Protein 7XR8 (pdb70)

CATH classification: 3.40.50.200

Organism: NCBI:txid247480

B-factor: mean 28.86, std 7.19, range [13.81, 64.28]

Solvent-accessible surface area: 42350 Å² total; per-residue (Å²): 89,0,73,3,4,94,43,124,93,54,93,144,52,135,90,25,127,83,64,5,100,2,0,65,32,0,36,0,26,63,3,36,158,69,56,4,55,0,125,107,11,31,0,0,1,0,2,2,1,1,26,137,98,1,67,2,0,105,73,13,27,91,23,17,87,4,30,5,99,34,62,157,33,65,60,111,41,25,41,12,110,33,8,0,0,0,3,4,0,1,5,0,0,0,16,102,57,113,107,2,0,14,0,0,0,1,62,0,69,0,10,0,0,2,0,2,14,72,14,122,129,57,118,57,13,0,30,2,100,20,107,36,0,18,77,0,0,46,58,0,12,86,102,173,5,23,0,0,2,1,1,0,0,0,38,16,48,28,98,104,0,60,109,3,0,84,85,0,17,116,86,58,8,0,0,0,0,0,32,62,111,14,18,13,0,7,26,11,116,46,6,3,4,0,8,26,4,15,35,123,14,57,80,80,20,13,0,1,0,0,2,73,102,3,16,0,0,11,38,61,27,66,13,0,12,4,15,19,40,0,2,0,0,2,0,0,0,0,0,0,0,0,2,25,40,9,1,38,131,61,9,140,57,132,8,29,18,49,22,0,16,0,4,0,0,11,7,0,25,16,50,72,21,46,33,61,69,1,0,3,0,6,0,43,2,11,0,11,74,100,21,88,90,0,102,4,7,106,49,132,98,61,86,136,55,134,89,23,128,89,56,7,104,0,1,61,36,0,38,0,22,75,3,32,159,80,47,1,85,0,118,125,11,28,0,0,2,0,1,2,2,2,24,124,107,2,70,2,0,112,74,20,27,105,24,18,76,2,19,5,101,35,58,153,33,71,70,90,42,13,40,12,119,47,4,1,0,0,2,5,0,1,6,0,0,0,14,92,61,103,126,4,1,8,0,0,0,4,53,0,70,0,8,2,0,2,0,1,17,110,106,5,59,2,109,23,110,29,0,22,71,0,1,61,54,0,27,96,85,124,5,23,0,0,2,0,1,0,0,0,74,50,79,35,93,107,0,43,86,0,0,65,92,0,25,130,87,62,6,0,2,0,0,0,30,59,54,59,49,0,6,55,11,87,46,5,2,5,0,10,41,13,18,60,120,12,133,146,20,14,0,4,0,0,3,85,94,2,16,0,0,13,37,67,27,56,12,0,12,6,14,19,43,0,5,0,0,2,0,0,0,0,0,0,0,0,1,23,36,11,2,15,97,60,11,135,56,47,9,29,14,51,29,0,16,0,2,0,0,8,6,1,26,16,51,74,73,85,41,51,117,4,0,6,0,6,0,40,2,10,0,11,72,107,20,89,104,2,184,6,76,82,17,170,51,87,94,128,54,119,78,16,120,96,54,6,99,2,0,56,35,0,36,0,22,81,2,20,108,58,15,5,63,0,97,72,12,22,0,0,3,0,1,2,2,1,26,118,114,1,71,2,0,126,80,32,28,38,22,16,78,2,23,5,96,32,55,157,31,69,60,96,40,9,40,10,119,29,4,0,0,0,0,2,0,1,4,0,0,0,15,84,63,104,83,2,1,7,0,0,0,2,60,0,51,0,11,2,0,2,0,2,14,79,142,86,21,0,46,1,122,62,108,41,0,12,76,0,0,41,55,0,17,96,39,71,6,24,0,0,1,0,2,10,15,12,116,58,86,10,91,74,1,39,97,0,0,63,98,0,27,139,72,64,5,0,0,0,0,6,15,82,163,8,43,0,3,29,13,136,54,5,3,3,0,7,44,9,28,68,113,20,124,172,37,25,0,7,0,1,4,47,108,4,18,0,0,9,41,59,25,58,11,0,10,16,38,27,47,9,1,0,0,1,1,0,0,0,0,0,0,1,1,23,39,6,0,38,82,102,91,115,126,126,9,62,12,86,52,0,71,52,19,0,39,111,14,15,62,86,53,80,69,81,139,99,122,4,7,54,0,12,0,48,2,15,14,22,76,117,157,130,104,0,89,2,19,88,18,120,78,58,28,136,50,123,75,20,98,66,63,6,88,1,0,53,26,0,35,0,28,85,9,20,108,112,43,5,57,0,118,110,12,32,0,0,1,0,2,2,1,0,23,82,101,2,38,2,0,81,43,17,26,96,23,12,64,3,44,5,92,33,61,154,32,70,76,88,36,16,34,10,117,30,4,0,0,0,2,5,0,1,4,0,0,0,15,76,8,32,44,2,0,6,0,0,0,3,71,0,68,0,7,0,0,2,0,1,16,66,14,124,123,69,138,35,15,0,33,5,107,28,110,29,0,20,65,0,0,43,64,0,5,82,80,168,4,21,0,0,3,3,2,2,11,3,109,55,83,34,87,102,0,41,102,2,0,69,86,0,28,133,79,59,5,0,0,0,0,1,32,82,85,49,0,8,50,10,144,50,4,4,3,0,8,41,10,19,50,89,17,131,179,38,26,0,4,0,0,4,31,48,4,14,0,0,17,42,52,25,76,7,0,12,3,16,15,42,0,2,0,1,2,0,0,0,0,0,1,0,1,2,21,22,29,0,35,110,111,93,150,128,129,8,61,13,82,59,0,67,51,19,0,41,115,15,15,64,83,51,77,70,82,134,84,115,6,6,50,0,11,0,46,3,13,11,22,91,110,158,123

Secondary structure (DSSP, 8-state):
-EEEPP-EEEEEES--BS--HHHHHTTHHHHHTTT-S-TT-EEEEEES---TT-TTTTTTEEEEEE-SSHHHH-TT----SSSHHHHHHHHHH---SSSB---SSTT-EEEEEE--EE-TTSTT-EEE-HHHHHHHHHHHHHTT-SEEEE-EEBSS--HHHHHHHHHHHHTT-EEEEE-----BTTTSTTSEEEEEE-TTS----SEEEE-SSEEEEEGGGEEEEEESGGGHHHHHHHHHHHHHHHHHHHTTS---HHHHHHHHHHTEE--SS-HHHHTT-EE-TTHHHHH-/-EEEPPEEEEEEES--BS--HHHHHTTHHHHHTTT-S-TT-EEEEEES---TT-TTTTTTEEEEEE-SSGGGG-TT----SSSHHHHHHHHHH---SSSB---SSTT-EEEEEE--B---EE-HHHHHHHHHHHHHTT-SEEEE-EEBSS--HHHHHHHHHHHHTT-EEEEE----BTTTSTTSEEEEEE-TT----SEEEE-SSEEEEETTTEEEEEEEGGGTHHHHHHHHHHHHHHHHHHHTSPPPHHHHHHHHHHTEE--SS-HHHHTT-EE-TTHHHHH-/-EEPPP---SEEES--BS--HHHHHTTHHHHHTTT-S-TT-EEEEEES---TT-TTTTTTEEEEEE-SSGGGG-TT----SSSHHHHHHHHHH---SSSB---SSTT-EEEEEE--EE---EEE-HHHHHHHHHHHHHTT-SEEEE---BSS--HHHHHHHHHHHHTT-EEEEE----BTTTSTTSEEEEEE-TT----SEEEE-SSEEEEETTTEEEEE-SHHHHHHHHHHHHHHHHHHHHHHHTSPPPHHHHHHHHHHTEE--SS-HHHHTT-EE-TTHHHHH-/-EEEPP-EEEEEES--BS--HHHHHTTHHHHHTTT-S-TT-EEEEEES---TT-TTTTTTEEEEEE-SSGGGG-TT----SSSHHHHHHHHHH---SSSB---SSTT-EEEEEE--EE-TTSTT-EEE-HHHHHHHHHHHHHTT-SEEEE-EEBSS--HHHHHHHHHHHHTT-EEEEE---BTTTSTTSEEEEEE-TT----SEEEE-SSEEEEETTTEEEEEESGGGHHHHHHHHHHHHHHHHHHHTTS---HHHHHHHHHHTEE--SS-HHHHTT-EE-TTHHHHH-

Foldseek 3Di:
DKWFFDKDFDWWFFFDFDAWLLLVQLVLVVLVVVVFQLAPAEEEEEEQFEQCPAQQRVVAEPAEFELACPPNRHGRDRDRPQFPSHFLRFQQAGADDRTGYGHSRNNHHYYYYHAWDQDPVDGNITDHDPVSVLVSLVVCVVVVHAEYFERMFADDDDPSQLVSLVVQLVSQHAYEYEPHVGHPPLVPPRHQYEFEADSVFHGCHAAYGHFAQTWGDGPPNIITTMHGGSSGGSNVRSLLSRLQVVVCVVVVHHDHNVVSSVLQLLQADQRPDDCVMGPSHYNHNCNVVVVD/DKAFFDWDFDDWFAWDFEAWLQLVLLPLVVLVVVVFQLAPAEEEEEEAFEQCPQQQRVVAEPAEFELDCPPNRPGRDRDHPPFPSHFLRFQQAGADDRTGYGHSRPNHHYYYYHAWDDNTDHDPVSVLVSLVVCVVVVHQEYFENMADPDDDVSQLVSLVVCQVSQHAYEYECGNHPPLVRPSHQYEFEDDSVGHLHAAYGHAAQTWGDGPPNIITTMHGRSSGRSNLRSLLSSQQVVVCVVVVHHDGNVVSSVSQLQQADARPDPCVHGPSHHRHNCNVVVVD/DWKFDLFDFPDWFAWDFDEWLLLVQLPLVVLVVVVFQLAPAEEEQEEAFEACPQQQRVQAEPAEFELDCPPNRHGRDRDHPQFLSHFLRFQQAGADDRTAYGHSRPNHHYYYYHAWDVPVMTDGDPVSRLVSLVVCVVVVGQEYFELTFDDDDDVSQVVSLVVCQVSQHAYFYFVDVTPPLPPPSHAYEFEADSVGHCHAAYGHFAQTWGDGPPNIITTDGDSSNRRSNLRSLLSSQQVVCCVVVVHHDGNVVSSVLQLQQADQDPDPCVRGVSHHNHNCNVVVVD/DKKFLDWDFDDWFAWDFDAWLLLVVQPLVVLVVVVQQLAPAEEEEEEAFEQCPQPQAVVAEPAEFELACPPNRHGRDRDHPQFPSHFLRFQQAGADDRTGYGHSRPNHHYYYYHAWADDPVDHNMTDHDPVSSLVSLVVCVVVVHAEYFEEMDDDDDDVSQVVSLVSCQVSQHAYEYEDSDPPLPPPRHQYEFEADSVQHCHAAYGHAAQTWGDGHPNIITTMHGSSSGGSNLRNLLSSQQVVVCVVVVHHDHNVVSSVSQLLQADQDPDPCNHGPSHYRHNCNVVVVD

InterPro domains:
  IPR000209 Peptidase S8/S53 domain [PF00082] (41-290)
  IPR015500 Peptidase S8, subtilisin-related [PR00723] (41-60)
  IPR015500 Peptidase S8, subtilisin-related [PR00723] (83-96)
  IPR015500 Peptidase S8, subtilisin-related [PR00723] (248-264)
  IPR022398 Peptidase S8, subtilisin, His-active site [PS00137] (87-97)
  IPR023827 Peptidase S8, subtilisin, Asp-active site [PS00136] (46-57)
  IPR023828 Peptidase S8, subtilisin, Ser-active site [PS00138] (249-259)
  IPR034202 Subtilisin Carlsberg-like catalytic domain [cd07477] (43-287)
  IPR036852 Peptidase S8/S53 domain superfamily [G3DSA:3.40.50.200] (3-309)
  IPR036852 Peptidase S8/S53 domain superfamily [SSF52743] (23-295)
  IPR051048 Peptidase S8/S53 subtilisin kexin sedolisin [PTHR43399] (28-267)

Nearest PDB structures (foldseek):
  7xr8-assembly1_A  TM=1.003E+00  e=1.484E-68  Thermaerobacillus caldiproteolyticus
  7xr8-assembly1_B  TM=9.994E-01  e=3.560E-60  Thermaerobacillus caldiproteolyticus
  2wv7-assembly3_F  TM=9.764E-01  e=2.321E-41  Shouchella clausii
  2wv7-assembly2_C  TM=9.644E-01  e=1.246E-40  Shouchella clausii
  2wwt-assembly1_B  TM=9.621E-01  e=3.821E-40  Shouchella clausii

Radius of gyration: 32.2 Å; Cα contacts (8 Å, |Δi|>4): 3276; chains: 4; bounding box: 84×80×82 Å

Structure (mmCIF, N/CA/C/O backbone):
data_7XR8
#
_entry.id   7XR8
#
_cell.length_a   79.617
_cell.length_b   76.657
_cell.length_c   84.314
_cell.angle_alpha   90.000
_cell.angle_beta   96.820
_cell.angle_gamma   90.000
#
_symmetry.space_group_name_H-M   'P 1 21 1'
#
loop_
_entity.id
_entity.type
_entity.pdbx_description
1 polymer 'Major intracellular serine protease'
2 water water
#
loop_
_atom_site.group_PDB
_atom_site.id
_atom_site.type_symbol
_atom_site.label_atom_id
_atom_site.label_alt_id
_atom_site.label_comp_id
_atom_site.label_asym_id
_atom_site.label_entity_id
_atom_site.label_seq_id
_atom_site.pdbx_PDB_ins_code
_atom_site.Cartn_x
_atom_site.Cartn_y
_atom_site.Cartn_z
_atom_site.occupancy
_atom_site.B_iso_or_equiv
_atom_site.auth_seq_id
_atom_site.auth_comp_id
_atom_site.auth_asym_id
_atom_site.auth_atom_id
_atom_site.pdbx_PDB_model_num
ATOM 1 N N . THR A 1 4 ? -31.260 -0.221 6.990 1.00 40.39 4 THR A N 1
ATOM 2 C CA . THR A 1 4 ? -31.774 0.913 6.229 1.00 35.44 4 THR A CA 1
ATOM 3 C C . THR A 1 4 ? -31.220 2.258 6.770 1.00 30.70 4 THR A C 1
ATOM 4 O O . THR A 1 4 ? -30.845 2.363 7.941 1.00 31.93 4 THR A O 1
ATOM 8 N N . ILE A 1 5 ? -31.135 3.265 5.899 1.00 28.36 5 ILE A N 1
ATOM 9 C CA . ILE A 1 5 ? -30.616 4.584 6.245 1.00 27.77 5 ILE A CA 1
ATOM 10 C C . ILE A 1 5 ? -31.774 5.490 6.640 1.00 26.84 5 ILE A C 1
ATOM 11 O O . ILE A 1 5 ? -32.812 5.517 5.967 1.00 26.88 5 ILE A O 1
ATOM 16 N N . ARG A 1 6 ? -31.596 6.247 7.721 1.00 22.91 6 ARG A N 1
ATOM 17 C CA . ARG A 1 6 ? -32.634 7.131 8.230 1.00 27.98 6 ARG A CA 1
ATOM 18 C C . ARG A 1 6 ? -32.120 8.566 8.312 1.00 27.49 6 ARG A C 1
ATOM 19 O O . ARG A 1 6 ? -30.954 8.805 8.631 1.00 27.44 6 ARG A O 1
ATOM 27 N N . LEU A 1 7 ? -33.013 9.510 8.039 1.00 27.65 7 LEU A N 1
ATOM 28 C CA . LEU A 1 7 ? -32.768 10.920 8.316 1.00 26.03 7 LEU A CA 1
ATOM 29 C C . LEU A 1 7 ? -32.628 11.143 9.821 1.00 29.61 7 LEU A C 1
ATOM 30 O O . LEU A 1 7 ? -33.344 10.531 10.615 1.00 26.94 7 LEU A O 1
ATOM 35 N N . ILE A 1 8 ? -31.688 12.002 10.218 1.00 26.73 8 ILE A N 1
ATOM 36 C CA . ILE A 1 8 ? -31.519 12.328 11.646 1.00 30.68 8 ILE A CA 1
ATOM 37 C C . ILE A 1 8 ? -32.765 13.055 12.142 1.00 30.46 8 ILE A C 1
ATOM 38 O O . ILE A 1 8 ? -33.311 13.900 11.412 1.00 31.48 8 ILE A O 1
ATOM 43 N N . PRO A 1 9 ? -33.258 12.769 13.350 1.00 36.32 9 PRO A N 1
ATOM 44 C CA . PRO A 1 9 ? -34.499 13.411 13.813 1.00 32.28 9 PRO A CA 1
ATOM 45 C C . PRO A 1 9 ? -34.387 14.929 13.890 1.00 32.63 9 PRO A C 1
ATOM 46 O O . PRO A 1 9 ? -33.316 15.488 14.136 1.00 31.80 9 PRO A O 1
ATOM 50 N N . PHE A 1 10 ? -35.516 15.605 13.674 1.00 32.01 10 PHE A N 1
ATOM 51 C CA . PHE A 1 10 ? -35.563 17.057 13.823 1.00 30.20 10 PHE A CA 1
ATOM 52 C C . PHE A 1 10 ? -36.975 17.493 14.190 1.00 30.26 10 PHE A C 1
ATOM 53 O O . PHE A 1 10 ? -37.939 16.750 14.012 1.00 30.77 10 PHE A O 1
ATOM 61 N N . LYS A 1 11 ? -37.083 18.732 14.663 1.00 30.50 11 LYS A N 1
ATOM 62 C CA . LYS A 1 11 ? -38.329 19.302 15.164 1.00 34.28 11 LYS A CA 1
ATOM 63 C C . LYS A 1 11 ? -38.682 20.554 14.373 1.00 33.33 11 LYS A C 1
ATOM 64 O O . LYS A 1 11 ? -37.825 21.418 14.156 1.00 31.11 11 LYS A O 1
ATOM 70 N N . ILE A 1 12 ? -39.940 20.658 13.952 1.00 30.35 12 ILE A N 1
ATOM 71 C CA . ILE A 1 12 ? -40.436 21.854 13.276 1.00 32.80 12 ILE A CA 1
ATOM 72 C C . ILE A 1 12 ? -40.991 22.802 14.333 1.00 35.53 12 ILE A C 1
ATOM 73 O O . ILE A 1 12 ? -41.912 22.443 15.071 1.00 33.92 12 ILE A O 1
ATOM 78 N N . GLU A 1 13 ? -40.429 24.009 14.414 1.00 34.27 13 GLU A N 1
ATOM 79 C CA . GLU A 1 13 ? -40.832 24.949 15.461 1.00 37.17 13 GLU A CA 1
ATOM 80 C C . GLU A 1 13 ? -41.944 25.888 15.015 1.00 37.95 13 GLU A C 1
ATOM 81 O O . GLU A 1 13 ? -42.850 26.187 15.800 1.00 43.36 13 GLU A O 1
ATOM 87 N N . GLU A 1 14 ? -41.876 26.380 13.785 1.00 34.30 14 GLU A N 1
ATOM 88 C CA . GLU A 1 14 ? -42.878 27.295 13.259 1.00 38.68 14 GLU A CA 1
ATOM 89 C C . GLU A 1 14 ? -42.684 27.410 11.761 1.00 34.46 14 GLU A C 1
ATOM 90 O O . GLU A 1 14 ? -41.571 27.249 11.245 1.00 31.84 14 GLU A O 1
ATOM 96 N N . LYS A 1 15 ? -43.776 27.695 11.074 1.00 33.72 15 LYS A N 1
ATOM 97 C CA . LYS A 1 15 ? -43.764 27.949 9.645 1.00 35.88 15 LYS A CA 1
ATOM 98 C C . LYS A 1 15 ? -44.190 29.389 9.419 1.00 37.83 15 LYS A C 1
ATOM 99 O O . LYS A 1 15 ? -45.031 29.917 10.154 1.00 38.97 15 LYS A O 1
ATOM 105 N N . LEU A 1 16 ? -43.588 30.030 8.425 1.00 33.04 16 LEU A N 1
ATOM 106 C CA . LEU A 1 16 ? -43.799 31.444 8.165 1.00 35.28 16 LEU A CA 1
ATOM 107 C C . LEU A 1 16 ? -44.078 31.619 6.685 1.00 37.54 16 LEU A C 1
ATOM 108 O O . LEU A 1 16 ? -43.498 30.911 5.856 1.00 33.91 16 LEU A O 1
ATOM 113 N N . GLU A 1 17 ? -44.980 32.550 6.354 1.00 36.91 17 GLU A N 1
ATOM 114 C CA . GLU A 1 17 ? -45.322 32.778 4.952 1.00 37.96 17 GLU A CA 1
ATOM 115 C C . GLU A 1 17 ? -44.254 33.599 4.235 1.00 37.75 17 GLU A C 1
ATOM 116 O O . GLU A 1 17 ? -43.946 33.341 3.063 1.00 39.11 17 GLU A O 1
ATOM 122 N N . SER A 1 18 ? -43.680 34.589 4.912 1.00 34.47 18 SER A N 1
ATOM 123 C CA . SER A 1 18 ? -42.709 35.459 4.269 1.00 38.42 18 SER A CA 1
ATOM 124 C C . SER A 1 18 ? -41.722 35.958 5.305 1.00 35.69 18 SER A C 1
ATOM 125 O O . SER A 1 18 ? -42.026 36.051 6.498 1.00 37.75 18 SER A O 1
ATOM 128 N N . VAL A 1 19 ? -40.528 36.297 4.826 1.00 31.70 19 VAL A N 1
ATOM 129 C CA . VAL A 1 19 ? -39.479 36.806 5.695 1.00 28.54 19 VAL A CA 1
ATOM 130 C C . VAL A 1 19 ? -38.474 37.518 4.810 1.00 28.46 19 VAL A C 1
ATOM 131 O O . VAL A 1 19 ? -38.445 37.320 3.597 1.00 29.72 19 VAL A O 1
ATOM 135 N N . LYS A 1 20 ? -37.657 38.369 5.419 1.00 27.81 20 LYS A N 1
ATOM 136 C CA . LYS A 1 20 ? -36.525 38.999 4.739 1.00 33.00 20 LYS A CA 1
ATOM 137 C C . LYS A 1 20 ? -35.440 39.175 5.798 1.00 33.46 20 LYS A C 1
ATOM 138 O O . LYS A 1 20 ? -35.427 40.172 6.521 1.00 33.04 20 LYS A O 1
ATOM 144 N N . GLU A 1 21 ? -34.528 38.209 5.889 1.00 29.37 21 GLU A N 1
ATOM 145 C CA . GLU A 1 21 ? -33.446 38.352 6.854 1.00 30.42 21 GLU A CA 1
ATOM 146 C C . GLU A 1 21 ? -32.306 37.402 6.504 1.00 28.74 21 GLU A C 1
ATOM 147 O O . GLU A 1 21 ? -32.443 36.498 5.675 1.00 27.12 21 GLU A O 1
ATOM 153 N N . ILE A 1 22 ? -31.170 37.649 7.144 1.00 28.65 22 ILE A N 1
ATOM 154 C CA . ILE A 1 22 ? -30.071 36.682 7.197 1.00 25.67 22 ILE A CA 1
ATOM 155 C C . ILE A 1 22 ? -30.293 35.815 8.429 1.00 23.26 22 ILE A C 1
ATOM 156 O O . ILE A 1 22 ? -30.357 36.345 9.544 1.00 30.18 22 ILE A O 1
ATOM 161 N N . PRO A 1 23 ? -30.439 34.495 8.282 1.00 25.37 23 PRO A N 1
ATOM 162 C CA . PRO A 1 23 ? -30.676 33.658 9.461 1.00 27.18 23 PRO A CA 1
ATOM 163 C C . PRO A 1 23 ? -29.533 33.763 10.459 1.00 29.23 23 PRO A C 1
ATOM 164 O O . PRO A 1 23 ? -28.369 33.943 10.094 1.00 25.38 23 PRO A O 1
ATOM 168 N N . GLU A 1 24 ? -29.887 33.647 11.737 1.00 25.67 24 GLU A N 1
ATOM 169 C CA . GLU A 1 24 ? -28.902 33.866 12.787 1.00 27.55 24 GLU A CA 1
ATOM 170 C C . GLU A 1 24 ? -27.767 32.852 12.723 1.00 29.32 24 GLU A C 1
ATOM 171 O O . GLU A 1 24 ? -26.626 33.193 13.047 1.00 27.76 24 GLU A O 1
ATOM 177 N N . GLY A 1 25 ? -28.054 31.609 12.313 1.00 24.83 25 GLY A N 1
ATOM 178 C CA . GLY A 1 25 ? -26.988 30.620 12.203 1.00 25.47 25 GLY A CA 1
ATOM 179 C C . GLY A 1 25 ? -25.957 31.018 11.164 1.00 25.32 25 GLY A C 1
ATOM 180 O O . GLY A 1 25 ? -24.750 30.816 11.352 1.00 24.15 25 GLY A O 1
ATOM 181 N N . VAL A 1 26 ? -26.417 31.612 10.062 1.00 25.74 26 VAL A N 1
ATOM 182 C CA . VAL A 1 26 ? -25.503 32.086 9.028 1.00 23.36 26 VAL A CA 1
ATOM 183 C C . VAL A 1 26 ? -24.612 33.195 9.577 1.00 28.54 26 VAL A C 1
ATOM 184 O O . VAL A 1 26 ? -23.397 33.216 9.328 1.00 21.96 26 VAL A O 1
ATOM 188 N N . ASN A 1 27 ? -25.201 34.131 10.334 1.00 23.94 27 ASN A N 1
ATOM 189 C CA . ASN A 1 27 ? -24.416 35.163 11.006 1.00 28.57 27 ASN A CA 1
ATOM 190 C C . ASN A 1 27 ? -23.427 34.554 11.987 1.00 25.42 27 ASN A C 1
ATOM 191 O O . ASN A 1 27 ? -22.294 35.027 12.112 1.00 26.89 27 ASN A O 1
ATOM 196 N N . MET A 1 28 ? -23.856 33.537 12.724 1.00 23.26 28 MET A 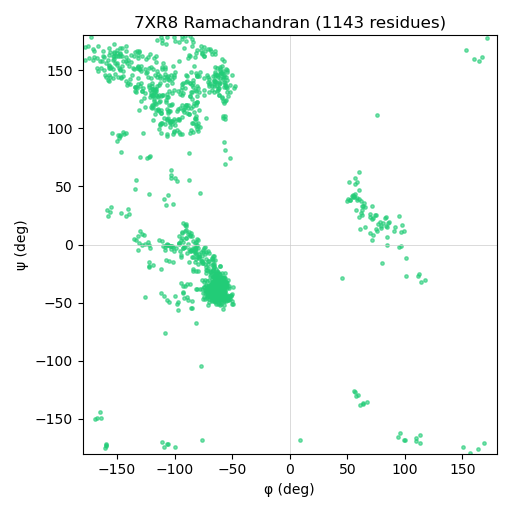N 1
ATOM 197 C CA . MET A 1 28 ? -23.048 33.048 13.830 1.00 25.24 28 MET A CA 1
ATOM 198 C C . MET A 1 28 ? -21.746 32.439 13.342 1.00 24.31 28 MET A C 1
ATOM 199 O O . MET A 1 28 ? -20.716 32.570 14.016 1.00 25.89 28 MET A O 1
ATOM 204 N N . VAL A 1 29 ? -21.766 31.752 12.194 1.00 21.20 29 VAL A N 1
ATOM 205 C CA . VAL A 1 29 ? -20.524 31.160 11.693 1.00 23.50 29 VAL A CA 1
ATOM 206 C C . VAL A 1 29 ? -19.659 32.185 10.973 1.00 21.84 29 VAL A C 1
ATOM 207 O O . VAL A 1 29 ? -18.613 31.822 10.420 1.00 20.30 29 VAL A O 1
ATOM 211 N N . GLN A 1 30 ? -20.073 33.456 10.972 1.00 19.10 30 GLN A N 1
ATOM 212 C CA . GLN A 1 30 ? -19.351 34.600 10.418 1.00 21.90 30 GLN A CA 1
ATOM 213 C C . GLN A 1 30 ? -19.329 34.600 8.893 1.00 22.89 30 GLN A C 1
ATOM 214 O O . GLN A 1 30 ? -18.458 35.232 8.292 1.00 22.51 30 GLN A O 1
ATOM 220 N N . ALA A 1 31 ? -20.280 33.911 8.251 1.00 20.89 31 ALA A N 1
ATOM 221 C CA . ALA A 1 31 ? -20.355 33.922 6.791 1.00 21.10 31 ALA A CA 1
ATOM 222 C C . ALA A 1 31 ? -20.392 35.326 6.195 1.00 21.64 31 ALA A C 1
ATOM 223 O O . ALA A 1 31 ? -19.647 35.578 5.234 1.00 23.56 31 ALA A O 1
ATOM 225 N N . PRO A 1 32 ? -21.188 36.278 6.698 1.00 23.90 32 PRO A N 1
ATOM 226 C CA . PRO A 1 32 ? -21.195 37.610 6.064 1.00 26.09 32 PRO A CA 1
ATOM 227 C C . PRO A 1 32 ? -19.845 38.313 6.108 1.00 26.49 32 PRO A C 1
ATOM 228 O O . PRO A 1 32 ? -19.563 39.158 5.248 1.00 27.57 32 PRO A O 1
ATOM 232 N N . GLU A 1 33 ? -18.990 37.979 7.076 1.00 27.61 33 GLU A N 1
ATOM 233 C CA . GLU A 1 33 ? -17.650 38.553 7.088 1.00 26.17 33 GLU A CA 1
ATOM 234 C C . GLU A 1 33 ? -16.783 37.980 5.975 1.00 26.03 33 GLU A C 1
ATOM 235 O O . GLU A 1 33 ? -15.901 38.681 5.467 1.00 26.37 33 GLU A O 1
ATOM 241 N N . ILE A 1 34 ? -16.999 36.715 5.589 1.00 22.91 34 ILE A N 1
ATOM 242 C CA . ILE A 1 34 ? -16.253 36.169 4.458 1.00 21.70 34 ILE A CA 1
ATOM 243 C C . ILE A 1 34 ? -16.790 36.744 3.153 1.00 23.98 34 ILE A C 1
ATOM 244 O O . ILE A 1 34 ? -16.024 37.024 2.227 1.00 22.89 34 ILE A O 1
ATOM 249 N N . TRP A 1 35 ? -18.112 36.950 3.057 1.00 23.56 35 TRP A N 1
ATOM 250 C CA . TRP A 1 35 ? -18.644 37.655 1.894 1.00 23.72 35 TRP A CA 1
ATOM 251 C C . TRP A 1 35 ? -17.920 38.982 1.691 1.00 25.42 35 TRP A C 1
ATOM 252 O O . TRP A 1 35 ? -17.643 39.372 0.555 1.00 23.89 35 TRP A O 1
ATOM 263 N N . LYS A 1 36 ? -17.549 39.654 2.789 1.00 23.11 36 LYS A N 1
ATOM 264 C CA . LYS A 1 36 ? -16.814 40.916 2.698 1.00 26.38 36 LYS A CA 1
ATOM 265 C C . LYS A 1 36 ? -15.452 40.768 2.019 1.00 28.81 36 LYS A C 1
ATOM 266 O O . LYS A 1 36 ? -14.920 41.757 1.497 1.00 27.77 36 LYS A O 1
ATOM 272 N N . GLU A 1 37 ? -14.864 39.570 2.020 1.00 23.12 37 GLU A N 1
ATOM 273 C CA . GLU A 1 37 ? -13.617 39.333 1.299 1.00 24.44 37 GLU A CA 1
ATOM 274 C C . GLU A 1 37 ? -13.858 39.007 -0.162 1.00 22.73 37 GLU A C 1
ATOM 275 O O . GLU A 1 37 ? -12.909 38.677 -0.877 1.00 23.46 37 GLU A O 1
ATOM 281 N N . GLY A 1 38 ? -15.102 39.130 -0.627 1.00 21.44 38 GLY A N 1
ATOM 282 C CA . GLY A 1 38 ? -15.451 38.785 -1.991 1.00 24.51 38 GLY A CA 1
ATOM 283 C C . GLY A 1 38 ? -15.736 37.318 -2.218 1.00 25.72 38 GLY A C 1
ATOM 284 O O . GLY A 1 38 ? -15.748 36.872 -3.370 1.00 26.93 38 GLY A O 1
ATOM 285 N N . ILE A 1 39 ? -15.966 36.551 -1.159 1.00 23.81 39 ILE A N 1
ATOM 286 C CA . ILE A 1 39 ? -15.997 35.094 -1.224 1.00 23.96 39 ILE A CA 1
ATOM 287 C C . ILE A 1 39 ? -17.398 34.637 -0.853 1.00 22.21 39 ILE A C 1
ATOM 288 O O . ILE A 1 39 ? -17.824 34.788 0.297 1.00 21.12 39 ILE A O 1
ATOM 293 N N . ARG A 1 40 ? -18.125 34.084 -1.828 1.00 21.57 40 ARG A N 1
ATOM 294 C CA . ARG A 1 40 ? -19.517 33.698 -1.621 1.00 24.23 40 ARG A CA 1
ATOM 295 C C . ARG A 1 40 ? -19.831 32.285 -2.103 1.00 22.46 40 ARG A C 1
ATOM 296 O O . ARG A 1 40 ? -21.002 31.893 -2.116 1.00 22.67 40 ARG A O 1
ATOM 304 N N . GLY A 1 41 ? -18.834 31.512 -2.510 1.00 24.18 41 GLY A N 1
ATOM 305 C CA . GLY A 1 41 ? -19.072 30.180 -3.026 1.00 24.25 41 GLY A CA 1
ATOM 306 C C . GLY A 1 41 ? -19.128 30.085 -4.535 1.00 25.53 41 GLY A C 1
ATOM 307 O O . GLY A 1 41 ? -19.623 29.074 -5.057 1.00 22.86 41 GLY A O 1
ATOM 308 N N . LYS A 1 42 ? -18.631 31.085 -5.230 1.00 25.85 42 LYS A N 1
ATOM 309 C CA . LYS A 1 42 ? -18.657 31.087 -6.676 1.00 26.43 42 LYS A CA 1
ATOM 310 C C . LYS A 1 42 ? -18.046 29.828 -7.290 1.00 24.91 42 LYS A C 1
ATOM 311 O O . LYS A 1 42 ? -16.996 29.455 -6.974 1.00 25.25 42 LYS A O 1
ATOM 317 N N . ASP A 1 43 ? -18.779 29.192 -8.169 1.00 28.71 43 ASP A N 1
ATOM 318 C CA . ASP A 1 43 ? -18.339 28.014 -8.911 1.00 25.99 43 ASP A CA 1
ATOM 319 C C . ASP A 1 43 ? -18.092 26.800 -8.021 1.00 27.98 43 ASP A C 1
ATOM 320 O O . ASP A 1 43 ? -17.442 25.845 -8.450 1.00 30.32 43 ASP A O 1
ATOM 325 N N . ILE A 1 44 ? -18.570 26.811 -6.796 1.00 22.43 44 ILE A N 1
ATOM 326 C CA . ILE A 1 44 ? -18.508 25.631 -5.942 1.00 23.61 44 ILE A CA 1
ATOM 327 C C . ILE A 1 44 ? -19.807 24.871 -6.138 1.00 23.39 44 ILE A C 1
ATOM 328 O O . ILE A 1 44 ? -20.871 25.489 -6.244 1.00 21.64 44 ILE A O 1
ATOM 333 N N . VAL A 1 45 ? -19.728 23.539 -6.219 1.00 24.40 45 VAL A N 1
ATOM 334 C CA . VAL A 1 45 ? -20.899 22.680 -6.366 1.00 22.07 45 VAL A CA 1
ATOM 335 C C . VAL A 1 45 ? -20.962 21.738 -5.168 1.00 27.56 45 VAL A C 1
ATOM 336 O O . VAL A 1 45 ? -19.975 21.060 -4.841 1.00 22.87 45 VAL A O 1
ATOM 340 N N . ILE A 1 46 ? -22.125 21.699 -4.523 1.00 21.11 46 ILE A N 1
ATOM 341 C CA . ILE A 1 46 ? -22.373 20.856 -3.363 1.00 20.66 46 ILE A CA 1
ATOM 342 C C . ILE A 1 46 ? -23.479 19.876 -3.724 1.00 21.69 46 ILE A C 1
ATOM 343 O O . ILE A 1 46 ? -24.563 20.294 -4.151 1.00 22.18 46 ILE A O 1
ATOM 348 N N . ALA A 1 47 ? -23.211 18.581 -3.562 1.00 23.33 47 ALA A N 1
ATOM 349 C CA . ALA A 1 47 ? -24.255 17.564 -3.680 1.00 20.90 47 ALA A CA 1
ATOM 350 C C . ALA A 1 47 ? -24.969 17.427 -2.344 1.00 20.05 47 ALA A C 1
ATOM 351 O O . ALA A 1 47 ? -24.327 17.164 -1.322 1.00 21.76 47 ALA A O 1
ATOM 353 N N . VAL A 1 48 ? -26.290 17.577 -2.360 1.00 21.40 48 VAL A N 1
ATOM 354 C CA . VAL A 1 48 ? -27.124 17.502 -1.162 1.00 21.58 48 VAL A CA 1
ATOM 355 C C . VAL A 1 48 ? -27.865 16.181 -1.232 1.00 21.10 48 VAL A C 1
ATOM 356 O O . VAL A 1 48 ? -28.772 16.007 -2.059 1.00 21.96 48 VAL A O 1
ATOM 360 N N . ILE A 1 49 ? -27.451 15.240 -0.396 1.00 18.15 49 ILE A N 1
ATOM 361 C CA . ILE A 1 49 ? -27.972 13.881 -0.398 1.00 18.93 49 ILE A CA 1
ATOM 362 C C . ILE A 1 49 ? -28.992 13.826 0.739 1.00 24.03 49 ILE A C 1
ATOM 363 O O . ILE A 1 49 ? -28.623 13.780 1.922 1.00 21.27 49 ILE A O 1
ATOM 368 N N . ASP A 1 50 ? -30.278 13.877 0.384 1.00 22.55 50 ASP A N 1
ATOM 369 C CA . ASP A 1 50 ? -31.319 14.174 1.372 1.00 20.82 50 ASP A CA 1
ATOM 370 C C . ASP A 1 50 ? -32.686 13.785 0.798 1.00 21.53 50 ASP A C 1
ATOM 371 O O . ASP A 1 50 ? -32.782 12.844 0.001 1.00 22.57 50 ASP A O 1
ATOM 376 N N . THR A 1 51 ? -33.738 14.501 1.210 1.00 25.32 51 THR A N 1
ATOM 377 C CA . THR A 1 51 ? -35.107 14.200 0.781 1.00 26.15 51 THR A CA 1
ATOM 378 C C . THR A 1 51 ? -35.487 14.855 -0.548 1.00 23.72 51 THR A C 1
ATOM 379 O O . THR A 1 51 ? -36.658 14.807 -0.927 1.00 25.68 51 THR A O 1
ATOM 383 N N . GLY A 1 52 ? -34.539 15.443 -1.269 1.00 27.78 52 GLY A N 1
ATOM 384 C CA . GLY A 1 52 ? -34.849 16.211 -2.454 1.00 24.13 52 GLY A CA 1
ATOM 385 C C . GLY A 1 52 ? -34.962 17.692 -2.147 1.00 23.19 52 GLY A C 1
ATOM 386 O O . GLY A 1 52 ? -34.516 18.185 -1.111 1.00 25.34 52 GLY A O 1
ATOM 387 N N . CYS A 1 53 ? -35.601 18.411 -3.065 1.00 24.78 53 CYS A N 1
ATOM 388 C CA . CYS A 1 53 ? -35.659 19.862 -2.954 1.00 26.27 53 CYS A CA 1
ATOM 389 C C . CYS A 1 53 ? -36.799 20.401 -3.805 1.00 28.97 53 CYS A C 1
ATOM 390 O O . CYS A 1 53 ? -37.083 19.881 -4.887 1.00 28.44 53 CYS A O 1
ATOM 393 N N . ASP A 1 54 ? -37.428 21.470 -3.319 1.00 26.98 54 ASP A N 1
ATOM 394 C CA . ASP A 1 54 ? -38.344 22.240 -4.161 1.00 31.72 54 ASP A CA 1
ATOM 395 C C . ASP A 1 54 ? -37.513 23.159 -5.050 1.00 29.44 54 ASP A C 1
ATOM 396 O O . ASP A 1 54 ? -37.115 24.250 -4.636 1.00 29.01 54 ASP A O 1
ATOM 401 N N . ARG A 1 55 ? -37.268 22.726 -6.288 1.00 26.57 55 ARG A N 1
ATOM 402 C CA . ARG A 1 55 ? -36.478 23.500 -7.244 1.00 31.11 55 ARG A CA 1
ATOM 403 C C . ARG A 1 55 ? -37.142 24.811 -7.653 1.00 35.33 55 ARG A C 1
ATOM 404 O O . ARG A 1 55 ? -36.500 25.630 -8.324 1.00 35.64 55 ARG A O 1
ATOM 412 N N . ASP A 1 56 ? -38.400 25.027 -7.283 1.00 35.48 56 ASP A N 1
ATOM 413 C CA . ASP A 1 56 ? -39.113 26.237 -7.655 1.00 34.61 56 ASP A CA 1
ATOM 414 C C . ASP A 1 56 ? -39.085 27.293 -6.569 1.00 34.66 56 ASP A C 1
ATOM 415 O O . ASP A 1 56 ? -39.674 28.365 -6.756 1.00 31.13 56 ASP A O 1
ATOM 420 N N . HIS A 1 57 ? -38.414 27.036 -5.449 1.00 30.47 57 HIS A N 1
ATOM 421 C CA . HIS A 1 57 ? -38.387 28.040 -4.392 1.00 30.43 57 HIS A CA 1
ATOM 422 C C . HIS A 1 57 ? -37.623 29.261 -4.891 1.00 31.21 57 HIS A C 1
ATOM 423 O O . HIS A 1 57 ? -36.524 29.110 -5.448 1.00 30.84 57 HIS A O 1
ATOM 430 N N . PRO A 1 58 ? -38.172 30.473 -4.737 1.00 30.25 58 PRO A N 1
ATOM 431 C CA . PRO A 1 58 ? -37.471 31.672 -5.235 1.00 31.75 58 PRO A CA 1
ATOM 432 C C . PRO A 1 58 ? -36.068 31.855 -4.678 1.00 30.87 58 PRO A C 1
ATOM 433 O O . PRO A 1 58 ? -35.208 32.427 -5.365 1.00 28.77 58 PRO A O 1
ATOM 437 N N . ASP A 1 59 ? -35.794 31.380 -3.466 1.00 25.28 59 ASP A N 1
ATOM 438 C CA . ASP A 1 59 ? -34.435 31.481 -2.942 1.00 27.64 59 ASP A CA 1
ATOM 439 C C . ASP A 1 59 ? -33.498 30.420 -3.505 1.00 28.69 59 ASP A C 1
ATOM 440 O O . ASP A 1 59 ? -32.282 30.511 -3.290 1.00 23.04 59 ASP A O 1
ATOM 445 N N . LEU A 1 60 ? -34.025 29.422 -4.214 1.00 23.25 60 LEU A N 1
ATOM 446 C CA . LEU A 1 60 ? -33.226 28.281 -4.631 1.00 25.10 60 LEU A CA 1
ATOM 447 C C . LEU A 1 60 ? -33.176 28.044 -6.132 1.00 30.45 60 LEU A C 1
ATOM 448 O O . LEU A 1 60 ? -32.285 27.318 -6.588 1.00 24.71 60 LEU A O 1
ATOM 453 N N . LYS A 1 61 ? -34.100 28.592 -6.883 1.00 27.17 61 LYS A N 1
ATOM 454 C CA . LYS A 1 61 ? -34.177 28.341 -8.308 1.00 28.46 61 LYS A CA 1
ATOM 455 C C . LYS A 1 61 ? -32.931 28.680 -9.101 1.00 29.39 61 LYS A C 1
ATOM 456 O O . LYS A 1 61 ? -32.612 28.063 -10.056 1.00 31.29 61 LYS A O 1
ATOM 462 N N . ASP A 1 62 ? -32.217 29.665 -8.673 1.00 28.06 62 ASP A N 1
ATOM 463 C CA . ASP A 1 62 ? -31.015 30.099 -9.367 1.00 31.97 62 ASP A CA 1
ATOM 464 C C . ASP A 1 62 ? -29.763 29.361 -8.900 1.00 30.46 62 ASP A C 1
ATOM 465 O O . ASP A 1 62 ? -28.669 29.614 -9.424 1.00 28.62 62 ASP A O 1
ATOM 470 N N . ARG A 1 63 ? -29.902 28.436 -7.955 1.00 28.01 63 ARG A N 1
ATOM 471 C CA . ARG A 1 63 ? -28.760 27.750 -7.374 1.00 27.10 63 ARG A CA 1
ATOM 472 C C . ARG A 1 63 ? -28.694 26.278 -7.727 1.00 29.57 63 ARG A C 1
ATOM 473 O O . ARG A 1 63 ? -27.616 25.682 -7.633 1.00 27.52 63 ARG A O 1
ATOM 481 N N . ILE A 1 64 ? -29.803 25.676 -8.115 1.00 26.57 64 ILE A N 1
ATOM 482 C CA . ILE A 1 64 ? -29.828 24.252 -8.405 1.00 26.74 64 ILE A CA 1
ATOM 483 C C . ILE A 1 64 ? -29.415 24.050 -9.850 1.00 30.39 64 ILE A C 1
ATOM 484 O O . ILE A 1 64 ? -29.971 24.677 -10.758 1.00 30.62 64 ILE A O 1
ATOM 489 N N . ILE A 1 65 ? -28.427 23.182 -10.064 1.00 30.07 65 ILE A N 1
ATOM 490 C CA . ILE A 1 65 ? -27.939 22.908 -11.404 1.00 31.80 65 ILE A CA 1
ATOM 491 C C . ILE A 1 65 ? -28.401 21.567 -11.919 1.00 31.27 65 ILE A C 1
ATOM 492 O O . ILE A 1 65 ? -28.059 21.193 -13.049 1.00 32.49 65 ILE A O 1
ATOM 497 N N . GLY A 1 66 ? -29.155 20.826 -11.126 1.00 29.65 66 GLY A N 1
ATOM 498 C CA . GLY A 1 66 ? -29.624 19.523 -11.538 1.00 28.65 66 GLY A CA 1
ATOM 499 C C . GLY A 1 66 ? -29.931 18.682 -10.322 1.00 29.56 66 GLY A C 1
ATOM 500 O O . GLY A 1 66 ? -29.784 19.115 -9.179 1.00 27.06 66 GLY A O 1
ATOM 501 N N . GLY A 1 67 ? -30.361 17.460 -10.600 1.00 28.72 67 GLY A N 1
ATOM 502 C CA . GLY A 1 67 ? -30.758 16.568 -9.530 1.00 30.50 67 GLY A CA 1
ATOM 503 C C . GLY A 1 67 ? -31.104 15.207 -10.077 1.00 29.26 67 GLY A C 1
ATOM 504 O O . GLY A 1 67 ? -31.205 14.998 -11.291 1.00 26.03 67 GLY A O 1
ATOM 505 N N . ARG A 1 68 ? -31.295 14.279 -9.151 1.00 26.97 68 ARG A N 1
ATOM 506 C CA . ARG A 1 68 ? -31.572 12.900 -9.511 1.00 24.53 68 ARG A CA 1
ATOM 507 C C . ARG A 1 68 ? -32.278 12.230 -8.343 1.00 28.73 68 ARG A C 1
ATOM 508 O O . ARG A 1 68 ? -31.944 12.478 -7.178 1.00 25.06 68 ARG A O 1
ATOM 516 N N . ASN A 1 69 ? -33.263 11.397 -8.670 1.00 26.72 69 ASN A N 1
ATOM 517 C CA . ASN A 1 69 ? -34.037 10.653 -7.687 1.00 27.13 69 ASN A CA 1
ATOM 518 C C . ASN A 1 69 ? -33.529 9.221 -7.679 1.00 26.42 69 ASN A C 1
ATOM 519 O O . ASN A 1 69 ? -33.549 8.548 -8.715 1.00 27.57 69 ASN A O 1
ATOM 524 N N . PHE A 1 70 ? -33.052 8.771 -6.524 1.00 21.64 70 PHE A N 1
ATOM 525 C CA . PHE A 1 70 ? -32.589 7.404 -6.341 1.00 24.47 70 PHE A CA 1
ATOM 526 C C . PHE A 1 70 ? -33.604 6.527 -5.632 1.00 26.87 70 PHE A C 1
ATOM 527 O O . PHE A 1 70 ? -33.347 5.333 -5.455 1.00 25.44 70 PHE A O 1
ATOM 535 N N . THR A 1 71 ? -34.740 7.086 -5.224 1.00 26.81 71 THR A N 1
ATOM 536 C CA . THR A 1 71 ? -35.721 6.339 -4.454 1.00 28.11 71 THR A CA 1
ATOM 537 C C . THR A 1 71 ? -36.726 5.664 -5.380 1.00 33.35 71 THR A C 1
ATOM 538 O O . THR A 1 71 ? -36.735 5.865 -6.600 1.00 28.50 71 THR A O 1
ATOM 542 N N . THR A 1 72 ? -37.612 4.872 -4.780 1.00 34.66 72 THR A N 1
ATOM 543 C CA . THR A 1 72 ? -38.728 4.311 -5.523 1.00 35.58 72 THR A CA 1
ATOM 544 C C . THR A 1 72 ? -39.886 5.289 -5.658 1.00 38.02 72 THR A C 1
ATOM 545 O O . THR A 1 72 ? -40.859 4.967 -6.349 1.00 39.70 72 THR A O 1
ATOM 549 N N . ASP A 1 73 ? -39.804 6.464 -5.030 1.00 33.47 73 ASP A N 1
ATOM 550 C CA . ASP A 1 73 ? -40.855 7.466 -5.165 1.00 35.78 73 ASP A CA 1
ATOM 551 C C . ASP A 1 73 ? -41.108 7.780 -6.636 1.00 40.62 73 ASP A C 1
ATOM 552 O O . ASP A 1 73 ? -40.207 7.702 -7.478 1.00 36.96 73 ASP A O 1
ATOM 557 N N . ASP A 1 74 ? -42.355 8.149 -6.935 1.00 40.99 74 ASP A N 1
ATOM 558 C CA . ASP A 1 74 ? -42.772 8.493 -8.293 1.00 39.69 74 ASP A CA 1
ATOM 559 C C . ASP A 1 74 ? -42.384 7.385 -9.270 1.00 42.04 74 ASP A C 1
ATOM 560 O O . ASP A 1 74 ? -41.946 7.635 -10.397 1.00 44.46 74 ASP A O 1
ATOM 565 N N . ASN A 1 75 ? -42.513 6.158 -8.838 1.00 39.50 75 ASN A N 1
ATOM 566 C CA . ASN A 1 75 ? -42.201 5.039 -9.672 1.00 42.97 75 ASN A CA 1
ATOM 567 C C . ASN A 1 75 ? -40.766 4.953 -10.103 1.00 46.71 75 ASN A C 1
ATOM 568 O O . ASN A 1 75 ? -40.455 4.376 -11.118 1.00 43.40 75 ASN A O 1
ATOM 573 N N . GLY A 1 76 ? -39.881 5.530 -9.325 1.00 40.02 76 GLY A N 1
ATOM 574 C CA . GLY A 1 76 ? -38.481 5.511 -9.694 1.00 38.22 76 GLY A CA 1
ATOM 575 C C . GLY A 1 76 ? -38.085 6.478 -10.782 1.00 36.28 76 GLY A C 1
ATOM 576 O O . GLY A 1 76 ? -37.026 6.298 -11.386 1.00 37.55 76 GLY A O 1
ATOM 577 N N . ASP A 1 77 ? -38.909 7.489 -11.060 1.00 32.71 77 ASP A N 1
ATOM 578 C CA . ASP A 1 77 ? -38.583 8.546 -12.012 1.00 37.63 77 ASP A CA 1
ATOM 579 C C . ASP A 1 77 ? -37.300 9.257 -11.597 1.00 33.53 77 ASP A C 1
ATOM 580 O O . ASP A 1 77 ? -37.295 9.987 -10.601 1.00 32.85 77 ASP A O 1
ATOM 585 N N . VAL A 1 78 ? -36.218 9.076 -12.363 1.00 32.23 78 VAL A N 1
ATOM 586 C CA . VAL A 1 78 ? -34.938 9.656 -11.973 1.00 33.14 78 VAL A CA 1
ATOM 587 C C . VAL A 1 78 ? -34.962 11.172 -12.026 1.00 30.60 78 VAL A C 1
ATOM 588 O O . VAL A 1 78 ? -34.158 11.823 -11.352 1.00 32.63 78 VAL A O 1
ATOM 592 N N . ASP A 1 79 ? -35.863 11.761 -12.801 1.00 28.04 79 ASP A N 1
ATOM 593 C CA . ASP A 1 79 ? -35.906 13.206 -12.939 1.00 32.61 79 ASP A CA 1
ATOM 594 C C . ASP A 1 79 ? -36.707 13.910 -11.847 1.00 30.95 79 ASP A C 1
ATOM 595 O O . ASP A 1 79 ? -36.664 15.141 -11.768 1.00 31.25 79 ASP A O 1
ATOM 600 N N . ASN A 1 80 ? -37.447 13.186 -11.019 1.00 33.37 80 ASN A N 1
ATOM 601 C CA . ASN A 1 80 ? -38.311 13.819 -10.027 1.00 33.04 80 ASN A CA 1
ATOM 602 C C . ASN A 1 80 ? -37.605 13.770 -8.676 1.00 28.08 80 ASN A C 1
ATOM 603 O O . ASN A 1 80 ? -37.675 12.769 -7.962 1.00 27.59 80 ASN A O 1
ATOM 608 N N . TYR A 1 81 ? -36.941 14.864 -8.315 1.00 30.05 81 TYR A N 1
ATOM 609 C CA . TYR A 1 81 ? -36.307 14.994 -7.009 1.00 29.14 81 TYR A CA 1
ATOM 610 C C . TYR A 1 81 ? -37.070 15.995 -6.145 1.00 30.49 81 TYR A C 1
ATOM 611 O O . TYR A 1 81 ? -36.491 16.787 -5.396 1.00 32.01 81 TYR A O 1
ATOM 620 N N . SER A 1 82 ? -38.394 15.946 -6.246 1.00 28.65 82 SER A N 1
ATOM 621 C CA . SER A 1 82 ? -39.270 16.741 -5.396 1.00 31.31 82 SER A CA 1
ATOM 622 C C . SER A 1 82 ? -39.057 16.386 -3.927 1.00 27.89 82 SER A C 1
ATOM 623 O O . SER A 1 82 ? -38.709 15.256 -3.578 1.00 28.33 82 SER A O 1
ATOM 626 N N . ASP A 1 83 ? -39.299 17.357 -3.062 1.00 26.18 83 ASP A N 1
ATOM 627 C CA . ASP A 1 83 ? -39.146 17.180 -1.621 1.00 28.94 83 ASP A CA 1
ATOM 628 C C . ASP A 1 83 ? -40.534 17.036 -0.997 1.00 27.55 83 ASP A C 1
ATOM 629 O O . ASP A 1 83 ? -41.261 18.019 -0.851 1.00 28.22 83 ASP A O 1
ATOM 634 N N . TYR A 1 84 ? -40.899 15.813 -0.628 1.00 26.62 84 TYR A N 1
ATOM 635 C CA . TYR A 1 84 ? -42.181 15.549 0.025 1.00 27.57 84 TYR A CA 1
ATOM 636 C C . TYR A 1 84 ? -42.079 15.576 1.543 1.00 30.86 84 TYR A C 1
ATOM 637 O O . TYR A 1 84 ? -43.078 15.334 2.231 1.00 27.90 84 TYR A O 1
ATOM 646 N N . ASN A 1 85 ? -40.902 15.876 2.076 1.00 26.49 85 ASN A N 1
ATOM 647 C CA . ASN A 1 85 ? -40.667 15.918 3.511 1.00 30.93 85 ASN A CA 1
ATOM 648 C C . ASN A 1 85 ? -40.529 17.334 4.048 1.00 26.18 85 ASN A C 1
ATOM 649 O O . ASN A 1 85 ? -41.149 17.676 5.062 1.00 27.10 85 ASN A O 1
ATOM 654 N N . GLY A 1 86 ? -39.718 18.170 3.388 1.00 28.01 86 GLY A N 1
ATOM 655 C CA . GLY A 1 86 ? -39.391 19.509 3.839 1.00 24.19 86 GLY A CA 1
ATOM 656 C C . GLY A 1 86 ? -37.943 19.663 4.270 1.00 28.02 86 GLY A C 1
ATOM 657 O O . GLY A 1 86 ? -37.392 20.769 4.188 1.00 24.03 86 GLY A O 1
ATOM 658 N N . HIS A 1 87 ? -37.313 18.576 4.719 1.00 24.88 87 HIS A N 1
ATOM 659 C CA . HIS A 1 87 ? -35.976 18.695 5.291 1.00 27.46 87 HIS A CA 1
ATOM 660 C C . HIS A 1 87 ? -34.947 19.076 4.231 1.00 25.32 87 HIS A C 1
ATOM 661 O O . HIS A 1 87 ? -34.109 19.962 4.454 1.00 24.02 87 HIS A O 1
ATOM 668 N N . GLY A 1 88 ? -34.982 18.406 3.075 1.00 24.91 88 GLY A N 1
ATOM 669 C CA . GLY A 1 88 ? -33.999 18.682 2.034 1.00 23.43 88 GLY A CA 1
ATOM 670 C C . GLY A 1 88 ? -34.043 20.114 1.526 1.00 26.33 88 GLY A C 1
ATOM 671 O O . GLY A 1 88 ? -33.007 20.707 1.216 1.00 23.42 88 GLY A O 1
ATOM 672 N N . THR A 1 89 ? -35.246 20.684 1.415 1.00 25.93 89 THR A N 1
ATOM 673 C CA . THR A 1 89 ? -35.350 22.073 0.983 1.00 23.79 89 THR A CA 1
ATOM 674 C C . THR A 1 89 ? -34.803 23.009 2.050 1.00 22.20 89 THR A C 1
ATOM 675 O O . THR A 1 89 ? -34.208 24.046 1.729 1.00 23.82 89 THR A O 1
ATOM 679 N N . HIS A 1 90 ? -35.005 22.660 3.321 1.00 23.18 90 HIS A N 1
ATOM 680 C CA . HIS A 1 90 ? -34.505 23.475 4.424 1.00 23.23 90 HIS A CA 1
ATOM 681 C C . HIS A 1 90 ? -32.980 23.479 4.449 1.00 24.93 90 HIS A C 1
ATOM 682 O O . HIS A 1 90 ? -32.346 24.536 4.546 1.00 26.04 90 HIS A O 1
ATOM 689 N N . VAL A 1 91 ? -32.382 22.292 4.338 1.00 24.37 91 VAL A N 1
ATOM 690 C CA . VAL A 1 91 ? -30.929 22.152 4.265 1.00 24.80 91 VAL A CA 1
ATOM 691 C C . VAL A 1 91 ? -30.374 22.953 3.094 1.00 22.29 91 VAL A C 1
ATOM 692 O O . VAL A 1 91 ? -29.419 23.724 3.245 1.00 21.23 91 VAL A O 1
ATOM 696 N N . ALA A 1 92 ? -30.982 22.798 1.914 1.00 19.95 92 ALA A N 1
ATOM 697 C CA . ALA A 1 92 ? -30.512 23.518 0.735 1.00 21.21 92 ALA A CA 1
ATOM 698 C C . ALA A 1 92 ? -30.516 25.022 0.966 1.00 23.78 92 ALA A C 1
ATOM 699 O O . ALA A 1 92 ? -29.583 25.721 0.554 1.00 22.73 92 ALA A O 1
ATOM 701 N N . GLY A 1 93 ? -31.545 25.546 1.644 1.00 20.44 93 GLY A N 1
ATOM 702 C CA . GLY A 1 93 ? -31.595 26.981 1.864 1.00 21.35 93 GLY A CA 1
ATOM 703 C C . GLY A 1 93 ? -30.477 27.479 2.765 1.00 22.60 93 GLY A C 1
ATOM 704 O O . GLY A 1 93 ? -29.927 28.562 2.551 1.00 22.51 93 GLY A O 1
ATOM 705 N N . THR A 1 94 ? -30.123 26.694 3.785 1.00 22.85 94 THR A N 1
ATOM 706 C CA . THR A 1 94 ? -29.047 27.099 4.684 1.00 21.40 94 THR A CA 1
ATOM 707 C C . THR A 1 94 ? -27.696 27.090 3.980 1.00 24.14 94 THR A C 1
ATOM 708 O O . THR A 1 94 ? -26.840 27.943 4.260 1.00 22.55 94 THR A O 1
ATOM 712 N N . ILE A 1 95 ? -27.491 26.145 3.062 1.00 20.54 95 ILE A N 1
ATOM 713 C CA . ILE A 1 95 ? -26.236 26.081 2.320 1.00 22.13 95 ILE A CA 1
ATOM 714 C C . ILE A 1 95 ? -26.086 27.298 1.421 1.00 23.53 95 ILE A C 1
ATOM 715 O O . ILE A 1 95 ? -25.013 27.909 1.346 1.00 21.88 95 ILE A O 1
ATOM 720 N N . ALA A 1 96 ? -27.154 27.652 0.699 1.00 21.81 96 ALA A N 1
ATOM 721 C CA . ALA A 1 96 ? -26.967 28.512 -0.460 1.00 18.97 96 ALA A CA 1
ATOM 722 C C . ALA A 1 96 ? -28.197 29.284 -0.928 1.00 22.00 96 ALA A C 1
ATOM 723 O O . ALA A 1 96 ? -28.307 29.560 -2.124 1.00 24.16 96 ALA A O 1
ATOM 725 N N . ALA A 1 97 ? -29.125 29.646 -0.043 1.00 22.37 97 ALA A N 1
ATOM 726 C CA . ALA A 1 97 ? -30.201 30.536 -0.473 1.00 22.35 97 ALA A CA 1
ATOM 727 C C . ALA A 1 97 ? -29.623 31.818 -1.067 1.00 26.15 97 ALA A C 1
ATOM 728 O O . ALA A 1 97 ? -28.681 32.404 -0.530 1.00 24.70 97 ALA A O 1
ATOM 730 N N . THR A 1 98 ? -30.211 32.241 -2.183 1.00 26.54 98 THR A N 1
ATOM 731 C CA . THR A 1 98 ? -29.722 33.366 -2.965 1.00 26.01 98 THR A CA 1
ATOM 732 C C . THR A 1 98 ? -29.837 34.696 -2.216 1.00 26.83 98 THR A C 1
ATOM 733 O O . THR A 1 98 ? -30.809 34.951 -1.499 1.00 26.35 98 THR A O 1
ATOM 737 N N . GLU A 1 99 ? -28.822 35.544 -2.382 1.00 28.83 99 GLU A N 1
ATOM 738 C CA . GLU A 1 99 ? -28.892 36.944 -1.950 1.00 30.47 99 GLU A CA 1
ATOM 739 C C . GLU A 1 99 ? -29.670 37.703 -3.016 1.00 31.48 99 GLU A C 1
ATOM 740 O O . GLU A 1 99 ? -29.148 37.982 -4.094 1.00 29.04 99 GLU A O 1
ATOM 746 N N . ASN A 1 100 ? -30.939 38.036 -2.724 1.00 28.31 100 ASN A N 1
ATOM 747 C CA . ASN A 1 100 ? -31.775 38.702 -3.719 1.00 32.32 100 ASN A CA 1
ATOM 748 C C . ASN A 1 100 ? -32.761 39.675 -3.084 1.00 36.08 100 ASN A C 1
ATOM 749 O O . ASN A 1 100 ? -33.840 39.911 -3.641 1.00 34.52 100 ASN A O 1
ATOM 754 N N . ASP A 1 101 ? -32.420 40.222 -1.915 1.00 31.03 101 ASP A N 1
ATOM 755 C CA . ASP A 1 101 ? -33.255 41.194 -1.212 1.00 36.05 101 ASP A CA 1
ATOM 756 C C . ASP A 1 101 ? -34.618 40.611 -0.829 1.00 39.19 101 ASP A C 1
ATOM 757 O O . ASP A 1 101 ? -35.601 41.346 -0.685 1.00 41.02 101 ASP A O 1
ATOM 762 N N . GLN A 1 102 ? -34.687 39.293 -0.639 1.00 35.61 102 GLN A N 1
ATOM 763 C CA . GLN A 1 102 ? -35.935 38.618 -0.317 1.00 33.30 102 GLN A CA 1
ATOM 764 C C . GLN A 1 102 ? -35.638 37.301 0.395 1.00 33.89 102 GLN A C 1
ATOM 765 O O . GLN A 1 102 ? -34.591 36.689 0.172 1.00 32.37 102 GLN A O 1
ATOM 771 N N . GLY A 1 103 ? -36.575 36.865 1.248 1.00 30.38 103 GLY A N 1
ATOM 772 C CA . GLY A 1 103 ? -36.457 35.549 1.864 1.00 28.86 103 GLY A CA 1
ATOM 773 C C . GLY A 1 103 ? -35.230 35.440 2.754 1.00 26.45 103 GLY A C 1
ATOM 774 O O . GLY A 1 103 ? -34.918 36.340 3.536 1.00 27.45 103 GLY A O 1
ATOM 775 N N . VAL A 1 104 ? -34.525 34.315 2.645 1.00 30.87 104 VAL A N 1
ATOM 776 C CA . VAL A 1 104 ? -33.318 34.098 3.437 1.00 26.55 104 VAL A CA 1
ATOM 777 C C . VAL A 1 104 ? -32.101 34.123 2.522 1.00 26.22 104 VAL A C 1
ATOM 778 O O . VAL A 1 104 ? -32.225 34.229 1.298 1.00 24.22 104 VAL A O 1
ATOM 782 N N . VAL A 1 105 ? -30.914 34.026 3.120 1.00 22.88 105 VAL A N 1
ATOM 783 C CA . VAL A 1 105 ? -29.652 33.930 2.400 1.00 23.76 105 VAL A CA 1
ATOM 784 C C . VAL A 1 105 ? -28.847 32.815 3.054 1.00 23.97 105 VAL A C 1
ATOM 785 O O . VAL A 1 105 ? -28.779 32.736 4.285 1.00 23.52 105 VAL A O 1
ATOM 789 N N . GLY A 1 106 ? -28.233 31.950 2.229 1.00 24.53 106 GLY A N 1
ATOM 790 C CA . GLY A 1 106 ? -27.453 30.852 2.760 1.00 21.98 106 GLY A CA 1
ATOM 791 C C . GLY A 1 106 ? -26.023 31.243 3.083 1.00 23.51 106 GLY A C 1
ATOM 792 O O . GLY A 1 106 ? -25.590 32.373 2.836 1.00 22.29 106 GLY A O 1
ATOM 793 N N . VAL A 1 107 ? -25.280 30.276 3.643 1.00 20.79 107 VAL A N 1
ATOM 794 C CA . VAL A 1 107 ? -23.873 30.521 3.980 1.00 20.36 107 VAL A CA 1
ATOM 795 C C . VAL A 1 107 ? -23.066 30.859 2.729 1.00 20.66 107 VAL A C 1
ATOM 796 O O . VAL A 1 107 ? -22.179 31.727 2.752 1.00 18.41 107 VAL A O 1
ATOM 800 N N . ALA A 1 108 ? -23.327 30.158 1.631 1.00 18.70 108 ALA A N 1
ATOM 801 C CA . ALA A 1 108 ? -22.540 30.295 0.406 1.00 22.74 108 ALA A CA 1
ATOM 802 C C . ALA A 1 108 ? -23.496 30.644 -0.730 1.00 22.43 108 ALA A C 1
ATOM 803 O O . ALA A 1 108 ? -23.803 29.796 -1.576 1.00 21.86 108 ALA A O 1
ATOM 805 N N . PRO A 1 109 ? -23.978 31.892 -0.778 1.00 21.99 109 PRO A N 1
ATOM 806 C CA . PRO A 1 109 ? -25.153 32.193 -1.615 1.00 23.99 109 PRO A CA 1
ATOM 807 C C . PRO A 1 109 ? -24.859 32.247 -3.108 1.00 26.20 109 PRO A C 1
ATOM 808 O O . PRO A 1 109 ? -25.807 32.366 -3.895 1.00 26.07 109 PRO A O 1
ATOM 812 N N . GLU A 1 110 ? -23.592 32.159 -3.527 1.00 23.09 110 GLU A N 1
ATOM 813 C CA . GLU A 1 110 ? -23.268 31.994 -4.938 1.00 22.93 110 GLU A CA 1
ATOM 814 C C . GLU A 1 110 ? -23.070 30.533 -5.343 1.00 27.36 110 GLU A C 1
ATOM 815 O O . GLU A 1 110 ? -23.004 30.241 -6.545 1.00 28.36 110 GLU A O 1
ATOM 821 N N . ALA A 1 111 ? -22.981 29.612 -4.384 1.00 22.71 111 ALA A N 1
ATOM 822 C CA . ALA A 1 111 ? -22.689 28.220 -4.703 1.00 20.84 111 ALA A CA 1
ATOM 823 C C . ALA A 1 111 ? -23.849 27.575 -5.457 1.00 21.22 111 ALA A C 1
ATOM 824 O O . ALA A 1 111 ? -24.957 28.111 -5.532 1.00 25.69 111 ALA A O 1
ATOM 826 N N . LYS A 1 112 ? -23.576 26.413 -6.040 1.00 23.79 112 LYS A N 1
ATOM 827 C CA . LYS A 1 112 ? -24.572 25.681 -6.808 1.00 26.79 112 LYS A CA 1
ATOM 828 C C . LYS A 1 112 ? -24.814 24.329 -6.160 1.00 23.92 112 LYS A C 1
ATOM 829 O O . LYS A 1 112 ? -23.924 23.758 -5.526 1.00 22.71 112 LYS A O 1
ATOM 835 N N . LEU A 1 113 ? -26.030 23.820 -6.324 1.00 25.46 113 LEU A N 1
ATOM 836 C CA . LEU A 1 113 ? -26.484 22.631 -5.623 1.00 21.97 113 LEU A CA 1
ATOM 837 C C . LEU A 1 113 ? -26.841 21.534 -6.615 1.00 26.33 113 LEU A C 1
ATOM 838 O O . LEU A 1 113 ? -27.549 21.782 -7.598 1.00 29.46 113 LEU A O 1
ATOM 843 N N . LEU A 1 114 ? -26.368 20.323 -6.339 1.00 27.20 114 LEU A N 1
ATOM 844 C CA . LEU A 1 114 ? -26.803 19.112 -7.024 1.00 21.76 114 LEU A CA 1
ATOM 845 C C . LEU A 1 114 ? -27.684 18.315 -6.065 1.00 23.02 114 LEU A C 1
ATOM 846 O O . LEU A 1 114 ? -27.218 17.878 -5.006 1.00 23.36 114 LEU A O 1
ATOM 851 N N . ILE A 1 115 ? -28.956 18.141 -6.418 1.00 23.69 115 ILE A N 1
ATOM 852 C CA . ILE A 1 115 ? -29.956 17.625 -5.483 1.00 22.68 115 ILE A CA 1
ATOM 853 C C . ILE A 1 115 ? -30.121 16.126 -5.704 1.00 24.33 115 ILE A C 1
ATOM 854 O O . ILE A 1 115 ? -30.700 15.687 -6.702 1.00 24.04 115 ILE A O 1
ATOM 859 N N . LEU A 1 116 ? -29.633 15.327 -4.764 1.00 22.16 116 LEU A N 1
ATOM 860 C CA . LEU A 1 116 ? -29.656 13.881 -4.890 1.00 21.75 116 LEU A CA 1
ATOM 861 C C . LEU A 1 116 ? -30.633 13.347 -3.852 1.00 23.97 116 LEU A C 1
ATOM 862 O O . LEU A 1 116 ? -30.319 13.318 -2.658 1.00 21.39 116 LEU A O 1
ATOM 867 N N . LYS A 1 117 ? -31.820 12.933 -4.309 1.00 23.70 117 LYS A N 1
ATOM 868 C CA . LYS A 1 117 ? -32.873 12.450 -3.420 1.00 24.76 117 LYS A CA 1
ATOM 869 C C . LYS A 1 117 ? -32.707 10.953 -3.177 1.00 22.72 117 LYS A C 1
ATOM 870 O O . LYS A 1 117 ? -32.898 10.141 -4.087 1.00 23.66 117 LYS A O 1
ATOM 876 N N . VAL A 1 118 ? -32.373 10.587 -1.942 1.00 22.52 118 VAL A N 1
ATOM 877 C CA . VAL A 1 118 ? -32.217 9.196 -1.543 1.00 24.10 118 VAL A CA 1
ATOM 878 C C . VAL A 1 118 ? -33.121 8.818 -0.379 1.00 22.77 118 VAL A C 1
ATOM 879 O O . VAL A 1 118 ? -33.051 7.679 0.092 1.00 24.34 118 VAL A O 1
ATOM 883 N N . LEU A 1 119 ? -33.952 9.737 0.111 1.00 21.55 119 LEU A N 1
ATOM 884 C CA . LEU A 1 119 ? -34.761 9.512 1.308 1.00 25.72 119 LEU A CA 1
ATOM 885 C C . LEU A 1 119 ? -36.227 9.775 0.994 1.00 23.68 119 LEU A C 1
ATOM 886 O O . LEU A 1 119 ? -36.607 10.902 0.653 1.00 23.99 119 LEU A O 1
ATOM 891 N N . ALA A 1 120 ? -37.043 8.742 1.135 1.00 26.80 120 ALA A N 1
ATOM 892 C CA . ALA A 1 120 ? -38.483 8.841 0.975 1.00 26.59 120 ALA A CA 1
ATOM 893 C C . ALA A 1 120 ? -39.140 8.887 2.351 1.00 24.49 120 ALA A C 1
ATOM 894 O O . ALA A 1 120 ? -38.586 8.383 3.328 1.00 24.15 120 ALA A O 1
ATOM 896 N N . ASN A 1 121 ? -40.322 9.507 2.427 1.00 24.94 121 ASN A N 1
ATOM 897 C CA . ASN A 1 121 ? -40.991 9.648 3.716 1.00 28.57 121 ASN A CA 1
ATOM 898 C C . ASN A 1 121 ? -41.161 8.289 4.382 1.00 27.87 121 ASN A C 1
ATOM 899 O O . ASN A 1 121 ? -41.381 7.278 3.712 1.00 30.32 121 ASN A O 1
ATOM 904 N N . ASP A 1 122 ? -40.993 8.255 5.707 1.00 28.86 122 ASP A N 1
ATOM 905 C CA . ASP A 1 122 ? -40.913 6.982 6.410 1.00 30.48 122 ASP A CA 1
ATOM 906 C C . ASP A 1 122 ? -42.235 6.696 7.095 1.00 31.06 122 ASP A C 1
ATOM 907 O O . ASP A 1 122 ? -42.528 7.317 8.127 1.00 27.75 122 ASP A O 1
ATOM 912 N N . PRO A 1 123 ? -43.042 5.756 6.590 1.00 29.92 123 PRO A N 1
ATOM 913 C CA . PRO A 1 123 ? -44.322 5.458 7.249 1.00 34.79 123 PRO A CA 1
ATOM 914 C C . PRO A 1 123 ? -44.161 4.961 8.668 1.00 33.06 123 PRO A C 1
ATOM 915 O O . PRO A 1 123 ? -45.036 5.232 9.498 1.00 34.86 123 PRO A O 1
ATOM 919 N N . ASN A 1 124 ? -43.061 4.262 8.982 1.00 33.22 124 ASN A N 1
ATOM 920 C CA . ASN A 1 124 ? -42.828 3.798 10.347 1.00 31.96 124 ASN A CA 1
ATOM 921 C C . ASN A 1 124 ? -42.483 4.935 11.306 1.00 36.67 124 ASN A C 1
ATOM 922 O O . ASN A 1 124 ? -42.514 4.735 12.525 1.00 33.43 124 ASN A O 1
ATOM 927 N N . ASN A 1 125 ? -42.146 6.115 10.799 1.00 32.37 125 ASN A N 1
ATOM 928 C CA . ASN A 1 125 ? -41.794 7.252 11.650 1.00 33.58 125 ASN A CA 1
ATOM 929 C C . ASN A 1 125 ? -42.261 8.523 10.966 1.00 31.56 125 ASN A C 1
ATOM 930 O O . ASN A 1 125 ? -41.469 9.238 10.336 1.00 31.10 125 ASN A O 1
ATOM 935 N N . PRO A 1 126 ? -43.558 8.837 11.062 1.00 30.78 126 PRO A N 1
ATOM 936 C CA . PRO A 1 126 ? -44.104 9.997 10.348 1.00 28.32 126 PRO A CA 1
ATOM 937 C C . PRO A 1 126 ? -43.357 11.277 10.675 1.00 31.09 126 PRO A C 1
ATOM 938 O O . PRO A 1 126 ? -43.051 11.570 11.835 1.00 28.62 126 PRO A O 1
ATOM 942 N N . GLY A 1 127 ? -43.047 12.039 9.633 1.00 27.06 127 GLY A N 1
ATOM 943 C CA . GLY A 1 127 ? -42.206 13.205 9.753 1.00 30.39 127 GLY A CA 1
ATOM 944 C C . GLY A 1 127 ? -40.772 12.972 9.318 1.00 28.48 127 GLY A C 1
ATOM 945 O O . GLY A 1 127 ? -40.110 13.919 8.878 1.00 29.49 127 GLY A O 1
ATOM 946 N N . SER A 1 128 ? -40.287 11.735 9.414 1.00 29.13 128 SER A N 1
ATOM 947 C CA . SER A 1 128 ? -38.920 11.393 9.050 1.00 32.39 128 SER A CA 1
ATOM 948 C C . SER A 1 128 ? -38.895 10.766 7.651 1.00 31.11 128 SER A C 1
ATOM 949 O O . SER A 1 128 ? -39.905 10.731 6.937 1.00 27.20 128 SER A O 1
ATOM 952 N N . ALA A 1 129 ? -37.714 10.290 7.241 1.00 28.65 129 ALA A N 1
ATOM 953 C CA . ALA A 1 129 ? -37.505 9.761 5.896 1.00 24.43 129 ALA A CA 1
ATOM 954 C C . ALA A 1 129 ? -36.472 8.642 5.940 1.00 26.24 129 ALA A C 1
ATOM 955 O O . ALA A 1 129 ? -35.683 8.526 6.880 1.00 27.16 129 ALA A O 1
ATOM 957 N N . THR A 1 130 ? -36.448 7.834 4.887 1.00 24.64 130 THR A N 1
ATOM 958 C CA . THR A 1 130 ? -35.719 6.581 4.953 1.00 26.41 130 THR A CA 1
ATOM 959 C C . THR A 1 130 ? -35.276 6.164 3.557 1.00 23.36 130 THR A C 1
ATOM 960 O O . THR A 1 130 ? -35.933 6.481 2.564 1.00 25.37 130 THR A O 1
ATOM 964 N N . GLY A 1 131 ? -34.159 5.444 3.493 1.00 27.45 131 GLY A N 1
ATOM 965 C CA . GLY A 1 131 ? -33.673 4.980 2.204 1.00 27.91 131 GLY A CA 1
ATOM 966 C C . GLY A 1 131 ? -32.789 3.766 2.362 1.00 27.57 131 GLY A C 1
ATOM 967 O O . GLY A 1 131 ? -32.340 3.431 3.459 1.00 24.54 131 GLY A O 1
ATOM 968 N N . LYS A 1 132 ? -32.536 3.104 1.241 1.00 25.13 132 LYS A N 1
ATOM 969 C CA . LYS A 1 132 ? -31.665 1.940 1.255 1.00 28.44 132 LYS A CA 1
ATOM 970 C C . LYS A 1 132 ? -30.205 2.361 1.114 1.00 28.64 132 LYS A C 1
ATOM 971 O O . LYS A 1 132 ? -29.888 3.365 0.469 1.00 25.36 132 LYS A O 1
ATOM 977 N N . TYR A 1 133 ? -29.322 1.577 1.742 1.00 28.06 133 TYR A N 1
ATOM 978 C CA . TYR A 1 133 ? -27.883 1.802 1.613 1.00 31.75 133 TYR A CA 1
ATOM 979 C C . TYR A 1 133 ? -27.463 1.939 0.154 1.00 27.39 133 TYR A C 1
ATOM 980 O O . TYR A 1 133 ? -26.655 2.812 -0.190 1.00 29.12 133 TYR A O 1
ATOM 989 N N . GLU A 1 134 ? -27.997 1.083 -0.717 1.00 28.42 134 GLU A N 1
ATOM 990 C CA . GLU A 1 134 ? -27.643 1.147 -2.133 1.00 31.28 134 GLU A CA 1
ATOM 991 C C . GLU A 1 134 ? -27.930 2.524 -2.726 1.00 28.04 134 GLU A C 1
ATOM 992 O O . GLU A 1 134 ? -27.168 3.024 -3.565 1.00 26.01 134 GLU A O 1
ATOM 998 N N . TRP A 1 135 ? -29.031 3.152 -2.308 1.00 24.38 135 TRP A N 1
ATOM 999 C CA . TRP A 1 135 ? -29.393 4.445 -2.875 1.00 25.82 135 TRP A CA 1
ATOM 1000 C C . TRP A 1 135 ? -28.389 5.514 -2.481 1.00 25.36 135 TRP A C 1
ATOM 1001 O O . TRP A 1 135 ? -28.009 6.349 -3.311 1.00 25.57 135 TRP A O 1
ATOM 1012 N N . ILE A 1 136 ? -27.955 5.510 -1.217 1.00 24.19 136 ILE A N 1
ATOM 1013 C CA . ILE A 1 136 ? -26.933 6.468 -0.789 1.00 22.88 136 ILE A CA 1
ATOM 1014 C C . ILE A 1 136 ? -25.613 6.193 -1.495 1.00 23.29 136 ILE A C 1
ATOM 1015 O O . ILE A 1 136 ? -24.923 7.124 -1.943 1.00 23.14 136 ILE A O 1
ATOM 1020 N N . VAL A 1 137 ? -25.230 4.917 -1.593 1.00 23.91 137 VAL A N 1
ATOM 1021 C CA . VAL A 1 137 ? -24.018 4.560 -2.328 1.00 25.98 137 VAL A CA 1
ATOM 1022 C C . VAL A 1 137 ? -24.098 5.063 -3.762 1.00 25.19 137 VAL A C 1
ATOM 1023 O O . VAL A 1 137 ? -23.145 5.652 -4.283 1.00 23.49 137 VAL A O 1
ATOM 1027 N N . ASN A 1 138 ? -25.236 4.829 -4.430 1.00 23.75 138 ASN A N 1
ATOM 1028 C CA . ASN A 1 138 ? -25.387 5.310 -5.803 1.00 24.12 138 ASN A CA 1
ATOM 1029 C C . ASN A 1 138 ? -25.283 6.831 -5.875 1.00 23.95 138 ASN A C 1
ATOM 1030 O O . ASN A 1 138 ? -24.710 7.379 -6.827 1.00 23.28 138 ASN A O 1
ATOM 1035 N N . ALA A 1 139 ? -25.842 7.530 -4.888 1.00 22.90 139 ALA A N 1
ATOM 1036 C CA . ALA A 1 139 ? -25.825 8.988 -4.926 1.00 19.09 139 ALA A CA 1
ATOM 1037 C C . ALA A 1 139 ? -24.418 9.534 -4.724 1.00 21.52 139 ALA A C 1
ATOM 1038 O O . ALA A 1 139 ? -24.020 10.510 -5.375 1.00 19.86 139 ALA A O 1
ATOM 1040 N N . ILE A 1 140 ? -23.646 8.922 -3.824 1.00 20.04 140 ILE A N 1
ATOM 1041 C CA . ILE A 1 140 ? -22.280 9.383 -3.617 1.00 21.25 140 ILE A CA 1
ATOM 1042 C C . ILE A 1 140 ? -21.454 9.178 -4.881 1.00 23.14 140 ILE A C 1
ATOM 1043 O O . ILE A 1 140 ? -20.710 10.070 -5.297 1.00 22.39 140 ILE A O 1
ATOM 1048 N N . ASN A 1 141 ? -21.583 8.008 -5.522 1.00 21.90 141 ASN A N 1
ATOM 1049 C CA . ASN A 1 141 ? -20.841 7.763 -6.762 1.00 23.31 141 ASN A CA 1
ATOM 1050 C C . ASN A 1 141 ? -21.278 8.715 -7.869 1.00 19.63 141 ASN A C 1
ATOM 1051 O O . ASN A 1 141 ? -20.450 9.185 -8.661 1.00 24.19 141 ASN A O 1
ATOM 1056 N N . TYR A 1 142 ? -22.574 9.017 -7.931 1.00 21.15 142 TYR A N 1
ATOM 1057 C CA . TYR A 1 142 ? -23.081 10.002 -8.880 1.00 22.31 142 TYR A CA 1
ATOM 1058 C C . TYR A 1 142 ? -22.465 11.371 -8.630 1.00 22.57 142 TYR A C 1
ATOM 1059 O O . TYR A 1 142 ? -22.052 12.062 -9.569 1.00 19.15 142 TYR A O 1
ATOM 1068 N N . ALA A 1 143 ? -22.408 11.782 -7.362 1.00 20.81 143 ALA A N 1
ATOM 1069 C CA . ALA A 1 143 ? -21.799 13.062 -7.004 1.00 24.23 143 ALA A CA 1
ATOM 1070 C C . ALA A 1 143 ? -20.349 13.139 -7.480 1.00 21.30 143 ALA A C 1
ATOM 1071 O O . ALA A 1 143 ? -19.897 14.179 -7.978 1.00 23.90 143 ALA A O 1
ATOM 1073 N N . ILE A 1 144 ? -19.609 12.043 -7.327 1.00 20.34 144 ILE A N 1
ATOM 1074 C CA . ILE A 1 144 ? -18.207 12.001 -7.729 1.00 23.38 144 ILE A CA 1
ATOM 1075 C C . ILE A 1 144 ? -18.088 12.102 -9.244 1.00 20.71 144 ILE A C 1
ATOM 1076 O O . ILE A 1 144 ? -17.286 12.879 -9.775 1.00 19.59 144 ILE A O 1
ATOM 1081 N N . ASP A 1 145 ? -18.885 11.306 -9.954 1.00 21.08 145 ASP A N 1
ATOM 1082 C CA . ASP A 1 145 ? -18.932 11.371 -11.410 1.00 23.05 145 ASP A CA 1
ATOM 1083 C C . ASP A 1 145 ? -19.294 12.765 -11.899 1.00 24.14 145 ASP A C 1
ATOM 1084 O O . ASP A 1 145 ? -18.825 13.195 -12.958 1.00 23.84 145 ASP A O 1
ATOM 1089 N N . GLN A 1 146 ? -20.110 13.496 -11.150 1.00 18.66 146 GLN A N 1
ATOM 1090 C CA . GLN A 1 146 ? -20.433 14.866 -11.534 1.00 22.49 146 GLN A CA 1
ATOM 1091 C C . GLN A 1 146 ? -19.422 15.888 -11.016 1.00 20.06 146 GLN A C 1
ATOM 1092 O O . GLN A 1 146 ? -19.655 17.093 -11.153 1.00 25.05 146 GLN A O 1
ATOM 1098 N N . LYS A 1 147 ? -18.318 15.431 -10.422 1.00 20.85 147 LYS A N 1
ATOM 1099 C CA . LYS A 1 147 ? -17.191 16.286 -10.023 1.00 25.24 147 LYS A CA 1
ATOM 1100 C C . LYS A 1 147 ? -17.618 17.436 -9.110 1.00 24.47 147 LYS A C 1
ATOM 1101 O O . LYS A 1 147 ? -17.144 18.564 -9.239 1.00 23.97 147 LYS A O 1
ATOM 1107 N N . VAL A 1 148 ? -18.509 17.156 -8.166 1.00 20.07 148 VAL A N 1
ATOM 1108 C CA . VAL A 1 148 ? -18.849 18.167 -7.173 1.00 23.91 148 VAL A CA 1
ATOM 1109 C C . VAL A 1 148 ? -17.657 18.386 -6.248 1.00 24.81 148 VAL A C 1
ATOM 1110 O O . VAL A 1 148 ? -16.690 17.607 -6.247 1.00 18.73 148 VAL A O 1
ATOM 1114 N N . ASP A 1 149 ? -17.731 19.450 -5.445 1.00 23.01 149 ASP A N 1
ATOM 1115 C CA . ASP A 1 149 ? -16.673 19.796 -4.505 1.00 21.53 149 ASP A CA 1
ATOM 1116 C C . ASP A 1 149 ? -16.928 19.245 -3.120 1.00 22.84 149 ASP A C 1
ATOM 1117 O O . ASP A 1 149 ? -15.975 18.921 -2.397 1.00 19.24 149 ASP A O 1
ATOM 1122 N N . ILE A 1 150 ? -18.197 19.158 -2.735 1.00 20.52 150 ILE A N 1
ATOM 1123 C CA . ILE A 1 150 ? -18.606 18.853 -1.367 1.00 18.11 150 ILE A CA 1
ATOM 1124 C C . ILE A 1 150 ? -19.828 17.952 -1.451 1.00 22.17 150 ILE A C 1
ATOM 1125 O O . ILE A 1 150 ? -20.701 18.152 -2.302 1.00 19.53 150 ILE A O 1
ATOM 1130 N N . ILE A 1 151 ? -19.887 16.965 -0.569 1.00 18.23 151 ILE A N 1
ATOM 1131 C CA . ILE A 1 151 ? -21.049 16.094 -0.428 1.00 19.48 151 ILE A CA 1
ATOM 1132 C C . ILE A 1 151 ? -21.601 16.284 0.975 1.00 19.54 151 ILE A C 1
ATOM 1133 O O . ILE A 1 151 ? -20.841 16.235 1.953 1.00 22.25 151 ILE A O 1
ATOM 1138 N N . SER A 1 152 ? -22.915 16.489 1.082 1.00 22.34 152 SER A N 1
ATOM 1139 C CA . SER A 1 152 ? -23.529 16.875 2.351 1.00 22.77 152 SER A CA 1
ATOM 1140 C C . SER A 1 152 ? -24.706 15.963 2.669 1.00 24.90 152 SER A C 1
ATOM 1141 O O . SER A 1 152 ? -25.650 15.858 1.875 1.00 23.28 152 SER A O 1
ATOM 1144 N N . MET A 1 153 ? -24.657 15.325 3.842 1.00 22.96 153 MET A N 1
ATOM 1145 C CA . MET A 1 153 ? -25.649 14.342 4.262 1.00 25.71 153 MET A CA 1
ATOM 1146 C C . MET A 1 153 ? -26.046 14.596 5.710 1.00 24.28 153 MET A C 1
ATOM 1147 O O . MET A 1 153 ? -25.244 15.079 6.519 1.00 22.69 153 MET A O 1
ATOM 1152 N N . SER A 1 154 ? -27.279 14.229 6.032 1.00 21.26 154 SER A N 1
ATOM 1153 C CA . SER A 1 154 ? -27.854 14.401 7.363 1.00 25.81 154 SER A CA 1
ATOM 1154 C C . SER A 1 154 ? -28.574 13.127 7.786 1.00 27.01 154 SER A C 1
ATOM 1155 O O . SER A 1 154 ? -29.710 13.150 8.270 1.00 26.42 154 SER A O 1
ATOM 1158 N N . LEU A 1 155 ? -27.901 11.988 7.608 1.00 24.09 155 LEU A N 1
ATOM 1159 C CA . LEU A 1 155 ? -28.534 10.681 7.683 1.00 24.87 155 LEU A CA 1
ATOM 1160 C C . LEU A 1 155 ? -27.555 9.682 8.283 1.00 26.53 155 LEU A C 1
ATOM 1161 O O . LEU A 1 155 ? -26.352 9.955 8.437 1.00 23.42 155 LEU A O 1
ATOM 1166 N N . GLY A 1 156 ? -28.080 8.506 8.607 1.00 24.14 156 GLY A N 1
ATOM 1167 C CA . GLY A 1 156 ? -27.277 7.507 9.278 1.00 27.90 156 GLY A CA 1
ATOM 1168 C C . GLY A 1 156 ? -27.932 6.149 9.271 1.00 28.57 156 GLY A C 1
ATOM 1169 O O . GLY A 1 156 ? -29.162 6.025 9.260 1.00 25.66 156 GLY A O 1
ATOM 1170 N N . GLY A 1 157 ? -27.088 5.121 9.267 1.00 29.61 157 GLY A N 1
ATOM 1171 C CA . GLY A 1 157 ? -27.499 3.754 9.441 1.00 30.29 157 GLY A CA 1
ATOM 1172 C C . GLY A 1 157 ? -26.631 3.071 10.483 1.00 30.28 157 GLY A C 1
ATOM 1173 O O . GLY A 1 157 ? -25.572 3.574 10.884 1.00 28.62 157 GLY A O 1
ATOM 1174 N N . PRO A 1 158 ? -27.074 1.903 10.954 1.00 31.83 158 PRO A N 1
ATOM 1175 C CA . PRO A 1 158 ? -26.336 1.200 12.005 1.00 31.52 158 PRO A CA 1
ATOM 1176 C C . PRO A 1 158 ? -25.244 0.284 11.491 1.00 30.08 158 PRO A C 1
ATOM 1177 O O . PRO A 1 158 ? -24.373 -0.104 12.279 1.00 30.86 158 PRO A O 1
ATOM 1181 N N . SER A 1 159 ? -25.245 -0.041 10.204 1.00 30.34 159 SER A N 1
ATOM 1182 C CA . SER A 1 159 ? -24.330 -1.012 9.632 1.00 30.37 159 SER A CA 1
ATOM 1183 C C . SER A 1 159 ? -23.158 -0.343 8.923 1.00 30.00 159 SER A C 1
ATOM 1184 O O . SER A 1 159 ? -23.291 0.722 8.309 1.00 28.94 159 SER A O 1
ATOM 1187 N N . ASP A 1 160 ? -22.004 -1.001 9.008 1.00 28.46 160 ASP A N 1
ATOM 1188 C CA . ASP A 1 160 ? -20.813 -0.625 8.261 1.00 31.70 160 ASP A CA 1
ATOM 1189 C C . ASP A 1 160 ? -20.837 -1.443 6.980 1.00 33.74 160 ASP A C 1
ATOM 1190 O O . ASP A 1 160 ? -20.398 -2.595 6.946 1.00 29.81 160 ASP A O 1
ATOM 1195 N N . VAL A 1 161 ? -21.371 -0.845 5.922 1.00 30.29 161 VAL A N 1
ATOM 1196 C CA . VAL A 1 161 ? -21.494 -1.502 4.624 1.00 31.96 161 VAL A CA 1
ATOM 1197 C C . VAL A 1 161 ? -20.263 -1.145 3.796 1.00 29.98 161 VAL A C 1
ATOM 1198 O O . VAL A 1 161 ? -20.020 0.057 3.562 1.00 30.88 161 VAL A O 1
ATOM 1202 N N . PRO A 1 162 ? -19.467 -2.123 3.358 1.00 31.41 162 PRO A N 1
ATOM 1203 C CA . PRO A 1 162 ? -18.209 -1.798 2.661 1.00 29.29 162 PRO A CA 1
ATOM 1204 C C . PRO A 1 162 ? -18.385 -0.920 1.433 1.00 30.97 162 PRO A C 1
ATOM 1205 O O . PRO A 1 162 ? -17.591 0.014 1.236 1.00 28.40 162 PRO A O 1
ATOM 1209 N N . GLU A 1 163 ? -19.395 -1.193 0.593 1.00 28.35 163 GLU A N 1
ATOM 1210 C CA . GLU A 1 163 ? -19.619 -0.356 -0.584 1.00 29.29 163 GLU A CA 1
ATOM 1211 C C . GLU A 1 163 ? -19.863 1.104 -0.205 1.00 29.21 163 GLU A C 1
ATOM 1212 O O . GLU A 1 163 ? -19.554 2.011 -0.991 1.00 25.54 163 GLU A O 1
ATOM 1218 N N . LEU A 1 164 ? -20.395 1.352 0.996 1.00 25.20 164 LEU A N 1
ATOM 1219 C CA . LEU A 1 164 ? -20.594 2.725 1.456 1.00 24.42 164 LEU A CA 1
ATOM 1220 C C . LEU A 1 164 ? -19.274 3.363 1.873 1.00 25.35 164 LEU A C 1
ATOM 1221 O O . LEU A 1 164 ? -18.992 4.510 1.512 1.00 23.47 164 LEU A O 1
ATOM 1226 N N . HIS A 1 165 ? -18.464 2.646 2.656 1.00 24.42 165 HIS A N 1
ATOM 1227 C CA . HIS A 1 165 ? -17.140 3.159 3.008 1.00 25.97 165 HIS A CA 1
ATOM 1228 C C . HIS A 1 165 ? -16.303 3.390 1.763 1.00 24.93 165 HIS A C 1
ATOM 1229 O O . HIS A 1 165 ? -15.589 4.395 1.658 1.00 25.39 165 HIS A O 1
ATOM 1236 N N . GLN A 1 166 ? -16.389 2.458 0.810 1.00 30.13 166 GLN A N 1
ATOM 1237 C CA . GLN A 1 166 ? -15.653 2.566 -0.442 1.00 25.85 166 GLN A CA 1
ATOM 1238 C C . GLN A 1 166 ? -16.016 3.839 -1.197 1.00 25.80 166 GLN A C 1
ATOM 1239 O O . GLN A 1 166 ? -15.137 4.519 -1.736 1.00 25.02 166 GLN A O 1
ATOM 1245 N N . ALA A 1 167 ? -17.305 4.175 -1.259 1.00 26.30 167 ALA A N 1
ATOM 1246 C CA . ALA A 1 167 ? -17.699 5.379 -1.975 1.00 22.96 167 ALA A CA 1
ATOM 1247 C C . ALA A 1 167 ? -17.219 6.630 -1.250 1.00 22.50 167 ALA A C 1
ATOM 1248 O O . ALA A 1 167 ? -16.790 7.594 -1.889 1.00 20.69 167 ALA A O 1
ATOM 1250 N N . VAL A 1 168 ? -17.271 6.628 0.084 1.00 22.29 168 VAL A N 1
ATOM 1251 C CA . VAL A 1 168 ? -16.731 7.755 0.841 1.00 22.80 168 VAL A CA 1
ATOM 1252 C C . VAL A 1 168 ? -15.223 7.880 0.622 1.00 22.69 168 VAL A C 1
ATOM 1253 O O . VAL A 1 168 ? -14.697 8.987 0.469 1.00 22.38 168 VAL A O 1
ATOM 1257 N N . LYS A 1 169 ? -14.508 6.749 0.616 1.00 22.42 169 LYS A N 1
ATOM 1258 C CA . LYS A 1 169 ? -13.071 6.771 0.343 1.00 23.84 169 LYS A CA 1
ATOM 1259 C C . LYS A 1 169 ? -12.792 7.235 -1.079 1.00 24.08 169 LYS A C 1
ATOM 1260 O O . LYS A 1 169 ? -11.890 8.044 -1.311 1.00 20.92 169 LYS A O 1
ATOM 1266 N N . ARG A 1 170 ? -13.565 6.729 -2.042 1.00 22.91 170 ARG A N 1
ATOM 1267 C CA . ARG A 1 170 ? -13.455 7.212 -3.414 1.00 23.55 170 ARG A CA 1
ATOM 1268 C C . ARG A 1 170 ? -13.618 8.725 -3.480 1.00 25.53 170 ARG A C 1
ATOM 1269 O O . ARG A 1 170 ? -12.853 9.410 -4.168 1.00 23.20 170 ARG A O 1
ATOM 1277 N N . ALA A 1 171 ? -14.608 9.270 -2.760 1.00 23.42 171 ALA A N 1
ATOM 1278 C CA . ALA A 1 171 ? -14.813 10.717 -2.772 1.00 24.27 171 ALA A CA 1
ATOM 1279 C C . ALA A 1 171 ? -13.562 11.466 -2.309 1.00 23.04 171 ALA A C 1
ATOM 1280 O O . ALA A 1 171 ? -13.021 12.310 -3.037 1.00 22.99 171 ALA A O 1
ATOM 1282 N N . VAL A 1 172 ? -13.054 11.147 -1.118 1.00 23.13 172 VAL A N 1
ATOM 1283 C CA . VAL A 1 172 ? -11.934 11.932 -0.606 1.00 23.06 172 VAL A CA 1
ATOM 1284 C C . VAL A 1 172 ? -10.655 11.680 -1.421 1.00 24.28 172 VAL A C 1
ATOM 1285 O O . VAL A 1 172 ? -9.794 12.578 -1.542 1.00 22.00 172 VAL A O 1
ATOM 1289 N N . GLU A 1 173 ? -10.521 10.484 -2.046 1.00 22.94 173 GLU A N 1
ATOM 1290 C CA . GLU A 1 173 ? -9.373 10.259 -2.922 1.00 24.58 173 GLU A CA 1
ATOM 1291 C C . GLU A 1 173 ? -9.440 11.156 -4.134 1.00 25.73 173 GLU A C 1
ATOM 1292 O O . GLU A 1 173 ? -8.401 11.519 -4.680 1.00 24.03 173 GLU A O 1
ATOM 1298 N N . ASN A 1 174 ? -10.649 11.545 -4.557 1.00 22.64 174 ASN A N 1
ATOM 1299 C CA . ASN A 1 174 ? -10.813 12.530 -5.617 1.00 23.90 174 ASN A CA 1
ATOM 1300 C C . ASN A 1 174 ? -10.880 13.959 -5.081 1.00 24.24 174 ASN A C 1
ATOM 1301 O O . ASN A 1 174 ? -11.308 14.872 -5.798 1.00 23.54 174 ASN A O 1
ATOM 1306 N N . ASN A 1 175 ? -10.469 14.154 -3.825 1.00 21.67 175 ASN A N 1
ATOM 1307 C CA . ASN A 1 175 ? -10.384 15.462 -3.174 1.00 24.22 175 ASN A CA 1
ATOM 1308 C C . ASN A 1 175 ? -11.750 16.123 -2.994 1.00 22.49 175 ASN A C 1
ATOM 1309 O O . ASN A 1 175 ? -11.866 17.348 -2.990 1.00 24.02 175 ASN A O 1
ATOM 1314 N N . ILE A 1 176 ? -12.776 15.317 -2.791 1.00 19.32 176 ILE A N 1
ATOM 1315 C CA . ILE A 1 176 ? -14.121 15.796 -2.505 1.00 20.15 176 ILE A CA 1
ATOM 1316 C C . ILE A 1 176 ? -14.349 15.685 -1.007 1.00 20.93 176 ILE A C 1
ATOM 1317 O O . ILE A 1 176 ? -14.040 14.654 -0.403 1.00 21.43 176 ILE A O 1
ATOM 1322 N N . LEU A 1 177 ? -14.872 16.751 -0.411 1.00 17.71 177 LEU A N 1
ATOM 1323 C CA . LEU A 1 177 ? -15.201 16.764 1.006 1.00 20.47 177 LEU A CA 1
ATOM 1324 C C . LEU A 1 177 ? -16.541 16.080 1.238 1.00 20.67 177 LEU A C 1
ATOM 1325 O O . LEU A 1 177 ? -17.499 16.290 0.491 1.00 22.13 177 LEU A O 1
ATOM 1330 N N . VAL A 1 178 ? -16.599 15.253 2.273 1.00 19.74 178 VAL A N 1
ATOM 1331 C CA . VAL A 1 178 ? -17.801 14.517 2.632 1.00 19.33 178 VAL A CA 1
ATOM 1332 C C . VAL A 1 178 ? -18.175 14.924 4.053 1.00 21.69 178 VAL A C 1
ATOM 1333 O O . VAL A 1 178 ? -17.401 14.705 4.992 1.00 20.02 178 VAL A O 1
ATOM 1337 N N . VAL A 1 179 ? -19.356 15.511 4.207 1.00 20.79 179 VAL A N 1
ATOM 1338 C CA . VAL A 1 179 ? -19.833 16.047 5.477 1.00 20.34 179 VAL A CA 1
ATOM 1339 C C . VAL A 1 179 ? -21.074 15.272 5.882 1.00 21.39 179 VAL A C 1
ATOM 1340 O O . VAL A 1 179 ? -21.978 15.078 5.061 1.00 23.61 179 VAL A O 1
ATOM 1344 N N . CYS A 1 180 ? -21.146 14.861 7.148 1.00 19.74 180 CYS A N 1
ATOM 1345 C CA . CYS A 1 180 ? -22.345 14.177 7.594 1.00 19.46 180 CYS A CA 1
ATOM 1346 C C . CYS A 1 180 ? -22.626 14.520 9.051 1.00 23.19 180 CYS A C 1
ATOM 1347 O O . CYS A 1 180 ? -21.708 14.709 9.860 1.00 21.16 180 CYS A O 1
ATOM 1350 N N . ALA A 1 181 ? -23.906 14.630 9.367 1.00 21.52 181 ALA A N 1
ATOM 1351 C CA . ALA A 1 181 ? -24.324 14.862 10.742 1.00 25.09 181 ALA A CA 1
ATOM 1352 C C . ALA A 1 181 ? -24.091 13.615 11.563 1.00 24.84 181 ALA A C 1
ATOM 1353 O O . ALA A 1 181 ? -24.311 12.498 11.088 1.00 25.20 181 ALA A O 1
ATOM 1355 N N . ALA A 1 182 ? -23.706 13.818 12.822 1.00 25.08 182 ALA A N 1
ATOM 1356 C CA . ALA A 1 182 ? -23.506 12.729 13.768 1.00 26.01 182 ALA A CA 1
ATOM 1357 C C . ALA A 1 182 ? -24.738 12.645 14.658 1.00 30.69 182 ALA A C 1
ATOM 1358 O O . ALA A 1 182 ? -24.854 13.376 15.641 1.00 30.84 182 ALA A O 1
ATOM 1360 N N . GLY A 1 183 ? -25.648 11.743 14.326 1.00 36.98 183 GLY A N 1
ATOM 1361 C CA . GLY A 1 183 ? -26.833 11.547 15.136 1.00 39.04 183 GLY A CA 1
ATOM 1362 C C . GLY A 1 183 ? -26.810 10.248 15.916 1.00 38.79 183 GLY A C 1
ATOM 1363 O O . GLY A 1 183 ? -27.867 9.738 16.298 1.00 48.93 183 GLY A O 1
ATOM 1364 N N . GLU A 1 194 ? -27.353 3.998 16.473 1.00 49.94 194 GLU A N 1
ATOM 1365 C CA . GLU A 1 194 ? -28.371 3.490 15.573 1.00 42.19 194 GLU A CA 1
ATOM 1366 C C . GLU A 1 194 ? -28.163 4.135 14.214 1.00 38.68 194 GLU A C 1
ATOM 1367 O O . GLU A 1 194 ? -28.495 3.549 13.175 1.00 43.34 194 GLU A O 1
ATOM 1373 N N . LEU A 1 195 ? -27.613 5.348 14.214 1.00 39.12 195 LEU A N 1
ATOM 1374 C CA . LEU A 1 195 ? -27.445 6.137 12.998 1.00 35.52 195 LEU A CA 1
ATOM 1375 C C . LEU A 1 195 ? -25.978 6.505 12.780 1.00 31.07 195 LEU A C 1
ATOM 1376 O O . LEU A 1 195 ? -25.653 7.640 12.431 1.00 31.78 195 LEU A O 1
ATOM 1381 N N . SER A 1 196 ? -25.068 5.551 12.984 1.00 29.72 196 SER A N 1
ATOM 1382 C CA . SER A 1 196 ? -23.655 5.900 13.131 1.00 29.78 196 SER A CA 1
ATOM 1383 C C . SER A 1 196 ? -22.951 6.150 11.796 1.00 28.45 196 SER A C 1
ATOM 1384 O O . SER A 1 196 ? -22.096 7.037 11.712 1.00 27.44 196 SER A O 1
ATOM 1387 N N . TYR A 1 197 ? -23.269 5.375 10.754 1.00 27.00 197 TYR A N 1
ATOM 1388 C CA . TYR A 1 197 ? -22.606 5.472 9.462 1.00 23.55 197 TYR A CA 1
ATOM 1389 C C . TYR A 1 197 ? -23.456 6.252 8.471 1.00 25.23 197 TYR A C 1
ATOM 1390 O O . TYR A 1 197 ? -24.679 6.102 8.450 1.00 27.41 197 TYR A O 1
ATOM 1399 N N . PRO A 1 198 ? -22.848 7.052 7.582 1.00 25.24 198 PRO A N 1
ATOM 1400 C CA . PRO A 1 198 ? -21.402 7.149 7.328 1.00 24.65 198 PRO A CA 1
ATOM 1401 C C . PRO A 1 198 ? -20.601 8.111 8.225 1.00 24.49 198 PRO A C 1
ATOM 1402 O O . PRO A 1 198 ? -19.377 8.145 8.101 1.00 24.30 198 PRO A O 1
ATOM 1406 N N . ALA A 1 199 ? -21.257 8.868 9.110 1.00 26.62 199 ALA A N 1
ATOM 1407 C CA . ALA A 1 199 ? -20.534 9.886 9.875 1.00 25.64 199 ALA A CA 1
ATOM 1408 C C . ALA A 1 199 ? -19.378 9.302 10.691 1.00 24.09 199 ALA A C 1
ATOM 1409 O O . ALA A 1 199 ? -18.392 10.002 10.946 1.00 26.50 199 ALA A O 1
ATOM 1411 N N . ALA A 1 200 ? -19.471 8.039 11.110 1.00 25.91 200 ALA A N 1
ATOM 1412 C CA . ALA A 1 200 ? -18.419 7.452 11.938 1.00 25.70 200 ALA A CA 1
ATOM 1413 C C . ALA A 1 200 ? -17.159 7.092 11.156 1.00 27.57 200 ALA A C 1
ATOM 1414 O O . ALA A 1 200 ? -16.113 6.867 11.781 1.00 25.55 200 ALA A O 1
ATOM 1416 N N . TYR A 1 201 ? -17.223 7.031 9.825 1.00 26.03 201 TYR A N 1
ATOM 1417 C CA . TYR A 1 201 ? -16.023 6.750 9.045 1.00 26.83 201 TYR A CA 1
ATOM 1418 C C . TYR A 1 201 ? -14.992 7.859 9.246 1.00 27.23 201 TYR A C 1
ATOM 1419 O O . TYR A 1 201 ? -15.322 9.049 9.255 1.00 25.74 201 TYR A O 1
ATOM 1428 N N . ASN A 1 202 ? -13.731 7.461 9.424 1.00 23.08 202 ASN A N 1
ATOM 1429 C CA . ASN A 1 202 ? -12.683 8.452 9.668 1.00 26.89 202 ASN A CA 1
ATOM 1430 C C . ASN A 1 202 ? -12.602 9.482 8.554 1.00 24.78 202 ASN A C 1
ATOM 1431 O O . ASN A 1 202 ? -12.179 10.617 8.791 1.00 27.90 202 ASN A O 1
ATOM 1436 N N . GLU A 1 203 ? -12.968 9.099 7.332 1.00 25.40 203 GLU A N 1
ATOM 1437 C CA . GLU A 1 203 ? -12.862 10.014 6.202 1.00 26.79 203 GLU A CA 1
ATOM 1438 C C . GLU A 1 203 ? -13.913 11.116 6.246 1.00 25.85 203 GLU A C 1
ATOM 1439 O O . GLU A 1 203 ? -13.713 12.170 5.635 1.00 24.94 203 GLU A O 1
ATOM 1445 N N . VAL A 1 204 ? -15.006 10.905 6.943 1.00 22.68 204 VAL A N 1
ATOM 1446 C CA . VAL A 1 204 ? -16.130 11.834 6.919 1.00 21.99 204 VAL A CA 1
ATOM 1447 C C . VAL A 1 204 ? -15.926 12.924 7.962 1.00 21.91 204 VAL A C 1
ATOM 1448 O O . VAL A 1 204 ? -15.448 12.670 9.075 1.00 24.78 204 VAL A O 1
ATOM 1452 N N . ILE A 1 205 ? -16.262 14.153 7.586 1.00 22.79 205 ILE A N 1
ATOM 1453 C CA . ILE A 1 205 ? -16.273 15.282 8.510 1.00 25.21 205 ILE A CA 1
ATOM 1454 C C . ILE A 1 205 ? -17.594 15.223 9.275 1.00 20.51 205 ILE A C 1
ATOM 1455 O O . ILE A 1 205 ? -18.666 15.429 8.698 1.00 19.57 205 ILE A O 1
ATOM 1460 N N . SER A 1 206 ? -17.519 14.909 10.570 1.00 20.09 206 SER A N 1
ATOM 1461 C CA . SER A 1 206 ? -18.683 14.640 11.406 1.00 22.09 206 SER A CA 1
ATOM 1462 C C . SER A 1 206 ? -19.085 15.889 12.198 1.00 24.94 206 SER A C 1
ATOM 1463 O O . SER A 1 206 ? -18.241 16.536 12.832 1.00 21.86 206 SER A O 1
ATOM 1466 N N . VAL A 1 207 ? -20.376 16.215 12.180 1.00 20.31 207 VAL A N 1
ATOM 1467 C CA . VAL A 1 207 ? -20.877 17.514 12.624 1.00 19.22 207 VAL A CA 1
ATOM 1468 C C . VAL A 1 207 ? -21.873 17.344 13.772 1.00 25.19 207 VAL A C 1
ATOM 1469 O O . VAL A 1 207 ? -22.843 16.584 13.655 1.00 20.96 207 VAL A O 1
ATOM 1473 N N . GLY A 1 208 ? -21.650 18.081 14.869 1.00 22.78 208 GLY A N 1
ATOM 1474 C CA . GLY A 1 208 ? -22.603 18.195 15.954 1.00 23.62 208 GLY A CA 1
ATOM 1475 C C . GLY A 1 208 ? -23.263 19.571 15.957 1.00 23.46 208 GLY A C 1
ATOM 1476 O O . GLY A 1 208 ? -22.891 20.455 15.202 1.00 19.42 208 GLY A O 1
ATOM 1477 N N . ALA A 1 209 ? -24.276 19.731 16.820 1.00 28.50 209 ALA A N 1
ATOM 1478 C CA . ALA A 1 209 ? -25.073 20.956 16.872 1.00 25.27 209 ALA A CA 1
ATOM 1479 C C . ALA A 1 209 ? -24.897 21.687 18.199 1.00 24.55 209 ALA A C 1
ATOM 1480 O O . ALA A 1 209 ? -24.650 21.063 19.237 1.00 27.48 209 ALA A O 1
ATOM 1482 N N . ILE A 1 210 ? -25.022 23.022 18.154 1.00 26.74 210 ILE A N 1
ATOM 1483 C CA . ILE A 1 210 ? -25.088 23.876 19.339 1.00 29.23 210 ILE A CA 1
ATOM 1484 C C . ILE A 1 210 ? -26.279 24.818 19.197 1.00 30.40 210 ILE A C 1
ATOM 1485 O O . ILE A 1 210 ? -26.851 24.981 18.116 1.00 27.61 210 ILE A O 1
ATOM 1490 N N . SER A 1 211 ? -26.639 25.452 20.312 1.00 28.17 211 SER A N 1
ATOM 1491 C CA . SER A 1 211 ? -27.715 26.429 20.305 1.00 31.82 211 SER A CA 1
ATOM 1492 C C . SER A 1 211 ? -27.193 27.771 19.812 1.00 32.95 211 SER A C 1
ATOM 1493 O O . SER A 1 211 ? -25.983 28.014 19.758 1.00 31.54 211 SER A O 1
ATOM 1496 N N . LEU A 1 212 ? -28.124 28.661 19.453 1.00 32.64 212 LEU A N 1
ATOM 1497 C CA . LEU A 1 212 ? -27.742 29.978 18.956 1.00 32.18 212 LEU A CA 1
ATOM 1498 C C . LEU A 1 212 ? -27.034 30.823 20.011 1.00 35.27 212 LEU A C 1
ATOM 1499 O O . LEU A 1 212 ? -26.409 31.829 19.659 1.00 34.45 212 LEU A O 1
ATOM 1504 N N . ASP A 1 213 ? -27.077 30.424 21.275 1.00 37.33 213 ASP A N 1
ATOM 1505 C CA . ASP A 1 213 ? -26.334 31.091 22.334 1.00 41.82 213 ASP A CA 1
ATOM 1506 C C . ASP A 1 213 ? -25.000 30.410 22.634 1.00 41.63 213 ASP A C 1
ATOM 1507 O O . ASP A 1 213 ? -24.334 30.773 23.611 1.00 41.09 213 ASP A O 1
ATOM 1512 N N . GLY A 1 214 ? -24.603 29.426 21.829 1.00 38.69 214 GLY A N 1
ATOM 1513 C CA . GLY A 1 214 ? -23.339 28.756 22.037 1.00 36.58 214 GLY A CA 1
ATOM 1514 C C . GLY A 1 214 ? -23.342 27.642 23.058 1.00 35.98 214 GLY A C 1
ATOM 1515 O O . GLY A 1 214 ? -22.282 27.326 23.604 1.00 38.40 214 GLY A O 1
ATOM 1516 N N . GLN A 1 215 ? -24.488 27.029 23.334 1.00 33.69 215 GLN A N 1
ATOM 1517 C CA . GLN A 1 215 ? -24.565 25.931 24.286 1.00 38.62 215 GLN A CA 1
ATOM 1518 C C . GLN A 1 215 ? -24.864 24.630 23.556 1.00 38.64 215 GLN A C 1
ATOM 1519 O O . GLN A 1 215 ? -25.479 24.634 22.491 1.00 35.60 215 GLN A O 1
ATOM 1525 N N . ILE A 1 216 ? -24.434 23.508 24.133 1.00 38.57 216 ILE A N 1
ATOM 1526 C CA . ILE A 1 216 ? -24.726 22.221 23.497 1.00 43.10 216 ILE A CA 1
ATOM 1527 C C . ILE A 1 216 ? -26.188 21.847 23.749 1.00 44.16 216 ILE A C 1
ATOM 1528 O O . ILE A 1 216 ? -26.914 22.573 24.432 1.00 44.41 216 ILE A O 1
ATOM 1533 N N . GLU A 1 225 ? -17.735 11.322 18.280 1.00 35.17 225 GLU A N 1
ATOM 1534 C CA . GLU A 1 225 ? -16.467 11.648 17.631 1.00 35.59 225 GLU A CA 1
ATOM 1535 C C . GLU A 1 225 ? -16.685 12.644 16.487 1.00 35.28 225 GLU A C 1
ATOM 1536 O O . GLU A 1 225 ? -16.531 12.298 15.315 1.00 38.00 225 GLU A O 1
ATOM 1542 N N . ILE A 1 226 ? -17.031 13.879 16.828 1.00 28.48 226 ILE A N 1
ATOM 1543 C CA . ILE A 1 226 ? -17.363 14.885 15.838 1.00 22.23 226 ILE A CA 1
ATOM 1544 C C . ILE A 1 226 ? -16.131 15.728 15.556 1.00 23.34 226 ILE A C 1
ATOM 1545 O O . ILE A 1 226 ? -15.201 15.841 16.369 1.00 25.10 226 ILE A O 1
ATOM 1550 N N . ASP A 1 227 ? -16.134 16.362 14.394 1.00 19.87 227 ASP A N 1
ATOM 1551 C CA . ASP A 1 227 ? -15.022 17.240 14.061 1.00 22.58 227 ASP A CA 1
ATOM 1552 C C . ASP A 1 227 ? -15.293 18.681 14.471 1.00 19.38 227 ASP A C 1
ATOM 1553 O O . ASP A 1 227 ? -14.397 19.354 14.990 1.00 20.58 227 ASP A O 1
ATOM 1558 N N . VAL A 1 228 ? -16.518 19.171 14.253 1.00 20.75 228 VAL A N 1
ATOM 1559 C CA . VAL A 1 228 ? -16.883 20.567 14.490 1.00 17.56 228 VAL A CA 1
ATOM 1560 C C . VAL A 1 228 ? -18.339 20.583 14.930 1.00 19.42 228 VAL A C 1
ATOM 1561 O O . VAL A 1 228 ? -19.064 19.603 14.757 1.00 20.24 228 VAL A O 1
ATOM 1565 N N . VAL A 1 229 ? -18.764 21.703 15.514 1.00 20.77 229 VAL A N 1
ATOM 1566 C CA . VAL A 1 229 ? -20.174 21.971 15.756 1.00 20.48 229 VAL A CA 1
ATOM 1567 C C . VAL A 1 229 ? -20.585 23.222 14.985 1.00 20.04 229 VAL A C 1
ATOM 1568 O O . VAL A 1 229 ? -19.761 24.049 14.590 1.00 20.13 229 VAL A O 1
ATOM 1572 N N . ALA A 1 230 ? -21.893 23.352 14.777 1.00 20.72 230 ALA A N 1
ATOM 1573 C CA . ALA A 1 230 ? -22.457 24.516 14.109 1.00 21.52 230 ALA A CA 1
ATOM 1574 C C . ALA A 1 230 ? -23.879 24.701 14.625 1.00 21.39 230 ALA A C 1
ATOM 1575 O O . ALA A 1 230 ? -24.430 23.810 15.279 1.00 21.76 230 ALA A O 1
ATOM 1577 N N . PRO A 1 231 ? -24.493 25.855 14.382 1.00 27.07 231 PRO A N 1
ATOM 1578 C CA . PRO A 1 231 ? -25.835 26.070 14.942 1.00 27.04 231 PRO A CA 1
ATOM 1579 C C . PRO A 1 231 ? -26.831 25.060 14.391 1.00 24.24 231 PRO A C 1
ATOM 1580 O O . PRO A 1 231 ? -26.846 24.759 13.193 1.00 22.12 231 PRO A O 1
ATOM 1584 N N . GLY A 1 232 ? -27.638 24.507 15.295 1.00 24.72 232 GLY A N 1
ATOM 1585 C CA . GLY A 1 232 ? -28.680 23.572 14.927 1.00 23.51 232 GLY A CA 1
ATOM 1586 C C . GLY A 1 232 ? -30.014 23.817 15.609 1.00 28.68 232 GLY A C 1
ATOM 1587 O O . GLY A 1 232 ? -30.946 23.029 15.435 1.00 29.34 232 GLY A O 1
ATOM 1588 N N . GLU A 1 233 ? -30.133 24.893 16.384 1.00 29.06 233 GLU A N 1
ATOM 1589 C CA . GLU A 1 233 ? -31.362 25.193 17.111 1.00 29.92 233 GLU A CA 1
ATOM 1590 C C . GLU A 1 233 ? -32.041 26.412 16.511 1.00 24.89 233 GLU A C 1
ATOM 1591 O O . GLU A 1 233 ? -31.402 27.453 16.325 1.00 29.29 233 GLU A O 1
ATOM 1597 N N . LYS A 1 234 ? -33.333 26.274 16.208 1.00 25.70 234 LYS A N 1
ATOM 1598 C CA . LYS A 1 234 ? -34.176 27.367 15.720 1.00 29.36 234 LYS A CA 1
ATOM 1599 C C . LYS A 1 234 ? -33.590 28.002 14.454 1.00 27.17 234 LYS A C 1
ATOM 1600 O O . LYS A 1 234 ? -33.344 29.209 14.374 1.00 27.75 234 LYS A O 1
ATOM 1606 N N . ILE A 1 235 ? -33.396 27.152 13.451 1.00 26.95 235 ILE A N 1
ATOM 1607 C CA . ILE A 1 235 ? -32.754 27.520 12.192 1.00 25.00 235 ILE A CA 1
ATOM 1608 C C . ILE A 1 235 ? -33.844 27.870 11.192 1.00 23.69 235 ILE A C 1
ATOM 1609 O O . ILE A 1 235 ? -34.658 27.009 10.826 1.00 24.57 235 ILE A O 1
ATOM 1614 N N . LEU A 1 236 ? -33.843 29.121 10.738 1.00 25.83 236 LEU A N 1
ATOM 1615 C CA . LEU A 1 236 ? -34.790 29.614 9.745 1.00 25.60 236 LEU A CA 1
ATOM 1616 C C . LEU A 1 236 ? -34.268 29.331 8.338 1.00 24.58 236 LEU A C 1
ATOM 1617 O O . LEU A 1 236 ? -33.131 29.695 8.013 1.00 23.48 236 LEU A O 1
ATOM 1622 N N . SER A 1 237 ? -35.091 28.691 7.504 1.00 22.37 237 SER A N 1
ATOM 1623 C CA . SER A 1 237 ? -34.690 28.430 6.126 1.00 25.62 237 SER A CA 1
ATOM 1624 C C . SER A 1 237 ? -35.938 28.179 5.273 1.00 27.64 237 SER A C 1
ATOM 1625 O O . SER A 1 237 ? -37.075 28.329 5.735 1.00 26.49 237 SER A O 1
ATOM 1628 N N . THR A 1 238 ? -35.708 27.781 4.024 1.00 24.17 238 THR A N 1
ATOM 1629 C CA . THR A 1 238 ? -36.722 27.565 2.996 1.00 23.55 238 THR A CA 1
ATOM 1630 C C . THR A 1 238 ? -37.421 26.212 3.138 1.00 27.34 238 THR A C 1
ATOM 1631 O O . THR A 1 238 ? -36.800 25.208 3.492 1.00 24.59 238 THR A O 1
ATOM 1635 N N . ILE A 1 239 ? -38.719 26.179 2.821 1.00 23.31 239 ILE A N 1
ATOM 1636 C CA . ILE A 1 239 ? -39.448 24.910 2.729 1.00 24.82 239 ILE A CA 1
ATOM 1637 C C . ILE A 1 239 ? -40.263 24.901 1.438 1.00 29.14 239 ILE A C 1
ATOM 1638 O O . ILE A 1 239 ? -40.413 25.961 0.810 1.00 28.32 239 ILE A O 1
ATOM 1643 N N . PRO A 1 240 ? -40.800 23.756 0.995 1.00 27.49 240 PRO A N 1
ATOM 1644 C CA . PRO A 1 240 ? -41.538 23.738 -0.272 1.00 29.95 240 PRO A CA 1
ATOM 1645 C C . PRO A 1 240 ? -42.717 24.697 -0.263 1.00 27.45 240 PRO A C 1
ATOM 1646 O O . PRO A 1 240 ? -43.195 25.138 0.785 1.00 29.37 240 PRO A O 1
ATOM 1650 N N . GLY A 1 241 ? -43.165 25.044 -1.463 1.00 31.58 241 GLY A N 1
ATOM 1651 C CA . GLY A 1 241 ? -44.249 25.998 -1.598 1.00 31.53 241 GLY A CA 1
ATOM 1652 C C . GLY A 1 241 ? -43.834 27.452 -1.569 1.00 34.02 241 GLY A C 1
ATOM 1653 O O . GLY A 1 241 ? -44.708 28.327 -1.543 1.00 35.82 241 GLY A O 1
ATOM 1654 N N . GLY A 1 242 ? -42.533 27.745 -1.562 1.00 33.56 242 GLY A N 1
ATOM 1655 C CA . GLY A 1 242 ? -42.084 29.124 -1.494 1.00 30.44 242 GLY A CA 1
ATOM 1656 C C . GLY A 1 242 ? -42.135 29.742 -0.118 1.00 29.63 242 GLY A C 1
ATOM 1657 O O . GLY A 1 242 ? -42.109 30.972 0.005 1.00 32.02 242 GLY A O 1
ATOM 1658 N N . LYS A 1 243 ? -42.194 28.930 0.924 1.00 28.91 243 LYS A N 1
ATOM 1659 C CA . LYS A 1 243 ? -42.381 29.401 2.282 1.00 32.91 243 LYS A CA 1
ATOM 1660 C C . LYS A 1 243 ? -41.098 29.181 3.090 1.00 28.67 243 LYS A C 1
ATOM 1661 O O . LYS A 1 243 ? -40.048 28.834 2.550 1.00 28.12 243 LYS A O 1
ATOM 1667 N N . PHE A 1 244 ? -41.197 29.376 4.399 1.00 30.36 244 PHE A N 1
ATOM 1668 C CA . PHE A 1 244 ? -40.054 29.281 5.293 1.00 29.64 244 PHE A CA 1
ATOM 1669 C C . PHE A 1 244 ? -40.507 28.594 6.568 1.00 31.66 244 PHE A C 1
ATOM 1670 O O . PHE A 1 244 ? -41.700 28.549 6.874 1.00 29.03 244 PHE A O 1
ATOM 1678 N N . ALA A 1 245 ? -39.545 28.042 7.302 1.00 29.65 245 ALA A N 1
ATOM 1679 C CA . ALA A 1 245 ? -39.852 27.364 8.548 1.00 26.93 245 ALA A CA 1
ATOM 1680 C C . ALA A 1 245 ? -38.619 27.343 9.440 1.00 29.93 245 ALA A C 1
ATOM 1681 O O . ALA A 1 245 ? -37.478 27.402 8.964 1.00 26.99 245 ALA A O 1
ATOM 1683 N N . VAL A 1 246 ? -38.870 27.247 10.742 1.00 27.97 246 VAL A N 1
ATOM 1684 C CA . VAL A 1 246 ? -37.832 27.210 11.764 1.00 29.87 246 VAL A CA 1
ATOM 1685 C C . VAL A 1 246 ? -37.712 25.770 12.241 1.00 31.34 246 VAL A C 1
ATOM 1686 O O . VAL A 1 246 ? -38.654 25.228 12.834 1.00 30.55 246 VAL A O 1
ATOM 1690 N N . PHE A 1 247 ? -36.558 25.143 11.979 1.00 26.57 247 PHE A N 1
ATOM 1691 C CA . PHE A 1 247 ? -36.285 23.778 12.412 1.00 24.03 247 PHE A CA 1
ATOM 1692 C C . PHE A 1 247 ? -35.221 23.768 13.503 1.00 28.68 247 PHE A C 1
ATOM 1693 O O . PHE A 1 247 ? -34.386 24.677 13.602 1.00 26.25 247 PHE A O 1
ATOM 1701 N N . SER A 1 248 ? -35.247 22.700 14.304 1.00 23.46 248 SER A N 1
ATOM 1702 C CA . SER A 1 248 ? -34.222 22.419 15.301 1.00 28.58 248 SER A CA 1
ATOM 1703 C C . SER A 1 248 ? -33.838 20.946 15.220 1.00 30.63 248 SER A C 1
ATOM 1704 O O . SER A 1 248 ? -34.706 20.073 15.120 1.00 27.91 248 SER A O 1
ATOM 1707 N N . GLY A 1 249 ? -32.546 20.672 15.267 1.00 31.58 249 GLY A N 1
ATOM 1708 C CA . GLY A 1 249 ? -32.069 19.304 15.264 1.00 29.50 249 GLY A CA 1
ATOM 1709 C C . GLY A 1 249 ? -30.624 19.242 14.840 1.00 30.98 249 GLY A C 1
ATOM 1710 O O . GLY A 1 249 ? -30.092 20.156 14.210 1.00 28.63 249 GLY A O 1
ATOM 1711 N N . THR A 1 250 ? -29.979 18.124 15.196 1.00 30.96 250 THR A N 1
ATOM 1712 C CA . THR A 1 250 ? -28.563 17.952 14.869 1.00 29.61 250 THR A CA 1
ATOM 1713 C C . THR A 1 250 ? -28.301 18.133 13.379 1.00 29.72 250 THR A C 1
ATOM 1714 O O . THR A 1 250 ? -27.249 18.649 12.983 1.00 32.47 250 THR A O 1
ATOM 1718 N N . SER A 1 251 ? -29.239 17.716 12.533 1.00 28.90 251 SER A N 1
ATOM 1719 C CA . SER A 1 251 ? -28.990 17.811 11.105 1.00 29.60 251 SER A CA 1
ATOM 1720 C C . SER A 1 251 ? -28.996 19.249 10.614 1.00 32.43 251 SER A C 1
ATOM 1721 O O . SER A 1 251 ? -28.469 19.506 9.529 1.00 33.41 251 SER A O 1
ATOM 1724 N N . MET A 1 252 ? -29.494 20.182 11.402 1.00 24.74 252 MET A N 1
ATOM 1725 C CA . MET A 1 252 ? -29.468 21.548 10.977 1.00 27.00 252 MET A CA 1
ATOM 1726 C C . MET A 1 252 ? -28.055 22.101 10.955 1.00 22.05 252 MET A C 1
ATOM 1727 O O . MET A 1 252 ? -27.787 23.038 10.294 1.00 23.84 252 MET A O 1
ATOM 1732 N N . ALA A 1 253 ? -27.173 21.479 11.720 1.00 24.45 253 ALA A N 1
ATOM 1733 C CA . ALA A 1 253 ? -25.795 21.947 11.791 1.00 24.79 253 ALA A CA 1
ATOM 1734 C C . ALA A 1 253 ? -25.024 21.668 10.498 1.00 24.99 253 ALA A C 1
ATOM 1735 O O . ALA A 1 253 ? -24.188 22.483 10.092 1.00 23.62 253 ALA A O 1
ATOM 1737 N N . THR A 1 254 ? -25.286 20.538 9.823 1.00 22.30 254 THR A N 1
ATOM 1738 C CA . THR A 1 254 ? -24.393 20.210 8.705 1.00 22.81 254 THR A CA 1
ATOM 1739 C C . THR A 1 254 ? -24.474 21.144 7.499 1.00 23.33 254 THR A C 1
ATOM 1740 O O . THR A 1 254 ? -23.423 21.420 6.910 1.00 22.11 254 THR A O 1
ATOM 1744 N N . PRO A 1 255 ? -25.653 21.639 7.079 1.00 23.40 255 PRO A N 1
ATOM 1745 C CA . PRO A 1 255 ? -25.651 22.607 5.963 1.00 22.78 255 PRO A CA 1
ATOM 1746 C C . PRO A 1 255 ? -24.812 23.843 6.247 1.00 19.23 255 PRO A C 1
ATOM 1747 O O . PRO A 1 255 ? -24.249 24.429 5.313 1.00 19.62 255 PRO A O 1
ATOM 1751 N N . HIS A 1 256 ? -24.763 24.296 7.509 1.00 19.02 256 HIS A N 1
ATOM 1752 C CA . HIS A 1 256 ? -23.855 25.392 7.845 1.00 18.09 256 HIS A CA 1
ATOM 1753 C C . HIS A 1 256 ? -22.418 24.996 7.535 1.00 18.72 256 HIS A C 1
ATOM 1754 O O . HIS A 1 256 ? -21.639 25.807 7.016 1.00 17.70 256 HIS A O 1
ATOM 1761 N N . VAL A 1 257 ? -22.051 23.750 7.847 1.00 17.52 257 VAL A N 1
ATOM 1762 C CA . VAL A 1 257 ? -20.671 23.304 7.655 1.00 18.16 257 VAL A CA 1
ATOM 1763 C C . VAL A 1 257 ? -20.370 23.133 6.169 1.00 20.40 257 VAL A C 1
ATOM 1764 O O . VAL A 1 257 ? -19.322 23.562 5.680 1.00 19.23 257 VAL A O 1
ATOM 1768 N N . SER A 1 258 ? -21.274 22.491 5.429 1.00 20.73 258 SER A N 1
ATOM 1769 C CA . SER A 1 258 ? -21.030 22.324 3.997 1.00 20.68 258 SER A CA 1
ATOM 1770 C C . SER A 1 258 ? -20.970 23.668 3.289 1.00 19.15 258 SER A C 1
ATOM 1771 O O . SER A 1 258 ? -20.120 23.877 2.413 1.00 20.18 258 SER A O 1
ATOM 1774 N N . GLY A 1 259 ? -21.865 24.598 3.643 1.00 18.50 259 GLY A N 1
ATOM 1775 C CA . GLY A 1 259 ? -21.764 25.938 3.077 1.00 19.53 259 GLY A CA 1
ATOM 1776 C C . GLY A 1 259 ? -20.469 26.637 3.449 1.00 21.75 259 GLY A C 1
ATOM 1777 O O . GLY A 1 259 ? -19.846 27.316 2.615 1.00 18.28 259 GLY A O 1
ATOM 1778 N N . ALA A 1 260 ? -20.041 26.487 4.712 1.00 16.97 260 ALA A N 1
ATOM 1779 C CA . ALA A 1 260 ? -18.762 27.056 5.124 1.00 19.96 260 ALA A CA 1
ATOM 1780 C C . ALA A 1 260 ? -17.611 26.495 4.286 1.00 19.65 260 ALA A C 1
ATOM 1781 O O . ALA A 1 260 ? -16.722 27.240 3.847 1.00 19.82 260 ALA A O 1
ATOM 1783 N N . LEU A 1 261 ? -17.609 25.176 4.061 1.00 20.84 261 LEU A N 1
ATOM 1784 C CA . LEU A 1 261 ? -16.565 24.555 3.251 1.00 19.54 261 LEU A CA 1
ATOM 1785 C C . LEU A 1 261 ? -16.532 25.116 1.830 1.00 18.87 261 LEU A C 1
ATOM 1786 O O . LEU A 1 261 ? -15.457 25.207 1.221 1.00 21.17 261 LEU A O 1
ATOM 1791 N N . ALA A 1 262 ? -17.686 25.495 1.286 1.00 15.63 262 ALA A N 1
ATOM 1792 C CA . ALA A 1 262 ? -17.707 26.104 -0.041 1.00 18.86 262 ALA A CA 1
ATOM 1793 C C . ALA A 1 262 ? -16.966 27.436 -0.034 1.00 22.07 262 ALA A C 1
ATOM 1794 O O . ALA A 1 262 ? -16.126 27.697 -0.910 1.00 22.12 262 ALA A O 1
ATOM 1796 N N . LEU A 1 263 ? -17.222 28.266 0.986 1.00 20.06 263 LEU A N 1
ATOM 1797 C CA . LEU A 1 263 ? -16.488 29.519 1.142 1.00 18.85 263 LEU A CA 1
ATOM 1798 C C . LEU A 1 263 ? -14.999 29.250 1.334 1.00 21.47 263 LEU A C 1
ATOM 1799 O O . LEU A 1 263 ? -14.149 29.897 0.704 1.00 21.08 263 LEU A O 1
ATOM 1804 N N . ILE A 1 264 ? -14.669 28.286 2.201 1.00 18.71 264 ILE A N 1
ATOM 1805 C CA . ILE A 1 264 ? -13.276 27.993 2.528 1.00 16.88 264 ILE A CA 1
ATOM 1806 C C . ILE A 1 264 ? -12.521 27.512 1.300 1.00 20.65 264 ILE A C 1
ATOM 1807 O O . ILE A 1 264 ? -11.370 27.910 1.071 1.00 23.49 264 ILE A O 1
ATOM 1812 N N . LYS A 1 265 ? -13.146 26.652 0.486 1.00 21.66 265 LYS A N 1
ATOM 1813 C CA . LYS A 1 265 ? -12.441 26.151 -0.687 1.00 23.56 265 LYS A CA 1
ATOM 1814 C C . LYS A 1 265 ? -12.172 27.276 -1.673 1.00 22.84 265 LYS A C 1
ATOM 1815 O O . LYS A 1 265 ? -11.060 27.385 -2.204 1.00 23.29 265 LYS A O 1
ATOM 1821 N N . GLN A 1 266 ? -13.156 28.152 -1.905 1.00 22.56 266 GLN A N 1
ATOM 1822 C CA . GLN A 1 266 ? -12.910 29.271 -2.812 1.00 23.50 266 GLN A CA 1
ATOM 1823 C C . GLN A 1 266 ? -11.814 30.175 -2.266 1.00 24.28 266 GLN A C 1
ATOM 1824 O O . GLN A 1 266 ? -10.881 30.553 -2.987 1.00 22.50 266 GLN A O 1
ATOM 1830 N N . LEU A 1 267 ? -11.918 30.532 -0.986 1.00 20.89 267 LEU A N 1
ATOM 1831 C CA . LEU A 1 267 ? -10.951 31.427 -0.359 1.00 22.50 267 LEU A CA 1
ATOM 1832 C C . LEU A 1 267 ? -9.552 30.823 -0.353 1.00 25.54 267 LEU A C 1
ATOM 1833 O O . LEU A 1 267 ? -8.570 31.476 -0.750 1.00 25.76 267 LEU A O 1
ATOM 1838 N N . SER A 1 268 ? -9.428 29.584 0.125 1.00 21.29 268 SER A N 1
ATOM 1839 C CA . SER A 1 268 ? -8.091 29.055 0.354 1.00 22.76 268 SER A CA 1
ATOM 1840 C C . SER A 1 268 ? -7.390 28.734 -0.963 1.00 27.75 268 SER A C 1
ATOM 1841 O O . SER A 1 268 ? -6.197 29.020 -1.119 1.00 28.84 268 SER A O 1
ATOM 1844 N N . GLU A 1 269 ? -8.117 28.186 -1.939 1.00 28.46 269 GLU A N 1
ATOM 1845 C CA . GLU A 1 269 ? -7.481 27.891 -3.221 1.00 29.15 269 GLU A CA 1
ATOM 1846 C C . GLU A 1 269 ? -7.014 29.172 -3.900 1.00 29.98 269 GLU A C 1
ATOM 1847 O O . GLU A 1 269 ? -5.988 29.175 -4.589 1.00 30.21 269 GLU A O 1
ATOM 1853 N N . LYS A 1 270 ? -7.722 30.278 -3.670 1.00 26.20 270 LYS A N 1
ATOM 1854 C CA . LYS A 1 270 ? -7.266 31.568 -4.170 1.00 30.86 270 LYS A CA 1
ATOM 1855 C C . LYS A 1 270 ? -6.023 32.050 -3.422 1.00 30.47 270 LYS A C 1
ATOM 1856 O O . LYS A 1 270 ? -5.030 32.446 -4.040 1.00 27.25 270 LYS A O 1
ATOM 1862 N N . GLU A 1 271 ? -6.058 32.020 -2.089 1.00 25.35 271 GLU A N 1
ATOM 1863 C CA . GLU A 1 271 ? -4.946 32.557 -1.313 1.00 26.18 271 GLU A CA 1
ATOM 1864 C C . GLU A 1 271 ? -3.695 31.702 -1.466 1.00 27.06 271 GLU A C 1
ATOM 1865 O O . GLU A 1 271 ? -2.585 32.238 -1.554 1.00 25.78 271 GLU A O 1
ATOM 1871 N N . PHE A 1 272 ? -3.848 30.380 -1.537 1.00 26.99 272 PHE A N 1
ATOM 1872 C CA . PHE A 1 272 ? -2.686 29.523 -1.746 1.00 29.09 272 PHE A CA 1
ATOM 1873 C C . PHE A 1 272 ? -2.280 29.423 -3.208 1.00 29.96 272 PHE A C 1
ATOM 1874 O O . PHE A 1 272 ? -1.243 28.816 -3.498 1.00 29.35 272 PHE A O 1
ATOM 1882 N N . GLU A 1 273 ? -3.079 29.981 -4.123 1.00 31.26 273 GLU A N 1
ATOM 1883 C CA . GLU A 1 273 ? -2.748 30.027 -5.549 1.00 34.07 273 GLU A CA 1
ATOM 1884 C C . GLU A 1 273 ? -2.542 28.632 -6.138 1.00 35.31 273 GLU A C 1
ATOM 1885 O O . GLU A 1 273 ? -1.666 28.415 -6.980 1.00 31.09 273 GLU A O 1
ATOM 1891 N N . ARG A 1 274 ? -3.353 27.675 -5.698 1.00 29.43 274 ARG A N 1
ATOM 1892 C CA . ARG A 1 274 ? -3.278 26.313 -6.216 1.00 32.90 274 ARG A CA 1
ATOM 1893 C C . ARG A 1 274 ? -4.477 25.520 -5.717 1.00 35.56 274 ARG A C 1
ATOM 1894 O O . ARG A 1 274 ? -5.135 25.908 -4.746 1.00 32.78 274 ARG A O 1
ATOM 1902 N N . ASN A 1 275 ? -4.751 24.402 -6.392 1.00 31.78 275 ASN A N 1
ATOM 1903 C CA . ASN A 1 275 ? -5.776 23.489 -5.906 1.00 36.62 275 ASN A CA 1
ATOM 1904 C C . ASN A 1 275 ? -5.270 22.818 -4.642 1.00 33.68 275 ASN A C 1
ATOM 1905 O O . ASN A 1 275 ? -4.114 22.395 -4.569 1.00 32.57 275 ASN A O 1
ATOM 1910 N N . LEU A 1 276 ? -6.133 22.715 -3.640 1.00 31.19 276 LEU A N 1
ATOM 1911 C CA . LEU A 1 276 ? -5.755 22.111 -2.372 1.00 27.73 276 LEU A CA 1
ATOM 1912 C C . LEU A 1 276 ? -6.367 20.721 -2.255 1.00 30.33 276 LEU A C 1
ATOM 1913 O O . LEU A 1 276 ? -7.476 20.476 -2.745 1.00 31.59 276 LEU A O 1
ATOM 1918 N N . THR A 1 277 ? -5.636 19.810 -1.619 1.00 25.25 277 THR A N 1
ATOM 1919 C CA . THR A 1 277 ? -6.137 18.460 -1.426 1.00 23.06 277 THR A CA 1
ATOM 1920 C C . THR A 1 277 ? -7.214 18.443 -0.336 1.00 24.04 277 THR A C 1
ATOM 1921 O O . THR A 1 277 ? -7.346 19.379 0.451 1.00 23.07 277 THR A O 1
ATOM 1925 N N . GLU A 1 278 ? -8.008 17.372 -0.312 1.00 23.20 278 GLU A N 1
ATOM 1926 C CA . GLU A 1 278 ? -9.028 17.266 0.732 1.00 22.03 278 GLU A CA 1
ATOM 1927 C C . GLU A 1 278 ? -8.431 17.332 2.135 1.00 20.39 278 GLU A C 1
ATOM 1928 O O . GLU A 1 278 ? -9.008 18.037 2.983 1.00 20.74 278 GLU A O 1
ATOM 1934 N N . PRO A 1 279 ? -7.309 16.661 2.453 1.00 22.90 279 PRO A N 1
ATOM 1935 C CA . PRO A 1 279 ? -6.728 16.847 3.799 1.00 20.91 279 PRO A CA 1
ATOM 1936 C C . PRO A 1 279 ? -6.374 18.294 4.098 1.00 20.83 279 PRO A C 1
ATOM 1937 O O . PRO A 1 279 ? -6.548 18.746 5.235 1.00 19.41 279 PRO A O 1
ATOM 1941 N N . GLU A 1 280 ? -5.885 19.046 3.105 1.00 19.71 280 GLU A N 1
ATOM 1942 C CA . GLU A 1 280 ? -5.562 20.451 3.345 1.00 18.57 280 GLU A CA 1
ATOM 1943 C C . GLU A 1 280 ? -6.822 21.291 3.528 1.00 20.63 280 GLU A C 1
ATOM 1944 O O . GLU A 1 280 ? -6.849 22.217 4.352 1.00 20.47 280 GLU A O 1
ATOM 1950 N N . LEU A 1 281 ? -7.855 21.019 2.731 1.00 18.22 281 LEU A N 1
ATOM 1951 C CA . LEU A 1 281 ? -9.115 21.735 2.897 1.00 21.48 281 LEU A CA 1
ATOM 1952 C C . LEU A 1 281 ? -9.756 21.431 4.249 1.00 18.90 281 LEU A C 1
ATOM 1953 O O . LEU A 1 281 ? -10.337 22.323 4.881 1.00 18.45 281 LEU A O 1
ATOM 1958 N N . TYR A 1 282 ? -9.678 20.176 4.695 1.00 21.18 282 TYR A N 1
ATOM 1959 C CA . TYR A 1 282 ? -10.107 19.832 6.049 1.00 19.42 282 TYR A CA 1
ATOM 1960 C C . TYR A 1 282 ? -9.359 20.663 7.088 1.00 20.64 282 TYR A C 1
ATOM 1961 O O . TYR A 1 282 ? -9.964 21.193 8.026 1.00 20.59 282 TYR A O 1
ATOM 1970 N N . ALA A 1 283 ? -8.031 20.785 6.938 1.00 18.48 283 ALA A N 1
ATOM 1971 C CA . ALA A 1 283 ? -7.269 21.586 7.897 1.00 18.58 283 ALA A CA 1
ATOM 1972 C C . ALA A 1 283 ? -7.697 23.049 7.861 1.00 18.28 283 ALA A C 1
ATOM 1973 O O . ALA A 1 283 ? -7.716 23.706 8.906 1.00 17.69 283 ALA A O 1
ATOM 1975 N N . GLN A 1 284 ? -8.077 23.567 6.679 1.00 18.56 284 GLN A N 1
ATOM 1976 C CA . GLN A 1 284 ? -8.580 24.939 6.599 1.00 18.24 284 GLN A CA 1
ATOM 1977 C C . GLN A 1 284 ? -9.904 25.106 7.349 1.00 17.63 284 GLN A C 1
ATOM 1978 O O . GLN A 1 284 ? -10.176 26.179 7.895 1.00 20.95 284 GLN A O 1
ATOM 1984 N N . LEU A 1 285 ? -10.738 24.073 7.394 1.00 18.31 285 LEU A N 1
ATOM 1985 C CA . LEU A 1 285 ? -11.941 24.159 8.222 1.00 19.14 285 LEU A CA 1
ATOM 1986 C C . LEU A 1 285 ? -11.576 24.162 9.699 1.00 17.16 285 LEU A C 1
ATOM 1987 O O . LEU A 1 285 ? -12.124 24.949 10.486 1.00 17.87 285 LEU A O 1
ATOM 1992 N N . ILE A 1 286 ? -10.636 23.303 10.089 1.00 17.31 286 ILE A N 1
ATOM 1993 C CA . ILE A 1 286 ? -10.288 23.206 11.505 1.00 16.30 286 ILE A CA 1
ATOM 1994 C C . ILE A 1 286 ? -9.587 24.478 11.973 1.00 17.74 286 ILE A C 1
ATOM 1995 O O . ILE A 1 286 ? -9.740 24.893 13.131 1.00 20.36 286 ILE A O 1
ATOM 2000 N N . LYS A 1 287 ? -8.814 25.117 11.091 1.00 17.30 287 LYS A N 1
ATOM 2001 C CA . LYS A 1 287 ? -8.277 26.447 11.392 1.00 17.05 287 LYS A CA 1
ATOM 2002 C C . LYS A 1 287 ? -9.400 27.416 11.726 1.00 18.27 287 LYS A C 1
ATOM 2003 O O . LYS A 1 287 ? -9.248 28.294 12.582 1.00 19.54 287 LYS A O 1
ATOM 2009 N N . ARG A 1 288 ? -10.542 27.254 11.074 1.00 18.10 288 ARG A N 1
ATOM 2010 C CA . ARG A 1 288 ? -11.655 28.196 11.205 1.00 17.34 288 ARG A CA 1
ATOM 2011 C C . ARG A 1 288 ? -12.703 27.653 12.177 1.00 15.93 288 ARG A C 1
ATOM 2012 O O . ARG A 1 288 ? -13.874 27.483 11.846 1.00 19.29 288 ARG A O 1
ATOM 2020 N N . THR A 1 289 ? -12.248 27.381 13.407 1.00 19.16 289 THR A N 1
ATOM 2021 C CA . THR A 1 289 ? -13.122 26.992 14.507 1.00 20.04 289 THR A CA 1
ATOM 2022 C C . THR A 1 289 ? -12.850 27.830 15.754 1.00 23.05 289 THR A C 1
ATOM 2023 O O . THR A 1 289 ? -11.730 28.307 15.984 1.00 20.58 289 THR A O 1
ATOM 2027 N N . MET A 1 290 ? -13.910 28.005 16.553 1.00 22.16 290 MET A N 1
ATOM 2028 C CA . MET A 1 290 ? -13.864 28.709 17.829 1.00 19.68 290 MET A CA 1
ATOM 2029 C C . MET A 1 290 ? -14.083 27.707 18.954 1.00 20.56 290 MET A C 1
ATOM 2030 O O . MET A 1 290 ? -15.184 27.142 19.052 1.00 24.19 290 MET A O 1
ATOM 2035 N N . PRO A 1 291 ? -13.089 27.422 19.812 1.00 19.31 291 PRO A N 1
ATOM 2036 C CA . PRO A 1 291 ? -13.366 26.579 20.984 1.00 24.47 291 PRO A CA 1
ATOM 2037 C C . PRO A 1 291 ? -14.412 27.248 21.857 1.00 24.00 291 PRO A C 1
ATOM 2038 O O . PRO A 1 291 ? -14.426 28.471 21.999 1.00 21.67 291 PRO A O 1
ATOM 2042 N N . LEU A 1 292 ? -15.288 26.434 22.444 1.00 23.42 292 LEU A N 1
ATOM 2043 C CA . LEU A 1 292 ? -16.368 26.953 23.267 1.00 26.90 292 LEU A CA 1
ATOM 2044 C C . LEU A 1 292 ? -16.178 26.687 24.753 1.00 32.30 292 LEU A C 1
ATOM 2045 O O . LEU A 1 292 ? -16.978 27.178 25.556 1.00 33.93 292 LEU A O 1
ATOM 2050 N N . GLY A 1 293 ? -15.137 25.955 25.144 1.00 28.41 293 GLY A N 1
ATOM 2051 C CA . GLY A 1 293 ? -14.936 25.613 26.541 1.00 31.61 293 GLY A CA 1
ATOM 2052 C C . GLY A 1 293 ? -15.489 24.266 26.958 1.00 32.17 293 GLY A C 1
ATOM 2053 O O . GLY A 1 293 ? -15.319 23.876 28.119 1.00 31.28 293 GLY A O 1
ATOM 2054 N N . PHE A 1 294 ? -16.133 23.543 26.060 1.00 28.41 294 PHE A N 1
ATOM 2055 C CA . PHE A 1 294 ? -16.624 22.210 26.351 1.00 28.91 294 PHE A CA 1
ATOM 2056 C C . PHE A 1 294 ? -15.538 21.183 26.075 1.00 33.69 294 PHE A C 1
ATOM 2057 O O . PHE A 1 294 ? -14.549 21.484 25.396 1.00 31.26 294 PHE A O 1
ATOM 2065 N N . PRO A 1 295 ? -15.672 19.961 26.599 1.00 32.52 295 PRO A N 1
ATOM 2066 C CA . PRO A 1 295 ? -14.705 18.914 26.250 1.00 33.80 295 PRO A CA 1
ATOM 2067 C C . PRO A 1 295 ? -14.787 18.578 24.768 1.00 30.48 295 PRO A C 1
ATOM 2068 O O . PRO A 1 295 ? -15.824 18.756 24.128 1.00 27.85 295 PRO A O 1
ATOM 2072 N N . LYS A 1 296 ? -13.662 18.106 24.219 1.00 33.47 296 LYS A N 1
ATOM 2073 C CA . LYS A 1 296 ? -13.605 17.816 22.786 1.00 31.88 296 LYS A CA 1
ATOM 2074 C C . LYS A 1 296 ? -14.566 16.706 22.395 1.00 34.21 296 LYS A C 1
ATOM 2075 O O . LYS A 1 296 ? -15.036 16.665 21.252 1.00 32.81 296 LYS A O 1
ATOM 2081 N N . ALA A 1 297 ? -14.891 15.809 23.328 1.00 39.82 297 ALA A N 1
ATOM 2082 C CA . ALA A 1 297 ? -15.890 14.787 23.048 1.00 32.77 297 ALA A CA 1
ATOM 2083 C C . ALA A 1 297 ? -17.281 15.372 22.861 1.00 43.04 297 ALA A C 1
ATOM 2084 O O . ALA A 1 297 ? -18.190 14.649 22.437 1.00 46.79 297 ALA A O 1
ATOM 2086 N N . LEU A 1 298 ? -17.468 16.653 23.161 1.00 39.46 298 LEU A N 1
ATOM 2087 C CA . LEU A 1 298 ? -18.742 17.335 22.988 1.00 40.83 298 LEU A CA 1
ATOM 2088 C C . LEU A 1 298 ? -18.727 18.386 21.890 1.00 37.56 298 LEU A C 1
ATOM 2089 O O . LEU A 1 298 ? -19.697 18.496 21.142 1.00 38.70 298 LEU A O 1
ATOM 2094 N N . GLU A 1 299 ? -17.674 19.193 21.780 1.00 27.31 299 GLU A N 1
ATOM 2095 C CA . GLU A 1 299 ? -17.641 20.225 20.750 1.00 28.26 299 GLU A CA 1
ATOM 2096 C C . GLU A 1 299 ? -16.668 19.911 19.627 1.00 22.82 299 GLU A C 1
ATOM 2097 O O . GLU A 1 299 ? -16.591 20.682 18.669 1.00 25.88 299 GLU A O 1
ATOM 2103 N N . GLY A 1 300 ? -15.954 18.803 19.707 1.00 24.28 300 GLY A N 1
ATOM 2104 C CA . GLY A 1 300 ? -14.884 18.553 18.756 1.00 26.15 300 GLY A CA 1
ATOM 2105 C C . GLY A 1 300 ? -13.914 19.714 18.790 1.00 21.43 300 GLY A C 1
ATOM 2106 O O . GLY A 1 300 ? -13.435 20.114 19.858 1.00 21.98 300 GLY A O 1
ATOM 2107 N N . ASN A 1 301 ? -13.664 20.288 17.618 1.00 19.17 301 ASN A N 1
ATOM 2108 C CA . ASN A 1 301 ? -12.750 21.405 17.459 1.00 23.24 301 ASN A CA 1
ATOM 2109 C C . ASN A 1 301 ? -13.403 22.741 17.738 1.00 20.94 301 ASN A C 1
ATOM 2110 O O . ASN A 1 301 ? -12.721 23.774 17.697 1.00 23.84 301 ASN A O 1
ATOM 2115 N N . GLY A 1 302 ? -14.690 22.749 18.028 1.00 19.58 302 GLY A N 1
ATOM 2116 C CA . GLY A 1 302 ? -15.389 23.975 18.332 1.00 21.11 302 GLY A CA 1
ATOM 2117 C C . GLY A 1 302 ? -16.355 24.372 17.230 1.00 20.20 302 GLY A C 1
ATOM 2118 O O . GLY A 1 302 ? -16.642 23.619 16.290 1.00 19.85 302 GLY A O 1
ATOM 2119 N N . LEU A 1 303 ? -16.848 25.596 17.361 1.00 18.98 303 LEU A N 1
ATOM 2120 C CA . LEU A 1 303 ? -17.850 26.135 16.453 1.00 17.86 303 LEU A CA 1
ATOM 2121 C C . LEU A 1 303 ? -17.190 26.589 15.158 1.00 19.13 303 LEU A C 1
ATOM 2122 O O . LEU A 1 303 ? -16.174 27.291 15.191 1.00 20.57 303 LEU A O 1
ATOM 2127 N N . VAL A 1 304 ? -17.748 26.184 14.011 1.00 21.16 304 VAL A N 1
ATOM 2128 C CA . VAL A 1 304 ? -17.253 26.739 12.752 1.00 17.34 304 VAL A CA 1
ATOM 2129 C C . VAL A 1 304 ? -17.349 28.257 12.830 1.00 20.67 304 VAL A C 1
ATOM 2130 O O . VAL A 1 304 ? -18.413 28.822 13.129 1.00 20.57 304 VAL A O 1
ATOM 2134 N N . TYR A 1 305 ? -16.217 28.929 12.607 1.00 17.15 305 TYR A N 1
ATOM 2135 C CA . TYR A 1 305 ? -16.087 30.354 12.914 1.00 19.40 305 TYR A CA 1
ATOM 2136 C C . TYR A 1 305 ? -15.102 30.922 11.889 1.00 20.33 305 TYR A C 1
ATOM 2137 O O . TYR A 1 305 ? -13.881 30.844 12.060 1.00 19.38 305 TYR A O 1
ATOM 2146 N N . LEU A 1 306 ? -15.657 31.453 10.799 1.00 20.98 306 LEU A N 1
ATOM 2147 C CA . LEU A 1 306 ? -14.901 31.578 9.554 1.00 22.40 306 LEU A CA 1
ATOM 2148 C C . LEU A 1 306 ? -13.831 32.658 9.612 1.00 20.75 306 LEU A C 1
ATOM 2149 O O . LEU A 1 306 ? -12.865 32.602 8.844 1.00 22.88 306 LEU A O 1
ATOM 2154 N N . THR A 1 307 ? -13.957 33.623 10.507 1.00 22.52 307 THR A N 1
ATOM 2155 C CA . THR A 1 307 ? -12.955 34.670 10.641 1.00 22.68 307 THR A CA 1
ATOM 2156 C C . THR A 1 307 ? -11.852 34.339 11.642 1.00 22.09 307 THR A C 1
ATOM 2157 O O . THR A 1 307 ? -11.031 35.213 11.923 1.00 24.42 307 THR A O 1
ATOM 2161 N N . ALA A 1 308 ? -11.819 33.125 12.201 1.00 23.59 308 ALA A N 1
ATOM 2162 C CA . ALA A 1 308 ? -10.880 32.846 13.293 1.00 24.06 308 ALA A CA 1
ATOM 2163 C C . ALA A 1 308 ? -9.433 33.227 12.984 1.00 22.97 308 ALA A C 1
ATOM 2164 O O . ALA A 1 308 ? -8.812 33.892 13.829 1.00 21.60 308 ALA A O 1
ATOM 2166 N N . PRO A 1 309 ? -8.843 32.891 11.824 1.00 22.45 309 PRO A N 1
ATOM 2167 C CA . PRO A 1 309 ? -7.446 33.320 11.602 1.00 24.54 309 PRO A CA 1
ATOM 2168 C C . PRO A 1 309 ? -7.293 34.831 11.482 1.00 26.37 309 PRO A C 1
ATOM 2169 O O . PRO A 1 309 ? -6.243 35.359 11.868 1.00 26.06 309 PRO A O 1
ATOM 2173 N N . ASN A 1 310 ? -8.296 35.541 10.951 1.00 24.79 310 ASN A N 1
ATOM 2174 C CA . ASN A 1 310 ? -8.239 37.005 10.928 1.00 29.09 310 ASN A CA 1
ATOM 2175 C C . ASN A 1 310 ? -8.156 37.567 12.341 1.00 27.57 310 ASN A C 1
ATOM 2176 O O . ASN A 1 310 ? -7.419 38.528 12.593 1.00 30.05 310 ASN A O 1
ATOM 2181 N N . LEU A 1 311 ? -8.941 37.003 13.263 1.00 25.74 311 LEU A N 1
ATOM 2182 C CA . LEU A 1 311 ? -8.914 37.447 14.654 1.00 26.58 311 LEU A CA 1
ATOM 2183 C C . LEU A 1 311 ? -7.531 37.261 15.266 1.00 32.80 311 LEU A C 1
ATOM 2184 O O . LEU A 1 311 ? -7.043 38.134 15.995 1.00 30.29 311 LEU A O 1
ATOM 2189 N N . LEU A 1 312 ? -6.891 36.120 14.991 1.00 29.44 312 LEU A N 1
ATOM 2190 C CA . LEU A 1 312 ? -5.568 35.850 15.544 1.00 30.33 312 LEU A CA 1
ATOM 2191 C C . LEU A 1 312 ? -4.550 36.846 15.021 1.00 34.23 312 LEU A C 1
ATOM 2192 O O . LEU A 1 312 ? -3.758 37.402 15.787 1.00 35.32 312 LEU A O 1
ATOM 2197 N N . SER A 1 313 ? -4.561 37.091 13.719 1.00 33.17 313 SER A N 1
ATOM 2198 C CA . SER A 1 313 ? -3.642 38.052 13.138 1.00 34.05 313 SER A CA 1
ATOM 2199 C C . SER A 1 313 ? -4.021 39.463 13.559 1.00 40.52 313 SER A C 1
ATOM 2200 O O . SER A 1 313 ? -3.163 40.230 13.994 1.00 51.57 313 SER A O 1
ATOM 2203 N N . THR B 1 4 ? 21.863 11.932 -4.228 1.00 37.04 4 THR B N 1
ATOM 2204 C CA . THR B 1 4 ? 22.457 12.482 -3.000 1.00 39.35 4 THR B CA 1
ATOM 2205 C C . THR B 1 4 ? 21.577 13.488 -2.249 1.00 34.50 4 THR B C 1
ATOM 2206 O O . THR B 1 4 ? 21.094 14.462 -2.827 1.00 30.65 4 THR B O 1
ATOM 2210 N N . ILE B 1 5 ? 21.415 13.267 -0.944 1.00 28.54 5 ILE B N 1
ATOM 2211 C CA . ILE B 1 5 ? 20.663 14.153 -0.065 1.00 29.82 5 ILE B CA 1
ATOM 2212 C C . ILE B 1 5 ? 21.655 14.989 0.727 1.00 27.79 5 ILE B C 1
ATOM 2213 O O . ILE B 1 5 ? 22.725 14.497 1.104 1.00 30.06 5 ILE B O 1
ATOM 2218 N N . ARG B 1 6 ? 21.318 16.261 0.950 1.00 23.11 6 ARG B N 1
ATOM 2219 C CA . ARG B 1 6 ? 22.212 17.202 1.605 1.00 29.63 6 ARG B CA 1
ATOM 2220 C C . ARG B 1 6 ? 21.498 17.944 2.727 1.00 30.90 6 ARG B C 1
ATOM 2221 O O . ARG B 1 6 ? 20.286 18.170 2.680 1.00 26.50 6 ARG B O 1
ATOM 2229 N N . LEU B 1 7 ? 22.277 18.341 3.732 1.00 28.19 7 LEU B N 1
ATOM 2230 C CA . LEU B 1 7 ? 21.818 19.340 4.686 1.00 31.58 7 LEU B CA 1
ATOM 2231 C C . LEU B 1 7 ? 21.502 20.648 3.969 1.00 29.28 7 LEU B C 1
ATOM 2232 O O . LEU B 1 7 ? 22.230 21.069 3.064 1.00 30.46 7 LEU B O 1
ATOM 2237 N N . ILE B 1 8 ? 20.413 21.293 4.376 1.00 28.88 8 ILE B N 1
ATOM 2238 C CA . ILE B 1 8 ? 20.171 22.681 3.965 1.00 32.02 8 ILE B CA 1
ATOM 2239 C C . ILE B 1 8 ? 21.307 23.548 4.495 1.00 30.36 8 ILE B C 1
ATOM 2240 O O . ILE B 1 8 ? 21.696 23.396 5.665 1.00 34.84 8 ILE B O 1
ATOM 2245 N N . PRO B 1 9 ? 21.888 24.446 3.700 1.00 36.29 9 PRO B N 1
ATOM 2246 C CA . PRO B 1 9 ? 22.969 25.294 4.222 1.00 36.30 9 PRO B CA 1
ATOM 2247 C C . PRO B 1 9 ? 22.502 26.166 5.382 1.00 35.74 9 PRO B C 1
ATOM 2248 O O . PRO B 1 9 ? 21.396 26.712 5.368 1.00 30.72 9 PRO B O 1
ATOM 2252 N N . PHE B 1 10 ? 23.367 26.296 6.390 1.00 33.81 10 PHE B N 1
ATOM 2253 C CA . PHE B 1 10 ? 23.079 27.090 7.579 1.00 32.02 10 PHE B CA 1
ATOM 2254 C C . PHE B 1 10 ? 24.347 27.811 8.017 1.00 34.14 10 PHE B C 1
ATOM 2255 O O . PHE B 1 10 ? 25.452 27.509 7.555 1.00 31.88 10 PHE B O 1
ATOM 2263 N N . LYS B 1 11 ? 24.175 28.773 8.915 1.00 27.30 11 LYS B N 1
ATOM 2264 C CA . LYS B 1 11 ? 25.268 29.612 9.386 1.00 30.70 11 LYS B CA 1
ATOM 2265 C C . LYS B 1 11 ? 25.473 29.376 10.874 1.00 27.89 11 LYS B C 1
ATOM 2266 O O . LYS B 1 11 ? 24.511 29.441 11.645 1.00 25.05 11 LYS B O 1
ATOM 2272 N N . ILE B 1 12 ? 26.716 29.102 11.267 1.00 26.04 12 ILE B N 1
ATOM 2273 C CA . ILE B 1 12 ? 27.096 29.011 12.678 1.00 28.04 12 ILE B CA 1
ATOM 2274 C C . ILE B 1 12 ? 27.323 30.436 13.165 1.00 29.72 12 ILE B C 1
ATOM 2275 O O . ILE B 1 12 ? 28.317 31.064 12.796 1.00 26.59 12 ILE B O 1
ATOM 2280 N N . GLU B 1 13 ? 26.402 30.950 13.986 1.00 25.49 13 GLU B N 1
ATOM 2281 C CA . GLU B 1 13 ? 26.482 32.347 14.402 1.00 27.26 13 GLU B CA 1
ATOM 2282 C C . GLU B 1 13 ? 27.397 32.524 15.607 1.00 29.23 13 GLU B C 1
ATOM 2283 O O . GLU B 1 13 ? 28.221 33.445 15.635 1.00 25.80 13 GLU B O 1
ATOM 2289 N N . GLU B 1 14 ? 27.210 31.696 16.632 1.00 26.69 14 GLU B N 1
ATOM 2290 C CA . GLU B 1 14 ? 27.993 31.755 17.855 1.00 27.31 14 GLU B CA 1
ATOM 2291 C C . GLU B 1 14 ? 28.189 30.348 18.381 1.00 25.88 14 GLU B C 1
ATOM 2292 O O . GLU B 1 14 ? 27.329 29.475 18.202 1.00 25.89 14 GLU B O 1
ATOM 2298 N N . LYS B 1 15 ? 29.324 30.141 19.046 1.00 23.55 15 LYS B N 1
ATOM 2299 C CA . LYS B 1 15 ? 29.602 28.914 19.779 1.00 28.64 15 LYS B CA 1
ATOM 2300 C C . LYS B 1 15 ? 29.773 29.268 21.248 1.00 32.49 15 LYS B C 1
ATOM 2301 O O . LYS B 1 15 ? 30.482 30.227 21.584 1.00 27.63 15 LYS B O 1
ATOM 2307 N N . LEU B 1 16 ? 29.120 28.499 22.118 1.00 27.06 16 LEU B N 1
ATOM 2308 C CA . LEU B 1 16 ? 29.010 28.829 23.530 1.00 28.74 16 LEU B CA 1
ATOM 2309 C C . LEU B 1 16 ? 29.424 27.646 24.391 1.00 30.64 16 LEU B C 1
ATOM 2310 O O . LEU B 1 16 ? 29.071 26.500 24.098 1.00 28.04 16 LEU B O 1
ATOM 2315 N N . GLU B 1 17 ? 30.163 27.937 25.469 1.00 29.22 17 GLU B N 1
ATOM 2316 C CA . GLU B 1 17 ? 30.552 26.890 26.411 1.00 34.98 17 GLU B CA 1
ATOM 2317 C C . GLU B 1 17 ? 29.394 26.468 27.312 1.00 29.83 17 GLU B C 1
ATOM 2318 O O . GLU B 1 17 ? 29.220 25.275 27.593 1.00 29.76 17 GLU B O 1
ATOM 2324 N N . SER B 1 18 ? 28.610 27.431 27.785 1.00 31.67 18 SER B N 1
ATOM 2325 C CA . SER B 1 18 ? 27.574 27.172 28.768 1.00 30.89 18 SER B CA 1
ATOM 2326 C C . SER B 1 18 ? 26.497 28.228 28.610 1.00 30.92 18 SER B C 1
ATOM 2327 O O . SER B 1 18 ? 26.787 29.387 28.295 1.00 34.40 18 SER B O 1
ATOM 2330 N N . VAL B 1 19 ? 25.245 27.807 28.796 1.00 27.23 19 VAL B N 1
ATOM 2331 C CA . VAL B 1 19 ? 24.100 28.708 28.775 1.00 25.38 19 VAL B CA 1
ATOM 2332 C C . VAL B 1 19 ? 23.098 28.172 29.779 1.00 25.89 19 VAL B C 1
ATOM 2333 O O . VAL B 1 19 ? 23.141 27.004 30.163 1.00 26.02 19 VAL B O 1
ATOM 2337 N N . LYS B 1 20 ? 22.165 29.023 30.181 1.00 25.08 20 LYS B N 1
ATOM 2338 C CA . LYS B 1 20 ? 21.069 28.550 31.029 1.00 27.07 20 LYS B CA 1
ATOM 2339 C C . LYS B 1 20 ? 19.837 29.376 30.673 1.00 26.97 20 LYS B C 1
ATOM 2340 O O . LYS B 1 20 ? 19.629 30.443 31.240 1.00 25.96 20 LYS B O 1
ATOM 2346 N N . GLU B 1 21 ? 19.016 28.863 29.757 1.00 25.81 21 GLU B N 1
ATOM 2347 C CA . GLU B 1 21 ? 17.864 29.644 29.329 1.00 24.56 21 GLU B CA 1
ATOM 2348 C C . GLU B 1 21 ? 16.991 28.822 28.393 1.00 24.49 21 GLU B C 1
ATOM 2349 O O . GLU B 1 21 ? 17.431 27.823 27.814 1.00 27.44 21 GLU B O 1
ATOM 2355 N N . ILE B 1 22 ? 15.742 29.254 28.272 1.00 23.81 22 ILE B N 1
ATOM 2356 C CA . ILE B 1 22 ? 14.853 28.778 27.224 1.00 25.50 22 ILE B CA 1
ATOM 2357 C C . ILE B 1 22 ? 15.205 29.538 25.951 1.00 24.48 22 ILE B C 1
ATOM 2358 O O . ILE B 1 22 ? 15.180 30.776 25.949 1.00 23.79 22 ILE B O 1
ATOM 2363 N N . PRO B 1 23 ? 15.551 28.853 24.862 1.00 22.55 23 PRO B N 1
ATOM 2364 C CA . PRO B 1 23 ? 15.875 29.566 23.623 1.00 25.13 23 PRO B CA 1
ATOM 2365 C C . PRO B 1 23 ? 14.679 30.338 23.092 1.00 26.07 23 PRO B C 1
ATOM 2366 O O . PRO B 1 23 ? 13.520 29.962 23.299 1.00 22.55 23 PRO B O 1
ATOM 2370 N N . GLU B 1 24 ? 14.984 31.422 22.373 1.00 23.90 24 GLU B N 1
ATOM 2371 C CA . GLU B 1 24 ? 13.934 32.329 21.907 1.00 26.64 24 GLU B CA 1
ATOM 2372 C C . GLU B 1 24 ? 12.958 31.652 20.947 1.00 23.49 24 GLU B C 1
ATOM 2373 O O . GLU B 1 24 ? 11.775 32.006 20.917 1.00 25.55 24 GLU B O 1
ATOM 2379 N N . GLY B 1 25 ? 13.414 30.684 20.155 1.00 19.59 25 GLY B N 1
ATOM 2380 C CA . GLY B 1 25 ? 12.490 30.023 19.237 1.00 22.75 25 GLY B CA 1
ATOM 2381 C C . GLY B 1 25 ? 11.456 29.183 19.965 1.00 20.56 25 GLY B C 1
ATOM 2382 O O . GLY B 1 25 ? 10.279 29.166 19.592 1.00 20.71 25 GLY B O 1
ATOM 2383 N N . VAL B 1 26 ? 11.876 28.490 21.026 1.00 19.31 26 VAL B N 1
ATOM 2384 C CA . VAL B 1 26 ? 10.934 27.732 21.844 1.00 19.98 26 VAL B CA 1
ATOM 2385 C C . VAL B 1 26 ? 9.899 28.674 22.457 1.00 25.91 26 VAL B C 1
ATOM 2386 O O . VAL B 1 26 ? 8.704 28.358 22.522 1.00 22.70 26 VAL B O 1
ATOM 2390 N N . ASN B 1 27 ? 10.329 29.865 22.872 1.00 25.76 27 ASN B N 1
ATOM 2391 C CA . ASN B 1 27 ? 9.378 30.827 23.427 1.00 26.77 27 ASN B CA 1
ATOM 2392 C C . ASN B 1 27 ? 8.450 31.389 22.351 1.00 20.90 27 ASN B C 1
ATOM 2393 O O . ASN B 1 27 ? 7.259 31.612 22.596 1.00 23.98 27 ASN B O 1
ATOM 2398 N N . MET B 1 28 ? 8.974 31.620 21.157 1.00 22.95 28 MET B N 1
ATOM 2399 C CA . MET B 1 28 ? 8.162 32.210 20.098 1.00 24.16 28 MET B CA 1
ATOM 2400 C C . MET B 1 28 ? 6.960 31.340 19.746 1.00 23.41 28 MET B C 1
ATOM 2401 O O . MET B 1 28 ? 5.856 31.860 19.534 1.00 24.08 28 MET B O 1
ATOM 2406 N N . VAL B 1 29 ? 7.147 30.016 19.661 1.00 20.41 29 VAL B N 1
ATOM 2407 C CA . VAL B 1 29 ? 6.024 29.139 19.315 1.00 20.98 29 VAL B CA 1
ATOM 2408 C C . VAL B 1 29 ? 5.116 28.860 20.501 1.00 22.85 29 VAL B C 1
ATOM 2409 O O . VAL B 1 29 ? 4.154 28.088 20.370 1.00 20.16 29 VAL B O 1
ATOM 2413 N N . GLN B 1 30 ? 5.385 29.483 21.647 1.00 21.43 30 GLN B N 1
ATOM 2414 C CA . GLN B 1 30 ? 4.544 29.456 22.845 1.00 22.03 30 GLN B CA 1
ATOM 2415 C C . GLN B 1 30 ? 4.580 28.119 23.572 1.00 25.50 30 GLN B C 1
ATOM 2416 O O . GLN B 1 30 ? 3.651 27.803 24.329 1.00 24.70 30 GLN B O 1
ATOM 2422 N N . ALA B 1 31 ? 5.638 27.331 23.382 1.00 22.18 31 ALA B N 1
ATOM 2423 C CA . ALA B 1 31 ? 5.751 26.050 24.081 1.00 24.65 31 ALA B CA 1
ATOM 2424 C C . ALA B 1 31 ? 5.629 26.147 25.606 1.00 22.92 31 ALA B C 1
ATOM 2425 O O . ALA B 1 31 ? 4.934 25.295 26.192 1.00 23.57 31 ALA B O 1
ATOM 2427 N N . PRO B 1 32 ? 6.274 27.093 26.305 1.00 23.81 32 PRO B N 1
ATOM 2428 C CA . PRO B 1 32 ? 6.131 27.116 27.776 1.00 23.72 32 PRO B CA 1
ATOM 2429 C C . PRO B 1 32 ? 4.699 27.280 28.242 1.00 24.72 32 PRO B C 1
ATOM 2430 O O . PRO B 1 32 ? 4.340 26.763 29.305 1.00 25.22 32 PRO B O 1
ATOM 2434 N N . GLU B 1 33 ? 3.859 27.961 27.467 1.00 26.10 33 GLU B N 1
ATOM 2435 C CA . GLU B 1 33 ? 2.453 28.081 27.837 1.00 25.74 33 GLU B CA 1
ATOM 2436 C C . GLU B 1 33 ? 1.754 26.731 27.790 1.00 26.76 33 GLU B C 1
ATOM 2437 O O . GLU B 1 33 ? 0.865 26.457 28.607 1.00 26.49 33 GLU B O 1
ATOM 2443 N N . ILE B 1 34 ? 2.141 25.876 26.838 1.00 22.39 34 ILE B N 1
ATOM 2444 C CA . ILE B 1 34 ? 1.583 24.528 26.766 1.00 21.01 34 ILE B CA 1
ATOM 2445 C C . ILE B 1 34 ? 2.090 23.667 27.913 1.00 24.48 34 ILE B C 1
ATOM 2446 O O . ILE B 1 34 ? 1.350 22.820 28.442 1.00 23.73 34 ILE B O 1
ATOM 2451 N N . TRP B 1 35 ? 3.362 23.832 28.301 1.00 22.90 35 TRP B N 1
ATOM 2452 C CA . TRP B 1 35 ? 3.860 23.071 29.446 1.00 22.46 35 TRP B CA 1
ATOM 2453 C C . TRP B 1 35 ? 2.988 23.310 30.676 1.00 24.38 35 TRP B C 1
ATOM 2454 O O . TRP B 1 35 ? 2.756 22.394 31.473 1.00 30.58 35 TRP B O 1
ATOM 2465 N N . LYS B 1 36 ? 2.467 24.525 30.826 1.00 26.79 36 LYS B N 1
ATOM 2466 C CA . LYS B 1 36 ? 1.620 24.830 31.970 1.00 27.95 36 LYS B CA 1
ATOM 2467 C C . LYS B 1 36 ? 0.236 24.202 31.870 1.00 29.93 36 LYS B C 1
ATOM 2468 O O . LYS B 1 36 ? -0.523 24.279 32.842 1.00 30.37 36 LYS B O 1
ATOM 2474 N N . GLU B 1 37 ? -0.122 23.606 30.729 1.00 28.54 37 GLU B N 1
ATOM 2475 C CA . GLU B 1 37 ? -1.308 22.766 30.652 1.00 27.08 37 GLU B CA 1
ATOM 2476 C C . GLU B 1 37 ? -1.003 21.312 31.013 1.00 25.97 37 GLU B C 1
ATOM 2477 O O . GLU B 1 37 ? -1.871 20.449 30.853 1.00 27.95 37 GLU B O 1
ATOM 2483 N N . GLY B 1 38 ? 0.201 21.030 31.513 1.00 28.97 38 GLY B N 1
ATOM 2484 C CA . GLY B 1 38 ? 0.621 19.670 31.797 1.00 31.24 38 GLY B CA 1
ATOM 2485 C C . GLY B 1 38 ? 1.105 18.882 30.598 1.00 30.00 38 GLY B C 1
ATOM 2486 O O . GLY B 1 38 ? 1.156 17.653 30.658 1.00 28.27 38 GLY B O 1
ATOM 2487 N N . ILE B 1 39 ? 1.471 19.549 29.509 1.00 28.21 39 ILE B N 1
ATOM 2488 C CA . ILE B 1 39 ? 1.776 18.888 28.242 1.00 26.69 39 ILE B CA 1
ATOM 2489 C C . ILE B 1 39 ? 3.225 19.194 27.878 1.00 20.91 39 ILE B C 1
ATOM 2490 O O . ILE B 1 39 ? 3.545 20.317 27.474 1.00 21.58 39 ILE B O 1
ATOM 2495 N N . ARG B 1 40 ? 4.104 18.196 28.006 1.00 22.39 40 ARG B N 1
ATOM 2496 C CA . ARG B 1 40 ? 5.518 18.381 27.691 1.00 23.22 40 ARG B CA 1
ATOM 2497 C C . ARG B 1 40 ? 6.049 17.346 26.698 1.00 24.41 40 ARG B C 1
ATOM 2498 O O . ARG B 1 40 ? 7.258 17.308 26.444 1.00 24.21 40 ARG B O 1
ATOM 2506 N N . GLY B 1 41 ? 5.183 16.523 26.121 1.00 26.34 41 GLY B N 1
ATOM 2507 C CA . GLY B 1 41 ? 5.576 15.556 25.118 1.00 23.02 41 GLY B CA 1
ATOM 2508 C C . GLY B 1 41 ? 5.772 14.138 25.604 1.00 27.16 41 GLY B C 1
ATOM 2509 O O . GLY B 1 41 ? 6.306 13.316 24.848 1.00 22.73 41 GLY B O 1
ATOM 2510 N N . LYS B 1 42 ? 5.351 13.820 26.824 1.00 23.40 42 LYS B N 1
ATOM 2511 C CA . LYS B 1 42 ? 5.626 12.501 27.380 1.00 27.13 42 LYS B CA 1
ATOM 2512 C C . LYS B 1 42 ? 4.979 11.407 26.537 1.00 27.31 42 LYS B C 1
ATOM 2513 O O . LYS B 1 42 ? 3.838 11.542 26.078 1.00 26.75 42 LYS B O 1
ATOM 2519 N N . ASP B 1 43 ? 5.728 10.321 26.338 1.00 28.95 43 ASP B N 1
ATOM 2520 C CA . ASP B 1 43 ? 5.374 9.128 25.567 1.00 32.96 43 ASP B CA 1
ATOM 2521 C C . ASP B 1 43 ? 5.344 9.357 24.052 1.00 27.81 43 ASP B C 1
ATOM 2522 O O . ASP B 1 43 ? 4.987 8.435 23.323 1.00 26.25 43 ASP B O 1
ATOM 2527 N N . ILE B 1 44 ? 5.700 10.552 23.553 1.00 24.11 44 ILE B N 1
ATOM 2528 C CA . ILE B 1 44 ? 5.842 10.785 22.118 1.00 22.83 44 ILE B CA 1
ATOM 2529 C C . ILE B 1 44 ? 7.273 10.469 21.705 1.00 22.92 44 ILE B C 1
ATOM 2530 O O . ILE B 1 44 ? 8.224 10.804 22.420 1.00 23.01 44 ILE B O 1
ATOM 2535 N N . VAL B 1 45 ? 7.443 9.844 20.542 1.00 22.97 45 VAL B N 1
ATOM 2536 C CA . VAL B 1 45 ? 8.768 9.482 20.039 1.00 23.65 45 VAL B CA 1
ATOM 2537 C C . VAL B 1 45 ? 8.956 10.157 18.688 1.00 22.63 45 VAL B C 1
ATOM 2538 O O . VAL B 1 45 ? 8.104 10.023 17.798 1.00 20.64 45 VAL B O 1
ATOM 2542 N N . ILE B 1 46 ? 10.054 10.892 18.539 1.00 19.29 46 ILE B N 1
ATOM 2543 C CA . ILE B 1 46 ? 10.370 11.587 17.293 1.00 21.22 46 ILE B CA 1
ATOM 2544 C C . ILE B 1 46 ? 11.605 10.937 16.687 1.00 18.15 46 ILE B C 1
ATOM 2545 O O . ILE B 1 46 ? 12.656 10.885 17.333 1.00 22.80 46 ILE B O 1
ATOM 2550 N N . ALA B 1 47 ? 11.495 10.466 15.441 1.00 22.27 47 ALA B N 1
ATOM 2551 C CA . ALA B 1 47 ? 12.676 10.020 14.703 1.00 17.44 47 ALA B CA 1
ATOM 2552 C C . ALA B 1 47 ? 13.383 11.231 14.104 1.00 19.73 47 ALA B C 1
ATOM 2553 O O . ALA B 1 47 ? 12.796 11.989 13.322 1.00 20.98 47 ALA B O 1
ATOM 2555 N N . VAL B 1 48 ? 14.642 11.417 14.462 1.00 19.40 48 VAL B N 1
ATOM 2556 C CA . VAL B 1 48 ? 15.414 12.549 13.977 1.00 20.99 48 VAL B CA 1
ATOM 2557 C C . VAL B 1 48 ? 16.357 12.014 12.904 1.00 19.78 48 VAL B C 1
ATOM 2558 O O . VAL B 1 48 ? 17.330 11.313 13.207 1.00 20.48 48 VAL B O 1
ATOM 2562 N N . ILE B 1 49 ? 16.045 12.312 11.650 1.00 21.49 49 ILE B N 1
ATOM 2563 C CA . ILE B 1 49 ? 16.794 11.824 10.495 1.00 20.15 49 ILE B CA 1
ATOM 2564 C C . ILE B 1 49 ? 17.775 12.922 10.103 1.00 23.77 49 ILE B C 1
ATOM 2565 O O . ILE B 1 49 ? 17.366 13.951 9.555 1.00 23.98 49 ILE B O 1
ATOM 2570 N N . ASP B 1 50 ? 19.073 12.705 10.377 1.00 20.89 50 ASP B N 1
ATOM 2571 C CA . ASP B 1 50 ? 20.056 13.792 10.333 1.00 21.82 50 ASP B CA 1
ATOM 2572 C C . ASP B 1 50 ? 21.491 13.265 10.419 1.00 24.20 50 ASP B C 1
ATOM 2573 O O . ASP B 1 50 ? 21.765 12.136 9.998 1.00 23.42 50 ASP B O 1
ATOM 2578 N N . THR B 1 51 ? 22.413 14.059 10.985 1.00 23.52 51 THR B N 1
ATOM 2579 C CA . THR B 1 51 ? 23.828 13.677 11.051 1.00 21.33 51 THR B CA 1
ATOM 2580 C C . THR B 1 51 ? 24.177 12.848 12.280 1.00 23.08 51 THR B C 1
ATOM 2581 O O . THR B 1 51 ? 25.365 12.649 12.554 1.00 25.18 51 THR B O 1
ATOM 2585 N N . GLY B 1 52 ? 23.192 12.372 13.028 1.00 21.09 52 GLY B N 1
ATOM 2586 C CA . GLY B 1 52 ? 23.458 11.686 14.277 1.00 20.69 52 GLY B CA 1
ATOM 2587 C C . GLY B 1 52 ? 23.244 12.619 15.449 1.00 21.54 52 GLY B C 1
ATOM 2588 O O . GLY B 1 52 ? 22.702 13.716 15.312 1.00 21.85 52 GLY B O 1
ATOM 2589 N N . CYS B 1 53 ? 23.687 12.175 16.624 1.00 23.78 53 CYS B N 1
ATOM 2590 C CA . CYS B 1 53 ? 23.477 12.964 17.834 1.00 24.24 53 CYS B CA 1
ATOM 2591 C C . CYS B 1 53 ? 24.512 12.574 18.882 1.00 27.21 53 CYS B C 1
ATOM 2592 O O . CYS B 1 53 ? 24.915 11.411 18.973 1.00 29.39 53 CYS B O 1
ATOM 2595 N N . ASP B 1 54 ? 24.928 13.556 19.677 1.00 25.78 54 ASP B N 1
ATOM 2596 C CA . ASP B 1 54 ? 25.821 13.291 20.806 1.00 29.06 54 ASP B CA 1
ATOM 2597 C C . ASP B 1 54 ? 24.982 12.770 21.966 1.00 28.36 54 ASP B C 1
ATOM 2598 O O . ASP B 1 54 ? 24.384 13.549 22.714 1.00 23.91 54 ASP B O 1
ATOM 2603 N N . ARG B 1 55 ? 24.966 11.445 22.146 1.00 27.81 55 ARG B N 1
ATOM 2604 C CA . ARG B 1 55 ? 24.116 10.837 23.167 1.00 30.39 55 ARG B CA 1
ATOM 2605 C C . ARG B 1 55 ? 24.554 11.188 24.583 1.00 29.84 55 ARG B C 1
ATOM 2606 O O . ARG B 1 55 ? 23.799 10.939 25.525 1.00 27.30 55 ARG B O 1
ATOM 2614 N N . ASP B 1 56 ? 25.733 11.776 24.758 1.00 26.21 56 ASP B N 1
ATOM 2615 C CA . ASP B 1 56 ? 26.215 12.086 26.095 1.00 27.89 56 ASP B CA 1
ATOM 2616 C C . ASP B 1 56 ? 25.916 13.516 26.527 1.00 30.17 56 ASP B C 1
ATOM 2617 O O . ASP B 1 56 ? 26.186 13.866 27.678 1.00 31.61 56 ASP B O 1
ATOM 2622 N N . HIS B 1 57 ? 25.371 14.349 25.647 1.00 30.33 57 HIS B N 1
ATOM 2623 C CA . HIS B 1 57 ? 25.069 15.719 26.036 1.00 27.06 57 HIS B CA 1
ATOM 2624 C C . HIS B 1 57 ? 24.110 15.727 27.222 1.00 26.86 57 HIS B C 1
ATOM 2625 O O . HIS B 1 57 ? 23.063 15.069 27.168 1.00 29.97 57 HIS B O 1
ATOM 2632 N N . PRO B 1 58 ? 24.433 16.432 28.310 1.00 27.77 58 PRO B N 1
ATOM 2633 C CA . PRO B 1 58 ? 23.553 16.405 29.491 1.00 29.28 58 PRO B CA 1
ATOM 2634 C C . PRO B 1 58 ? 22.118 16.817 29.205 1.00 25.89 58 PRO B C 1
ATOM 2635 O O . PRO B 1 58 ? 21.219 16.411 29.950 1.00 25.30 58 PRO B O 1
ATOM 2639 N N . ASP B 1 59 ? 21.870 17.608 28.158 1.00 24.87 59 ASP B N 1
ATOM 2640 C CA . ASP B 1 59 ? 20.506 18.005 27.827 1.00 26.06 59 ASP B CA 1
ATOM 2641 C C . ASP B 1 59 ? 19.771 16.966 26.991 1.00 29.54 59 ASP B C 1
ATOM 2642 O O . ASP B 1 59 ? 18.548 17.086 26.812 1.00 23.90 59 ASP B O 1
ATOM 2647 N N . LEU B 1 60 ? 20.479 15.955 26.477 1.00 29.23 60 LEU B N 1
ATOM 2648 C CA . LEU B 1 60 ? 19.869 14.955 25.611 1.00 28.10 60 LEU B CA 1
ATOM 2649 C C . LEU B 1 60 ? 20.004 13.523 26.097 1.00 27.97 60 LEU B C 1
ATOM 2650 O O . LEU B 1 60 ? 19.298 12.646 25.579 1.00 24.75 60 LEU B O 1
ATOM 2655 N N . LYS B 1 61 ? 20.890 13.249 27.055 1.00 25.17 61 LYS B N 1
ATOM 2656 C CA . LYS B 1 61 ? 21.146 11.861 27.425 1.00 27.06 61 LYS B CA 1
ATOM 2657 C C . LYS B 1 61 ? 19.886 11.161 27.927 1.00 27.41 61 LYS B C 1
ATOM 2658 O O . LYS B 1 61 ? 19.716 9.959 27.692 1.00 29.25 61 LYS B O 1
ATOM 2664 N N . ASP B 1 62 ? 18.992 11.885 28.595 1.00 30.71 62 ASP B N 1
ATOM 2665 C CA . ASP B 1 62 ? 17.761 11.315 29.132 1.00 30.95 62 ASP B CA 1
ATOM 2666 C C . ASP B 1 62 ? 16.625 11.256 28.107 1.00 27.53 62 ASP B C 1
ATOM 2667 O O . ASP B 1 62 ? 15.565 10.698 28.412 1.00 24.52 62 ASP B O 1
ATOM 2672 N N . ARG B 1 63 ? 16.824 11.799 26.904 1.00 22.23 63 ARG B N 1
ATOM 2673 C CA . ARG B 1 63 ? 15.764 11.882 25.902 1.00 24.57 63 ARG B CA 1
ATOM 2674 C C . ARG B 1 63 ? 15.904 10.867 24.778 1.00 27.71 63 ARG B C 1
ATOM 2675 O O . ARG B 1 63 ? 14.951 10.662 24.022 1.00 28.50 63 ARG B O 1
ATOM 2683 N N . ILE B 1 64 ? 17.055 10.232 24.648 1.00 24.20 64 ILE B N 1
ATOM 2684 C CA . ILE B 1 64 ? 17.335 9.363 23.514 1.00 27.93 64 ILE B CA 1
ATOM 2685 C C . ILE B 1 64 ? 16.880 7.951 23.860 1.00 25.58 64 ILE B C 1
ATOM 2686 O O . ILE B 1 64 ? 17.447 7.298 24.738 1.00 26.61 64 ILE B O 1
ATOM 2691 N N . ILE B 1 65 ? 15.848 7.473 23.166 1.00 22.77 65 ILE B N 1
ATOM 2692 C CA . ILE B 1 65 ? 15.394 6.104 23.400 1.00 26.92 65 ILE B CA 1
ATOM 2693 C C . ILE B 1 65 ? 16.267 5.076 22.685 1.00 28.80 65 ILE B C 1
ATOM 2694 O O . ILE B 1 65 ? 16.337 3.920 23.114 1.00 32.50 65 ILE B O 1
ATOM 2699 N N . GLY B 1 66 ? 16.967 5.479 21.634 1.00 29.31 66 GLY B N 1
ATOM 2700 C CA . GLY B 1 66 ? 17.797 4.574 20.866 1.00 28.87 66 GLY B CA 1
ATOM 2701 C C . GLY B 1 66 ? 18.215 5.278 19.593 1.00 28.20 66 GLY B C 1
ATOM 2702 O O . GLY B 1 66 ? 17.964 6.470 19.418 1.00 26.98 66 GLY B O 1
ATOM 2703 N N . GLY B 1 67 ? 18.826 4.525 18.699 1.00 27.30 67 GLY B N 1
ATOM 2704 C CA . GLY B 1 67 ? 19.321 5.152 17.489 1.00 27.46 67 GLY B CA 1
ATOM 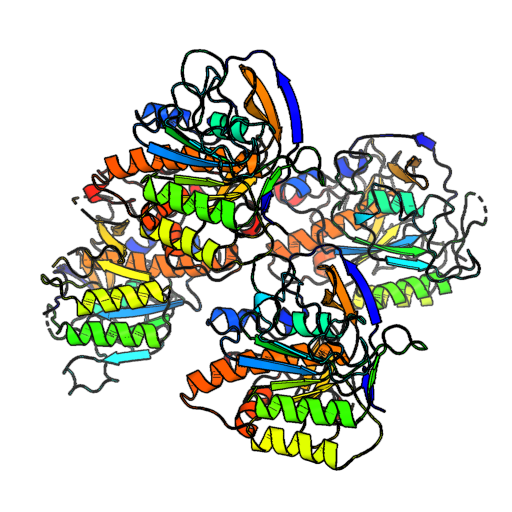2705 C C . GLY B 1 67 ? 19.948 4.134 16.569 1.00 25.09 67 GLY B C 1
ATOM 2706 O O . GLY B 1 67 ? 20.169 2.976 16.937 1.00 26.87 67 GLY B O 1
ATOM 2707 N N . ARG B 1 68 ? 20.236 4.588 15.355 1.00 26.39 68 ARG B N 1
ATOM 2708 C CA . ARG B 1 68 ? 20.783 3.696 14.346 1.00 27.81 68 ARG B CA 1
ATOM 2709 C C . ARG B 1 68 ? 21.544 4.513 13.314 1.00 27.03 68 ARG B C 1
ATOM 2710 O O . ARG B 1 68 ? 21.149 5.633 12.970 1.00 23.21 68 ARG B O 1
ATOM 2718 N N . ASN B 1 69 ? 22.632 3.936 12.829 1.00 23.12 69 ASN B N 1
ATOM 2719 C CA . ASN B 1 69 ? 23.510 4.550 11.842 1.00 25.77 69 ASN B CA 1
ATOM 2720 C C . ASN B 1 69 ? 23.294 3.838 10.513 1.00 26.08 69 ASN B C 1
ATOM 2721 O O . ASN B 1 69 ? 23.425 2.609 10.430 1.00 27.36 69 ASN B O 1
ATOM 2726 N N . PHE B 1 70 ? 22.931 4.595 9.483 1.00 24.21 70 PHE B N 1
ATOM 2727 C CA . PHE B 1 70 ? 22.757 4.050 8.146 1.00 25.67 70 PHE B CA 1
ATOM 2728 C C . PHE B 1 70 ? 23.896 4.429 7.209 1.00 27.60 70 PHE B C 1
ATOM 2729 O O . PHE B 1 70 ? 23.876 4.033 6.039 1.00 27.25 70 PHE B O 1
ATOM 2737 N N . THR B 1 71 ? 24.878 5.193 7.688 1.00 25.03 71 THR B N 1
ATOM 2738 C CA . THR B 1 71 ? 25.981 5.649 6.861 1.00 25.23 71 THR B CA 1
ATOM 2739 C C . THR B 1 71 ? 27.133 4.648 6.931 1.00 22.88 71 THR B C 1
ATOM 2740 O O . THR B 1 71 ? 27.087 3.650 7.649 1.00 26.29 71 THR B O 1
ATOM 2744 N N . THR B 1 72 ? 28.202 4.945 6.205 1.00 25.88 72 THR B N 1
ATOM 2745 C CA . THR B 1 72 ? 29.430 4.174 6.304 1.00 28.16 72 THR B CA 1
ATOM 2746 C C . THR B 1 72 ? 30.358 4.671 7.402 1.00 31.54 72 THR B C 1
ATOM 2747 O O . THR B 1 72 ? 31.397 4.045 7.638 1.00 30.22 72 THR B O 1
ATOM 2751 N N . ASP B 1 73 ? 30.017 5.769 8.081 1.00 28.85 73 ASP B N 1
ATOM 2752 C CA . ASP B 1 73 ? 30.820 6.218 9.217 1.00 27.24 73 ASP B CA 1
ATOM 2753 C C . ASP B 1 73 ? 30.982 5.102 10.237 1.00 28.44 73 ASP B C 1
ATOM 2754 O O . ASP B 1 73 ? 30.102 4.252 10.412 1.00 26.67 73 ASP B O 1
ATOM 2759 N N . ASP B 1 74 ? 32.127 5.123 10.916 1.00 28.90 74 ASP B N 1
ATOM 2760 C CA . ASP B 1 74 ? 32.437 4.179 11.985 1.00 29.97 74 ASP B CA 1
ATOM 2761 C C . ASP B 1 74 ? 32.240 2.743 11.508 1.00 35.41 74 ASP B C 1
ATOM 2762 O O . ASP B 1 74 ? 31.741 1.876 12.232 1.00 32.85 74 ASP B O 1
ATOM 2767 N N . ASN B 1 75 ? 32.629 2.516 10.253 1.00 31.68 75 ASN B N 1
ATOM 2768 C CA . ASN B 1 75 ? 32.576 1.221 9.580 1.00 38.78 75 ASN B CA 1
ATOM 2769 C C . ASN B 1 75 ? 31.163 0.649 9.537 1.00 40.96 75 ASN B C 1
ATOM 2770 O O . ASN B 1 75 ? 30.970 -0.561 9.700 1.00 41.32 75 ASN B O 1
ATOM 2775 N N . GLY B 1 76 ? 30.171 1.501 9.295 1.00 35.15 76 GLY B N 1
ATOM 2776 C CA . GLY B 1 76 ? 28.804 1.015 9.208 1.00 32.01 76 GLY B CA 1
ATOM 2777 C C . GLY B 1 76 ? 28.264 0.348 10.457 1.00 31.95 76 GLY B C 1
ATOM 2778 O O . GLY B 1 76 ? 27.236 -0.333 10.381 1.00 37.95 76 GLY B O 1
ATOM 2779 N N . ASP B 1 77 ? 28.942 0.497 11.604 1.00 31.80 77 ASP B N 1
ATOM 2780 C CA . ASP B 1 77 ? 28.427 0.014 12.882 1.00 35.34 77 ASP B CA 1
ATOM 2781 C C . ASP B 1 77 ? 27.077 0.676 13.133 1.00 37.83 77 ASP B C 1
ATOM 2782 O O . ASP B 1 77 ? 27.011 1.882 13.408 1.00 32.46 77 ASP B O 1
ATOM 2787 N N . VAL B 1 78 ? 26.000 -0.110 13.030 1.00 35.20 78 VAL B N 1
ATOM 2788 C CA . VAL B 1 78 ? 24.655 0.453 13.066 1.00 35.15 78 VAL B CA 1
ATOM 2789 C C . VAL B 1 78 ? 24.306 1.054 14.416 1.00 32.79 78 VAL B C 1
ATOM 2790 O O . VAL B 1 78 ? 23.333 1.805 14.507 1.00 32.31 78 VAL B O 1
ATOM 2794 N N . ASP B 1 79 ? 25.081 0.774 15.427 1.00 30.95 79 ASP B N 1
ATOM 2795 C CA . ASP B 1 79 ? 24.836 1.320 16.719 1.00 32.43 79 ASP B CA 1
ATOM 2796 C C . ASP B 1 79 ? 25.581 2.588 17.046 1.00 34.24 79 ASP B C 1
ATOM 2797 O O . ASP B 1 79 ? 25.322 3.191 18.030 1.00 34.34 79 ASP B O 1
ATOM 2802 N N . ASN B 1 80 ? 26.513 2.982 16.206 1.00 34.15 80 ASN B N 1
ATOM 2803 C CA . ASN B 1 80 ? 27.286 4.205 16.405 1.00 32.69 80 ASN B CA 1
ATOM 2804 C C . ASN B 1 80 ? 26.629 5.315 15.594 1.00 25.61 80 ASN B C 1
ATOM 2805 O O . ASN B 1 80 ? 26.893 5.456 14.401 1.00 24.88 80 ASN B O 1
ATOM 2810 N N . TYR B 1 81 ? 25.789 6.122 16.243 1.00 29.68 81 TYR B N 1
ATOM 2811 C CA . TYR B 1 81 ? 25.180 7.281 15.598 1.00 26.80 81 TYR B CA 1
ATOM 2812 C C . TYR B 1 81 ? 25.822 8.579 16.077 1.00 28.79 81 TYR B C 1
ATOM 2813 O O . TYR B 1 81 ? 25.137 9.574 16.321 1.00 24.95 81 TYR B O 1
ATOM 2822 N N . SER B 1 82 ? 27.152 8.580 16.198 1.00 23.15 82 SER B N 1
ATOM 2823 C CA . SER B 1 82 ? 27.870 9.768 16.651 1.00 26.15 82 SER B CA 1
ATOM 2824 C C . SER B 1 82 ? 27.692 10.923 15.669 1.00 25.10 82 SER B C 1
ATOM 2825 O O . SER B 1 82 ? 27.628 10.724 14.452 1.00 21.65 82 SER B O 1
ATOM 2828 N N . ASP B 1 83 ? 27.643 12.147 16.207 1.00 24.75 83 ASP B N 1
ATOM 2829 C CA . ASP B 1 83 ? 27.498 13.368 15.413 1.00 24.75 83 ASP B CA 1
ATOM 2830 C C . ASP B 1 83 ? 28.862 14.049 15.296 1.00 26.34 83 ASP B C 1
ATOM 2831 O O . ASP B 1 83 ? 29.321 14.711 16.230 1.00 24.81 83 ASP B O 1
ATOM 2836 N N . TYR B 1 84 ? 29.487 13.906 14.133 1.00 24.55 84 TYR B N 1
ATOM 2837 C CA . TYR B 1 84 ? 30.731 14.588 13.807 1.00 28.41 84 TYR B CA 1
ATOM 2838 C C . TYR B 1 84 ? 30.507 15.952 13.167 1.00 29.51 84 TYR B C 1
ATOM 2839 O O . TYR B 1 84 ? 31.470 16.694 12.966 1.00 30.32 84 TYR B O 1
ATOM 2848 N N . ASN B 1 85 ? 29.267 16.296 12.839 1.00 26.52 85 ASN B N 1
ATOM 2849 C CA . ASN B 1 85 ? 28.950 17.567 12.203 1.00 24.92 85 ASN B CA 1
ATOM 2850 C C . ASN B 1 85 ? 28.465 18.602 13.208 1.00 28.29 85 ASN B C 1
ATOM 2851 O O . ASN B 1 85 ? 28.975 19.729 13.233 1.00 25.21 85 ASN B O 1
ATOM 2856 N N . GLY B 1 86 ? 27.479 18.231 14.033 1.00 22.85 86 GLY B N 1
ATOM 2857 C CA . GLY B 1 86 ? 26.876 19.095 15.030 1.00 23.54 86 GLY B CA 1
ATOM 2858 C C . GLY B 1 86 ? 25.434 19.446 14.724 1.00 24.63 86 GLY B C 1
ATOM 2859 O O . GLY B 1 86 ? 24.662 19.740 15.646 1.00 22.99 86 GLY B O 1
ATOM 2860 N N . HIS B 1 87 ? 25.058 19.410 13.450 1.00 21.36 87 HIS B N 1
ATOM 2861 C CA . HIS B 1 87 ? 23.711 19.798 13.072 1.00 25.12 87 HIS B CA 1
ATOM 2862 C C . HIS B 1 87 ? 22.672 18.874 13.701 1.00 24.85 87 HIS B C 1
ATOM 2863 O O . HIS B 1 87 ? 21.671 19.343 14.251 1.00 21.66 87 HIS B O 1
ATOM 2870 N N . GLY B 1 88 ? 22.899 17.553 13.642 1.00 22.25 88 GLY B N 1
ATOM 2871 C CA . GLY B 1 88 ? 21.934 16.623 14.224 1.00 23.05 88 GLY B CA 1
ATOM 2872 C C . GLY B 1 88 ? 21.708 16.847 15.713 1.00 23.92 88 GLY B C 1
ATOM 2873 O O . GLY B 1 88 ? 20.579 16.737 16.205 1.00 22.12 88 GLY B O 1
ATOM 2874 N N . THR B 1 89 ? 22.779 17.154 16.452 1.00 22.37 89 THR B N 1
ATOM 2875 C CA . THR B 1 89 ? 22.651 17.414 17.881 1.00 22.98 89 THR B CA 1
ATOM 2876 C C . THR B 1 89 ? 21.880 18.703 18.142 1.00 23.45 89 THR B C 1
ATOM 2877 O O . THR B 1 89 ? 21.150 18.807 19.135 1.00 22.21 89 THR B O 1
ATOM 2881 N N . HIS B 1 90 ? 22.047 19.688 17.262 1.00 21.88 90 HIS B N 1
ATOM 2882 C CA . HIS B 1 90 ? 21.372 20.972 17.398 1.00 22.79 90 HIS B CA 1
ATOM 2883 C C . HIS B 1 90 ? 19.877 20.823 17.152 1.00 22.20 90 HIS B C 1
ATOM 2884 O O . HIS B 1 90 ? 19.051 21.355 17.909 1.00 22.88 90 HIS B O 1
ATOM 2891 N N . VAL B 1 91 ? 19.525 20.070 16.111 1.00 23.31 91 VAL B N 1
ATOM 2892 C CA . VAL B 1 91 ? 18.131 19.741 15.825 1.00 22.91 91 VAL B CA 1
ATOM 2893 C C . VAL B 1 91 ? 17.501 19.046 17.023 1.00 22.39 91 VAL B C 1
ATOM 2894 O O . VAL B 1 91 ? 16.428 19.442 17.502 1.00 22.36 91 VAL B O 1
ATOM 2898 N N . ALA B 1 92 ? 18.200 18.039 17.563 1.00 23.35 92 ALA B N 1
ATOM 2899 C CA . ALA B 1 92 ? 17.687 17.266 18.689 1.00 25.04 92 ALA B CA 1
ATOM 2900 C C . ALA B 1 92 ? 17.393 18.151 19.895 1.00 23.31 92 ALA B C 1
ATOM 2901 O O . ALA B 1 92 ? 16.378 17.971 20.567 1.00 19.93 92 ALA B O 1
ATOM 2903 N N . GLY B 1 93 ? 18.273 19.109 20.196 1.00 24.65 93 GLY B N 1
ATOM 2904 C CA . GLY B 1 93 ? 18.027 19.985 21.329 1.00 18.21 93 GLY B CA 1
ATOM 2905 C C . GLY B 1 93 ? 16.827 20.894 21.146 1.00 19.78 93 GLY B C 1
ATOM 2906 O O . GLY B 1 93 ? 16.128 21.206 22.113 1.00 18.99 93 GLY B O 1
ATOM 2907 N N . THR B 1 94 ? 16.567 21.340 19.914 1.00 21.42 94 THR B N 1
ATOM 2908 C CA . THR B 1 94 ? 15.393 22.179 19.713 1.00 19.41 94 THR B CA 1
ATOM 2909 C C . THR B 1 94 ? 14.115 21.375 19.917 1.00 23.02 94 THR B C 1
ATOM 2910 O O . THR B 1 94 ? 13.119 21.899 20.437 1.00 19.97 94 THR B O 1
ATOM 2914 N N . ILE B 1 95 ? 14.130 20.100 19.536 1.00 20.86 95 ILE B N 1
ATOM 2915 C CA . ILE B 1 95 ? 12.927 19.284 19.666 1.00 19.81 95 ILE B CA 1
ATOM 2916 C C . ILE B 1 95 ? 12.637 18.993 21.129 1.00 20.11 95 ILE B C 1
ATOM 2917 O O . ILE B 1 95 ? 11.512 19.184 21.602 1.00 21.39 95 ILE B O 1
ATOM 2922 N N . ALA B 1 96 ? 13.661 18.583 21.890 1.00 19.99 96 ALA B N 1
ATOM 2923 C CA . ALA B 1 96 ? 13.354 17.967 23.172 1.00 19.96 96 ALA B CA 1
ATOM 2924 C C . ALA B 1 96 ? 14.472 18.070 24.206 1.00 21.39 96 ALA B C 1
ATOM 2925 O O . ALA B 1 96 ? 14.609 17.166 25.030 1.00 22.54 96 ALA B O 1
ATOM 2927 N N . ALA B 1 97 ? 15.278 19.136 24.206 1.00 20.46 97 ALA B N 1
ATOM 2928 C CA . ALA B 1 97 ? 16.288 19.243 25.266 1.00 20.42 97 ALA B CA 1
ATOM 2929 C C . ALA B 1 97 ? 15.637 19.200 26.652 1.00 24.00 97 ALA B C 1
ATOM 2930 O O . ALA B 1 97 ? 14.633 19.866 26.906 1.00 22.34 97 ALA B O 1
ATOM 2932 N N . THR B 1 98 ? 16.238 18.421 27.552 1.00 24.27 98 THR B N 1
ATOM 2933 C CA . THR B 1 98 ? 15.656 18.143 28.864 1.00 27.73 98 THR B CA 1
ATOM 2934 C C . THR B 1 98 ? 15.550 19.400 29.721 1.00 30.06 98 THR B C 1
ATOM 2935 O O . THR B 1 98 ? 16.437 20.256 29.709 1.00 26.73 98 THR B O 1
ATOM 2939 N N . GLU B 1 99 ? 14.446 19.521 30.459 1.00 22.93 99 GLU B N 1
ATOM 2940 C CA . GLU B 1 99 ? 14.309 20.582 31.456 1.00 30.75 99 GLU B CA 1
ATOM 2941 C C . GLU B 1 99 ? 14.951 20.087 32.748 1.00 32.97 99 GLU B C 1
ATOM 2942 O O . GLU B 1 99 ? 14.380 19.259 33.457 1.00 33.76 99 GLU B O 1
ATOM 2948 N N . ASN B 1 100 ? 16.152 20.589 33.055 1.00 31.77 100 ASN B N 1
ATOM 2949 C CA . ASN B 1 100 ? 16.924 20.104 34.196 1.00 33.64 100 ASN B CA 1
ATOM 2950 C C . ASN B 1 100 ? 17.665 21.236 34.899 1.00 35.74 100 ASN B C 1
ATOM 2951 O O . ASN B 1 100 ? 18.706 21.000 35.525 1.00 35.64 100 ASN B O 1
ATOM 2956 N N . ASP B 1 101 ? 17.170 22.467 34.776 1.00 33.96 101 ASP B N 1
ATOM 2957 C CA . ASP B 1 101 ? 17.766 23.631 35.434 1.00 39.47 101 ASP B CA 1
ATOM 2958 C C . ASP B 1 101 ? 19.191 23.907 34.945 1.00 39.20 101 ASP B C 1
ATOM 2959 O O . ASP B 1 101 ? 20.021 24.433 35.694 1.00 38.50 101 ASP B O 1
ATOM 2964 N N . GLN B 1 102 ? 19.491 23.551 33.695 1.00 30.97 102 GLN B N 1
ATOM 2965 C CA . GLN B 1 102 ? 20.801 23.813 33.103 1.00 31.26 102 GLN B CA 1
ATOM 2966 C C . GLN B 1 102 ? 20.678 23.771 31.585 1.00 29.09 102 GLN B C 1
ATOM 2967 O O . GLN B 1 102 ? 19.773 23.135 31.037 1.00 26.96 102 GLN B O 1
ATOM 2973 N N . GLY B 1 103 ? 21.603 24.455 30.909 1.00 27.03 103 GLY B N 1
ATOM 2974 C CA . GLY B 1 103 ? 21.615 24.391 29.454 1.00 29.37 103 GLY B CA 1
ATOM 2975 C C . GLY B 1 103 ? 20.350 24.978 28.851 1.00 26.44 103 GLY B C 1
ATOM 2976 O O . GLY B 1 103 ? 19.858 26.019 29.282 1.00 26.65 103 GLY B O 1
ATOM 2977 N N . VAL B 1 104 ? 19.805 24.293 27.846 1.00 24.75 104 VAL B N 1
ATOM 2978 C CA . VAL B 1 104 ? 18.624 24.754 27.129 1.00 25.16 104 VAL B CA 1
ATOM 2979 C C . VAL B 1 104 ? 17.481 23.779 27.376 1.00 24.25 104 VAL B C 1
ATOM 2980 O O . VAL B 1 104 ? 17.654 22.729 27.996 1.00 24.36 104 VAL B O 1
ATOM 2984 N N . VAL B 1 105 ? 16.305 24.134 26.845 1.00 22.22 105 VAL B N 1
ATOM 2985 C CA . VAL B 1 105 ? 15.097 23.316 26.925 1.00 21.85 105 VAL B CA 1
ATOM 2986 C C . VAL B 1 105 ? 14.468 23.258 25.539 1.00 21.08 105 VAL B C 1
ATOM 2987 O O . VAL B 1 105 ? 14.359 24.285 24.857 1.00 23.30 105 VAL B O 1
ATOM 2991 N N . GLY B 1 106 ? 14.048 22.061 25.125 1.00 19.08 106 GLY B N 1
ATOM 2992 C CA . GLY B 1 106 ? 13.391 21.908 23.843 1.00 20.48 106 GLY B CA 1
ATOM 2993 C C . GLY B 1 106 ? 11.904 22.221 23.906 1.00 21.45 106 GLY B C 1
ATOM 2994 O O . GLY B 1 106 ? 11.345 22.472 24.968 1.00 22.70 106 GLY B O 1
ATOM 2995 N N . VAL B 1 107 ? 11.272 22.212 22.726 1.00 18.51 107 VAL B N 1
ATOM 2996 C CA . VAL B 1 107 ? 9.834 22.437 22.636 1.00 19.36 107 VAL B CA 1
ATOM 2997 C C . VAL B 1 107 ? 9.080 21.390 23.439 1.00 19.92 107 VAL B C 1
ATOM 2998 O O . VAL B 1 107 ? 8.119 21.700 24.157 1.00 20.17 107 VAL B O 1
ATOM 3002 N N . ALA B 1 108 ? 9.490 20.134 23.324 1.00 20.63 108 ALA B N 1
ATOM 3003 C CA . ALA B 1 108 ? 8.810 19.016 23.966 1.00 19.66 108 ALA B CA 1
ATOM 3004 C C . ALA B 1 108 ? 9.830 18.331 24.862 1.00 22.70 108 ALA B C 1
ATOM 3005 O O . ALA B 1 108 ? 10.331 17.250 24.530 1.00 21.89 108 ALA B O 1
ATOM 3007 N N . PRO B 1 109 ? 10.146 18.934 26.018 1.00 22.18 109 PRO B N 1
ATOM 3008 C CA . PRO B 1 109 ? 11.278 18.461 26.841 1.00 23.96 109 PRO B CA 1
ATOM 3009 C C . PRO B 1 109 ? 11.055 17.113 27.535 1.00 27.07 109 PRO B C 1
ATOM 3010 O O . PRO B 1 109 ? 11.996 16.604 28.169 1.00 26.09 109 PRO B O 1
ATOM 3014 N N . GLU B 1 110 ? 9.867 16.521 27.454 1.00 22.37 110 GLU B N 1
ATOM 3015 C CA . GLU B 1 110 ? 9.683 15.160 27.934 1.00 27.70 110 GLU B CA 1
ATOM 3016 C C . GLU B 1 110 ? 9.540 14.143 26.810 1.00 26.72 110 GLU B C 1
ATOM 3017 O O . GLU B 1 110 ? 9.398 12.947 27.093 1.00 27.41 110 GLU B O 1
ATOM 3023 N N . ALA B 1 111 ? 9.602 14.573 25.550 1.00 23.34 111 ALA B N 1
ATOM 3024 C CA . ALA B 1 111 ? 9.486 13.622 24.460 1.00 23.07 111 ALA B CA 1
ATOM 3025 C C . ALA B 1 111 ? 10.746 12.754 24.391 1.00 24.58 111 ALA B C 1
ATOM 3026 O O . ALA B 1 111 ? 11.755 13.015 25.052 1.00 25.12 111 ALA B O 1
ATOM 3028 N N . LYS B 1 112 ? 10.670 11.693 23.598 1.00 21.25 112 LYS B N 1
ATOM 3029 C CA . LYS B 1 112 ? 11.785 10.781 23.391 1.00 24.24 112 LYS B CA 1
ATOM 3030 C C . LYS B 1 112 ? 12.249 10.854 21.941 1.00 24.67 112 LYS B C 1
ATOM 3031 O O . LYS B 1 112 ? 11.441 11.053 21.027 1.00 21.98 112 LYS B O 1
ATOM 3037 N N . LEU B 1 113 ? 13.553 10.672 21.727 1.00 20.64 113 LEU B N 1
ATOM 3038 C CA . LEU B 1 113 ? 14.143 10.813 20.400 1.00 20.48 113 LEU B CA 1
ATOM 3039 C C . LEU B 1 113 ? 14.710 9.492 19.900 1.00 21.71 113 LEU B C 1
ATOM 3040 O O . LEU B 1 113 ? 15.401 8.781 20.639 1.00 24.28 113 LEU B O 1
ATOM 3045 N N . LEU B 1 114 ? 14.449 9.185 18.629 1.00 19.48 114 LEU B N 1
ATOM 3046 C CA . LEU B 1 114 ? 15.085 8.061 17.942 1.00 22.55 114 LEU B CA 1
ATOM 3047 C C . LEU B 1 114 ? 16.057 8.630 16.911 1.00 21.90 114 LEU B C 1
ATOM 3048 O O . LEU B 1 114 ? 15.636 9.187 15.891 1.00 21.35 114 LEU B O 1
ATOM 3053 N N . ILE B 1 115 ? 17.351 8.489 17.170 1.00 25.47 115 ILE B N 1
ATOM 3054 C CA . ILE B 1 115 ? 18.372 9.177 16.388 1.00 23.98 115 ILE B CA 1
ATOM 3055 C C . ILE B 1 115 ? 18.729 8.303 15.189 1.00 20.35 115 ILE B C 1
ATOM 3056 O O . ILE B 1 115 ? 19.293 7.223 15.348 1.00 23.20 115 ILE B O 1
ATOM 3061 N N . LEU B 1 116 ? 18.389 8.756 13.982 1.00 22.04 116 LEU B N 1
ATOM 3062 C CA . LEU B 1 116 ? 18.665 7.989 12.763 1.00 22.57 116 LEU B CA 1
ATOM 3063 C C . LEU B 1 116 ? 19.701 8.746 11.942 1.00 22.05 116 LEU B C 1
ATOM 3064 O O . LEU B 1 116 ? 19.388 9.739 11.277 1.00 21.26 116 LEU B O 1
ATOM 3069 N N . LYS B 1 117 ? 20.936 8.262 11.973 1.00 20.43 117 LYS B N 1
ATOM 3070 C CA . LYS B 1 117 ? 22.019 8.952 11.288 1.00 22.93 117 LYS B CA 1
ATOM 3071 C C . LYS B 1 117 ? 22.065 8.524 9.824 1.00 23.17 117 LYS B C 1
ATOM 3072 O O . LYS B 1 117 ? 22.278 7.344 9.521 1.00 26.78 117 LYS B O 1
ATOM 3078 N N . VAL B 1 118 ? 21.857 9.486 8.921 1.00 21.77 118 VAL B N 1
ATOM 3079 C CA . VAL B 1 118 ? 21.830 9.235 7.486 1.00 21.76 118 VAL B CA 1
ATOM 3080 C C . VAL B 1 118 ? 22.750 10.160 6.702 1.00 23.86 118 VAL B C 1
ATOM 3081 O O . VAL B 1 118 ? 22.824 10.041 5.479 1.00 24.44 118 VAL B O 1
ATOM 3085 N N . LEU B 1 119 ? 23.460 11.076 7.358 1.00 23.35 119 LEU B N 1
ATOM 3086 C CA . LEU B 1 119 ? 24.333 12.020 6.672 1.00 22.80 119 LEU B CA 1
ATOM 3087 C C . LEU B 1 119 ? 25.714 11.966 7.302 1.00 26.21 119 LEU B C 1
ATOM 3088 O O . LEU B 1 119 ? 25.836 11.956 8.533 1.00 25.95 119 LEU B O 1
ATOM 3093 N N . ALA B 1 120 ? 26.749 11.928 6.460 1.00 27.59 120 ALA B N 1
ATOM 3094 C CA . ALA B 1 120 ? 28.132 11.997 6.907 1.00 28.53 120 ALA B CA 1
ATOM 3095 C C . ALA B 1 120 ? 28.772 13.272 6.366 1.00 30.03 120 ALA B C 1
ATOM 3096 O O . ALA B 1 120 ? 28.267 13.896 5.428 1.00 30.11 120 ALA B O 1
ATOM 3098 N N . ASN B 1 121 ? 29.888 13.662 6.979 1.00 34.26 121 ASN B N 1
ATOM 3099 C CA . ASN B 1 121 ? 30.548 14.931 6.673 1.00 34.25 121 ASN B CA 1
ATOM 3100 C C . ASN B 1 121 ? 31.090 15.011 5.242 1.00 34.28 121 ASN B C 1
ATOM 3101 O O . ASN B 1 121 ? 31.098 14.027 4.498 1.00 33.78 121 ASN B O 1
ATOM 3106 N N . SER B 1 128 ? 29.478 20.857 5.734 1.00 35.41 128 SER B N 1
ATOM 3107 C CA . SER B 1 128 ? 28.132 20.367 5.505 1.00 33.25 128 SER B CA 1
ATOM 3108 C C . SER B 1 128 ? 28.129 18.848 5.547 1.00 31.04 128 SER B C 1
ATOM 3109 O O . SER B 1 128 ? 29.118 18.230 5.958 1.00 30.39 128 SER B O 1
ATOM 3112 N N . ALA B 1 129 ? 27.026 18.238 5.122 1.00 30.03 129 ALA B N 1
ATOM 3113 C CA . ALA B 1 129 ? 26.896 16.794 5.256 1.00 28.20 129 ALA B CA 1
ATOM 3114 C C . ALA B 1 129 ? 25.985 16.253 4.165 1.00 30.65 129 ALA B C 1
ATOM 3115 O O . ALA B 1 129 ? 25.121 16.955 3.627 1.00 29.85 129 ALA B O 1
ATOM 3117 N N . THR B 1 130 ? 26.177 14.971 3.870 1.00 26.57 130 THR B N 1
ATOM 3118 C CA . THR B 1 130 ? 25.649 14.363 2.668 1.00 26.98 130 THR B CA 1
ATOM 3119 C C . THR B 1 130 ? 25.300 12.908 2.950 1.00 26.27 130 THR B C 1
ATOM 3120 O O . THR B 1 130 ? 25.900 12.261 3.816 1.00 23.76 130 THR B O 1
ATOM 3124 N N . GLY B 1 131 ? 24.310 12.401 2.221 1.00 23.57 131 GLY B N 1
ATOM 3125 C CA . GLY B 1 131 ? 23.908 11.017 2.382 1.00 26.47 131 GLY B CA 1
ATOM 3126 C C . GLY B 1 131 ? 23.309 10.482 1.100 1.00 26.38 131 GLY B C 1
ATOM 3127 O O . GLY B 1 131 ? 22.873 11.235 0.227 1.00 27.80 131 GLY B O 1
ATOM 3128 N N . LYS B 1 132 ? 23.294 9.160 0.995 1.00 28.17 132 LYS B N 1
ATOM 3129 C CA . LYS B 1 132 ? 22.648 8.510 -0.134 1.00 28.55 132 LYS B CA 1
ATOM 3130 C C . LYS B 1 132 ? 21.139 8.438 0.089 1.00 27.01 132 LYS B C 1
ATOM 3131 O O . LYS B 1 132 ? 20.682 8.259 1.218 1.00 22.96 132 LYS B O 1
ATOM 3137 N N . TYR B 1 133 ? 20.360 8.564 -0.998 1.00 28.08 133 TYR B N 1
ATOM 3138 C CA . TYR B 1 133 ? 18.906 8.433 -0.866 1.00 33.21 133 TYR B CA 1
ATOM 3139 C C . TYR B 1 133 ? 18.541 7.096 -0.238 1.00 29.98 133 TYR B C 1
ATOM 3140 O O . TYR B 1 133 ? 17.583 7.001 0.542 1.00 30.23 133 TYR B O 1
ATOM 3149 N N . GLU B 1 134 ? 19.324 6.058 -0.542 1.00 30.83 134 GLU B N 1
ATOM 3150 C CA . GLU B 1 134 ? 19.092 4.733 0.022 1.00 30.53 134 GLU B CA 1
ATOM 3151 C C . GLU B 1 134 ? 19.159 4.747 1.550 1.00 31.29 134 GLU B C 1
ATOM 3152 O O . GLU B 1 134 ? 18.413 4.023 2.220 1.00 26.43 134 GLU B O 1
ATOM 3158 N N . TRP B 1 135 ? 20.045 5.566 2.119 1.00 28.49 135 TRP B N 1
ATOM 3159 C CA . TRP B 1 135 ? 20.161 5.624 3.577 1.00 27.42 135 TRP B CA 1
ATOM 3160 C C . TRP B 1 135 ? 18.936 6.270 4.215 1.00 26.17 135 TRP B C 1
ATOM 3161 O O . TRP B 1 135 ? 18.478 5.839 5.285 1.00 21.03 135 TRP B O 1
ATOM 3172 N N . ILE B 1 136 ? 18.444 7.348 3.603 1.00 22.43 136 ILE B N 1
ATOM 3173 C CA . ILE B 1 136 ? 17.266 8.032 4.132 1.00 24.51 136 ILE B CA 1
ATOM 3174 C C . ILE B 1 136 ? 16.047 7.118 4.063 1.00 25.84 136 ILE B C 1
ATOM 3175 O O . ILE B 1 136 ? 15.251 7.061 5.009 1.00 24.74 136 ILE B O 1
ATOM 3180 N N . VAL B 1 137 ? 15.877 6.382 2.954 1.00 22.47 137 VAL B N 1
ATOM 3181 C CA . VAL B 1 137 ? 14.711 5.497 2.852 1.00 25.94 137 VAL B CA 1
ATOM 3182 C C . VAL B 1 137 ? 14.809 4.378 3.882 1.00 24.39 137 VAL B C 1
ATOM 3183 O O . VAL B 1 137 ? 13.827 4.033 4.550 1.00 24.04 137 VAL B O 1
ATOM 3187 N N . ASN B 1 138 ? 15.998 3.783 4.016 1.00 28.78 138 ASN B N 1
ATOM 3188 C CA . ASN B 1 138 ? 16.221 2.797 5.070 1.00 26.91 138 ASN B CA 1
ATOM 3189 C C . ASN B 1 138 ? 15.817 3.350 6.432 1.00 24.84 138 ASN B C 1
ATOM 3190 O O . ASN B 1 138 ? 15.155 2.671 7.234 1.00 26.14 138 ASN B O 1
ATOM 3195 N N . ALA B 1 139 ? 16.208 4.593 6.717 1.00 23.66 139 ALA B N 1
ATOM 3196 C CA . ALA B 1 139 ? 15.863 5.161 8.013 1.00 21.20 139 ALA B CA 1
ATOM 3197 C C . ALA B 1 139 ? 14.366 5.393 8.130 1.00 23.53 139 ALA B C 1
ATOM 3198 O O . ALA B 1 139 ? 13.791 5.187 9.203 1.00 22.16 139 ALA B O 1
ATOM 3200 N N . ILE B 1 140 ? 13.714 5.829 7.049 1.00 22.33 140 ILE B N 1
ATOM 3201 C CA . ILE B 1 140 ? 12.274 6.054 7.140 1.00 26.34 140 ILE B CA 1
ATOM 3202 C C . ILE B 1 140 ? 11.556 4.742 7.429 1.00 27.57 140 ILE B C 1
ATOM 3203 O O . ILE B 1 140 ? 10.644 4.685 8.266 1.00 23.07 140 ILE B O 1
ATOM 3208 N N . ASN B 1 141 ? 11.979 3.662 6.757 1.00 23.58 141 ASN B N 1
ATOM 3209 C CA . ASN B 1 141 ? 11.403 2.342 6.996 1.00 25.99 141 ASN B CA 1
ATOM 3210 C C . ASN B 1 141 ? 11.591 1.909 8.439 1.00 22.80 141 ASN B C 1
ATOM 3211 O O . ASN B 1 141 ? 10.675 1.348 9.053 1.00 23.45 141 ASN B O 1
ATOM 3216 N N . TYR B 1 142 ? 12.786 2.143 8.990 1.00 21.44 142 TYR B N 1
ATOM 3217 C CA . TYR B 1 142 ? 13.050 1.797 10.382 1.00 23.00 142 TYR B CA 1
ATOM 3218 C C . TYR B 1 142 ? 12.172 2.605 11.332 1.00 24.77 142 TYR B C 1
ATOM 3219 O O . TYR B 1 142 ? 11.601 2.054 12.286 1.00 25.14 142 TYR B O 1
ATOM 3228 N N . ALA B 1 143 ? 12.065 3.917 11.099 1.00 22.47 143 ALA B N 1
ATOM 3229 C CA . ALA B 1 143 ? 11.174 4.736 11.919 1.00 22.60 143 ALA B CA 1
ATOM 3230 C C . ALA B 1 143 ? 9.756 4.171 11.929 1.00 20.30 143 ALA B C 1
ATOM 3231 O O . ALA B 1 143 ? 9.096 4.146 12.973 1.00 22.68 143 ALA B O 1
ATOM 3233 N N . ILE B 1 144 ? 9.259 3.751 10.765 1.00 22.32 144 ILE B N 1
ATOM 3234 C CA . ILE B 1 144 ? 7.914 3.176 10.689 1.00 25.44 144 ILE B CA 1
ATOM 3235 C C . ILE B 1 144 ? 7.850 1.881 11.488 1.00 24.98 144 ILE B C 1
ATOM 3236 O O . ILE B 1 144 ? 6.900 1.638 12.249 1.00 22.78 144 ILE B O 1
ATOM 3241 N N . ASP B 1 145 ? 8.853 1.015 11.304 1.00 26.15 145 ASP B N 1
ATOM 3242 C CA . ASP B 1 145 ? 8.875 -0.242 12.044 1.00 25.86 145 ASP B CA 1
ATOM 3243 C C . ASP B 1 145 ? 8.937 0.005 13.543 1.00 28.61 145 ASP B C 1
ATOM 3244 O O . ASP B 1 145 ? 8.332 -0.740 14.325 1.00 26.53 145 ASP B O 1
ATOM 3249 N N . GLN B 1 146 ? 9.614 1.075 13.958 1.00 25.31 146 GLN B N 1
ATOM 3250 C CA . GLN B 1 146 ? 9.758 1.402 15.366 1.00 24.87 146 GLN B CA 1
ATOM 3251 C C . GLN B 1 146 ? 8.561 2.171 15.915 1.00 21.65 146 GLN B C 1
ATOM 3252 O O . GLN B 1 146 ? 8.582 2.567 17.085 1.00 25.70 146 GLN B O 1
ATOM 3258 N N . LYS B 1 147 ? 7.543 2.391 15.085 1.00 21.82 147 LYS B N 1
ATOM 3259 C CA . LYS B 1 147 ? 6.260 2.972 15.487 1.00 23.89 147 LYS B CA 1
ATOM 3260 C C . LYS B 1 147 ? 6.431 4.342 16.141 1.00 21.97 147 LYS B C 1
ATOM 3261 O O . LYS B 1 147 ? 5.789 4.661 17.143 1.00 21.79 147 LYS B O 1
ATOM 3267 N N . VAL B 1 148 ? 7.293 5.171 15.555 1.00 20.95 148 VAL B N 1
ATOM 3268 C CA . VAL B 1 148 ? 7.456 6.549 16.005 1.00 19.50 148 VAL B CA 1
ATOM 3269 C C . VAL B 1 148 ? 6.180 7.327 15.712 1.00 18.22 148 VAL B C 1
ATOM 3270 O O . VAL B 1 148 ? 5.331 6.891 14.924 1.00 18.60 148 VAL B O 1
ATOM 3274 N N . ASP B 1 149 ? 6.038 8.491 16.341 1.00 19.87 149 ASP B N 1
ATOM 3275 C CA . ASP B 1 149 ? 4.884 9.352 16.102 1.00 22.07 149 ASP B CA 1
ATOM 3276 C C . ASP B 1 149 ? 5.158 10.376 15.010 1.00 19.54 149 ASP B C 1
ATOM 3277 O O . ASP B 1 149 ? 4.254 10.717 14.235 1.00 20.33 149 ASP B O 1
ATOM 3282 N N . ILE B 1 150 ? 6.394 10.872 14.953 1.00 19.25 150 ILE B N 1
ATOM 3283 C CA . ILE B 1 150 ? 6.792 11.990 14.101 1.00 20.88 150 ILE B CA 1
ATOM 3284 C C . ILE B 1 150 ? 8.158 11.670 13.506 1.00 21.32 150 ILE B C 1
ATOM 3285 O O . ILE B 1 150 ? 9.006 11.080 14.179 1.00 19.37 150 ILE B O 1
ATOM 3290 N N . ILE B 1 151 ? 8.367 12.044 12.245 1.00 18.69 151 ILE B N 1
ATOM 3291 C CA . ILE B 1 151 ? 9.661 11.915 11.580 1.00 22.55 151 ILE B CA 1
ATOM 3292 C C . ILE B 1 151 ? 10.106 13.318 11.193 1.00 19.81 151 ILE B C 1
ATOM 3293 O O . ILE B 1 151 ? 9.354 14.041 10.531 1.00 18.63 151 ILE B O 1
ATOM 3298 N N . SER B 1 152 ? 11.322 13.698 11.582 1.00 17.35 152 SER B N 1
ATOM 3299 C CA . SER B 1 152 ? 11.797 15.068 11.413 1.00 16.58 152 SER B CA 1
ATOM 3300 C C . SER B 1 152 ? 13.012 15.042 10.491 1.00 20.92 152 SER B C 1
ATOM 3301 O O . SER B 1 152 ? 14.006 14.353 10.772 1.00 19.24 152 SER B O 1
ATOM 3304 N N . MET B 1 153 ? 12.945 15.801 9.398 1.00 19.04 153 MET B N 1
ATOM 3305 C CA . MET B 1 153 ? 14.045 15.851 8.433 1.00 21.55 153 MET B CA 1
ATOM 3306 C C . MET B 1 153 ? 14.387 17.303 8.125 1.00 23.35 153 MET B C 1
ATOM 3307 O O . MET B 1 153 ? 13.571 18.030 7.548 1.00 27.06 153 MET B O 1
ATOM 3312 N N . SER B 1 154 ? 15.598 17.721 8.482 1.00 25.92 154 SER B N 1
ATOM 3313 C CA . SER B 1 154 ? 16.083 19.026 8.045 1.00 25.50 154 SER B CA 1
ATOM 3314 C C . SER B 1 154 ? 17.074 18.846 6.906 1.00 32.42 154 SER B C 1
ATOM 3315 O O . SER B 1 154 ? 18.258 19.160 7.055 1.00 29.74 154 SER B O 1
ATOM 3318 N N . LEU B 1 155 ? 16.610 18.317 5.775 1.00 25.71 155 LEU B N 1
ATOM 3319 C CA . LEU B 1 155 ? 17.512 17.962 4.687 1.00 29.97 155 LEU B CA 1
ATOM 3320 C C . LEU B 1 155 ? 16.747 18.052 3.372 1.00 28.10 155 LEU B C 1
ATOM 3321 O O . LEU B 1 155 ? 15.529 18.247 3.349 1.00 27.66 155 LEU B O 1
ATOM 3326 N N . GLY B 1 156 ? 17.462 17.901 2.268 1.00 27.13 156 GLY B N 1
ATOM 3327 C CA . GLY B 1 156 ? 16.798 17.958 0.987 1.00 27.02 156 GLY B CA 1
ATOM 3328 C C . GLY B 1 156 ? 17.682 17.466 -0.130 1.00 33.14 156 GLY B C 1
ATOM 3329 O O . GLY B 1 156 ? 18.914 17.413 -0.011 1.00 30.39 156 GLY B O 1
ATOM 3330 N N . GLY B 1 157 ? 17.026 17.113 -1.227 1.00 33.12 157 GLY B N 1
ATOM 3331 C CA . GLY B 1 157 ? 17.707 16.711 -2.430 1.00 34.51 157 GLY B CA 1
ATOM 3332 C C . GLY B 1 157 ? 17.035 17.332 -3.632 1.00 34.88 157 GLY B C 1
ATOM 3333 O O . GLY B 1 157 ? 15.860 17.708 -3.591 1.00 29.72 157 GLY B O 1
ATOM 3334 N N . PRO B 1 158 ? 17.771 17.458 -4.738 1.00 34.65 158 PRO B N 1
ATOM 3335 C CA . PRO B 1 158 ? 17.181 18.055 -5.943 1.00 31.44 158 PRO B CA 1
ATOM 3336 C C . PRO B 1 158 ? 16.320 17.093 -6.748 1.00 30.46 158 PRO B C 1
ATOM 3337 O O . PRO B 1 158 ? 15.600 17.539 -7.652 1.00 31.63 158 PRO B O 1
ATOM 3341 N N . SER B 1 159 ? 16.354 15.802 -6.445 1.00 28.25 159 SER B N 1
ATOM 3342 C CA . SER B 1 159 ? 15.753 14.785 -7.293 1.00 29.94 159 SER B CA 1
ATOM 3343 C C . SER B 1 159 ? 14.463 14.239 -6.688 1.00 31.49 159 SER B C 1
ATOM 3344 O O . SER B 1 159 ? 14.391 13.983 -5.481 1.00 30.02 159 SER B O 1
ATOM 3347 N N . ASP B 1 160 ? 13.445 14.065 -7.535 1.00 27.47 160 ASP B N 1
ATOM 3348 C CA . ASP B 1 160 ? 12.214 13.361 -7.163 1.00 27.51 160 ASP B CA 1
ATOM 3349 C C . ASP B 1 160 ? 12.487 11.880 -7.366 1.00 31.28 160 ASP B C 1
ATOM 3350 O O . ASP B 1 160 ? 12.392 11.373 -8.482 1.00 31.16 160 ASP B O 1
ATOM 3355 N N . VAL B 1 161 ? 12.846 11.179 -6.300 1.00 26.28 161 VAL B N 1
ATOM 3356 C CA . VAL B 1 161 ? 13.137 9.749 -6.367 1.00 28.43 161 VAL B CA 1
ATOM 3357 C C . VAL B 1 161 ? 11.879 9.002 -5.938 1.00 27.10 161 VAL B C 1
ATOM 3358 O O . VAL B 1 161 ? 11.435 9.171 -4.792 1.00 29.38 161 VAL B O 1
ATOM 3362 N N . PRO B 1 162 ? 11.260 8.215 -6.818 1.00 28.99 162 PRO B N 1
ATOM 3363 C CA . PRO B 1 162 ? 9.983 7.573 -6.465 1.00 28.87 162 PRO B CA 1
ATOM 3364 C C . PRO B 1 162 ? 10.060 6.720 -5.213 1.00 29.37 162 PRO B C 1
ATOM 3365 O O . PRO B 1 162 ? 9.069 6.623 -4.473 1.00 26.80 162 PRO B O 1
ATOM 3369 N N . GLU B 1 163 ? 11.216 6.104 -4.945 1.00 25.80 163 GLU B N 1
ATOM 3370 C CA . GLU B 1 163 ? 11.354 5.289 -3.742 1.00 24.71 163 GLU B CA 1
ATOM 3371 C C . GLU B 1 163 ? 11.278 6.139 -2.486 1.00 25.69 163 GLU B C 1
ATOM 3372 O O . GLU B 1 163 ? 10.728 5.695 -1.473 1.00 21.40 163 GLU B O 1
ATOM 3378 N N . LEU B 1 164 ? 11.823 7.355 -2.526 1.00 24.24 164 LEU B N 1
ATOM 3379 C CA . LEU B 1 164 ? 11.657 8.265 -1.398 1.00 23.02 164 LEU B CA 1
ATOM 3380 C C . LEU B 1 164 ? 10.193 8.668 -1.227 1.00 24.08 164 LEU B C 1
ATOM 3381 O O . LEU B 1 164 ? 9.662 8.644 -0.111 1.00 26.85 164 LEU B O 1
ATOM 3386 N N . HIS B 1 165 ? 9.518 9.040 -2.322 1.00 22.52 165 HIS B N 1
ATOM 3387 C CA . HIS B 1 165 ? 8.102 9.401 -2.217 1.00 24.89 165 HIS B CA 1
ATOM 3388 C C . HIS B 1 165 ? 7.282 8.263 -1.611 1.00 25.23 165 HIS B C 1
ATOM 3389 O O . HIS B 1 165 ? 6.420 8.492 -0.750 1.00 23.54 165 HIS B O 1
ATOM 3396 N N . GLN B 1 166 ? 7.548 7.023 -2.040 1.00 23.15 166 GLN B N 1
ATOM 3397 C CA . GLN B 1 166 ? 6.786 5.882 -1.536 1.00 25.32 166 GLN B CA 1
ATOM 3398 C C . GLN B 1 166 ? 7.000 5.677 -0.040 1.00 24.23 166 GLN B C 1
ATOM 3399 O O . GLN B 1 166 ? 6.065 5.299 0.680 1.00 23.93 166 GLN B O 1
ATOM 3405 N N . ALA B 1 167 ? 8.221 5.911 0.450 1.00 21.72 167 ALA B N 1
ATOM 3406 C CA . ALA B 1 167 ? 8.482 5.712 1.876 1.00 23.12 167 ALA B CA 1
ATOM 3407 C C . ALA B 1 167 ? 7.766 6.761 2.717 1.00 24.79 167 ALA B C 1
ATOM 3408 O O . ALA B 1 167 ? 7.295 6.468 3.824 1.00 21.87 167 ALA B O 1
ATOM 3410 N N . VAL B 1 168 ? 7.690 7.991 2.202 1.00 22.74 168 VAL B N 1
ATOM 3411 C CA . VAL B 1 168 ? 6.921 9.054 2.841 1.00 24.69 168 VAL B CA 1
ATOM 3412 C C . VAL B 1 168 ? 5.442 8.689 2.900 1.00 23.74 168 VAL B C 1
ATOM 3413 O O . VAL B 1 168 ? 4.769 8.914 3.918 1.00 21.96 168 VAL B O 1
ATOM 3417 N N . LYS B 1 169 ? 4.913 8.134 1.804 1.00 25.84 169 LYS B N 1
ATOM 3418 C CA . LYS B 1 169 ? 3.516 7.703 1.766 1.00 27.45 169 LYS B CA 1
ATOM 3419 C C . LYS B 1 169 ? 3.241 6.604 2.781 1.00 26.86 169 LYS B C 1
ATOM 3420 O O . LYS B 1 169 ? 2.207 6.627 3.458 1.00 25.11 169 LYS B O 1
ATOM 3426 N N . ARG B 1 170 ? 4.148 5.623 2.889 1.00 26.65 170 ARG B N 1
ATOM 3427 C CA . ARG B 1 170 ? 3.985 4.564 3.880 1.00 24.86 170 ARG B CA 1
ATOM 3428 C C . ARG B 1 170 ? 3.937 5.129 5.295 1.00 24.98 170 ARG B C 1
ATOM 3429 O O . ARG B 1 170 ? 3.202 4.621 6.147 1.00 22.71 170 ARG B O 1
ATOM 3437 N N . ALA B 1 171 ? 4.763 6.137 5.589 1.00 24.89 171 ALA B N 1
ATOM 3438 C CA . ALA B 1 171 ? 4.760 6.708 6.933 1.00 22.54 171 ALA B CA 1
ATOM 3439 C C . ALA B 1 171 ? 3.410 7.347 7.231 1.00 22.34 171 ALA B C 1
ATOM 3440 O O . ALA B 1 171 ? 2.775 7.065 8.259 1.00 20.82 171 ALA B O 1
ATOM 3442 N N . VAL B 1 172 ? 2.954 8.200 6.317 1.00 21.87 172 VAL B N 1
ATOM 3443 C CA . VAL B 1 172 ? 1.680 8.890 6.477 1.00 24.81 172 VAL B CA 1
ATOM 3444 C C . VAL B 1 172 ? 0.528 7.891 6.497 1.00 22.69 172 VAL B C 1
ATOM 3445 O O . VAL B 1 172 ? -0.403 8.014 7.303 1.00 24.65 172 VAL B O 1
ATOM 3449 N N . GLU B 1 173 ? 0.604 6.851 5.655 1.00 23.63 173 GLU B N 1
ATOM 3450 C CA . GLU B 1 173 ? -0.416 5.808 5.674 1.00 27.61 173 GLU B CA 1
ATOM 3451 C C . GLU B 1 173 ? -0.431 5.059 6.995 1.00 27.13 173 GLU B C 1
ATOM 3452 O O . GLU B 1 173 ? -1.468 4.512 7.380 1.00 31.40 173 GLU B O 1
ATOM 3458 N N . ASN B 1 174 ? 0.697 5.022 7.706 1.00 21.94 174 ASN B N 1
ATOM 3459 C CA . ASN B 1 174 ? 0.752 4.460 9.045 1.00 25.02 174 ASN B CA 1
ATOM 3460 C C . ASN B 1 174 ? 0.496 5.508 10.126 1.00 25.43 174 ASN B C 1
ATOM 3461 O O . ASN B 1 174 ? 0.817 5.276 11.298 1.00 22.92 174 ASN B O 1
ATOM 3466 N N . ASN B 1 175 ? -0.063 6.656 9.742 1.00 23.46 175 ASN B N 1
ATOM 3467 C CA . ASN B 1 175 ? -0.444 7.735 10.657 1.00 22.55 175 ASN B CA 1
ATOM 3468 C C . ASN B 1 175 ? 0.757 8.340 11.372 1.00 23.88 175 ASN B C 1
ATOM 3469 O O . ASN B 1 175 ? 0.650 8.813 12.504 1.00 21.52 175 ASN B O 1
ATOM 3474 N N . ILE B 1 176 ? 1.899 8.377 10.693 1.00 21.14 176 ILE B N 1
ATOM 3475 C CA . ILE B 1 176 ? 3.089 9.045 11.203 1.00 19.86 176 ILE B CA 1
ATOM 3476 C C . ILE B 1 176 ? 3.229 10.390 10.499 1.00 21.50 176 ILE B C 1
ATOM 3477 O O . ILE B 1 176 ? 3.137 10.472 9.263 1.00 19.23 176 ILE B O 1
ATOM 3482 N N . LEU B 1 177 ? 3.428 11.445 11.294 1.00 19.41 177 LEU B N 1
ATOM 3483 C CA . LEU B 1 177 ? 3.646 12.785 10.771 1.00 20.20 177 LEU B CA 1
ATOM 3484 C C . LEU B 1 177 ? 5.051 12.890 10.199 1.00 21.87 177 LEU B C 1
ATOM 3485 O O . LEU B 1 177 ? 6.017 12.451 10.830 1.00 22.04 177 LEU B O 1
ATOM 3490 N N . VAL B 1 178 ? 5.172 13.453 8.999 1.00 19.60 178 VAL B N 1
ATOM 3491 C CA . VAL B 1 178 ? 6.464 13.592 8.330 1.00 18.81 178 VAL B CA 1
ATOM 3492 C C . VAL B 1 178 ? 6.712 15.075 8.105 1.00 21.19 178 VAL B C 1
ATOM 3493 O O . VAL B 1 178 ? 5.937 15.735 7.403 1.00 19.41 178 VAL B O 1
ATOM 3497 N N . VAL B 1 179 ? 7.775 15.600 8.715 1.00 20.14 179 VAL B N 1
ATOM 3498 C CA . VAL B 1 179 ? 8.067 17.030 8.725 1.00 20.00 179 VAL B CA 1
ATOM 3499 C C . VAL B 1 179 ? 9.386 17.250 7.991 1.00 21.03 179 VAL B C 1
ATOM 3500 O O . VAL B 1 179 ? 10.357 16.519 8.227 1.00 21.24 179 VAL B O 1
ATOM 3504 N N . CYS B 1 180 ? 9.426 18.235 7.092 1.00 17.09 180 CYS B N 1
ATOM 3505 C CA . CYS B 1 180 ? 10.676 18.458 6.372 1.00 21.82 180 CYS B CA 1
ATOM 3506 C C . CYS B 1 180 ? 10.865 19.935 6.061 1.00 22.08 180 CYS B C 1
ATOM 3507 O O . CYS B 1 180 ? 9.904 20.642 5.748 1.00 20.80 180 CYS B O 1
ATOM 3510 N N . ALA B 1 181 ? 12.123 20.381 6.133 1.00 21.11 181 ALA B N 1
ATOM 3511 C CA . ALA B 1 181 ? 12.464 21.752 5.789 1.00 23.10 181 ALA B CA 1
ATOM 3512 C C . ALA B 1 181 ? 12.308 21.963 4.292 1.00 23.64 181 ALA B C 1
ATOM 3513 O O . ALA B 1 181 ? 12.678 21.108 3.491 1.00 24.34 181 ALA B O 1
ATOM 3515 N N . ALA B 1 182 ? 11.764 23.112 3.914 1.00 21.67 182 ALA B N 1
ATOM 3516 C CA . ALA B 1 182 ? 11.659 23.483 2.506 1.00 28.90 182 ALA B CA 1
ATOM 3517 C C . ALA B 1 182 ? 12.956 24.176 2.093 1.00 29.71 182 ALA B C 1
ATOM 3518 O O . ALA B 1 182 ? 13.128 25.379 2.302 1.00 38.00 182 ALA B O 1
ATOM 3520 N N . GLY B 1 183 ? 13.874 23.424 1.503 1.00 34.10 183 GLY B N 1
ATOM 3521 C CA . GLY B 1 183 ? 15.163 23.979 1.116 1.00 34.09 183 GLY B CA 1
ATOM 3522 C C . GLY B 1 183 ? 15.112 24.823 -0.144 1.00 42.93 183 GLY B C 1
ATOM 3523 O O . GLY B 1 183 ? 15.841 25.812 -0.276 1.00 49.28 183 GLY B O 1
ATOM 3524 N N . LEU B 1 195 ? 17.011 22.063 -3.530 1.00 30.24 195 LEU B N 1
ATOM 3525 C CA . LEU B 1 195 ? 16.865 20.958 -2.573 1.00 32.58 195 LEU B CA 1
ATOM 3526 C C . LEU B 1 195 ? 15.402 20.766 -2.190 1.00 32.66 195 LEU B C 1
ATOM 3527 O O . LEU B 1 195 ? 15.037 20.889 -1.019 1.00 33.25 195 LEU B O 1
ATOM 3532 N N . SER B 1 196 ? 14.573 20.422 -3.176 1.00 32.22 196 SER B N 1
ATOM 3533 C CA . SER B 1 196 ? 13.123 20.496 -3.014 1.00 30.58 196 SER B CA 1
ATOM 3534 C C . SER B 1 196 ? 12.506 19.271 -2.349 1.00 26.80 196 SER B C 1
ATOM 3535 O O . SER B 1 196 ? 11.390 19.371 -1.826 1.00 27.75 196 SER B O 1
ATOM 3538 N N . TYR B 1 197 ? 13.180 18.133 -2.364 1.00 26.09 197 TYR B N 1
ATOM 3539 C CA . TYR B 1 197 ? 12.575 16.892 -1.904 1.00 26.83 197 TYR B CA 1
ATOM 3540 C C . TYR B 1 197 ? 13.252 16.402 -0.638 1.00 29.34 197 TYR B C 1
ATOM 3541 O O . TYR B 1 197 ? 14.474 16.524 -0.516 1.00 30.40 197 TYR B O 1
ATOM 3550 N N . PRO B 1 198 ? 12.503 15.782 0.293 1.00 23.03 198 PRO B N 1
ATOM 3551 C CA . PRO B 1 198 ? 11.098 15.370 0.131 1.00 26.24 198 PRO B CA 1
ATOM 3552 C C . PRO B 1 198 ? 10.037 16.408 0.535 1.00 23.36 198 PRO B C 1
ATOM 3553 O O . PRO B 1 198 ? 8.851 16.083 0.464 1.00 21.21 198 PRO B O 1
ATOM 3557 N N . ALA B 1 199 ? 10.447 17.635 0.884 1.00 22.86 199 ALA B N 1
ATOM 3558 C CA . ALA B 1 199 ? 9.481 18.626 1.365 1.00 24.31 199 ALA B CA 1
ATOM 3559 C C . ALA B 1 199 ? 8.404 18.945 0.325 1.00 25.60 199 ALA B C 1
ATOM 3560 O O . ALA B 1 199 ? 7.272 19.296 0.691 1.00 21.25 199 ALA B O 1
ATOM 3562 N N . ALA B 1 200 ? 8.716 18.813 -0.968 1.00 24.56 200 ALA B N 1
ATOM 3563 C CA . ALA B 1 200 ? 7.745 19.167 -1.997 1.00 23.73 200 ALA B CA 1
ATOM 3564 C C . ALA B 1 200 ? 6.650 18.123 -2.182 1.00 22.21 200 ALA B C 1
ATOM 3565 O O . ALA B 1 200 ? 5.656 18.417 -2.856 1.00 26.89 200 ALA B O 1
ATOM 3567 N N . TYR B 1 201 ? 6.808 16.919 -1.643 1.00 21.56 201 TYR B N 1
ATOM 3568 C CA . TYR B 1 201 ? 5.733 15.939 -1.730 1.00 22.16 201 TYR B CA 1
ATOM 3569 C C . TYR B 1 201 ? 4.522 16.417 -0.938 1.00 28.58 201 TYR B C 1
ATOM 3570 O O . TYR B 1 201 ? 4.648 16.924 0.184 1.00 23.95 201 TYR B O 1
ATOM 3579 N N . ASN B 1 202 ? 3.342 16.226 -1.525 1.00 26.04 202 ASN B N 1
ATOM 3580 C CA . ASN B 1 202 ? 2.115 16.697 -0.899 1.00 31.52 202 ASN B CA 1
ATOM 3581 C C . ASN B 1 202 ? 1.927 16.134 0.503 1.00 29.77 202 ASN B C 1
ATOM 3582 O O . ASN B 1 202 ? 1.368 16.811 1.375 1.00 24.10 202 ASN B O 1
ATOM 3587 N N . GLU B 1 203 ? 2.389 14.906 0.736 1.00 25.75 203 GLU B N 1
ATOM 3588 C CA . GLU B 1 203 ? 2.150 14.232 2.002 1.00 27.11 203 GLU B CA 1
ATOM 3589 C C . GLU B 1 203 ? 2.971 14.814 3.144 1.00 22.06 203 GLU B C 1
ATOM 3590 O O . GLU B 1 203 ? 2.617 14.606 4.305 1.00 23.75 203 GLU B O 1
ATOM 3596 N N . VAL B 1 204 ? 4.048 15.533 2.848 1.00 20.85 204 VAL B N 1
ATOM 3597 C CA . VAL B 1 204 ? 4.983 15.997 3.870 1.00 23.54 204 VAL B CA 1
ATOM 3598 C C . VAL B 1 204 ? 4.538 17.359 4.381 1.00 20.93 204 VAL B C 1
ATOM 3599 O O . VAL B 1 204 ? 4.008 18.178 3.627 1.00 23.42 204 VAL B O 1
ATOM 3603 N N . ILE B 1 205 ? 4.747 17.600 5.671 1.00 18.53 205 ILE B N 1
ATOM 3604 C CA . ILE B 1 205 ? 4.500 18.919 6.250 1.00 19.17 205 ILE B CA 1
ATOM 3605 C C . ILE B 1 205 ? 5.724 19.782 5.960 1.00 19.43 205 ILE B C 1
ATOM 3606 O O . ILE B 1 205 ? 6.789 19.588 6.551 1.00 21.36 205 ILE B O 1
ATOM 3611 N N . SER B 1 206 ? 5.582 20.735 5.046 1.00 20.55 206 SER B N 1
ATOM 3612 C CA . SER B 1 206 ? 6.716 21.532 4.593 1.00 19.98 206 SER B CA 1
ATOM 3613 C C . SER B 1 206 ? 6.849 22.823 5.391 1.00 23.00 206 SER B C 1
ATOM 3614 O O . SER B 1 206 ? 5.895 23.615 5.467 1.00 20.46 206 SER B O 1
ATOM 3617 N N . VAL B 1 207 ? 8.057 23.075 5.906 1.00 19.85 207 VAL B N 1
ATOM 3618 C CA . VAL B 1 207 ? 8.276 24.088 6.931 1.00 19.86 207 VAL B CA 1
ATOM 3619 C C . VAL B 1 207 ? 9.222 25.152 6.394 1.00 21.01 207 VAL B C 1
ATOM 3620 O O . VAL B 1 207 ? 10.367 24.846 6.045 1.00 23.73 207 VAL B O 1
ATOM 3624 N N . GLY B 1 208 ? 8.749 26.404 6.347 1.00 22.18 208 GLY B N 1
ATOM 3625 C CA . GLY B 1 208 ? 9.599 27.536 6.048 1.00 23.08 208 GLY B CA 1
ATOM 3626 C C . GLY B 1 208 ? 10.066 28.208 7.342 1.00 22.32 208 GLY B C 1
ATOM 3627 O O . GLY B 1 208 ? 9.632 27.876 8.437 1.00 19.37 208 GLY B O 1
ATOM 3628 N N . ALA B 1 209 ? 10.946 29.197 7.197 1.00 26.18 209 ALA B N 1
ATOM 3629 C CA . ALA B 1 209 ? 11.538 29.840 8.366 1.00 23.71 209 ALA B CA 1
ATOM 3630 C C . ALA B 1 209 ? 11.238 31.331 8.384 1.00 22.81 209 ALA B C 1
ATOM 3631 O O . ALA B 1 209 ? 11.033 31.952 7.336 1.00 25.91 209 ALA B O 1
ATOM 3633 N N . ILE B 1 210 ? 11.211 31.901 9.597 1.00 23.42 210 ILE B N 1
ATOM 3634 C CA . ILE B 1 210 ? 11.122 33.340 9.810 1.00 23.91 210 ILE B CA 1
ATOM 3635 C C . ILE B 1 210 ? 12.182 33.758 10.823 1.00 22.18 210 ILE B C 1
ATOM 3636 O O . ILE B 1 210 ? 12.728 32.944 11.566 1.00 23.53 210 ILE B O 1
ATOM 3641 N N . SER B 1 211 ? 12.459 35.054 10.852 1.00 22.70 211 SER B N 1
ATOM 3642 C CA . SER B 1 211 ? 13.266 35.615 11.929 1.00 25.11 211 SER B CA 1
ATOM 3643 C C . SER B 1 211 ? 12.450 35.667 13.220 1.00 25.88 211 SER B C 1
ATOM 3644 O O . SER B 1 211 ? 11.227 35.521 13.217 1.00 25.21 211 SER B O 1
ATOM 3647 N N . LEU B 1 212 ? 13.147 35.898 14.337 1.00 25.27 212 LEU B N 1
ATOM 3648 C CA . LEU B 1 212 ? 12.476 36.052 15.619 1.00 25.25 212 LEU B CA 1
ATOM 3649 C C . LEU B 1 212 ? 11.639 37.318 15.652 1.00 30.31 212 LEU B C 1
ATOM 3650 O O . LEU B 1 212 ? 10.769 37.459 16.520 1.00 32.68 212 LEU B O 1
ATOM 3655 N N . ASP B 1 213 ? 11.893 38.231 14.718 1.00 28.38 213 ASP B N 1
ATOM 3656 C CA . ASP B 1 213 ? 11.112 39.438 14.498 1.00 33.01 213 ASP B CA 1
ATOM 3657 C C . ASP B 1 213 ? 9.880 39.212 13.641 1.00 32.28 213 ASP B C 1
ATOM 3658 O O . ASP B 1 213 ? 9.105 40.157 13.456 1.00 32.87 213 ASP B O 1
ATOM 3663 N N . GLY B 1 214 ? 9.692 38.012 13.089 1.00 30.76 214 GLY B N 1
ATOM 3664 C CA . GLY B 1 214 ? 8.571 37.759 12.197 1.00 30.67 214 GLY B CA 1
ATOM 3665 C C . GLY B 1 214 ? 8.772 38.172 10.753 1.00 34.17 214 GLY B C 1
ATOM 3666 O O . GLY B 1 214 ? 7.784 38.395 10.042 1.00 35.76 214 GLY B O 1
ATOM 3667 N N . GLN B 1 215 ? 10.011 38.284 10.284 1.00 30.80 215 GLN B N 1
ATOM 3668 C CA . GLN B 1 215 ? 10.232 38.629 8.883 1.00 33.51 215 GLN B CA 1
ATOM 3669 C C . GLN B 1 215 ? 10.496 37.364 8.073 1.00 36.20 215 GLN B C 1
ATOM 3670 O O . GLN B 1 215 ? 10.930 36.350 8.632 1.00 28.70 215 GLN B O 1
ATOM 3676 N N . GLU B 1 225 ? 5.648 25.667 -1.709 1.00 38.07 225 GLU B N 1
ATOM 3677 C CA . GLU B 1 225 ? 4.360 25.189 -1.200 1.00 34.57 225 GLU B CA 1
ATOM 3678 C C . GLU B 1 225 ? 4.460 24.846 0.284 1.00 30.81 225 GLU B C 1
ATOM 3679 O O . GLU B 1 225 ? 4.476 23.683 0.664 1.00 29.11 225 GLU B O 1
ATOM 3685 N N . ILE B 1 226 ? 4.514 25.884 1.094 1.00 30.11 226 ILE B N 1
ATOM 3686 C CA . ILE B 1 226 ? 4.805 25.823 2.523 1.00 29.85 226 ILE B CA 1
ATOM 3687 C C . ILE B 1 226 ? 3.543 25.501 3.304 1.00 23.64 226 ILE B C 1
ATOM 3688 O O . ILE B 1 226 ? 2.477 26.057 3.029 1.00 23.60 226 ILE B O 1
ATOM 3693 N N . ASP B 1 227 ? 3.663 24.642 4.319 1.00 22.51 227 ASP B N 1
ATOM 3694 C CA . ASP B 1 227 ? 2.524 24.432 5.210 1.00 22.36 227 ASP B CA 1
ATOM 3695 C C . ASP B 1 227 ? 2.511 25.427 6.364 1.00 22.20 227 ASP B C 1
ATOM 3696 O O . ASP B 1 227 ? 1.464 25.990 6.680 1.00 21.43 227 ASP B O 1
ATOM 3701 N N . VAL B 1 228 ? 3.652 25.608 7.032 1.00 19.65 228 VAL B N 1
ATOM 3702 C CA . VAL B 1 228 ? 3.783 26.455 8.219 1.00 22.06 228 VAL B CA 1
ATOM 3703 C C . VAL B 1 228 ? 5.183 27.056 8.197 1.00 19.94 228 VAL B C 1
ATOM 3704 O O . VAL B 1 228 ? 6.066 26.581 7.486 1.00 21.90 228 VAL B O 1
ATOM 3708 N N . VAL B 1 229 ? 5.394 28.096 9.004 1.00 18.61 229 VAL B N 1
ATOM 3709 C CA . VAL B 1 229 ? 6.731 28.609 9.255 1.00 20.38 229 VAL B CA 1
ATOM 3710 C C . VAL B 1 229 ? 7.015 28.552 10.753 1.00 22.11 229 VAL B C 1
ATOM 3711 O O . VAL B 1 229 ? 6.113 28.388 11.585 1.00 22.04 229 VAL B O 1
ATOM 3715 N N . ALA B 1 230 ? 8.296 28.673 11.085 1.00 18.52 230 ALA B N 1
ATOM 3716 C CA . ALA B 1 230 ? 8.761 28.674 12.463 1.00 19.24 230 ALA B CA 1
ATOM 3717 C C . ALA B 1 230 ? 10.109 29.384 12.509 1.00 23.63 230 ALA B C 1
ATOM 3718 O O . ALA B 1 230 ? 10.758 29.561 11.470 1.00 20.76 230 ALA B O 1
ATOM 3720 N N . PRO B 1 231 ? 10.558 29.813 13.687 1.00 25.83 231 PRO B N 1
ATOM 3721 C CA . PRO B 1 231 ? 11.815 30.576 13.738 1.00 21.98 231 PRO B CA 1
ATOM 3722 C C . PRO B 1 231 ? 13.003 29.750 13.261 1.00 21.67 231 PRO B C 1
ATOM 3723 O O . PRO B 1 231 ? 13.186 28.600 13.669 1.00 22.26 231 PRO B O 1
ATOM 3727 N N . GLY B 1 232 ? 13.805 30.350 12.377 1.00 22.29 232 GLY B N 1
ATOM 3728 C CA . GLY B 1 232 ? 15.002 29.696 11.879 1.00 21.95 232 GLY B CA 1
ATOM 3729 C C . GLY B 1 232 ? 16.272 30.512 12.050 1.00 26.70 232 GLY B C 1
ATOM 3730 O O . GLY B 1 232 ? 17.355 30.057 11.668 1.00 27.99 232 GLY B O 1
ATOM 3731 N N . GLU B 1 233 ? 16.175 31.704 12.634 1.00 22.24 233 GLU B N 1
ATOM 3732 C CA . GLU B 1 233 ? 17.306 32.630 12.692 1.00 25.49 233 GLU B CA 1
ATOM 3733 C C . GLU B 1 233 ? 17.722 32.873 14.138 1.00 22.71 233 GLU B C 1
ATOM 3734 O O . GLU B 1 233 ? 16.870 33.126 15.000 1.00 21.89 233 GLU B O 1
ATOM 3740 N N . LYS B 1 234 ? 19.030 32.782 14.398 1.00 26.19 234 LYS B N 1
ATOM 3741 C CA . LYS B 1 234 ? 19.582 32.952 15.744 1.00 24.86 234 LYS B CA 1
ATOM 3742 C C . LYS B 1 234 ? 18.973 31.942 16.720 1.00 23.89 234 LYS B C 1
ATOM 3743 O O . LYS B 1 234 ? 18.466 32.297 17.783 1.00 26.40 234 LYS B O 1
ATOM 3749 N N . ILE B 1 235 ? 19.049 30.664 16.359 1.00 22.92 235 ILE B N 1
ATOM 3750 C CA . ILE B 1 235 ? 18.465 29.580 17.144 1.00 23.76 235 ILE B CA 1
ATOM 3751 C C . ILE B 1 235 ? 19.567 28.950 18.001 1.00 21.28 235 ILE B C 1
ATOM 3752 O O . ILE B 1 235 ? 20.505 28.329 17.483 1.00 23.16 235 ILE B O 1
ATOM 3757 N N . LEU B 1 236 ? 19.432 29.084 19.315 1.00 24.38 236 LEU B N 1
ATOM 3758 C CA . LEU B 1 236 ? 20.352 28.489 20.281 1.00 23.46 236 LEU B CA 1
ATOM 3759 C C . LEU B 1 236 ? 19.939 27.055 20.600 1.00 23.59 236 LEU B C 1
ATOM 3760 O O . LEU B 1 236 ? 18.767 26.801 20.902 1.00 23.32 236 LEU B O 1
ATOM 3765 N N . SER B 1 237 ? 20.896 26.124 20.550 1.00 22.04 237 SER B N 1
ATOM 3766 C CA . SER B 1 237 ? 20.622 24.725 20.881 1.00 21.25 237 SER B CA 1
ATOM 3767 C C . SER B 1 237 ? 21.935 24.014 21.237 1.00 22.64 237 SER B C 1
ATOM 3768 O O . SER B 1 237 ? 22.996 24.637 21.356 1.00 23.45 237 SER B O 1
ATOM 3771 N N . THR B 1 238 ? 21.843 22.697 21.422 1.00 23.13 238 THR B N 1
ATOM 3772 C CA . THR B 1 238 ? 22.937 21.851 21.887 1.00 23.51 238 THR B CA 1
ATOM 3773 C C . THR B 1 238 ? 23.848 21.418 20.739 1.00 22.79 238 THR B C 1
ATOM 3774 O O . THR B 1 238 ? 23.377 21.106 19.642 1.00 23.80 238 THR B O 1
ATOM 3778 N N . ILE B 1 239 ? 25.156 21.375 20.996 1.00 21.11 239 ILE B N 1
ATOM 3779 C CA . ILE B 1 239 ? 26.108 20.794 20.044 1.00 24.02 239 ILE B CA 1
ATOM 3780 C C . ILE B 1 239 ? 26.966 19.772 20.785 1.00 24.83 239 ILE B C 1
ATOM 3781 O O . ILE B 1 239 ? 27.013 19.772 22.026 1.00 22.39 239 ILE B O 1
ATOM 3786 N N . PRO B 1 240 ? 27.637 18.868 20.054 1.00 22.41 240 PRO B N 1
ATOM 3787 C CA . PRO B 1 240 ? 28.415 17.805 20.710 1.00 26.21 240 PRO B CA 1
ATOM 3788 C C . PRO B 1 240 ? 29.487 18.328 21.662 1.00 29.70 240 PRO B C 1
ATOM 3789 O O . PRO B 1 240 ? 29.963 19.462 21.561 1.00 24.25 240 PRO B O 1
ATOM 3793 N N . GLY B 1 241 ? 29.876 17.461 22.597 1.00 28.96 241 GLY B N 1
ATOM 3794 C CA . GLY B 1 241 ? 30.818 17.832 23.631 1.00 30.26 241 GLY B CA 1
ATOM 3795 C C . GLY B 1 241 ? 30.224 18.618 24.780 1.00 34.33 241 GLY B C 1
ATOM 3796 O O . GLY B 1 241 ? 30.979 19.233 25.542 1.00 34.69 241 GLY B O 1
ATOM 3797 N N . GLY B 1 242 ? 28.898 18.633 24.929 1.00 29.21 242 GLY B N 1
ATOM 3798 C CA . GLY B 1 242 ? 28.283 19.342 26.037 1.00 30.45 242 GLY B CA 1
ATOM 3799 C C . GLY B 1 242 ? 28.177 20.839 25.862 1.00 27.69 242 GLY B C 1
ATOM 3800 O O . GLY B 1 242 ? 27.922 21.550 26.840 1.00 30.30 242 GLY B O 1
ATOM 3801 N N . LYS B 1 243 ? 28.364 21.340 24.653 1.00 25.38 243 LYS B N 1
ATOM 3802 C CA . LYS B 1 243 ? 28.402 22.763 24.394 1.00 25.75 243 LYS B CA 1
ATOM 3803 C C . LYS B 1 243 ? 27.112 23.199 23.704 1.00 27.23 243 LYS B C 1
ATOM 3804 O O . LYS B 1 243 ? 26.147 22.434 23.593 1.00 27.44 243 LYS B O 1
ATOM 3810 N N . PHE B 1 244 ? 27.089 24.449 23.250 1.00 24.51 244 PHE B N 1
ATOM 3811 C CA . PHE B 1 244 ? 25.904 25.046 22.662 1.00 25.02 244 PHE B CA 1
ATOM 3812 C C . PHE B 1 244 ? 26.324 25.925 21.499 1.00 27.14 244 PHE B C 1
ATOM 3813 O O . PHE B 1 244 ? 27.489 26.323 21.378 1.00 27.56 244 PHE B O 1
ATOM 3821 N N . ALA B 1 245 ? 25.363 26.219 20.631 1.00 23.49 245 ALA B N 1
ATOM 3822 C CA . ALA B 1 245 ? 25.656 27.069 19.493 1.00 23.90 245 ALA B CA 1
ATOM 3823 C C . ALA B 1 245 ? 24.378 27.721 18.999 1.00 24.53 245 ALA B C 1
ATOM 3824 O O . ALA B 1 245 ? 23.280 27.176 19.159 1.00 24.20 245 ALA B O 1
ATOM 3826 N N . VAL B 1 246 ? 24.548 28.878 18.368 1.00 21.63 246 VAL B N 1
ATOM 3827 C CA . VAL B 1 246 ? 23.472 29.615 17.720 1.00 23.55 246 VAL B CA 1
ATOM 3828 C C . VAL B 1 246 ? 23.625 29.435 16.216 1.00 24.07 246 VAL B C 1
ATOM 3829 O O . VAL B 1 246 ? 24.635 29.855 15.634 1.00 26.85 246 VAL B O 1
ATOM 3833 N N . PHE B 1 247 ? 22.645 28.774 15.592 1.00 23.35 247 PHE B N 1
ATOM 3834 C CA . PHE B 1 247 ? 22.593 28.566 14.149 1.00 23.40 247 PHE B CA 1
ATOM 3835 C C . PHE B 1 247 ? 21.500 29.435 13.531 1.00 24.49 247 PHE B C 1
ATOM 3836 O O . PHE B 1 247 ? 20.473 29.707 14.162 1.00 22.36 247 PHE B O 1
ATOM 3844 N N . SER B 1 248 ? 21.702 29.823 12.271 1.00 23.01 248 SER B N 1
ATOM 3845 C CA . SER B 1 248 ? 20.664 30.438 11.451 1.00 25.63 248 SER B CA 1
ATOM 3846 C C . SER B 1 248 ? 20.552 29.697 10.129 1.00 28.01 248 SER B C 1
ATOM 3847 O O . SER B 1 248 ? 21.563 29.415 9.468 1.00 27.01 248 SER B O 1
ATOM 3850 N N . GLY B 1 249 ? 19.332 29.379 9.752 1.00 20.53 249 GLY B N 1
ATOM 3851 C CA . GLY B 1 249 ? 19.101 28.671 8.512 1.00 20.99 249 GLY B CA 1
ATOM 3852 C C . GLY B 1 249 ? 17.689 28.142 8.446 1.00 26.30 249 GLY B C 1
ATOM 3853 O O . GLY B 1 249 ? 16.986 28.018 9.457 1.00 26.69 249 GLY B O 1
ATOM 3854 N N . THR B 1 250 ? 17.273 27.825 7.219 1.00 26.47 250 THR B N 1
ATOM 3855 C CA . THR B 1 250 ? 15.930 27.300 6.985 1.00 28.07 250 THR B CA 1
ATOM 3856 C C . THR B 1 250 ? 15.674 26.044 7.801 1.00 28.98 250 THR B C 1
ATOM 3857 O O . THR B 1 250 ? 14.599 25.885 8.390 1.00 34.20 250 THR B O 1
ATOM 3861 N N . SER B 1 251 ? 16.649 25.138 7.848 1.00 28.08 251 SER B N 1
ATOM 3862 C CA . SER B 1 251 ? 16.441 23.865 8.523 1.00 27.39 251 SER B CA 1
ATOM 3863 C C . SER B 1 251 ? 16.237 24.016 10.030 1.00 28.25 251 SER B C 1
ATOM 3864 O O . SER B 1 251 ? 15.702 23.092 10.657 1.00 28.47 251 SER B O 1
ATOM 3867 N N . MET B 1 252 ? 16.635 25.130 10.624 1.00 23.83 252 MET B N 1
ATOM 3868 C CA . MET B 1 252 ? 16.427 25.351 12.040 1.00 22.83 252 MET B CA 1
ATOM 3869 C C . MET B 1 252 ? 14.923 25.509 12.364 1.00 22.18 252 MET B C 1
ATOM 3870 O O . MET B 1 252 ? 14.553 25.398 13.455 1.00 22.19 252 MET B O 1
ATOM 3875 N N . ALA B 1 253 ? 14.094 25.774 11.379 1.00 20.50 253 ALA B N 1
ATOM 3876 C CA . ALA B 1 253 ? 12.664 25.914 11.630 1.00 24.72 253 ALA B CA 1
ATOM 3877 C C . ALA B 1 253 ? 12.009 24.557 11.892 1.00 21.73 253 ALA B C 1
ATOM 3878 O O . ALA B 1 253 ? 11.130 24.441 12.759 1.00 20.27 253 ALA B O 1
ATOM 3880 N N . THR B 1 254 ? 12.428 23.526 11.158 1.00 19.76 254 THR B N 1
ATOM 3881 C CA . THR B 1 254 ? 11.754 22.227 11.217 1.00 20.00 254 THR B CA 1
ATOM 3882 C C . THR B 1 254 ? 11.720 21.611 12.613 1.00 23.34 254 THR B C 1
ATOM 3883 O O . THR B 1 254 ? 10.647 21.127 13.021 1.00 24.10 254 THR B O 1
ATOM 3887 N N . PRO B 1 255 ? 12.819 21.564 13.382 1.00 24.86 255 PRO B N 1
ATOM 3888 C CA . PRO B 1 255 ? 12.720 20.979 14.732 1.00 22.05 255 PRO B CA 1
ATOM 3889 C C . PRO B 1 255 ? 11.715 21.682 15.621 1.00 21.07 255 PRO B C 1
ATOM 3890 O O . PRO B 1 255 ? 11.153 21.043 16.524 1.00 19.30 255 PRO B O 1
ATOM 3894 N N . HIS B 1 256 ? 11.476 22.981 15.412 1.00 19.74 256 HIS B N 1
ATOM 3895 C CA . HIS B 1 256 ? 10.430 23.643 16.182 1.00 16.85 256 HIS B CA 1
ATOM 3896 C C . HIS B 1 256 ? 9.071 23.026 15.883 1.00 19.94 256 HIS B C 1
ATOM 3897 O O . HIS B 1 256 ? 8.258 22.815 16.795 1.00 19.74 256 HIS B O 1
ATOM 3904 N N . VAL B 1 257 ? 8.803 22.729 14.609 1.00 17.78 257 VAL B N 1
ATOM 3905 C CA . VAL B 1 257 ? 7.502 22.175 14.240 1.00 17.15 257 VAL B CA 1
ATOM 3906 C C . VAL B 1 257 ? 7.384 20.733 14.714 1.00 17.46 257 VAL B C 1
ATOM 3907 O O . VAL B 1 257 ? 6.308 20.298 15.157 1.00 17.60 257 VAL B O 1
ATOM 3911 N N . SER B 1 258 ? 8.489 19.974 14.643 1.00 18.00 258 SER B N 1
ATOM 3912 C CA . SER B 1 258 ? 8.471 18.589 15.096 1.00 22.26 258 SER B CA 1
ATOM 3913 C C . SER B 1 258 ? 8.224 18.504 16.600 1.00 20.21 258 SER B C 1
ATOM 3914 O O . SER B 1 258 ? 7.425 17.679 17.059 1.00 18.11 258 SER B O 1
ATOM 3917 N N . GLY B 1 259 ? 8.925 19.318 17.389 1.00 20.47 259 GLY B N 1
ATOM 3918 C CA . GLY B 1 259 ? 8.615 19.360 18.810 1.00 20.65 259 GLY B CA 1
ATOM 3919 C C . GLY B 1 259 ? 7.213 19.879 19.094 1.00 20.82 259 GLY B C 1
ATOM 3920 O O . GLY B 1 259 ? 6.527 19.389 20.001 1.00 20.03 259 GLY B O 1
ATOM 3921 N N . ALA B 1 260 ? 6.775 20.897 18.346 1.00 18.10 260 ALA B N 1
ATOM 3922 C CA . ALA B 1 260 ? 5.408 21.376 18.524 1.00 19.59 260 ALA B CA 1
ATOM 3923 C C . ALA B 1 260 ? 4.395 20.271 18.251 1.00 19.10 260 ALA B C 1
ATOM 3924 O O . ALA B 1 260 ? 3.405 20.132 18.984 1.00 18.07 260 ALA B O 1
ATOM 3926 N N . LEU B 1 261 ? 4.620 19.471 17.201 1.00 19.08 261 LEU B N 1
ATOM 3927 C CA . LEU B 1 261 ? 3.681 18.385 16.910 1.00 19.42 261 LEU B CA 1
ATOM 3928 C C . LEU B 1 261 ? 3.660 17.340 18.022 1.00 18.68 261 LEU B C 1
ATOM 3929 O O . LEU B 1 261 ? 2.645 16.654 18.210 1.00 18.55 261 LEU B O 1
ATOM 3934 N N . ALA B 1 262 ? 4.774 17.169 18.743 1.00 18.23 262 ALA B N 1
ATOM 3935 C CA . ALA B 1 262 ? 4.748 16.233 19.862 1.00 19.86 262 ALA B CA 1
ATOM 3936 C C . ALA B 1 262 ? 3.853 16.756 20.980 1.00 19.64 262 ALA B C 1
ATOM 3937 O O . ALA B 1 262 ? 3.084 15.994 21.570 1.00 21.35 262 ALA B O 1
ATOM 3939 N N . LEU B 1 263 ? 3.909 18.061 21.258 1.00 20.07 263 LEU B N 1
ATOM 3940 C CA . LEU B 1 263 ? 2.983 18.640 22.231 1.00 17.71 263 LEU B CA 1
ATOM 3941 C C . LEU B 1 263 ? 1.558 18.478 21.756 1.00 18.28 263 LEU B C 1
ATOM 3942 O O . LEU B 1 263 ? 0.684 18.048 22.514 1.00 20.60 263 LEU B O 1
ATOM 3947 N N . ILE B 1 264 ? 1.318 18.803 20.484 1.00 19.63 264 ILE B N 1
ATOM 3948 C CA . ILE B 1 264 ? -0.034 18.782 19.932 1.00 18.21 264 ILE B CA 1
ATOM 3949 C C . ILE B 1 264 ? -0.611 17.370 19.960 1.00 21.09 264 ILE B C 1
ATOM 3950 O O . ILE B 1 264 ? -1.777 17.168 20.332 1.00 22.23 264 ILE B O 1
ATOM 3955 N N . LYS B 1 265 ? 0.182 16.365 19.579 1.00 17.65 265 LYS B N 1
ATOM 3956 C CA . LYS B 1 265 ? -0.362 15.007 19.615 1.00 20.57 265 LYS B CA 1
ATOM 3957 C C . LYS B 1 265 ? -0.694 14.569 21.042 1.00 21.91 265 LYS B C 1
ATOM 3958 O O . LYS B 1 265 ? -1.756 13.978 21.276 1.00 23.26 265 LYS B O 1
ATOM 3964 N N . GLN B 1 266 ? 0.202 14.819 22.007 1.00 19.24 266 GLN B N 1
ATOM 3965 C CA . GLN B 1 266 ? -0.122 14.465 23.384 1.00 21.89 266 GLN B CA 1
ATOM 3966 C C . GLN B 1 266 ? -1.368 15.207 23.844 1.00 22.66 266 GLN B C 1
ATOM 3967 O O . GLN B 1 266 ? -2.312 14.600 24.366 1.00 23.39 266 GLN B O 1
ATOM 3973 N N . LEU B 1 267 ? -1.396 16.522 23.631 1.00 22.42 267 LEU B N 1
ATOM 3974 C CA . LEU B 1 267 ? -2.547 17.331 24.023 1.00 24.02 267 LEU B CA 1
ATOM 3975 C C . LEU B 1 267 ? -3.829 16.825 23.370 1.00 25.22 267 LEU B C 1
ATOM 3976 O O . LEU B 1 267 ? -4.832 16.567 24.044 1.00 24.26 267 LEU B O 1
ATOM 3981 N N . SER B 1 268 ? -3.807 16.660 22.053 1.00 24.64 268 SER B N 1
ATOM 3982 C CA . SER B 1 268 ? -5.046 16.384 21.333 1.00 23.02 268 SER B CA 1
ATOM 3983 C C . SER B 1 268 ? -5.566 14.982 21.615 1.00 22.20 268 SER B C 1
ATOM 3984 O O . SER B 1 268 ? -6.779 14.786 21.767 1.00 26.86 268 SER B O 1
ATOM 3987 N N . GLU B 1 269 ? -4.684 13.987 21.680 1.00 25.69 269 GLU B N 1
ATOM 3988 C CA . GLU B 1 269 ? -5.185 12.644 21.968 1.00 26.33 269 GLU B CA 1
ATOM 3989 C C . GLU B 1 269 ? -5.740 12.569 23.385 1.00 27.09 269 GLU B C 1
ATOM 3990 O O . GLU B 1 269 ? -6.725 11.862 23.631 1.00 26.22 269 GLU B O 1
ATOM 3996 N N . LYS B 1 270 ? -5.163 13.340 24.304 1.00 25.17 270 LYS B N 1
ATOM 3997 C CA . LYS B 1 270 ? -5.697 13.432 25.660 1.00 27.79 270 LYS B CA 1
ATOM 3998 C C . LYS B 1 270 ? -7.086 14.061 25.665 1.00 29.14 270 LYS B C 1
ATOM 3999 O O . LYS B 1 270 ? -8.018 13.520 26.269 1.00 26.50 270 LYS B O 1
ATOM 4005 N N . GLU B 1 271 ? -7.247 15.201 24.985 1.00 25.02 271 GLU B N 1
ATOM 4006 C CA . GLU B 1 271 ? -8.510 15.935 25.050 1.00 28.90 271 GLU B CA 1
ATOM 4007 C C . GLU B 1 271 ? -9.598 15.271 24.208 1.00 29.84 271 GLU B C 1
ATOM 4008 O O . GLU B 1 271 ? -10.767 15.262 24.603 1.00 30.47 271 GLU B O 1
ATOM 4014 N N . PHE B 1 272 ? -9.245 14.728 23.040 1.00 25.24 272 PHE B N 1
ATOM 4015 C CA . PHE B 1 272 ? -10.198 13.968 22.243 1.00 28.77 272 PHE B CA 1
ATOM 4016 C C . PHE B 1 272 ? -10.442 12.570 22.795 1.00 29.78 272 PHE B C 1
ATOM 4017 O O . PHE B 1 272 ? -11.387 11.909 22.356 1.00 28.13 272 PHE B O 1
ATOM 4025 N N . GLU B 1 273 ? -9.597 12.108 23.715 1.00 27.31 273 GLU B N 1
ATOM 4026 C CA . GLU B 1 273 ? -9.750 10.820 24.395 1.00 32.07 273 GLU B CA 1
ATOM 4027 C C . GLU B 1 273 ? -9.728 9.648 23.413 1.00 32.51 273 GLU B C 1
ATOM 4028 O O . GLU B 1 273 ? -10.540 8.726 23.497 1.00 32.87 273 GLU B O 1
ATOM 4034 N N . ARG B 1 274 ? -8.759 9.668 22.497 1.00 27.49 274 ARG B N 1
ATOM 4035 C CA . ARG B 1 274 ? -8.619 8.636 21.470 1.00 27.62 274 ARG B CA 1
ATOM 4036 C C . ARG B 1 274 ? -7.389 8.934 20.622 1.00 27.45 274 ARG B C 1
ATOM 4037 O O . ARG B 1 274 ? -6.911 10.068 20.574 1.00 26.69 274 ARG B O 1
ATOM 4045 N N . ASN B 1 275 ? -6.877 7.897 19.961 1.00 27.03 275 ASN B N 1
ATOM 4046 C CA . ASN B 1 275 ? -5.838 8.107 18.965 1.00 30.57 275 ASN B CA 1
ATOM 4047 C C . ASN B 1 275 ? -6.393 8.897 17.783 1.00 31.30 275 ASN B C 1
ATOM 4048 O O . ASN B 1 275 ? -7.506 8.640 17.310 1.00 29.78 275 ASN B O 1
ATOM 4053 N N . LEU B 1 276 ? -5.613 9.870 17.312 1.00 25.63 276 LEU B N 1
ATOM 4054 C CA . LEU B 1 276 ? -5.979 10.701 16.169 1.00 27.63 276 LEU B CA 1
ATOM 4055 C C . LEU B 1 276 ? -5.208 10.253 14.929 1.00 27.98 276 LEU B C 1
ATOM 4056 O O . LEU B 1 276 ? -4.059 9.819 15.026 1.00 26.69 276 LEU B O 1
ATOM 4061 N N . THR B 1 277 ? -5.840 10.362 13.763 1.00 26.66 277 THR B N 1
ATOM 4062 C CA . THR B 1 277 ? -5.145 10.015 12.535 1.00 23.85 277 THR B CA 1
ATOM 4063 C C . THR B 1 277 ? -4.181 11.135 12.135 1.00 22.04 277 THR B C 1
ATOM 4064 O O . THR B 1 277 ? -4.214 12.245 12.669 1.00 23.23 277 THR B O 1
ATOM 4068 N N . GLU B 1 278 ? -3.305 10.832 11.185 1.00 21.22 278 GLU B N 1
ATOM 4069 C CA . GLU B 1 278 ? -2.373 11.856 10.714 1.00 20.97 278 GLU B CA 1
ATOM 4070 C C . GLU B 1 278 ? -3.086 13.044 10.075 1.00 22.18 278 GLU B C 1
ATOM 4071 O O . GLU B 1 278 ? -2.641 14.187 10.295 1.00 20.81 278 GLU B O 1
ATOM 4077 N N . PRO B 1 279 ? -4.162 12.870 9.293 1.00 24.40 279 PRO B N 1
ATOM 4078 C CA . PRO B 1 279 ? -4.880 14.057 8.801 1.00 23.12 279 PRO B CA 1
ATOM 4079 C C . PRO B 1 279 ? -5.506 14.883 9.913 1.00 20.34 279 PRO B C 1
ATOM 4080 O O . PRO B 1 279 ? -5.498 16.118 9.846 1.00 18.29 279 PRO B O 1
ATOM 4084 N N . GLU B 1 280 ? -6.024 14.243 10.957 1.00 20.27 280 GLU B N 1
ATOM 4085 C CA . GLU B 1 280 ? -6.550 15.011 12.078 1.00 22.96 280 GLU B CA 1
ATOM 4086 C C . GLU B 1 280 ? -5.436 15.759 12.809 1.00 22.14 280 GLU B C 1
ATOM 4087 O O . GLU B 1 280 ? -5.600 16.931 13.184 1.00 18.46 280 GLU B O 1
ATOM 4093 N N . LEU B 1 281 ? -4.297 15.100 13.023 1.00 20.98 281 LEU B N 1
ATOM 4094 C CA . LEU B 1 281 ? -3.189 15.758 13.711 1.00 17.60 281 LEU B CA 1
ATOM 4095 C C . LEU B 1 281 ? -2.627 16.907 12.878 1.00 18.93 281 LEU B C 1
ATOM 4096 O O . LEU B 1 281 ? -2.255 17.951 13.423 1.00 18.15 281 LEU B O 1
ATOM 4101 N N . TYR B 1 282 ? -2.545 16.733 11.550 1.00 19.61 282 TYR B N 1
ATOM 4102 C CA . TYR B 1 282 ? -2.144 17.846 10.689 1.00 16.82 282 TYR B CA 1
ATOM 4103 C C . TYR B 1 282 ? -3.078 19.036 10.869 1.00 15.36 282 TYR B C 1
ATOM 4104 O O . TYR B 1 282 ? -2.628 20.189 10.956 1.00 19.77 282 TYR B O 1
ATOM 4113 N N . ALA B 1 283 ? -4.385 18.770 10.955 1.00 17.65 283 ALA B N 1
ATOM 4114 C CA . ALA B 1 283 ? -5.340 19.844 11.199 1.00 15.50 283 ALA B CA 1
ATOM 4115 C C . ALA B 1 283 ? -5.140 20.461 12.577 1.00 18.36 283 ALA B C 1
ATOM 4116 O O . ALA B 1 283 ? -5.362 21.666 12.756 1.00 17.61 283 ALA B O 1
ATOM 4118 N N . GLN B 1 284 ? -4.754 19.654 13.572 1.00 16.38 284 GLN B N 1
ATOM 4119 C CA . GLN B 1 284 ? -4.463 20.226 14.887 1.00 19.71 284 GLN B CA 1
ATOM 4120 C C . GLN B 1 284 ? -3.252 21.160 14.820 1.00 17.98 284 GLN B C 1
ATOM 4121 O O . GLN B 1 284 ? -3.198 22.167 15.534 1.00 19.63 284 GLN B O 1
ATOM 4127 N N . LEU B 1 285 ? -2.289 20.857 13.954 1.00 16.86 285 LEU B N 1
ATOM 4128 C CA . LEU B 1 285 ? -1.191 21.798 13.720 1.00 18.86 285 LEU B CA 1
ATOM 4129 C C . LEU B 1 285 ? -1.695 23.081 13.065 1.00 17.11 285 LEU B C 1
ATOM 4130 O O . LEU B 1 285 ? -1.339 24.186 13.484 1.00 18.48 285 LEU B O 1
ATOM 4135 N N . ILE B 1 286 ? -2.491 22.952 12.001 1.00 18.05 286 ILE B N 1
ATOM 4136 C CA . ILE B 1 286 ? -2.914 24.135 11.251 1.00 18.31 286 ILE B CA 1
ATOM 4137 C C . ILE B 1 286 ? -3.842 25.005 12.103 1.00 19.14 286 ILE B C 1
ATOM 4138 O O . ILE B 1 286 ? -3.879 26.236 11.965 1.00 18.50 286 ILE B O 1
ATOM 4143 N N . LYS B 1 287 ? -4.580 24.381 13.015 1.00 16.34 287 LYS B N 1
ATOM 4144 C CA . LYS B 1 287 ? -5.359 25.131 13.990 1.00 22.86 287 LYS B CA 1
ATOM 4145 C C . LYS B 1 287 ? -4.458 25.994 14.867 1.00 21.97 287 LYS B C 1
ATOM 4146 O O . LYS B 1 287 ? -4.863 27.079 15.309 1.00 22.89 287 LYS B O 1
ATOM 4152 N N . ARG B 1 288 ? -3.239 25.537 15.127 1.00 17.36 288 ARG B N 1
ATOM 4153 C CA . ARG B 1 288 ? -2.331 26.241 16.031 1.00 19.70 288 ARG B CA 1
ATOM 4154 C C . ARG B 1 288 ? -1.269 27.003 15.239 1.00 19.75 288 ARG B C 1
ATOM 4155 O O . ARG B 1 288 ? -0.058 26.820 15.414 1.00 19.78 288 ARG B O 1
ATOM 4163 N N . THR B 1 289 ? -1.750 27.888 14.366 1.00 21.40 289 THR B N 1
ATOM 4164 C CA . THR B 1 289 ? -0.892 28.791 13.610 1.00 19.76 289 THR B CA 1
ATOM 4165 C C . THR B 1 289 ? -1.385 30.221 13.742 1.00 23.86 289 THR B C 1
ATOM 4166 O O . THR B 1 289 ? -2.588 30.482 13.872 1.00 23.33 289 THR B O 1
ATOM 4170 N N . MET B 1 290 ? -0.434 31.144 13.672 1.00 22.52 290 MET B N 1
ATOM 4171 C CA . MET B 1 290 ? -0.702 32.575 13.711 1.00 19.93 290 MET B CA 1
ATOM 4172 C C . MET B 1 290 ? -0.377 33.170 12.350 1.00 25.83 290 MET B C 1
ATOM 4173 O O . MET B 1 290 ? 0.800 33.167 11.945 1.00 24.65 290 MET B O 1
ATOM 4178 N N . PRO B 1 291 ? -1.358 33.656 11.591 1.00 25.73 291 PRO B N 1
ATOM 4179 C CA . PRO B 1 291 ? -1.026 34.333 10.331 1.00 26.87 291 PRO B CA 1
ATOM 4180 C C . PRO B 1 291 ? -0.194 35.574 10.612 1.00 26.14 291 PRO B C 1
ATOM 4181 O O . PRO B 1 291 ? -0.394 36.258 11.617 1.00 26.78 291 PRO B O 1
ATOM 4185 N N . LEU B 1 292 ? 0.756 35.860 9.720 1.00 24.99 292 LEU B N 1
ATOM 4186 C CA . LEU B 1 292 ? 1.668 36.982 9.918 1.00 28.26 292 LEU B CA 1
ATOM 4187 C C . LEU B 1 292 ? 1.443 38.138 8.955 1.00 29.38 292 LEU B C 1
ATOM 4188 O O . LEU B 1 292 ? 2.156 39.143 9.053 1.00 32.48 292 LEU B O 1
ATOM 4193 N N . GLY B 1 293 ? 0.493 38.030 8.027 1.00 29.54 293 GLY B N 1
ATOM 4194 C CA . GLY B 1 293 ? 0.220 39.103 7.085 1.00 30.82 293 GLY B CA 1
ATOM 4195 C C . GLY B 1 293 ? 0.893 38.960 5.734 1.00 33.45 293 GLY B C 1
ATOM 4196 O O . GLY B 1 293 ? 0.700 39.823 4.868 1.00 34.18 293 GLY B O 1
ATOM 4197 N N . PHE B 1 294 ? 1.678 37.916 5.529 1.00 24.89 294 PHE B N 1
ATOM 4198 C CA . PHE B 1 294 ? 2.309 37.661 4.243 1.00 26.62 294 PHE B CA 1
ATOM 4199 C C . PHE B 1 294 ? 1.394 36.823 3.362 1.00 28.39 294 PHE B C 1
ATOM 4200 O O . PHE B 1 294 ? 0.457 36.181 3.850 1.00 27.74 294 PHE B O 1
ATOM 4208 N N . PRO B 1 295 ? 1.620 36.827 2.054 1.00 29.38 295 PRO B N 1
ATOM 4209 C CA . PRO B 1 295 ? 0.883 35.904 1.182 1.00 30.34 295 PRO B CA 1
ATOM 4210 C C . PRO B 1 295 ? 1.122 34.466 1.612 1.00 28.83 295 PRO B C 1
ATOM 4211 O O . PRO B 1 295 ? 2.188 34.116 2.125 1.00 26.49 295 PRO B O 1
ATOM 4215 N N . LYS B 1 296 ? 0.098 33.632 1.416 1.00 27.66 296 LYS B N 1
ATOM 4216 C CA . LYS B 1 296 ? 0.213 32.226 1.781 1.00 27.84 296 LYS B CA 1
ATOM 4217 C C . LYS B 1 296 ? 1.280 31.511 0.968 1.00 31.00 296 LYS B C 1
ATOM 4218 O O . LYS B 1 296 ? 1.807 30.488 1.419 1.00 28.59 296 LYS B O 1
ATOM 4224 N N . ALA B 1 297 ? 1.622 32.037 -0.210 1.00 33.05 297 ALA B N 1
ATOM 4225 C CA . ALA B 1 297 ? 2.715 31.467 -0.987 1.00 33.11 297 ALA B CA 1
ATOM 4226 C C . ALA B 1 297 ? 4.036 31.556 -0.239 1.00 32.73 297 ALA B C 1
ATOM 4227 O O . ALA B 1 297 ? 4.941 30.759 -0.492 1.00 38.18 297 ALA B O 1
ATOM 4229 N N . LEU B 1 298 ? 4.167 32.508 0.685 1.00 32.05 298 LEU B N 1
ATOM 4230 C CA . LEU B 1 298 ? 5.375 32.653 1.488 1.00 32.63 298 LEU B CA 1
ATOM 4231 C C . LEU B 1 298 ? 5.268 31.992 2.856 1.00 30.97 298 LEU B C 1
ATOM 4232 O O . LEU B 1 298 ? 6.170 31.250 3.246 1.00 35.53 298 LEU B O 1
ATOM 4237 N N . GLU B 1 299 ? 4.195 32.256 3.603 1.00 22.92 299 GLU B N 1
ATOM 4238 C CA . GLU B 1 299 ? 4.102 31.835 4.995 1.00 25.13 299 GLU B CA 1
ATOM 4239 C C . GLU B 1 299 ? 3.219 30.615 5.206 1.00 24.28 299 GLU B C 1
ATOM 4240 O O . GLU B 1 299 ? 3.107 30.151 6.349 1.00 26.13 299 GLU B O 1
ATOM 4246 N N . GLY B 1 300 ? 2.576 30.106 4.154 1.00 24.55 300 GLY B N 1
ATOM 4247 C CA . GLY B 1 300 ? 1.618 29.020 4.320 1.00 23.28 300 GLY B CA 1
ATOM 4248 C C . GLY B 1 300 ? 0.501 29.449 5.247 1.00 22.11 300 GLY B C 1
ATOM 4249 O O . GLY B 1 300 ? -0.094 30.519 5.098 1.00 21.60 300 GLY B O 1
ATOM 4250 N N . ASN B 1 301 ? 0.229 28.616 6.238 1.00 21.36 301 ASN B N 1
ATOM 4251 C CA . ASN B 1 301 ? -0.776 28.922 7.246 1.00 18.53 301 ASN B CA 1
ATOM 4252 C C . ASN B 1 301 ? -0.261 29.817 8.355 1.00 21.25 301 ASN B C 1
ATOM 4253 O O . ASN B 1 301 ? -1.039 30.189 9.236 1.00 20.64 301 ASN B O 1
ATOM 4258 N N . GLY B 1 302 ? 1.012 30.169 8.345 1.00 19.59 302 GLY B N 1
ATOM 4259 C CA . GLY B 1 302 ? 1.536 31.083 9.324 1.00 22.11 302 GLY B CA 1
ATOM 4260 C C . GLY B 1 302 ? 2.533 30.442 10.268 1.00 22.56 302 GLY B C 1
ATOM 4261 O O . GLY B 1 302 ? 3.094 29.370 10.013 1.00 22.06 302 GLY B O 1
ATOM 4262 N N . LEU B 1 303 ? 2.779 31.147 11.365 1.00 20.13 303 LEU B N 1
ATOM 4263 C CA . LEU B 1 303 ? 3.755 30.744 12.357 1.00 21.27 303 LEU B CA 1
ATOM 4264 C C . LEU B 1 303 ? 3.129 29.725 13.302 1.00 19.87 303 LEU B C 1
ATOM 4265 O O . LEU B 1 303 ? 2.018 29.933 13.781 1.00 19.48 303 LEU B O 1
ATOM 4270 N N . VAL B 1 304 ? 3.832 28.623 13.566 1.00 21.37 304 VAL B N 1
ATOM 4271 C CA . VAL B 1 304 ? 3.335 27.685 14.568 1.00 20.16 304 VAL B CA 1
ATOM 4272 C C . VAL B 1 304 ? 3.208 28.430 15.885 1.00 21.59 304 VAL B C 1
ATOM 4273 O O . VAL B 1 304 ? 4.168 29.051 16.357 1.00 19.96 304 VAL B O 1
ATOM 4277 N N . TYR B 1 305 ? 2.018 28.371 16.484 1.00 19.42 305 TYR B N 1
ATOM 4278 C CA . TYR B 1 305 ? 1.679 29.261 17.596 1.00 24.42 305 TYR B CA 1
ATOM 4279 C C . TYR B 1 305 ? 0.717 28.502 18.512 1.00 23.04 305 TYR B C 1
ATOM 4280 O O . TYR B 1 305 ? -0.501 28.550 18.329 1.00 24.35 305 TYR B O 1
ATOM 4289 N N . LEU B 1 306 ? 1.288 27.815 19.502 1.00 21.77 306 LEU B N 1
ATOM 4290 C CA . LEU B 1 306 ? 0.604 26.693 20.143 1.00 23.58 306 LEU B CA 1
ATOM 4291 C C . LEU B 1 306 ? -0.639 27.112 20.913 1.00 20.91 306 LEU B C 1
ATOM 4292 O O . LEU B 1 306 ? -1.540 26.293 21.121 1.00 21.76 306 LEU B O 1
ATOM 4297 N N . THR B 1 307 ? -0.713 28.360 21.347 1.00 19.35 307 THR B N 1
ATOM 4298 C CA . THR B 1 307 ? -1.829 28.836 22.156 1.00 24.69 307 THR B CA 1
ATOM 4299 C C . THR B 1 307 ? -2.932 29.471 21.330 1.00 24.78 307 THR B C 1
ATOM 4300 O O . THR B 1 307 ? -3.859 30.042 21.912 1.00 24.21 307 THR B O 1
ATOM 4304 N N . ALA B 1 308 ? -2.834 29.435 19.999 1.00 23.99 308 ALA B N 1
ATOM 4305 C CA . ALA B 1 308 ? -3.816 30.125 19.164 1.00 23.18 308 ALA B CA 1
ATOM 4306 C C . ALA B 1 308 ? -5.262 29.801 19.541 1.00 22.94 308 ALA B C 1
ATOM 4307 O O . ALA B 1 308 ? -6.051 30.743 19.725 1.00 22.45 308 ALA B O 1
ATOM 4309 N N . PRO B 1 309 ? -5.671 28.540 19.712 1.00 23.69 309 PRO B N 1
ATOM 4310 C CA . PRO B 1 309 ? -7.068 28.301 20.102 1.00 25.26 309 PRO B CA 1
ATOM 4311 C C . PRO B 1 309 ? -7.413 28.901 21.454 1.00 29.14 309 PRO B C 1
ATOM 4312 O O . PRO B 1 309 ? -8.559 29.315 21.653 1.00 27.25 309 PRO B O 1
ATOM 4316 N N . ASN B 1 310 ? -6.454 28.961 22.386 1.00 25.01 310 ASN B N 1
ATOM 4317 C CA . ASN B 1 310 ? -6.706 29.616 23.665 1.00 29.18 310 ASN B CA 1
ATOM 4318 C C . ASN B 1 310 ? -6.985 31.096 23.461 1.00 27.97 310 ASN B C 1
ATOM 4319 O O . ASN B 1 310 ? -7.936 31.651 24.026 1.00 28.17 310 ASN B O 1
ATOM 4324 N N . LEU B 1 311 ? -6.151 31.753 22.656 1.00 24.44 311 LEU B N 1
ATOM 4325 C CA . LEU B 1 311 ? -6.372 33.157 22.340 1.00 22.27 311 LEU B CA 1
ATOM 4326 C C . LEU B 1 311 ? -7.727 33.356 21.685 1.00 31.73 311 LEU B C 1
ATOM 4327 O O . LEU B 1 311 ? -8.451 34.306 22.008 1.00 27.29 311 LEU B O 1
ATOM 4332 N N . LEU B 1 312 ? -8.092 32.461 20.770 1.00 25.93 312 LEU B N 1
ATOM 4333 C CA . LEU B 1 312 ? -9.364 32.601 20.072 1.00 27.97 312 LEU B CA 1
ATOM 4334 C C . LEU B 1 312 ? -10.542 32.487 21.029 1.00 28.87 312 LEU B C 1
ATOM 4335 O O . LEU B 1 312 ? -11.511 33.244 20.924 1.00 31.23 312 LEU B O 1
ATOM 4340 N N . SER B 1 313 ? -10.487 31.535 21.953 1.00 28.18 313 SER B N 1
ATOM 4341 C CA . SER B 1 313 ? -11.601 31.287 22.868 1.00 31.10 313 SER B CA 1
ATOM 4342 C C . SER B 1 313 ? -11.966 32.534 23.672 1.00 34.08 313 SER B C 1
ATOM 4343 O O . SER B 1 313 ? -13.076 32.641 24.180 1.00 33.08 313 SER B O 1
ATOM 4346 N N . THR C 1 4 ? -38.624 1.951 65.149 1.00 26.07 4 THR C N 1
ATOM 4347 C CA . THR C 1 4 ? -39.413 2.716 64.173 1.00 32.97 4 THR C CA 1
ATOM 4348 C C . THR C 1 4 ? -38.868 4.128 63.878 1.00 31.67 4 THR C C 1
ATOM 4349 O O . THR C 1 4 ? -38.508 4.882 64.783 1.00 32.70 4 THR C O 1
ATOM 4353 N N . ILE C 1 5 ? -38.790 4.464 62.591 1.00 27.61 5 ILE C N 1
ATOM 4354 C CA . ILE C 1 5 ? -38.553 5.825 62.127 1.00 27.99 5 ILE C CA 1
ATOM 4355 C C . ILE C 1 5 ? -39.819 6.283 61.420 1.00 30.38 5 ILE C C 1
ATOM 4356 O O . ILE C 1 5 ? -40.416 5.508 60.671 1.00 30.47 5 ILE C O 1
ATOM 4361 N N . ARG C 1 6 ? -40.243 7.522 61.665 1.00 28.01 6 ARG C N 1
ATOM 4362 C CA . ARG C 1 6 ? -41.468 8.037 61.068 1.00 31.56 6 ARG C CA 1
ATOM 4363 C C . ARG C 1 6 ? -41.189 9.272 60.222 1.00 33.13 6 ARG C C 1
ATOM 4364 O O . ARG C 1 6 ? -40.327 10.096 60.554 1.00 32.32 6 ARG C O 1
ATOM 4372 N N . LEU C 1 7 ? -41.923 9.367 59.116 1.00 34.27 7 LEU C N 1
ATOM 4373 C CA . LEU C 1 7 ? -41.883 10.505 58.216 1.00 33.04 7 LEU C CA 1
ATOM 4374 C C . LEU C 1 7 ? -42.707 11.652 58.773 1.00 31.69 7 LEU C C 1
ATOM 4375 O O . LEU C 1 7 ? -43.758 11.443 59.385 1.00 35.39 7 LEU C O 1
ATOM 4380 N N . ILE C 1 8 ? -42.239 12.872 58.522 1.00 39.87 8 ILE C N 1
ATOM 4381 C CA . ILE C 1 8 ? -43.161 14.022 58.555 1.00 44.53 8 ILE C CA 1
ATOM 4382 C C . ILE C 1 8 ? -44.412 13.669 57.761 1.00 38.48 8 ILE C C 1
ATOM 4383 O O . ILE C 1 8 ? -44.298 13.116 56.650 1.00 40.30 8 ILE C O 1
ATOM 4388 N N . PRO C 1 9 ? -45.619 13.975 58.231 1.00 39.76 9 PRO C N 1
ATOM 4389 C CA . PRO C 1 9 ? -46.788 13.816 57.356 1.00 38.69 9 PRO C CA 1
ATOM 4390 C C . PRO C 1 9 ? -46.593 14.619 56.079 1.00 36.08 9 PRO C C 1
ATOM 4391 O O . PRO C 1 9 ? -46.314 15.817 56.116 1.00 29.87 9 PRO C O 1
ATOM 4395 N N . PHE C 1 10 ? -46.678 13.931 54.939 1.00 31.77 10 PHE C N 1
ATOM 4396 C CA . PHE C 1 10 ? -46.485 14.572 53.637 1.00 34.17 10 PHE C CA 1
ATOM 4397 C C . PHE C 1 10 ? -47.837 15.113 53.176 1.00 32.47 10 PHE C C 1
ATOM 4398 O O . PHE C 1 10 ? -48.544 14.517 52.361 1.00 34.30 10 PHE C O 1
ATOM 4406 N N . LYS C 1 11 ? -48.204 16.256 53.749 1.00 29.39 11 LYS C N 1
ATOM 4407 C CA . LYS C 1 11 ? -49.434 16.983 53.414 1.00 33.25 11 LYS C CA 1
ATOM 4408 C C . LYS C 1 11 ? -49.079 18.044 52.378 1.00 34.49 11 LYS C C 1
ATOM 4409 O O . LYS C 1 11 ? -48.636 19.140 52.730 1.00 30.07 11 LYS C O 1
ATOM 4415 N N . ILE C 1 12 ? -49.255 17.720 51.095 1.00 30.38 12 ILE C N 1
ATOM 4416 C CA . ILE C 1 12 ? -48.830 18.651 50.057 1.00 28.41 12 ILE C CA 1
ATOM 4417 C C . ILE C 1 12 ? -49.638 19.937 50.157 1.00 30.24 12 ILE C C 1
ATOM 4418 O O . ILE C 1 12 ? -50.802 19.940 50.578 1.00 26.67 12 ILE C O 1
ATOM 4423 N N . GLU C 1 13 ? -48.983 21.047 49.829 1.00 29.69 13 GLU C N 1
ATOM 4424 C CA . GLU C 1 13 ? -49.592 22.365 49.916 1.00 30.26 13 GLU C CA 1
ATOM 4425 C C . GLU C 1 13 ? -50.347 22.726 48.648 1.00 30.42 13 GLU C C 1
ATOM 4426 O O . GLU C 1 13 ? -51.375 23.402 48.719 1.00 28.97 13 GLU C O 1
ATOM 4432 N N . GLU C 1 14 ? -49.860 22.288 47.494 1.00 29.87 14 GLU C N 1
ATOM 4433 C CA . GLU C 1 14 ? -50.564 22.444 46.233 1.00 32.91 14 GLU C CA 1
ATOM 4434 C C . GLU C 1 14 ? -50.409 21.170 45.424 1.00 30.96 14 GLU C C 1
ATOM 4435 O O . GLU C 1 14 ? -49.429 20.429 45.575 1.00 30.16 14 GLU C O 1
ATOM 4441 N N . LYS C 1 15 ? -51.382 20.932 44.554 1.00 25.29 15 LYS C N 1
ATOM 4442 C CA . LYS C 1 15 ? -51.358 19.816 43.622 1.00 29.80 15 LYS C CA 1
ATOM 4443 C C . LYS C 1 15 ? -51.611 20.367 42.225 1.00 31.53 15 LYS C C 1
ATOM 4444 O O . LYS C 1 15 ? -52.536 21.156 42.031 1.00 34.52 15 LYS C O 1
ATOM 4450 N N . LEU C 1 16 ? -50.791 19.972 41.262 1.00 30.00 16 LEU C N 1
ATOM 4451 C CA . LEU C 1 16 ? -50.918 20.478 39.902 1.00 33.24 16 LEU C CA 1
ATOM 4452 C C . LEU C 1 16 ? -50.918 19.322 38.914 1.00 35.59 16 LEU C C 1
ATOM 4453 O O . LEU C 1 16 ? -50.119 18.393 39.041 1.00 29.24 16 LEU C O 1
ATOM 4458 N N . GLU C 1 17 ? -51.820 19.383 37.926 1.00 37.72 17 GLU C N 1
ATOM 4459 C CA . GLU C 1 17 ? -51.869 18.345 36.897 1.00 36.03 17 GLU C CA 1
ATOM 4460 C C . GLU C 1 17 ? -50.727 18.479 35.905 1.00 36.53 17 GLU C C 1
ATOM 4461 O O . GLU C 1 17 ? -50.247 17.469 35.376 1.00 38.79 17 GLU C O 1
ATOM 4467 N N . SER C 1 18 ? -50.291 19.706 35.637 1.00 34.26 18 SER C N 1
ATOM 4468 C CA . SER C 1 18 ? -49.290 19.974 34.619 1.00 35.27 18 SER C CA 1
ATOM 4469 C C . SER C 1 18 ? -48.483 21.190 35.039 1.00 37.18 18 SER C C 1
ATOM 4470 O O . SER C 1 18 ? -49.030 22.124 35.633 1.00 38.09 18 SER C O 1
ATOM 4473 N N . VAL C 1 19 ? -47.180 21.165 34.732 1.00 37.29 19 VAL C N 1
ATOM 4474 C CA . VAL C 1 19 ? -46.295 22.315 34.889 1.00 34.22 19 VAL C CA 1
ATOM 4475 C C . VAL C 1 19 ? -45.213 22.193 33.828 1.00 31.47 19 VAL C C 1
ATOM 4476 O O . VAL C 1 19 ? -45.009 21.130 33.243 1.00 34.02 19 VAL C O 1
ATOM 4480 N N . LYS C 1 20 ? -44.500 23.293 33.593 1.00 31.96 20 LYS C N 1
ATOM 4481 C CA . LYS C 1 20 ? -43.303 23.255 32.748 1.00 28.94 20 LYS C CA 1
ATOM 4482 C C . LYS C 1 20 ? -42.353 24.344 33.248 1.00 32.24 20 LYS C C 1
ATOM 4483 O O . LYS C 1 20 ? -42.388 25.484 32.771 1.00 31.19 20 LYS C O 1
ATOM 4489 N N . GLU C 1 21 ? -41.495 23.976 34.200 1.00 31.32 21 GLU C N 1
ATOM 4490 C CA . GLU C 1 21 ? -40.574 24.943 34.776 1.00 31.15 21 GLU C CA 1
ATOM 4491 C C . GLU C 1 21 ? -39.465 24.235 35.536 1.00 31.74 21 GLU C C 1
ATOM 4492 O O . GLU C 1 21 ? -39.613 23.093 35.990 1.00 30.79 21 GLU C O 1
ATOM 4498 N N . ILE C 1 22 ? -38.362 24.956 35.691 1.00 31.04 22 ILE C N 1
ATOM 4499 C CA . ILE C 1 22 ? -37.280 24.591 36.599 1.00 33.45 22 ILE C CA 1
ATOM 4500 C C . ILE C 1 22 ? -37.652 25.089 37.989 1.00 29.83 22 ILE C C 1
ATOM 4501 O O . ILE C 1 22 ? -37.848 26.298 38.181 1.00 29.05 22 ILE C O 1
ATOM 4506 N N . PRO C 1 23 ? -37.788 24.198 38.972 1.00 30.75 23 PRO C N 1
ATOM 4507 C CA . PRO C 1 23 ? -38.200 24.633 40.313 1.00 27.80 23 PRO C CA 1
ATOM 4508 C C . PRO C 1 23 ? -37.221 25.639 40.913 1.00 27.10 23 PRO C C 1
ATOM 4509 O O . PRO C 1 23 ? -36.015 25.623 40.643 1.00 25.44 23 PRO C O 1
ATOM 4513 N N . GLU C 1 24 ? -37.777 26.553 41.713 1.00 27.61 24 GLU C N 1
ATOM 4514 C CA . GLU C 1 24 ? -36.988 27.661 42.242 1.00 30.15 24 GLU C CA 1
ATOM 4515 C C . GLU C 1 24 ? -35.793 27.168 43.059 1.00 27.50 24 GLU C C 1
ATOM 4516 O O . GLU C 1 24 ? -34.699 27.739 42.975 1.00 30.08 24 GLU C O 1
ATOM 4522 N N . GLY C 1 25 ? -35.982 26.109 43.852 1.00 27.86 25 GLY C N 1
ATOM 4523 C CA . GLY C 1 25 ? -34.871 25.558 44.616 1.00 25.81 25 GLY C CA 1
ATOM 4524 C C . GLY C 1 25 ? -33.712 25.108 43.743 1.00 27.44 25 GLY C C 1
ATOM 4525 O O . GLY C 1 25 ? -32.542 25.303 44.093 1.00 22.92 25 GLY C O 1
ATOM 4526 N N . VAL C 1 26 ? -34.024 24.493 42.598 1.00 26.56 26 VAL C N 1
ATOM 4527 C CA . VAL C 1 26 ? -33.001 24.099 41.631 1.00 23.73 26 VAL C CA 1
ATOM 4528 C C . VAL C 1 26 ? -32.278 25.325 41.082 1.00 26.44 26 VAL C C 1
ATOM 4529 O O . VAL C 1 26 ? -31.048 25.320 40.889 1.00 25.05 26 VAL C O 1
ATOM 4533 N N . ASN C 1 27 ? -33.029 26.385 40.789 1.00 26.16 27 ASN C N 1
ATOM 4534 C CA . ASN C 1 27 ? -32.406 27.623 40.336 1.00 27.73 27 ASN C CA 1
ATOM 4535 C C . ASN C 1 27 ? -31.498 28.204 41.408 1.00 24.05 27 ASN C C 1
ATOM 4536 O O . ASN C 1 27 ? -30.424 28.730 41.101 1.00 29.39 27 ASN C O 1
ATOM 4541 N N . MET C 1 28 ? -31.905 28.106 42.675 1.00 24.54 28 MET C N 1
ATOM 4542 C CA . MET C 1 28 ? -31.206 28.841 43.726 1.00 26.88 28 MET C CA 1
ATOM 4543 C C . MET C 1 28 ? -29.819 28.279 43.987 1.00 26.16 28 MET C C 1
ATOM 4544 O O . MET C 1 28 ? -28.889 29.037 44.304 1.00 30.56 28 MET C O 1
ATOM 4549 N N . VAL C 1 29 ? -29.656 26.955 43.878 1.00 26.53 29 VAL C N 1
ATOM 4550 C CA . VAL C 1 29 ? -28.354 26.353 44.113 1.00 26.81 29 VAL C CA 1
ATOM 4551 C C . VAL C 1 29 ? -27.469 26.452 42.882 1.00 27.53 29 VAL C C 1
ATOM 4552 O O . VAL C 1 29 ? -26.326 25.978 42.913 1.00 25.80 29 VAL C O 1
ATOM 4556 N N . GLN C 1 30 ? -27.965 27.069 41.808 1.00 27.52 30 GLN C N 1
ATOM 4557 C CA . GLN C 1 30 ? -27.207 27.391 40.591 1.00 25.51 30 GLN C CA 1
ATOM 4558 C C . GLN C 1 30 ? -26.949 26.159 39.722 1.00 28.77 30 GLN C C 1
ATOM 4559 O O . GLN C 1 30 ? -25.975 26.120 38.958 1.00 25.95 30 GLN C O 1
ATOM 4565 N N . ALA C 1 31 ? -27.810 25.142 39.829 1.00 24.41 31 ALA C N 1
ATOM 4566 C CA . ALA C 1 31 ? -27.629 23.945 39.007 1.00 25.86 31 ALA C CA 1
ATOM 4567 C C . ALA C 1 31 ? -27.678 24.236 37.511 1.00 27.60 31 ALA C C 1
ATOM 4568 O O . ALA C 1 31 ? -26.803 23.736 36.781 1.00 27.65 31 ALA C O 1
ATOM 4570 N N . PRO C 1 32 ? -28.647 24.999 36.985 1.00 30.49 32 PRO C N 1
ATOM 4571 C CA . PRO C 1 32 ? -28.664 25.243 35.529 1.00 30.71 32 PRO C CA 1
ATOM 4572 C C . PRO C 1 32 ? -27.385 25.874 35.003 1.00 30.10 32 PRO C C 1
ATOM 4573 O O . PRO C 1 32 ? -27.026 25.647 33.841 1.00 30.52 32 PRO C O 1
ATOM 4577 N N . GLU C 1 33 ? -26.668 26.639 35.832 1.00 27.27 33 GLU C N 1
ATOM 4578 C CA . GLU C 1 33 ? -25.381 27.177 35.399 1.00 33.15 33 GLU C CA 1
ATOM 4579 C C . GLU C 1 33 ? -24.324 26.085 35.280 1.00 31.78 33 GLU C C 1
ATOM 4580 O O . GLU C 1 33 ? -23.425 26.180 34.434 1.00 30.95 33 GLU C O 1
ATOM 4586 N N . ILE C 1 34 ? -24.424 25.032 36.091 1.00 24.35 34 ILE C N 1
ATOM 4587 C CA . ILE C 1 34 ? -23.544 23.884 35.894 1.00 27.40 34 ILE C CA 1
ATOM 4588 C C . ILE C 1 34 ? -23.968 23.062 34.677 1.00 28.02 34 ILE C C 1
ATOM 4589 O O . ILE C 1 34 ? -23.110 22.544 33.950 1.00 28.94 34 ILE C O 1
ATOM 4594 N N . TRP C 1 35 ? -25.274 22.926 34.416 1.00 25.50 35 TRP C N 1
ATOM 4595 C CA . TRP C 1 35 ? -25.685 22.198 33.214 1.00 27.18 35 TRP C CA 1
ATOM 4596 C C . TRP C 1 35 ? -25.066 22.809 31.964 1.00 28.95 35 TRP C C 1
ATOM 4597 O O . TRP C 1 35 ? -24.720 22.089 31.018 1.00 31.89 35 TRP C O 1
ATOM 4608 N N . LYS C 1 36 ? -24.927 24.143 31.939 1.00 29.42 36 LYS C N 1
ATOM 4609 C CA . LYS C 1 36 ? -24.355 24.825 30.778 1.00 30.46 36 LYS C CA 1
ATOM 4610 C C . LYS C 1 36 ? -22.904 24.447 30.545 1.00 34.99 36 LYS C C 1
ATOM 4611 O O . LYS C 1 36 ? -22.422 24.567 29.414 1.00 37.94 36 LYS C O 1
ATOM 4617 N N . GLU C 1 37 ? -22.194 24.012 31.584 1.00 31.01 37 GLU C N 1
ATOM 4618 C CA . GLU C 1 37 ? -20.870 23.440 31.395 1.00 34.60 37 GLU C CA 1
ATOM 4619 C C . GLU C 1 37 ? -20.922 22.041 30.810 1.00 31.63 37 GLU C C 1
ATOM 4620 O O . GLU C 1 37 ? -19.861 21.464 30.554 1.00 31.89 37 GLU C O 1
ATOM 4626 N N . GLY C 1 38 ? -22.114 21.486 30.591 1.00 29.79 38 GLY C N 1
ATOM 4627 C CA . GLY C 1 38 ? -22.257 20.121 30.126 1.00 32.77 38 GLY C CA 1
ATOM 4628 C C . GLY C 1 38 ? -22.269 19.067 31.212 1.00 35.75 38 GLY C C 1
ATOM 4629 O O . GLY C 1 38 ? -22.024 17.890 30.915 1.00 32.93 38 GLY C O 1
ATOM 4630 N N . ILE C 1 39 ? -22.537 19.450 32.458 1.00 31.27 39 ILE C N 1
ATOM 4631 C CA . ILE C 1 39 ? -22.519 18.543 33.601 1.00 25.37 39 ILE C CA 1
ATOM 4632 C C . ILE C 1 39 ? -23.946 18.430 34.113 1.00 25.63 39 ILE C C 1
ATOM 4633 O O . ILE C 1 39 ? -24.525 19.415 34.585 1.00 26.14 39 ILE C O 1
ATOM 4638 N N . ARG C 1 40 ? -24.522 17.238 34.014 1.00 26.81 40 ARG C N 1
ATOM 4639 C CA . ARG C 1 40 ? -25.880 17.016 34.498 1.00 28.46 40 ARG C CA 1
ATOM 4640 C C . ARG C 1 40 ? -25.993 15.794 35.407 1.00 26.61 40 ARG C C 1
ATOM 4641 O O . ARG C 1 40 ? -27.113 15.373 35.729 1.00 24.46 40 ARG C O 1
ATOM 4649 N N . GLY C 1 41 ? -24.874 15.221 35.840 1.00 30.24 41 GLY C N 1
ATOM 4650 C CA . GLY C 1 41 ? -24.907 14.042 36.694 1.00 26.89 41 GLY C CA 1
ATOM 4651 C C . GLY C 1 41 ? -24.860 12.724 35.953 1.00 28.20 41 GLY C C 1
ATOM 4652 O O . GLY C 1 41 ? -25.186 11.685 36.539 1.00 25.87 41 GLY C O 1
ATOM 4653 N N . LYS C 1 42 ? -24.485 12.735 34.673 1.00 28.31 42 LYS C N 1
ATOM 4654 C CA . LYS C 1 42 ? -24.451 11.515 33.872 1.00 31.72 42 LYS C CA 1
ATOM 4655 C C . LYS C 1 42 ? -23.600 10.432 34.537 1.00 26.23 42 LYS C C 1
ATOM 4656 O O . LYS C 1 42 ? -22.463 10.683 34.960 1.00 25.95 42 LYS C O 1
ATOM 4662 N N . ASP C 1 43 ? -24.160 9.225 34.630 1.00 32.27 43 ASP C N 1
ATOM 4663 C CA . ASP C 1 43 ? -23.526 8.017 35.171 1.00 33.85 43 ASP C CA 1
ATOM 4664 C C . ASP C 1 43 ? -23.365 8.035 36.688 1.00 32.48 43 ASP C C 1
ATOM 4665 O O . ASP C 1 43 ? -22.693 7.155 37.234 1.00 31.71 43 ASP C O 1
ATOM 4670 N N . ILE C 1 44 ? -23.941 9.016 37.386 1.00 29.67 44 ILE C N 1
ATOM 4671 C CA . ILE C 1 44 ? -23.965 9.019 38.846 1.00 26.34 44 ILE C CA 1
ATOM 4672 C C . ILE C 1 44 ? -25.229 8.314 39.312 1.00 26.67 44 ILE C C 1
ATOM 4673 O O . ILE C 1 44 ? -26.327 8.588 38.810 1.00 27.36 44 ILE C O 1
ATOM 4678 N N . VAL C 1 45 ? -25.090 7.426 40.296 1.00 23.13 45 VAL C N 1
ATOM 4679 C CA . VAL C 1 45 ? -26.222 6.708 40.868 1.00 25.18 45 VAL C CA 1
ATOM 4680 C C . VAL C 1 45 ? -26.452 7.193 42.293 1.00 26.63 45 VAL C C 1
ATOM 4681 O O . VAL C 1 45 ? -25.525 7.194 43.115 1.00 24.48 45 VAL C O 1
ATOM 4685 N N . ILE C 1 46 ? -27.694 7.573 42.584 1.00 23.42 46 ILE C N 1
ATOM 4686 C CA . ILE C 1 46 ? -28.124 8.017 43.906 1.00 24.88 46 ILE C CA 1
ATOM 4687 C C . ILE C 1 46 ? -29.158 7.036 44.443 1.00 21.88 46 ILE C C 1
ATOM 4688 O O . ILE C 1 46 ? -30.223 6.852 43.834 1.00 23.32 46 ILE C O 1
ATOM 4693 N N . ALA C 1 47 ? -28.867 6.438 45.597 1.00 22.57 47 ALA C N 1
ATOM 4694 C CA . ALA C 1 47 ? -29.848 5.625 46.309 1.00 18.99 47 ALA C CA 1
ATOM 4695 C C . ALA C 1 47 ? -30.784 6.527 47.095 1.00 24.23 47 ALA C C 1
ATOM 4696 O O . ALA C 1 47 ? -30.333 7.291 47.964 1.00 20.08 47 ALA C O 1
ATOM 4698 N N . VAL C 1 48 ? -32.081 6.416 46.824 1.00 21.18 48 VAL C N 1
ATOM 4699 C CA . VAL C 1 48 ? -33.095 7.228 47.490 1.00 21.11 48 VAL C CA 1
ATOM 4700 C C . VAL C 1 48 ? -33.824 6.328 48.479 1.00 22.99 48 VAL C C 1
ATOM 4701 O O . VAL C 1 48 ? -34.608 5.454 48.077 1.00 20.27 48 VAL C O 1
ATOM 4705 N N . ILE C 1 49 ? -33.580 6.556 49.770 1.00 19.73 49 ILE C N 1
ATOM 4706 C CA . ILE C 1 49 ? -34.150 5.748 50.848 1.00 21.36 49 ILE C CA 1
ATOM 4707 C C . ILE C 1 49 ? -35.336 6.520 51.405 1.00 20.64 49 ILE C C 1
ATOM 4708 O O . ILE C 1 49 ? -35.151 7.530 52.088 1.00 19.81 49 ILE C O 1
ATOM 4713 N N . ASP C 1 50 ? -36.553 6.054 51.090 1.00 20.75 50 ASP C N 1
ATOM 4714 C CA . ASP C 1 50 ? -37.766 6.846 51.277 1.00 21.99 50 ASP C CA 1
ATOM 4715 C C . ASP C 1 50 ? -39.019 5.976 51.137 1.00 20.38 50 ASP C C 1
ATOM 4716 O O . ASP C 1 50 ? -38.993 4.786 51.470 1.00 23.25 50 ASP C O 1
ATOM 4721 N N . THR C 1 51 ? -40.128 6.549 50.667 1.00 20.82 51 THR C N 1
ATOM 4722 C CA . THR C 1 51 ? -41.394 5.828 50.584 1.00 23.55 51 THR C CA 1
ATOM 4723 C C . THR C 1 51 ? -41.589 5.107 49.251 1.00 23.33 51 THR C C 1
ATOM 4724 O O . THR C 1 51 ? -42.701 4.651 48.961 1.00 22.69 51 THR C O 1
ATOM 4728 N N . GLY C 1 52 ? -40.552 4.985 48.447 1.00 24.52 52 GLY C N 1
ATOM 4729 C CA . GLY C 1 52 ? -40.704 4.434 47.113 1.00 26.74 52 GLY C CA 1
ATOM 4730 C C . GLY C 1 52 ? -40.783 5.534 46.075 1.00 26.50 52 GLY C C 1
ATOM 4731 O O . GLY C 1 52 ? -40.524 6.710 46.347 1.00 23.71 52 GLY C O 1
ATOM 4732 N N . CYS C 1 53 ? -41.170 5.141 44.860 1.00 23.11 53 CYS C N 1
ATOM 4733 C CA . CYS C 1 53 ? -41.224 6.096 43.764 1.00 22.69 53 CYS C CA 1
ATOM 4734 C C . CYS C 1 53 ? -42.142 5.555 42.670 1.00 26.44 53 CYS C C 1
ATOM 4735 O O . CYS C 1 53 ? -42.161 4.346 42.403 1.00 25.34 53 CYS C O 1
ATOM 4738 N N . ASP C 1 54 ? -42.882 6.455 42.023 1.00 25.82 54 ASP C N 1
ATOM 4739 C CA . ASP C 1 54 ? -43.696 6.065 40.867 1.00 26.49 54 ASP C CA 1
ATOM 4740 C C . ASP C 1 54 ? -42.795 6.025 39.641 1.00 23.42 54 ASP C C 1
ATOM 4741 O O . ASP C 1 54 ? -42.472 7.060 39.054 1.00 24.00 54 ASP C O 1
ATOM 4746 N N . ARG C 1 55 ? -42.413 4.839 39.247 1.00 26.40 55 ARG C N 1
ATOM 4747 C CA . ARG C 1 55 ? -41.492 4.672 38.136 1.00 29.82 55 ARG C CA 1
ATOM 4748 C C . ARG C 1 55 ? -42.039 5.071 36.778 1.00 29.14 55 ARG C C 1
ATOM 4749 O O . ARG C 1 55 ? -41.289 5.185 35.874 1.00 29.93 55 ARG C O 1
ATOM 4757 N N . ASP C 1 56 ? -43.332 5.276 36.685 1.00 26.59 56 ASP C N 1
ATOM 4758 C CA . ASP C 1 56 ? -43.989 5.631 35.431 1.00 31.68 56 ASP C CA 1
ATOM 4759 C C . ASP C 1 56 ? -44.131 7.129 35.218 1.00 32.70 56 ASP C C 1
ATOM 4760 O O . ASP C 1 56 ? -44.640 7.534 34.167 1.00 35.92 56 ASP C O 1
ATOM 4765 N N . HIS C 1 57 ? -43.728 7.952 36.178 1.00 30.45 57 HIS C N 1
ATOM 4766 C CA . HIS C 1 57 ? -43.826 9.393 36.001 1.00 30.38 57 HIS C CA 1
ATOM 4767 C C . HIS C 1 57 ? -42.970 9.809 34.808 1.00 27.70 57 HIS C C 1
ATOM 4768 O O . HIS C 1 57 ? -41.801 9.412 34.727 1.00 30.62 57 HIS C O 1
ATOM 4775 N N . PRO C 1 58 ? -43.518 10.569 33.854 1.00 29.61 58 PRO C N 1
ATOM 4776 C CA . PRO C 1 58 ? -42.715 10.998 32.687 1.00 28.75 58 PRO C CA 1
ATOM 4777 C C . PRO C 1 58 ? -41.357 11.609 33.028 1.00 28.73 58 PRO C C 1
ATOM 4778 O O . PRO C 1 58 ? -40.388 11.379 32.294 1.00 30.66 58 PRO C O 1
ATOM 4782 N N . ASP C 1 59 ? -41.249 12.374 34.119 1.00 24.76 59 ASP C N 1
ATOM 4783 C CA . ASP C 1 59 ? -39.980 13.006 34.471 1.00 24.39 59 ASP C CA 1
ATOM 4784 C C . ASP C 1 59 ? -38.992 12.052 35.133 1.00 27.60 59 ASP C C 1
ATOM 4785 O O . ASP C 1 59 ? -37.831 12.437 35.326 1.00 30.50 59 ASP C O 1
ATOM 4790 N N . LEU C 1 60 ? -39.425 10.847 35.527 1.00 25.16 60 LEU C N 1
ATOM 4791 C CA . LEU C 1 60 ? -38.563 9.924 36.255 1.00 25.01 60 LEU C CA 1
ATOM 4792 C C . LEU C 1 60 ? -38.295 8.593 35.557 1.00 28.46 60 LEU C C 1
ATOM 4793 O 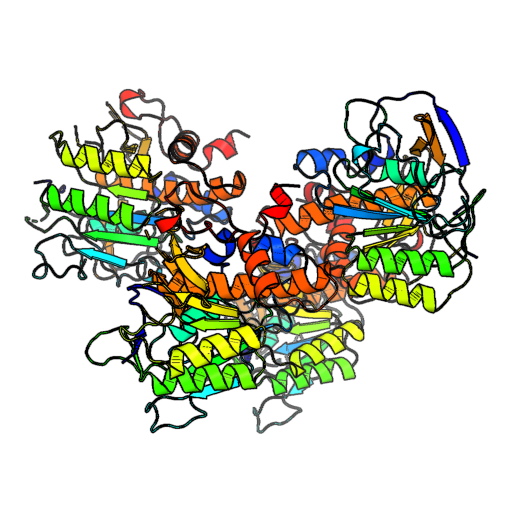O . LEU C 1 60 ? -37.325 7.919 35.927 1.00 25.37 60 LEU C O 1
ATOM 4798 N N . LYS C 1 61 ? -39.103 8.208 34.562 1.00 26.37 61 LYS C N 1
ATOM 4799 C CA . LYS C 1 61 ? -39.000 6.877 33.956 1.00 30.87 61 LYS C CA 1
ATOM 4800 C C . LYS C 1 61 ? -37.599 6.587 33.424 1.00 30.72 61 LYS C C 1
ATOM 4801 O O . LYS C 1 61 ? -37.089 5.469 33.569 1.00 29.27 61 LYS C O 1
ATOM 4807 N N . ASP C 1 62 ? -36.966 7.580 32.808 1.00 25.38 62 ASP C N 1
ATOM 4808 C CA . ASP C 1 62 ? -35.646 7.449 32.211 1.00 31.11 62 ASP C CA 1
ATOM 4809 C C . ASP C 1 62 ? -34.522 7.566 33.232 1.00 28.08 62 ASP C C 1
ATOM 4810 O O . ASP C 1 62 ? -33.349 7.416 32.873 1.00 24.10 62 ASP C O 1
ATOM 4815 N N . ARG C 1 63 ? -34.849 7.827 34.492 1.00 25.60 63 ARG C N 1
ATOM 4816 C CA . ARG C 1 63 ? -33.847 8.037 35.518 1.00 21.29 63 ARG C CA 1
ATOM 4817 C C . ARG C 1 6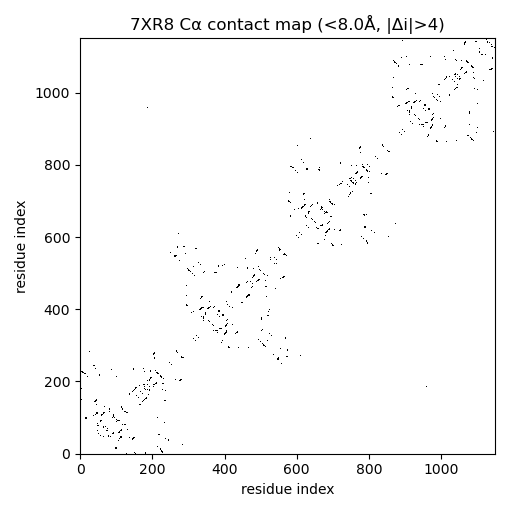3 ? -33.731 6.885 36.502 1.00 27.27 63 ARG C C 1
ATOM 4818 O O . ARG C 1 63 ? -32.761 6.844 37.266 1.00 31.36 63 ARG C O 1
ATOM 4826 N N . ILE C 1 64 ? -34.680 5.959 36.523 1.00 23.81 64 ILE C N 1
ATOM 4827 C CA . ILE C 1 64 ? -34.691 4.912 37.541 1.00 27.22 64 ILE C CA 1
ATOM 4828 C C . ILE C 1 64 ? -33.947 3.686 37.023 1.00 31.68 64 ILE C C 1
ATOM 4829 O O . ILE C 1 64 ? -34.364 3.056 36.044 1.00 32.56 64 ILE C O 1
ATOM 4834 N N . ILE C 1 65 ? -32.834 3.352 37.683 1.00 25.59 65 ILE C N 1
ATOM 4835 C CA . ILE C 1 65 ? -32.054 2.173 37.319 1.00 30.34 65 ILE C CA 1
ATOM 4836 C C . ILE C 1 65 ? -32.623 0.901 37.929 1.00 31.44 65 ILE C C 1
ATOM 4837 O O . ILE C 1 65 ? -32.292 -0.202 37.478 1.00 34.89 65 ILE C O 1
ATOM 4842 N N . GLY C 1 66 ? -33.500 1.026 38.907 1.00 30.32 66 GLY C N 1
ATOM 4843 C CA . GLY C 1 66 ? -34.049 -0.124 39.597 1.00 29.72 66 GLY C CA 1
ATOM 4844 C C . GLY C 1 66 ? -34.396 0.278 41.014 1.00 28.60 66 GLY C C 1
ATOM 4845 O O . GLY C 1 66 ? -34.277 1.440 41.399 1.00 24.27 66 GLY C O 1
ATOM 4846 N N . GLY C 1 67 ? -34.804 -0.714 41.798 1.00 25.89 67 GLY C N 1
ATOM 4847 C CA . GLY C 1 67 ? -35.232 -0.385 43.146 1.00 25.81 67 GLY C CA 1
ATOM 4848 C C . GLY C 1 67 ? -35.484 -1.634 43.952 1.00 28.09 67 GLY C C 1
ATOM 4849 O O . GLY C 1 67 ? -35.352 -2.758 43.460 1.00 28.12 67 GLY C O 1
ATOM 4850 N N . ARG C 1 68 ? -35.848 -1.425 45.213 1.00 25.89 68 ARG C N 1
ATOM 4851 C CA . ARG C 1 68 ? -36.130 -2.565 46.075 1.00 23.30 68 ARG C CA 1
ATOM 4852 C C . ARG C 1 68 ? -37.021 -2.126 47.224 1.00 24.20 68 ARG C C 1
ATOM 4853 O O . ARG C 1 68 ? -36.842 -1.037 47.777 1.00 23.30 68 ARG C O 1
ATOM 4861 N N . ASN C 1 69 ? -37.964 -2.993 47.582 1.00 24.34 69 ASN C N 1
ATOM 4862 C CA . ASN C 1 69 ? -38.925 -2.744 48.644 1.00 24.39 69 ASN C CA 1
ATOM 4863 C C . ASN C 1 69 ? -38.537 -3.568 49.870 1.00 25.20 69 ASN C C 1
ATOM 4864 O O . ASN C 1 69 ? -38.486 -4.801 49.811 1.00 25.66 69 ASN C O 1
ATOM 4869 N N . PHE C 1 70 ? -38.276 -2.884 50.973 1.00 23.73 70 PHE C N 1
ATOM 4870 C CA . PHE C 1 70 ? -37.905 -3.529 52.221 1.00 26.23 70 PHE C CA 1
ATOM 4871 C C . PHE C 1 70 ? -39.059 -3.634 53.201 1.00 22.87 70 PHE C C 1
ATOM 4872 O O . PHE C 1 70 ? -38.904 -4.273 54.250 1.00 23.87 70 PHE C O 1
ATOM 4880 N N . THR C 1 71 ? -40.205 -3.043 52.876 1.00 22.48 71 THR C N 1
ATOM 4881 C CA . THR C 1 71 ? -41.346 -2.977 53.770 1.00 24.90 71 THR C CA 1
ATOM 4882 C C . THR C 1 71 ? -42.302 -4.137 53.519 1.00 26.46 71 THR C C 1
ATOM 4883 O O . THR C 1 71 ? -42.146 -4.929 52.587 1.00 26.70 71 THR C O 1
ATOM 4887 N N . THR C 1 72 ? -43.341 -4.187 54.347 1.00 27.24 72 THR C N 1
ATOM 4888 C CA . THR C 1 72 ? -44.420 -5.160 54.246 1.00 29.37 72 THR C CA 1
ATOM 4889 C C . THR C 1 72 ? -45.480 -4.769 53.216 1.00 29.48 72 THR C C 1
ATOM 4890 O O . THR C 1 72 ? -46.422 -5.541 52.995 1.00 27.64 72 THR C O 1
ATOM 4894 N N . ASP C 1 73 ? -45.364 -3.588 52.603 1.00 29.14 73 ASP C N 1
ATOM 4895 C CA . ASP C 1 73 ? -46.282 -3.195 51.539 1.00 30.39 73 ASP C CA 1
ATOM 4896 C C . ASP C 1 73 ? -46.260 -4.220 50.409 1.00 27.77 73 ASP C C 1
ATOM 4897 O O . ASP C 1 73 ? -45.224 -4.825 50.101 1.00 27.07 73 ASP C O 1
ATOM 4902 N N . ASP C 1 74 ? -47.422 -4.408 49.784 1.00 27.61 74 ASP C N 1
ATOM 4903 C CA . ASP C 1 74 ? -47.552 -5.321 48.655 1.00 26.32 74 ASP C CA 1
ATOM 4904 C C . ASP C 1 74 ? -47.028 -6.714 49.011 1.00 27.13 74 ASP C C 1
ATOM 4905 O O . ASP C 1 74 ? -46.321 -7.351 48.228 1.00 29.16 74 ASP C O 1
ATOM 4910 N N . ASN C 1 75 ? -47.349 -7.165 50.228 1.00 28.40 75 ASN C N 1
ATOM 4911 C CA . ASN C 1 75 ? -46.972 -8.491 50.728 1.00 29.09 75 ASN C CA 1
ATOM 4912 C C . ASN C 1 75 ? -45.465 -8.724 50.706 1.00 31.74 75 ASN C C 1
ATOM 4913 O O . ASN C 1 75 ? -45.004 -9.859 50.552 1.00 31.28 75 ASN C O 1
ATOM 4918 N N . GLY C 1 76 ? -44.679 -7.663 50.849 1.00 25.59 76 GLY C N 1
ATOM 4919 C CA . GLY C 1 76 ? -43.244 -7.835 50.871 1.00 24.09 76 GLY C CA 1
ATOM 4920 C C . GLY C 1 76 ? -42.598 -8.113 49.535 1.00 27.79 76 GLY C C 1
ATOM 4921 O O . GLY C 1 76 ? -41.436 -8.522 49.511 1.00 26.64 76 GLY C O 1
ATOM 4922 N N . ASP C 1 77 ? -43.312 -7.911 48.419 1.00 24.76 77 ASP C N 1
ATOM 4923 C CA . ASP C 1 77 ? -42.719 -8.038 47.088 1.00 27.78 77 ASP C CA 1
ATOM 4924 C C . ASP C 1 77 ? -41.523 -7.105 46.987 1.00 23.65 77 ASP C C 1
ATOM 4925 O O . ASP C 1 77 ? -41.684 -5.881 46.910 1.00 25.05 77 ASP C O 1
ATOM 4930 N N . VAL C 1 78 ? -40.323 -7.681 46.984 1.00 24.00 78 VAL C N 1
ATOM 4931 C CA . VAL C 1 78 ? -39.116 -6.872 47.001 1.00 28.14 78 VAL C CA 1
ATOM 4932 C C . VAL C 1 78 ? -38.947 -6.055 45.732 1.00 25.24 78 VAL C C 1
ATOM 4933 O O . VAL C 1 78 ? -38.184 -5.085 45.733 1.00 25.26 78 VAL C O 1
ATOM 4937 N N . ASP C 1 79 ? -39.634 -6.415 44.646 1.00 28.51 79 ASP C N 1
ATOM 4938 C CA . ASP C 1 79 ? -39.498 -5.699 43.384 1.00 24.62 79 ASP C CA 1
ATOM 4939 C C . ASP C 1 79 ? -40.519 -4.583 43.215 1.00 27.80 79 ASP C C 1
ATOM 4940 O O . ASP C 1 79 ? -40.467 -3.865 42.207 1.00 30.93 79 ASP C O 1
ATOM 4945 N N . ASN C 1 80 ? -41.439 -4.412 44.158 1.00 25.69 80 ASN C N 1
ATOM 4946 C CA . ASN C 1 80 ? -42.496 -3.408 44.039 1.00 27.77 80 ASN C CA 1
ATOM 4947 C C . ASN C 1 80 ? -42.186 -2.256 44.998 1.00 25.15 80 ASN C C 1
ATOM 4948 O O . ASN C 1 80 ? -42.547 -2.291 46.175 1.00 25.24 80 ASN C O 1
ATOM 4953 N N . TYR C 1 81 ? -41.541 -1.219 44.477 1.00 27.49 81 TYR C N 1
ATOM 4954 C CA . TYR C 1 81 ? -41.257 -0.017 45.260 1.00 26.36 81 TYR C CA 1
ATOM 4955 C C . TYR C 1 81 ? -42.227 1.116 44.933 1.00 28.19 81 TYR C C 1
ATOM 4956 O O . TYR C 1 81 ? -41.851 2.295 44.957 1.00 26.76 81 TYR C O 1
ATOM 4965 N N . SER C 1 82 ? -43.490 0.780 44.640 1.00 28.69 82 SER C N 1
ATOM 4966 C CA . SER C 1 82 ? -44.514 1.794 44.397 1.00 23.15 82 SER C CA 1
ATOM 4967 C C . SER C 1 82 ? -44.621 2.771 45.564 1.00 28.40 82 SER C C 1
ATOM 4968 O O . SER C 1 82 ? -44.485 2.406 46.735 1.00 27.82 82 SER C O 1
ATOM 4971 N N . ASP C 1 83 ? -44.886 4.024 45.233 1.00 25.01 83 ASP C N 1
ATOM 4972 C CA . ASP C 1 83 ? -45.019 5.088 46.227 1.00 27.71 83 ASP C CA 1
ATOM 4973 C C . ASP C 1 83 ? -46.500 5.349 46.475 1.00 26.28 83 ASP C C 1
ATOM 4974 O O . ASP C 1 83 ? -47.188 5.903 45.611 1.00 26.64 83 ASP C O 1
ATOM 4979 N N . TYR C 1 84 ? -46.992 4.946 47.650 1.00 26.34 84 TYR C N 1
ATOM 4980 C CA . TYR C 1 84 ? -48.367 5.218 48.051 1.00 26.22 84 TYR C CA 1
ATOM 4981 C C . TYR C 1 84 ? -48.470 6.464 48.922 1.00 29.08 84 TYR C C 1
ATOM 4982 O O . TYR C 1 84 ? -49.569 6.823 49.357 1.00 27.46 84 TYR C O 1
ATOM 4991 N N . ASN C 1 85 ? -47.347 7.127 49.181 1.00 26.78 85 ASN C N 1
ATOM 4992 C CA . ASN C 1 85 ? -47.297 8.314 50.016 1.00 25.63 85 ASN C CA 1
ATOM 4993 C C . ASN C 1 85 ? -47.129 9.596 49.208 1.00 27.16 85 ASN C C 1
ATOM 4994 O O . ASN C 1 85 ? -47.859 10.570 49.427 1.00 26.53 85 ASN C O 1
ATOM 4999 N N . GLY C 1 86 ? -46.161 9.619 48.294 1.00 23.72 86 GLY C N 1
ATOM 5000 C CA . GLY C 1 86 ? -45.889 10.788 47.490 1.00 22.67 86 GLY C CA 1
ATOM 5001 C C . GLY C 1 86 ? -44.530 11.379 47.800 1.00 23.98 86 GLY C C 1
ATOM 5002 O O . GLY C 1 86 ? -43.868 11.930 46.912 1.00 21.73 86 GLY C O 1
ATOM 5003 N N . HIS C 1 87 ? -44.104 11.245 49.063 1.00 21.97 87 HIS C N 1
ATOM 5004 C CA . HIS C 1 87 ? -42.876 11.895 49.515 1.00 25.51 87 HIS C CA 1
ATOM 5005 C C . HIS C 1 87 ? -41.654 11.399 48.744 1.00 23.00 87 HIS C C 1
ATOM 5006 O O . HIS C 1 87 ? -40.806 12.198 48.324 1.00 21.47 87 HIS C O 1
ATOM 5013 N N . GLY C 1 88 ? -41.545 10.082 48.551 1.00 21.05 88 GLY C N 1
ATOM 5014 C CA . GLY C 1 88 ? -40.384 9.544 47.864 1.00 23.96 88 GLY C CA 1
ATOM 5015 C C . GLY C 1 88 ? -40.312 9.989 46.418 1.00 21.16 88 GLY C C 1
ATOM 5016 O O . GLY C 1 88 ? -39.230 10.259 45.895 1.00 21.32 88 GLY C O 1
ATOM 5017 N N . THR C 1 89 ? -41.463 10.067 45.752 1.00 21.24 89 THR C N 1
ATOM 5018 C CA . THR C 1 89 ? -41.484 10.536 44.368 1.00 21.40 89 THR C CA 1
ATOM 5019 C C . THR C 1 89 ? -41.101 12.009 44.281 1.00 21.84 89 THR C C 1
ATOM 5020 O O . THR C 1 89 ? -40.352 12.409 43.378 1.00 22.45 89 THR C O 1
ATOM 5024 N N . HIS C 1 90 ? -41.598 12.823 45.219 1.00 22.37 90 HIS C N 1
ATOM 5025 C CA . HIS C 1 90 ? -41.261 14.249 45.277 1.00 20.01 90 HIS C CA 1
ATOM 5026 C C . HIS C 1 90 ? -39.767 14.452 45.462 1.00 21.85 90 HIS C C 1
ATOM 5027 O O . HIS C 1 90 ? -39.128 15.251 44.761 1.00 20.57 90 HIS C O 1
ATOM 5034 N N . VAL C 1 91 ? -39.192 13.725 46.414 1.00 21.81 91 VAL C N 1
ATOM 5035 C CA . VAL C 1 91 ? -37.759 13.779 46.650 1.00 23.19 91 VAL C CA 1
ATOM 5036 C C . VAL C 1 91 ? -36.986 13.346 45.407 1.00 22.54 91 VAL C C 1
ATOM 5037 O O . VAL C 1 91 ? -36.002 13.985 45.020 1.00 21.66 91 VAL C O 1
ATOM 5041 N N . ALA C 1 92 ? -37.413 12.255 44.761 1.00 21.84 92 ALA C N 1
ATOM 5042 C CA . ALA C 1 92 ? -36.694 11.779 43.577 1.00 20.49 92 ALA C CA 1
ATOM 5043 C C . ALA C 1 92 ? -36.674 12.834 42.473 1.00 23.91 92 ALA C C 1
ATOM 5044 O O . ALA C 1 92 ? -35.661 13.007 41.778 1.00 23.57 92 ALA C O 1
ATOM 5046 N N . GLY C 1 93 ? -37.780 13.555 42.300 1.00 23.66 93 GLY C N 1
ATOM 5047 C CA . GLY C 1 93 ? -37.837 14.557 41.246 1.00 25.91 93 GLY C CA 1
ATOM 5048 C C . GLY C 1 93 ? -36.910 15.733 41.486 1.00 23.83 93 GLY C C 1
ATOM 5049 O O . GLY C 1 93 ? -36.337 16.278 40.542 1.00 25.28 93 GLY C O 1
ATOM 5050 N N . THR C 1 94 ? -36.751 16.147 42.748 1.00 23.06 94 THR C N 1
ATOM 5051 C CA . THR C 1 94 ? -35.818 17.228 43.051 1.00 20.39 94 THR C CA 1
ATOM 5052 C C . THR C 1 94 ? -34.382 16.812 42.750 1.00 21.77 94 THR C C 1
ATOM 5053 O O . THR C 1 94 ? -33.574 17.620 42.270 1.00 22.19 94 THR C O 1
ATOM 5057 N N . ILE C 1 95 ? -34.038 15.551 43.028 1.00 21.73 95 ILE C N 1
ATOM 5058 C CA . ILE C 1 95 ? -32.687 15.085 42.735 1.00 22.70 95 ILE C CA 1
ATOM 5059 C C . ILE C 1 95 ? -32.432 15.097 41.233 1.00 23.70 95 ILE C C 1
ATOM 5060 O O . ILE C 1 95 ? -31.375 15.543 40.775 1.00 23.77 95 ILE C O 1
ATOM 5065 N N . ALA C 1 96 ? -33.398 14.609 40.435 1.00 24.92 96 ALA C N 1
ATOM 5066 C CA . ALA C 1 96 ? -33.022 14.157 39.099 1.00 26.22 96 ALA C CA 1
ATOM 5067 C C . ALA C 1 96 ? -34.155 14.120 38.082 1.00 26.66 96 ALA C C 1
ATOM 5068 O O . ALA C 1 96 ? -34.038 13.386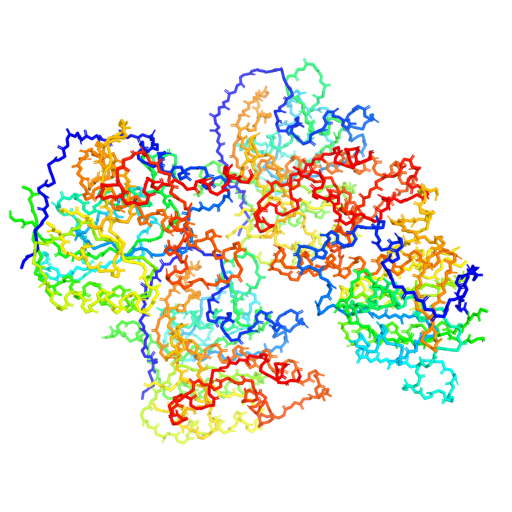 37.100 1.00 28.29 96 ALA C O 1
ATOM 5070 N N . ALA C 1 97 ? -35.229 14.902 38.245 1.00 23.62 97 ALA C N 1
ATOM 5071 C CA . ALA C 1 97 ? -36.268 14.892 37.214 1.00 25.30 97 ALA C CA 1
ATOM 5072 C C . ALA C 1 97 ? -35.675 15.258 35.855 1.00 25.32 97 ALA C C 1
ATOM 5073 O O . ALA C 1 97 ? -34.837 16.155 35.746 1.00 26.49 97 ALA C O 1
ATOM 5075 N N . THR C 1 98 ? -36.136 14.568 34.815 1.00 27.86 98 THR C N 1
ATOM 5076 C CA . THR C 1 98 ? -35.492 14.638 33.505 1.00 28.26 98 THR C CA 1
ATOM 5077 C C . THR C 1 98 ? -35.729 15.992 32.840 1.00 28.79 98 THR C C 1
ATOM 5078 O O . THR C 1 98 ? -36.829 16.546 32.894 1.00 24.94 98 THR C O 1
ATOM 5082 N N . GLU C 1 99 ? -34.697 16.526 32.188 1.00 27.05 99 GLU C N 1
ATOM 5083 C CA . GLU C 1 99 ? -34.896 17.712 31.359 1.00 31.06 99 GLU C CA 1
ATOM 5084 C C . GLU C 1 99 ? -35.396 17.229 29.997 1.00 31.58 99 GLU C C 1
ATOM 5085 O O . GLU C 1 99 ? -34.637 16.668 29.200 1.00 30.24 99 GLU C O 1
ATOM 5091 N N . ASN C 1 100 ? -36.700 17.409 29.753 1.00 31.63 100 ASN C N 1
ATOM 5092 C CA . ASN C 1 100 ? -37.359 16.942 28.539 1.00 31.29 100 ASN C CA 1
ATOM 5093 C C . ASN C 1 100 ? -38.373 17.967 28.041 1.00 33.57 100 ASN C C 1
ATOM 5094 O O . ASN C 1 100 ? -39.416 17.598 27.489 1.00 35.02 100 ASN C O 1
ATOM 5099 N N . ASP C 1 101 ? -38.108 19.251 28.285 1.00 35.32 101 ASP C N 1
ATOM 5100 C CA . ASP C 1 101 ? -39.020 20.341 27.923 1.00 39.40 101 ASP C CA 1
ATOM 5101 C C . ASP C 1 101 ? -40.455 20.081 28.397 1.00 41.73 101 ASP C C 1
ATOM 5102 O O . ASP C 1 101 ? -41.430 20.401 27.714 1.00 37.87 101 ASP C O 1
ATOM 5107 N N . GLN C 1 102 ? -40.595 19.495 29.582 1.00 35.90 102 GLN C N 1
ATOM 5108 C CA . GLN C 1 102 ? -41.919 19.286 30.153 1.00 32.45 102 GLN C CA 1
ATOM 5109 C C . GLN C 1 102 ? -41.754 19.008 31.644 1.00 35.02 102 GLN C C 1
ATOM 5110 O O . GLN C 1 102 ? -40.676 18.605 32.096 1.00 31.99 102 GLN C O 1
ATOM 5116 N N . GLY C 1 103 ? -42.824 19.244 32.401 1.00 31.75 103 GLY C N 1
ATOM 5117 C CA . GLY C 1 103 ? -42.799 18.938 33.825 1.00 30.22 103 GLY C CA 1
ATOM 5118 C C . GLY C 1 103 ? -41.729 19.736 34.544 1.00 29.18 103 GLY C C 1
ATOM 5119 O O . GLY C 1 103 ? -41.520 20.925 34.277 1.00 28.28 103 GLY C O 1
ATOM 5120 N N . VAL C 1 104 ? -41.023 19.077 35.462 1.00 27.92 104 VAL C N 1
ATOM 5121 C CA . VAL C 1 104 ? -39.963 19.715 36.228 1.00 27.19 104 VAL C CA 1
ATOM 5122 C C . VAL C 1 104 ? -38.607 19.156 35.804 1.00 29.01 104 VAL C C 1
ATOM 5123 O O . VAL C 1 104 ? -38.505 18.222 35.009 1.00 26.40 104 VAL C O 1
ATOM 5127 N N . VAL C 1 105 ? -37.552 19.769 36.333 1.00 27.54 105 VAL C N 1
ATOM 5128 C CA . VAL C 1 105 ? -36.178 19.330 36.134 1.00 26.44 105 VAL C CA 1
ATOM 5129 C C . VAL C 1 105 ? -35.509 19.309 37.499 1.00 27.74 105 VAL C C 1
ATOM 5130 O O . VAL C 1 105 ? -35.651 20.259 38.276 1.00 25.33 105 VAL C O 1
ATOM 5134 N N . GLY C 1 106 ? -34.768 18.236 37.787 1.00 25.77 106 GLY C N 1
ATOM 5135 C CA . GLY C 1 106 ? -34.046 18.123 39.039 1.00 23.95 106 GLY C CA 1
ATOM 5136 C C . GLY C 1 106 ? -32.669 18.760 38.970 1.00 25.59 106 GLY C C 1
ATOM 5137 O O . GLY C 1 106 ? -32.240 19.283 37.941 1.00 26.85 106 GLY C O 1
ATOM 5138 N N . VAL C 1 107 ? -31.960 18.698 40.101 1.00 25.22 107 VAL C N 1
ATOM 5139 C CA . VAL C 1 107 ? -30.626 19.282 40.165 1.00 25.29 107 VAL C CA 1
ATOM 5140 C C . VAL C 1 107 ? -29.671 18.526 39.246 1.00 25.69 107 VAL C C 1
ATOM 5141 O O . VAL C 1 107 ? -28.835 19.131 38.571 1.00 23.81 107 VAL C O 1
ATOM 5145 N N . ALA C 1 108 ? -29.798 17.199 39.182 1.00 21.76 108 ALA C N 1
ATOM 5146 C CA . ALA C 1 108 ? -28.926 16.346 38.376 1.00 25.94 108 ALA C CA 1
ATOM 5147 C C . ALA C 1 108 ? -29.793 15.578 37.383 1.00 26.44 108 ALA C C 1
ATOM 5148 O O . ALA C 1 108 ? -30.040 14.378 37.554 1.00 25.22 108 ALA C O 1
ATOM 5150 N N . PRO C 1 109 ? -30.249 16.242 36.316 1.00 26.91 109 PRO C N 1
ATOM 5151 C CA . PRO C 1 109 ? -31.289 15.659 35.451 1.00 26.65 109 PRO C CA 1
ATOM 5152 C C . PRO C 1 109 ? -30.818 14.522 34.550 1.00 24.80 109 PRO C C 1
ATOM 5153 O O . PRO C 1 109 ? -31.644 13.953 33.825 1.00 28.03 109 PRO C O 1
ATOM 5157 N N . GLU C 1 110 ? -29.533 14.166 34.554 1.00 25.92 110 GLU C N 1
ATOM 5158 C CA . GLU C 1 110 ? -29.079 12.970 33.860 1.00 28.64 110 GLU C CA 1
ATOM 5159 C C . GLU C 1 110 ? -28.618 11.867 34.807 1.00 28.97 110 GLU C C 1
ATOM 5160 O O . GLU C 1 110 ? -28.164 10.818 34.337 1.00 25.13 110 GLU C O 1
ATOM 5166 N N . ALA C 1 111 ? -28.724 12.067 36.123 1.00 24.44 111 ALA C N 1
ATOM 5167 C CA . ALA C 1 111 ? -28.326 11.039 37.076 1.00 27.58 111 ALA C CA 1
ATOM 5168 C C . ALA C 1 111 ? -29.352 9.905 37.110 1.00 26.92 111 ALA C C 1
ATOM 5169 O O . ALA C 1 111 ? -30.492 10.049 36.661 1.00 27.05 111 ALA C O 1
ATOM 5171 N N . LYS C 1 112 ? -28.935 8.757 37.642 1.00 22.72 112 LYS C N 1
ATOM 5172 C CA . LYS C 1 112 ? -29.836 7.626 37.830 1.00 28.53 112 LYS C CA 1
ATOM 5173 C C . LYS C 1 112 ? -30.159 7.424 39.307 1.00 26.45 112 LYS C C 1
ATOM 5174 O O . LYS C 1 112 ? -29.361 7.745 40.192 1.00 25.27 112 LYS C O 1
ATOM 5180 N N . LEU C 1 113 ? -31.328 6.860 39.561 1.00 24.97 113 LEU C N 1
ATOM 5181 C CA . LEU C 1 113 ? -31.817 6.660 40.917 1.00 27.77 113 LEU C CA 1
ATOM 5182 C C . LEU C 1 113 ? -32.039 5.185 41.202 1.00 28.76 113 LEU C C 1
ATOM 5183 O O . LEU C 1 113 ? -32.628 4.460 40.389 1.00 29.92 113 LEU C O 1
ATOM 5188 N N . LEU C 1 114 ? -31.603 4.765 42.380 1.00 27.26 114 LEU C N 1
ATOM 5189 C CA . LEU C 1 114 ? -31.891 3.446 42.927 1.00 21.29 114 LEU C CA 1
ATOM 5190 C C . LEU C 1 114 ? -32.921 3.661 44.028 1.00 24.29 114 LEU C C 1
ATOM 5191 O O . LEU C 1 114 ? -32.627 4.308 45.036 1.00 23.28 114 LEU C O 1
ATOM 5196 N N . ILE C 1 115 ? -34.137 3.161 43.822 1.00 23.79 115 ILE C N 1
ATOM 5197 C CA . ILE C 1 115 ? -35.272 3.508 44.673 1.00 23.96 115 ILE C CA 1
ATOM 5198 C C . ILE C 1 115 ? -35.392 2.463 45.783 1.00 22.69 115 ILE C C 1
ATOM 5199 O O . ILE C 1 115 ? -35.777 1.318 45.534 1.00 22.64 115 ILE C O 1
ATOM 5204 N N . LEU C 1 116 ? -35.086 2.855 47.022 1.00 20.41 116 LEU C N 1
ATOM 5205 C CA . LEU C 1 116 ? -35.116 1.938 48.158 1.00 19.44 116 LEU C CA 1
ATOM 5206 C C . LEU C 1 116 ? -36.259 2.320 49.083 1.00 20.95 116 LEU C C 1
ATOM 5207 O O . LEU C 1 116 ? -36.151 3.284 49.846 1.00 22.90 116 LEU C O 1
ATOM 5212 N N . LYS C 1 117 ? -37.337 1.540 49.041 1.00 20.72 117 LYS C N 1
ATOM 5213 C CA . LYS C 1 117 ? -38.537 1.834 49.807 1.00 23.17 117 LYS C CA 1
ATOM 5214 C C . LYS C 1 117 ? -38.418 1.200 51.192 1.00 21.90 117 LYS C C 1
ATOM 5215 O O . LYS C 1 117 ? -38.268 -0.023 51.317 1.00 21.46 117 LYS C O 1
ATOM 5221 N N . VAL C 1 118 ? -38.475 2.035 52.231 1.00 18.99 118 VAL C N 1
ATOM 5222 C CA . VAL C 1 118 ? -38.310 1.586 53.607 1.00 21.39 118 VAL C CA 1
ATOM 5223 C C . VAL C 1 118 ? -39.402 2.104 54.527 1.00 21.18 118 VAL C C 1
ATOM 5224 O O . VAL C 1 118 ? -39.385 1.803 55.722 1.00 22.70 118 VAL C O 1
ATOM 5228 N N . LEU C 1 119 ? -40.370 2.858 54.008 1.00 21.15 119 LEU C N 1
ATOM 5229 C CA . LEU C 1 119 ? -41.399 3.489 54.825 1.00 22.00 119 LEU C CA 1
ATOM 5230 C C . LEU C 1 119 ? -42.762 3.110 54.271 1.00 24.18 119 LEU C C 1
ATOM 5231 O O . LEU C 1 119 ? -43.021 3.304 53.080 1.00 24.38 119 LEU C O 1
ATOM 5236 N N . ALA C 1 120 ? -43.625 2.578 55.128 1.00 24.13 120 ALA C N 1
ATOM 5237 C CA . ALA C 1 120 ? -44.978 2.199 54.753 1.00 29.05 120 ALA C CA 1
ATOM 5238 C C . ALA C 1 120 ? -45.971 3.110 55.459 1.00 27.59 120 ALA C C 1
ATOM 5239 O O . ALA C 1 120 ? -45.763 3.485 56.616 1.00 27.43 120 ALA C O 1
ATOM 5241 N N . ASN C 1 121 ? -47.057 3.448 54.762 1.00 31.77 121 ASN C N 1
ATOM 5242 C CA . ASN C 1 121 ? -48.020 4.408 55.287 1.00 31.87 121 ASN C CA 1
ATOM 5243 C C . ASN C 1 121 ? -48.589 3.951 56.628 1.00 33.51 121 ASN C C 1
ATOM 5244 O O . ASN C 1 121 ? -48.820 2.761 56.858 1.00 28.83 121 ASN C O 1
ATOM 5249 N N . ASP C 1 122 ? -48.792 4.914 57.520 1.00 33.66 122 ASP C N 1
ATOM 5250 C CA . ASP C 1 122 ? -49.376 4.674 58.835 1.00 39.79 122 ASP C CA 1
ATOM 5251 C C . ASP C 1 122 ? -50.898 4.612 58.726 1.00 44.74 122 ASP C C 1
ATOM 5252 O O . ASP C 1 122 ? -51.551 5.651 58.600 1.00 45.49 122 ASP C O 1
ATOM 5257 N N . GLY C 1 127 ? -51.145 11.364 57.104 1.00 31.01 127 GLY C N 1
ATOM 5258 C CA . GLY C 1 127 ? -50.324 11.029 55.944 1.00 35.07 127 GLY C CA 1
ATOM 5259 C C . GLY C 1 127 ? -48.834 10.826 56.223 1.00 41.27 127 GLY C C 1
ATOM 5260 O O . GLY C 1 127 ? -47.966 11.310 55.480 1.00 40.78 127 GLY C O 1
ATOM 5261 N N . SER C 1 128 ? -48.531 10.099 57.293 1.00 32.35 128 SER C N 1
ATOM 5262 C CA . SER C 1 128 ? -47.159 9.772 57.636 1.00 36.43 128 SER C CA 1
ATOM 5263 C C . SER C 1 128 ? -46.846 8.339 57.200 1.00 36.40 128 SER C C 1
ATOM 5264 O O . SER C 1 128 ? -47.692 7.616 56.656 1.00 35.92 128 SER C O 1
ATOM 5267 N N . ALA C 1 129 ? -45.605 7.929 57.436 1.00 27.42 129 ALA C N 1
ATOM 5268 C CA . ALA C 1 129 ? -45.146 6.600 57.073 1.00 30.87 129 ALA C CA 1
ATOM 5269 C C . ALA C 1 129 ? -44.092 6.181 58.091 1.00 30.96 129 ALA C C 1
ATOM 5270 O O . ALA C 1 129 ? -43.417 7.031 58.679 1.00 29.06 129 ALA C O 1
ATOM 5272 N N . THR C 1 130 ? -43.969 4.872 58.318 1.00 26.25 130 THR C N 1
ATOM 5273 C CA . THR C 1 130 ? -42.984 4.368 59.270 1.00 28.20 130 THR C CA 1
ATOM 5274 C C . THR C 1 130 ? -42.180 3.220 58.675 1.00 28.01 130 THR C C 1
ATOM 5275 O O . THR C 1 130 ? -42.647 2.485 57.799 1.00 24.75 130 THR C O 1
ATOM 5279 N N . GLY C 1 131 ? -40.959 3.076 59.175 1.00 24.69 131 GLY C N 1
ATOM 5280 C CA . GLY C 1 131 ? -40.100 1.987 58.774 1.00 25.00 131 GLY C CA 1
ATOM 5281 C C . GLY C 1 131 ? -39.306 1.456 59.951 1.00 25.26 131 GLY C C 1
ATOM 5282 O O . GLY C 1 131 ? -38.793 2.227 60.768 1.00 24.14 131 GLY C O 1
ATOM 5283 N N . LYS C 1 132 ? -39.210 0.136 60.047 1.00 22.02 132 LYS C N 1
ATOM 5284 C CA . LYS C 1 132 ? -38.406 -0.486 61.089 1.00 22.78 132 LYS C CA 1
ATOM 5285 C C . LYS C 1 132 ? -36.928 -0.149 60.888 1.00 20.68 132 LYS C C 1
ATOM 5286 O O . LYS C 1 132 ? -36.457 0.003 59.761 1.00 20.78 132 LYS C O 1
ATOM 5292 N N . TYR C 1 133 ? -36.197 -0.024 61.996 1.00 21.02 133 TYR C N 1
ATOM 5293 C CA . TYR C 1 133 ? -34.764 0.258 61.904 1.00 22.84 133 TYR C CA 1
ATOM 5294 C C . TYR C 1 133 ? -34.069 -0.711 60.957 1.00 25.41 133 TYR C C 1
ATOM 5295 O O . TYR C 1 133 ? -33.253 -0.303 60.119 1.00 23.07 133 TYR C O 1
ATOM 5304 N N . GLU C 1 134 ? -34.398 -2.000 61.057 1.00 21.80 134 GLU C N 1
ATOM 5305 C CA . GLU C 1 134 ? -33.683 -2.986 60.249 1.00 25.39 134 GLU C CA 1
ATOM 5306 C C . GLU C 1 134 ? -33.956 -2.809 58.757 1.00 23.53 134 GLU C C 1
ATOM 5307 O O . GLU C 1 134 ? -33.082 -3.097 57.935 1.00 22.25 134 GLU C O 1
ATOM 5313 N N . TRP C 1 135 ? -35.156 -2.352 58.380 1.00 23.80 135 TRP C N 1
ATOM 5314 C CA . TRP C 1 135 ? -35.395 -2.026 56.976 1.00 20.25 135 TRP C CA 1
ATOM 5315 C C . TRP C 1 135 ? -34.424 -0.964 56.479 1.00 24.99 135 TRP C C 1
ATOM 5316 O O . TRP C 1 135 ? -33.953 -1.034 55.339 1.00 24.04 135 TRP C O 1
ATOM 5327 N N . ILE C 1 136 ? -34.178 0.069 57.293 1.00 22.43 136 ILE C N 1
ATOM 5328 C CA . ILE C 1 136 ? -33.323 1.164 56.848 1.00 23.84 136 ILE C CA 1
ATOM 5329 C C . ILE C 1 136 ? -31.869 0.716 56.814 1.00 25.17 136 ILE C C 1
ATOM 5330 O O . ILE C 1 136 ? -31.121 1.043 55.882 1.00 22.24 136 ILE C O 1
ATOM 5335 N N . VAL C 1 137 ? -31.457 -0.058 57.823 1.00 24.46 137 VAL C N 1
ATOM 5336 C CA . VAL C 1 137 ? -30.126 -0.649 57.823 1.00 24.85 137 VAL C CA 1
ATOM 5337 C C . VAL C 1 137 ? -29.938 -1.506 56.584 1.00 23.59 137 VAL C C 1
ATOM 5338 O O . VAL C 1 137 ? -28.922 -1.406 55.885 1.00 21.98 137 VAL C O 1
ATOM 5342 N N . ASN C 1 138 ? -30.931 -2.357 56.288 1.00 22.02 138 ASN C N 1
ATOM 5343 C CA . ASN C 1 138 ? -30.852 -3.207 55.103 1.00 23.11 138 ASN C CA 1
ATOM 5344 C C . ASN C 1 138 ? -30.738 -2.378 53.830 1.00 21.63 138 ASN C C 1
ATOM 5345 O O . ASN C 1 138 ? -29.970 -2.729 52.925 1.00 23.00 138 ASN C O 1
ATOM 5350 N N . ALA C 1 139 ? -31.492 -1.276 53.736 1.00 21.48 139 ALA C N 1
ATOM 5351 C CA . ALA C 1 139 ? -31.404 -0.434 52.541 1.00 20.44 139 ALA C CA 1
ATOM 5352 C C . ALA C 1 139 ? -30.012 0.159 52.382 1.00 20.02 139 ALA C C 1
ATOM 5353 O O . ALA C 1 139 ? -29.458 0.187 51.274 1.00 20.40 139 ALA C O 1
ATOM 5355 N N . ILE C 1 140 ? -29.444 0.679 53.470 1.00 20.69 140 ILE C N 1
ATOM 5356 C CA . ILE C 1 140 ? -28.099 1.235 53.383 1.00 20.89 140 ILE C CA 1
ATOM 5357 C C . ILE C 1 140 ? -27.112 0.157 52.939 1.00 20.96 140 ILE C C 1
ATOM 5358 O O . ILE C 1 140 ? -26.303 0.380 52.040 1.00 20.87 140 ILE C O 1
ATOM 5363 N N . ASN C 1 141 ? -27.198 -1.042 53.524 1.00 22.25 141 ASN C N 1
ATOM 5364 C CA . ASN C 1 141 ? -26.294 -2.127 53.132 1.00 21.63 141 ASN C CA 1
ATOM 5365 C C . ASN C 1 141 ? -26.492 -2.540 51.677 1.00 24.80 141 ASN C C 1
ATOM 5366 O O . ASN C 1 141 ? -25.524 -2.879 50.982 1.00 24.68 141 ASN C O 1
ATOM 5371 N N . TYR C 1 142 ? -27.740 -2.560 51.209 1.00 21.16 142 TYR C N 1
ATOM 5372 C CA . TYR C 1 142 ? -27.995 -2.862 49.802 1.00 22.14 142 TYR C CA 1
ATOM 5373 C C . TYR C 1 142 ? -27.407 -1.780 48.887 1.00 24.37 142 TYR C C 1
ATOM 5374 O O . TYR C 1 142 ? -26.775 -2.088 47.864 1.00 21.74 142 TYR C O 1
ATOM 5383 N N . ALA C 1 143 ? -27.580 -0.503 49.246 1.00 21.94 143 ALA C N 1
ATOM 5384 C CA . ALA C 1 143 ? -26.980 0.561 48.442 1.00 21.88 143 ALA C CA 1
ATOM 5385 C C . ALA C 1 143 ? -25.463 0.436 48.369 1.00 21.90 143 ALA C C 1
ATOM 5386 O O . ALA C 1 143 ? -24.863 0.768 47.338 1.00 24.22 143 ALA C O 1
ATOM 5388 N N . ILE C 1 144 ? -24.829 -0.010 49.456 1.00 21.77 144 ILE C N 1
ATOM 5389 C CA . ILE C 1 144 ? -23.384 -0.222 49.454 1.00 25.20 144 ILE C CA 1
ATOM 5390 C C . ILE C 1 144 ? -23.009 -1.375 48.522 1.00 26.52 144 ILE C C 1
ATOM 5391 O O . ILE C 1 144 ? -22.098 -1.258 47.691 1.00 23.71 144 ILE C O 1
ATOM 5396 N N . ASP C 1 145 ? -23.702 -2.506 48.650 1.00 22.90 145 ASP C N 1
ATOM 5397 C CA . ASP C 1 145 ? -23.451 -3.639 47.762 1.00 25.24 145 ASP C CA 1
ATOM 5398 C C . ASP C 1 145 ? -23.656 -3.270 46.295 1.00 27.33 145 ASP C C 1
ATOM 5399 O O . ASP C 1 145 ? -22.939 -3.776 45.420 1.00 26.17 145 ASP C O 1
ATOM 5404 N N . GLN C 1 146 ? -24.619 -2.396 46.005 1.00 23.91 146 GLN C N 1
ATOM 5405 C CA . GLN C 1 146 ? -24.871 -1.929 44.643 1.00 27.15 146 GLN C CA 1
ATOM 5406 C C . GLN C 1 146 ? -23.917 -0.818 44.202 1.00 28.11 146 GLN C C 1
ATOM 5407 O O . GLN C 1 146 ? -24.022 -0.344 43.063 1.00 25.61 146 GLN C O 1
ATOM 5413 N N . LYS C 1 147 ? -23.002 -0.398 45.077 1.00 23.40 147 LYS C N 1
ATOM 5414 C CA . LYS C 1 147 ? -21.926 0.544 44.754 1.00 26.99 147 LYS C CA 1
ATOM 5415 C C . LYS C 1 147 ? -22.456 1.843 44.146 1.00 26.55 147 LYS C C 1
ATOM 5416 O O . LYS C 1 147 ? -21.904 2.372 43.179 1.00 26.45 147 LYS C O 1
ATOM 5422 N N . VAL C 1 148 ? -23.544 2.364 44.722 1.00 22.64 148 VAL C N 1
ATOM 5423 C CA . VAL C 1 148 ? -24.041 3.694 44.373 1.00 20.50 148 VAL C CA 1
ATOM 5424 C C . VAL C 1 148 ? -23.010 4.739 44.795 1.00 20.73 148 VAL C C 1
ATOM 5425 O O . VAL C 1 148 ? -22.105 4.464 45.591 1.00 22.21 148 VAL C O 1
ATOM 5429 N N . ASP C 1 149 ? -23.146 5.953 44.269 1.00 20.37 149 ASP C N 1
ATOM 5430 C CA . ASP C 1 149 ? -22.248 7.052 44.587 1.00 20.51 149 ASP C CA 1
ATOM 5431 C C . ASP C 1 149 ? -22.720 7.856 45.793 1.00 21.78 149 ASP C C 1
ATOM 5432 O O . ASP C 1 149 ? -21.893 8.369 46.557 1.00 21.31 149 ASP C O 1
ATOM 5437 N N . ILE C 1 150 ? -24.036 7.977 45.960 1.00 21.66 150 ILE C N 1
ATOM 5438 C CA . ILE C 1 150 ? -24.656 8.856 46.948 1.00 21.80 150 ILE C CA 1
ATOM 5439 C C . ILE C 1 150 ? -25.850 8.144 47.557 1.00 24.12 150 ILE C C 1
ATOM 5440 O O . ILE C 1 150 ? -26.621 7.485 46.849 1.00 22.34 150 ILE C O 1
ATOM 5445 N N . ILE C 1 151 ? -26.012 8.286 48.871 1.00 20.61 151 ILE C N 1
ATOM 5446 C CA . ILE C 1 151 ? -27.192 7.800 49.580 1.00 18.80 151 ILE C CA 1
ATOM 5447 C C . ILE C 1 151 ? -27.929 9.025 50.112 1.00 22.29 151 ILE C C 1
ATOM 5448 O O . ILE C 1 151 ? -27.322 9.882 50.774 1.00 21.17 151 ILE C O 1
ATOM 5453 N N . SER C 1 152 ? -29.225 9.125 49.806 1.00 18.36 152 SER C N 1
ATOM 5454 C CA . SER C 1 152 ? -30.003 10.308 50.132 1.00 20.40 152 SER C CA 1
ATOM 5455 C C . SER C 1 152 ? -31.131 9.897 51.079 1.00 18.66 152 SER C C 1
ATOM 5456 O O . SER C 1 152 ? -31.978 9.068 50.731 1.00 21.60 152 SER C O 1
ATOM 5459 N N . MET C 1 153 ? -31.129 10.454 52.285 1.00 20.01 153 MET C N 1
ATOM 5460 C CA . MET C 1 153 ? -32.079 10.054 53.326 1.00 23.45 153 MET C CA 1
ATOM 5461 C C . MET C 1 153 ? -32.787 11.292 53.859 1.00 21.76 153 MET C C 1
ATOM 5462 O O . MET C 1 153 ? -32.259 11.982 54.737 1.00 22.28 153 MET C O 1
ATOM 5467 N N . SER C 1 154 ? -33.978 11.573 53.331 1.00 23.44 154 SER C N 1
ATOM 5468 C CA . SER C 1 154 ? -34.822 12.649 53.849 1.00 23.40 154 SER C CA 1
ATOM 5469 C C . SER C 1 154 ? -35.699 12.124 54.986 1.00 26.48 154 SER C C 1
ATOM 5470 O O . SER C 1 154 ? -36.920 12.222 54.965 1.00 27.25 154 SER C O 1
ATOM 5473 N N . LEU C 1 155 ? -35.043 11.544 55.986 1.00 25.25 155 LEU C N 1
ATOM 5474 C CA . LEU C 1 155 ? -35.752 10.953 57.111 1.00 25.73 155 LEU C CA 1
ATOM 5475 C C . LEU C 1 155 ? -34.794 10.897 58.287 1.00 24.98 155 LEU C C 1
ATOM 5476 O O . LEU C 1 155 ? -33.589 11.117 58.146 1.00 28.39 155 LEU C O 1
ATOM 5481 N N . GLY C 1 156 ? -35.344 10.589 59.447 1.00 25.22 156 GLY C N 1
ATOM 5482 C CA . GLY C 1 156 ? -34.527 10.423 60.631 1.00 24.51 156 GLY C CA 1
ATOM 5483 C C . GLY C 1 156 ? -35.404 10.293 61.858 1.00 27.62 156 GLY C C 1
ATOM 5484 O O . GLY C 1 156 ? -36.638 10.347 61.785 1.00 26.14 156 GLY C O 1
ATOM 5485 N N . GLY C 1 157 ? -34.738 10.094 62.992 1.00 26.56 157 GLY C N 1
ATOM 5486 C CA . GLY C 1 157 ? -35.422 9.991 64.254 1.00 27.46 157 GLY C CA 1
ATOM 5487 C C . GLY C 1 157 ? -34.566 10.544 65.372 1.00 25.82 157 GLY C C 1
ATOM 5488 O O . GLY C 1 157 ? -33.366 10.791 65.202 1.00 25.11 157 GLY C O 1
ATOM 5489 N N . PRO C 1 158 ? -35.164 10.711 66.555 1.00 24.13 158 PRO C N 1
ATOM 5490 C CA . PRO C 1 158 ? -34.457 11.372 67.660 1.00 23.85 158 PRO C CA 1
ATOM 5491 C C . PRO C 1 158 ? -33.462 10.490 68.400 1.00 22.71 158 PRO C C 1
ATOM 5492 O O . PRO C 1 158 ? -32.726 11.015 69.247 1.00 24.13 158 PRO C O 1
ATOM 5496 N N . SER C 1 159 ? -33.413 9.188 68.126 1.00 22.79 159 SER C N 1
ATOM 5497 C CA . SER C 1 159 ? -32.581 8.255 68.880 1.00 24.97 159 SER C CA 1
ATOM 5498 C C . SER C 1 159 ? -31.308 7.886 68.131 1.00 22.56 159 SER C C 1
ATOM 5499 O O . SER C 1 159 ? -31.336 7.633 66.928 1.00 22.18 159 SER C O 1
ATOM 5502 N N . ASP C 1 160 ? -30.202 7.810 68.869 1.00 22.76 160 ASP C N 1
ATOM 5503 C CA . ASP C 1 160 ? -28.950 7.233 68.378 1.00 24.11 160 ASP C CA 1
ATOM 5504 C C . ASP C 1 160 ? -29.106 5.717 68.298 1.00 27.27 160 ASP C C 1
ATOM 5505 O O . ASP C 1 160 ? -29.173 5.043 69.327 1.00 28.83 160 ASP C O 1
ATOM 5510 N N . VAL C 1 161 ? -29.170 5.185 67.078 1.00 23.39 161 VAL C N 1
ATOM 5511 C CA . VAL C 1 161 ? -29.391 3.763 66.808 1.00 26.27 161 VAL C CA 1
ATOM 5512 C C . VAL C 1 161 ? -28.077 3.169 66.302 1.00 26.69 161 VAL C C 1
ATOM 5513 O O . VAL C 1 161 ? -27.700 3.412 65.147 1.00 25.42 161 VAL C O 1
ATOM 5517 N N . PRO C 1 162 ? -27.329 2.422 67.125 1.00 27.01 162 PRO C N 1
ATOM 5518 C CA . PRO C 1 162 ? -25.951 2.062 66.726 1.00 28.14 162 PRO C CA 1
ATOM 5519 C C . PRO C 1 162 ? -25.865 1.225 65.458 1.00 25.11 162 PRO C C 1
ATOM 5520 O O . PRO C 1 162 ? -24.896 1.375 64.700 1.00 19.85 162 PRO C O 1
ATOM 5524 N N . GLU C 1 163 ? -26.836 0.340 65.200 1.00 27.08 163 GLU C N 1
ATOM 5525 C CA . GLU C 1 163 ? -26.782 -0.433 63.962 1.00 25.78 163 GLU C CA 1
ATOM 5526 C C . GLU C 1 163 ? -26.898 0.479 62.753 1.00 25.99 163 GLU C C 1
ATOM 5527 O O . GLU C 1 163 ? -26.293 0.211 61.706 1.00 24.19 163 GLU C O 1
ATOM 5533 N N . LEU C 1 164 ? -27.672 1.557 62.885 1.00 25.51 164 LEU C N 1
ATOM 5534 C CA . LEU C 1 164 ? -27.763 2.560 61.835 1.00 24.16 164 LEU C CA 1
ATOM 5535 C C . LEU C 1 164 ? -26.441 3.292 61.666 1.00 25.30 164 LEU C C 1
ATOM 5536 O O . LEU C 1 164 ? -25.967 3.479 60.537 1.00 21.28 164 LEU C O 1
ATOM 5541 N N . HIS C 1 165 ? -25.820 3.691 62.789 1.00 20.56 165 HIS C N 1
ATOM 5542 C CA . HIS C 1 165 ? -24.531 4.376 62.731 1.00 23.25 165 HIS C CA 1
ATOM 5543 C C . HIS C 1 165 ? -23.496 3.512 62.039 1.00 24.09 165 HIS C C 1
ATOM 5544 O O . HIS C 1 165 ? -22.693 4.016 61.254 1.00 22.43 165 HIS C O 1
ATOM 5551 N N . GLN C 1 166 ? -23.497 2.206 62.329 1.00 22.35 166 GLN C N 1
ATOM 5552 C CA . GLN C 1 166 ? -22.500 1.316 61.751 1.00 23.67 166 GLN C CA 1
ATOM 5553 C C . GLN C 1 166 ? -22.662 1.202 60.241 1.00 23.65 166 GLN C C 1
ATOM 5554 O O . GLN C 1 166 ? -21.669 1.130 59.515 1.00 22.44 166 GLN C O 1
ATOM 5560 N N . ALA C 1 167 ? -23.906 1.160 59.754 1.00 24.57 167 ALA C N 1
ATOM 5561 C CA . ALA C 1 167 ? -24.125 1.032 58.316 1.00 28.17 167 ALA C CA 1
ATOM 5562 C C . ALA C 1 167 ? -23.677 2.291 57.593 1.00 23.74 167 ALA C C 1
ATOM 5563 O O . ALA C 1 167 ? -23.008 2.233 56.552 1.00 23.28 167 ALA C O 1
ATOM 5565 N N . VAL C 1 168 ? -24.034 3.442 58.146 1.00 23.80 168 VAL C N 1
ATOM 5566 C CA . VAL C 1 168 ? -23.617 4.724 57.589 1.00 23.92 168 VAL C CA 1
ATOM 5567 C C . VAL C 1 168 ? -22.094 4.828 57.542 1.00 22.79 168 VAL C C 1
ATOM 5568 O O . VAL C 1 168 ? -21.516 5.284 56.547 1.00 23.19 168 VAL C O 1
ATOM 5572 N N . LYS C 1 169 ? -21.426 4.442 58.628 1.00 21.60 169 LYS C N 1
ATOM 5573 C CA . LYS C 1 169 ? -19.960 4.421 58.632 1.00 20.32 169 LYS C CA 1
ATOM 5574 C C . LYS C 1 169 ? -19.408 3.508 57.552 1.00 23.32 169 LYS C C 1
ATOM 5575 O O . LYS C 1 169 ? -18.407 3.835 56.899 1.00 23.22 169 LYS C O 1
ATOM 5581 N N . ARG C 1 170 ? -20.037 2.349 57.354 1.00 24.83 170 ARG C N 1
ATOM 5582 C CA . ARG C 1 170 ? -19.591 1.457 56.290 1.00 26.07 170 ARG C CA 1
ATOM 5583 C C . ARG C 1 170 ? -19.743 2.103 54.922 1.00 24.06 170 ARG C C 1
ATOM 5584 O O . ARG C 1 170 ? -18.866 1.953 54.066 1.00 23.76 170 ARG C O 1
ATOM 5592 N N . ALA C 1 171 ? -20.837 2.838 54.699 1.00 22.58 171 ALA C N 1
ATOM 5593 C CA . ALA C 1 171 ? -21.029 3.504 53.411 1.00 25.70 171 ALA C CA 1
ATOM 5594 C C . ALA C 1 171 ? -19.917 4.513 53.145 1.00 23.20 171 ALA C C 1
ATOM 5595 O O . ALA C 1 171 ? -19.332 4.542 52.053 1.00 23.27 171 ALA C O 1
ATOM 5597 N N . VAL C 1 172 ? -19.606 5.343 54.145 1.00 21.11 172 VAL C N 1
ATOM 5598 C CA . VAL C 1 172 ? -18.590 6.378 53.979 1.00 21.87 172 VAL C CA 1
ATOM 5599 C C . VAL C 1 172 ? -17.203 5.759 53.833 1.00 23.44 172 VAL C C 1
ATOM 5600 O O . VAL C 1 172 ? -16.378 6.239 53.045 1.00 23.07 172 VAL C O 1
ATOM 5604 N N . GLU C 1 173 ? -16.932 4.673 54.562 1.00 20.54 173 GLU C N 1
ATOM 5605 C CA . GLU C 1 173 ? -15.662 3.968 54.404 1.00 25.74 173 GLU C CA 1
ATOM 5606 C C . GLU C 1 173 ? -15.496 3.408 52.993 1.00 26.31 173 GLU C C 1
ATOM 5607 O O . GLU C 1 173 ? -14.363 3.285 52.492 1.00 23.11 173 GLU C O 1
ATOM 5613 N N . ASN C 1 174 ? -16.604 3.092 52.331 1.00 18.40 174 ASN C N 1
ATOM 5614 C CA . ASN C 1 174 ? -16.606 2.644 50.945 1.00 23.01 174 ASN C CA 1
ATOM 5615 C C . ASN C 1 174 ? -16.725 3.801 49.956 1.00 22.66 174 ASN C C 1
ATOM 5616 O O . ASN C 1 174 ? -17.049 3.576 48.782 1.00 21.90 174 ASN C O 1
ATOM 5621 N N . ASN C 1 175 ? -16.455 5.026 50.411 1.00 20.22 175 ASN C N 1
ATOM 5622 C CA . ASN C 1 175 ? -16.438 6.227 49.580 1.00 22.85 175 ASN C CA 1
ATOM 5623 C C . ASN C 1 175 ? -17.804 6.556 49.003 1.00 22.51 175 ASN C C 1
ATOM 5624 O O . ASN C 1 175 ? -17.900 7.067 47.886 1.00 24.86 175 ASN C O 1
ATOM 5629 N N . ILE C 1 176 ? -18.858 6.297 49.773 1.00 22.45 176 ILE C N 1
ATOM 5630 C CA . ILE C 1 176 ? -20.219 6.664 49.410 1.00 23.29 176 ILE C CA 1
ATOM 5631 C C . ILE C 1 176 ? -20.628 7.864 50.262 1.00 21.54 176 ILE C C 1
ATOM 5632 O O . ILE C 1 176 ? -20.485 7.845 51.493 1.00 21.06 176 ILE C O 1
ATOM 5637 N N . LEU C 1 177 ? -21.093 8.914 49.594 1.00 20.90 177 LEU C N 1
ATOM 5638 C CA . LEU C 1 177 ? -21.607 10.106 50.257 1.00 22.27 177 LEU C CA 1
ATOM 5639 C C . LEU C 1 177 ? -22.987 9.827 50.845 1.00 22.46 177 LEU C C 1
ATOM 5640 O O . LEU C 1 177 ? -23.882 9.333 50.151 1.00 21.77 177 LEU C O 1
ATOM 5645 N N . VAL C 1 178 ? -23.167 10.143 52.123 1.00 20.65 178 VAL C N 1
ATOM 5646 C CA . VAL C 1 178 ? -24.434 9.902 52.810 1.00 19.07 178 VAL C CA 1
ATOM 5647 C C . VAL C 1 178 ? -25.034 11.246 53.227 1.00 21.17 178 VAL C C 1
ATOM 5648 O O . VAL C 1 178 ? -24.462 11.965 54.057 1.00 21.25 178 VAL C O 1
ATOM 5652 N N . VAL C 1 179 ? -26.190 11.575 52.665 1.00 21.09 179 VAL C N 1
ATOM 5653 C CA . VAL C 1 179 ? -26.820 12.881 52.841 1.00 22.48 179 VAL C CA 1
ATOM 5654 C C . VAL C 1 179 ? -28.120 12.697 53.618 1.00 22.22 179 VAL C C 1
ATOM 5655 O O . VAL C 1 179 ? -28.966 11.879 53.234 1.00 23.24 179 VAL C O 1
ATOM 5659 N N . CYS C 1 180 ? -28.291 13.477 54.690 1.00 20.15 180 CYS C N 1
ATOM 5660 C CA . CYS C 1 180 ? -29.377 13.267 55.643 1.00 19.02 180 CYS C CA 1
ATOM 5661 C C . CYS C 1 180 ? -30.019 14.595 56.042 1.00 21.41 180 CYS C C 1
ATOM 5662 O O . CYS C 1 180 ? -29.349 15.627 56.145 1.00 22.52 180 CYS C O 1
ATOM 5665 N N . ALA C 1 181 ? -31.331 14.555 56.273 1.00 22.37 181 ALA C N 1
ATOM 5666 C CA . ALA C 1 181 ? -32.079 15.741 56.673 1.00 25.48 181 ALA C CA 1
ATOM 5667 C C . ALA C 1 181 ? -31.915 15.995 58.166 1.00 23.19 181 ALA C C 1
ATOM 5668 O O . ALA C 1 181 ? -32.182 15.111 58.987 1.00 23.17 181 ALA C O 1
ATOM 5670 N N . ALA C 1 182 ? -31.519 17.214 58.523 1.00 23.04 182 ALA C N 1
ATOM 5671 C CA . ALA C 1 182 ? -31.351 17.569 59.929 1.00 26.32 182 ALA C CA 1
ATOM 5672 C C . ALA C 1 182 ? -32.678 17.963 60.578 1.00 30.17 182 ALA C C 1
ATOM 5673 O O . ALA C 1 182 ? -33.610 18.428 59.916 1.00 34.02 182 ALA C O 1
ATOM 5675 N N . GLY C 1 183 ? -32.757 17.770 61.892 1.00 30.15 183 GLY C N 1
ATOM 5676 C CA . GLY C 1 183 ? -33.938 18.166 62.643 1.00 27.31 183 GLY C CA 1
ATOM 5677 C C . GLY C 1 183 ? -35.117 17.230 62.446 1.00 34.45 183 GLY C C 1
ATOM 5678 O O . GLY C 1 183 ? -35.110 16.372 61.554 1.00 32.45 183 GLY C O 1
ATOM 5679 N N . LEU C 1 195 ? -32.896 17.017 67.645 1.00 28.62 195 LEU C N 1
ATOM 5680 C CA . LEU C 1 195 ? -31.861 16.471 66.756 1.00 25.62 195 LEU C CA 1
ATOM 5681 C C . LEU C 1 195 ? -32.398 15.240 66.064 1.00 27.22 195 LEU C C 1
ATOM 5682 O O . LEU C 1 195 ? -33.280 14.555 66.590 1.00 22.69 195 LEU C O 1
ATOM 5687 N N . SER C 1 196 ? -31.857 14.967 64.882 1.00 25.13 196 SER C N 1
ATOM 5688 C CA . SER C 1 196 ? -32.242 13.821 64.077 1.00 23.98 196 SER C CA 1
ATOM 5689 C C . SER C 1 196 ? -31.023 12.954 63.801 1.00 22.69 196 SER C C 1
ATOM 5690 O O . SER C 1 196 ? -29.963 13.469 63.444 1.00 22.29 196 SER C O 1
ATOM 5693 N N . TYR C 1 197 ? -31.182 11.656 63.942 1.00 21.67 197 TYR C N 1
ATOM 5694 C CA . TYR C 1 197 ? -30.196 10.723 63.428 1.00 23.48 197 TYR C CA 1
ATOM 5695 C C . TYR C 1 197 ? -30.787 9.988 62.233 1.00 22.50 197 TYR C C 1
ATOM 5696 O O . TYR C 1 197 ? -31.973 9.651 62.258 1.00 22.87 197 TYR C O 1
ATOM 5705 N N . PRO C 1 198 ? -29.989 9.670 61.198 1.00 24.89 198 PRO C N 1
ATOM 5706 C CA . PRO C 1 198 ? -28.517 9.722 61.129 1.00 19.36 198 PRO C CA 1
ATOM 5707 C C . PRO C 1 198 ? -27.862 11.100 60.887 1.00 20.44 198 PRO C C 1
ATOM 5708 O O . PRO C 1 198 ? -26.644 11.168 60.906 1.00 21.70 198 PRO C O 1
ATOM 5712 N N . ALA C 1 199 ? -28.639 12.164 60.697 1.00 22.15 199 ALA C N 1
ATOM 5713 C CA . ALA C 1 199 ? -28.046 13.462 60.360 1.00 24.26 199 ALA C CA 1
ATOM 5714 C C . ALA C 1 199 ? -27.004 13.903 61.385 1.00 21.99 199 ALA C C 1
ATOM 5715 O O . ALA C 1 199 ? -25.984 14.506 61.024 1.00 23.00 199 ALA C O 1
ATOM 5717 N N . ALA C 1 200 ? -27.238 13.602 62.666 1.00 19.96 200 ALA C N 1
ATOM 5718 C CA . ALA C 1 200 ? -26.350 14.051 63.734 1.00 22.28 200 ALA C CA 1
ATOM 5719 C C . ALA C 1 200 ? -25.055 13.246 63.847 1.00 22.74 200 ALA C C 1
ATOM 5720 O O . ALA C 1 200 ? -24.182 13.616 64.642 1.00 24.75 200 ALA C O 1
ATOM 5722 N N . TYR C 1 201 ? -24.893 12.159 63.100 1.00 22.08 201 TYR C N 1
ATOM 5723 C CA . TYR C 1 201 ? -23.609 11.471 63.114 1.00 22.54 201 TYR C CA 1
ATOM 5724 C C . TYR C 1 201 ? -22.556 12.290 62.370 1.00 22.14 201 TYR C C 1
ATOM 5725 O O . TYR C 1 201 ? -22.851 12.958 61.377 1.00 25.01 201 TYR C O 1
ATOM 5734 N N . ASN C 1 202 ? -21.307 12.207 62.852 1.00 24.77 202 ASN C N 1
ATOM 5735 C CA . ASN C 1 202 ? -20.209 12.985 62.265 1.00 25.12 202 ASN C CA 1
ATOM 5736 C C . ASN C 1 202 ? -19.988 12.656 60.793 1.00 24.45 202 ASN C C 1
ATOM 5737 O O . ASN C 1 202 ? -19.605 13.526 60.003 1.00 24.34 202 ASN C O 1
ATOM 5742 N N . GLU C 1 203 ? -20.188 11.399 60.416 1.00 21.92 203 GLU C N 1
ATOM 5743 C CA . GLU C 1 203 ? -19.802 10.948 59.084 1.00 22.67 203 GLU C CA 1
ATOM 5744 C C . GLU C 1 203 ? -20.776 11.409 58.006 1.00 24.84 203 GLU C C 1
ATOM 5745 O O . GLU C 1 203 ? -20.434 11.401 56.819 1.00 23.82 203 GLU C O 1
ATOM 5751 N N . VAL C 1 204 ? -21.946 11.834 58.394 1.00 23.10 204 VAL C N 1
ATOM 5752 C CA . VAL C 1 204 ? -23.055 12.140 57.501 1.00 21.22 204 VAL C CA 1
ATOM 5753 C C . VAL C 1 204 ? -22.986 13.599 57.093 1.00 23.77 204 VAL C C 1
ATOM 5754 O O . VAL C 1 204 ? -22.557 14.458 57.866 1.00 22.88 204 VAL C O 1
ATOM 5758 N N . ILE C 1 205 ? -23.388 13.886 55.859 1.00 21.44 205 ILE C N 1
ATOM 5759 C CA . ILE C 1 205 ? -23.564 15.263 55.400 1.00 18.97 205 ILE C CA 1
ATOM 5760 C C . ILE C 1 205 ? -24.939 15.728 55.877 1.00 23.55 205 ILE C C 1
ATOM 5761 O O . ILE C 1 205 ? -25.966 15.267 55.372 1.00 23.31 205 ILE C O 1
ATOM 5766 N N . SER C 1 206 ? -24.965 16.632 56.859 1.00 22.37 206 SER C N 1
ATOM 5767 C CA . SER C 1 206 ? -26.218 17.045 57.487 1.00 20.33 206 SER C CA 1
ATOM 5768 C C . SER C 1 206 ? -26.743 18.326 56.836 1.00 22.31 206 SER C C 1
ATOM 5769 O O . SER C 1 206 ? -26.019 19.317 56.732 1.00 21.91 206 SER C O 1
ATOM 5772 N N . VAL C 1 207 ? -28.014 18.317 56.433 1.00 22.36 207 VAL C N 1
ATOM 5773 C CA . VAL C 1 207 ? -28.592 19.352 55.578 1.00 18.02 207 VAL C CA 1
ATOM 5774 C C . VAL C 1 207 ? -29.711 20.079 56.328 1.00 21.65 207 VAL C C 1
ATOM 5775 O O . VAL C 1 207 ? -30.701 19.453 56.734 1.00 22.72 207 VAL C O 1
ATOM 5779 N N . GLY C 1 208 ? -29.570 21.396 56.471 1.00 21.55 208 GLY C N 1
ATOM 5780 C CA . GLY C 1 208 ? -30.628 22.243 56.979 1.00 23.09 208 GLY C CA 1
ATOM 5781 C C . GLY C 1 208 ? -31.363 22.939 55.842 1.00 26.53 208 GLY C C 1
ATOM 5782 O O . GLY C 1 208 ? -30.984 22.855 54.680 1.00 27.30 208 GLY C O 1
ATOM 5783 N N . ALA C 1 209 ? -32.423 23.656 56.199 1.00 24.84 209 ALA C N 1
ATOM 5784 C CA . ALA C 1 209 ? -33.322 24.234 55.212 1.00 25.71 209 ALA C CA 1
ATOM 5785 C C . ALA C 1 209 ? -33.312 25.751 55.295 1.00 31.42 209 ALA C C 1
ATOM 5786 O O . ALA C 1 209 ? -33.187 26.336 56.375 1.00 26.67 209 ALA C O 1
ATOM 5788 N N . ILE C 1 210 ? -33.461 26.379 54.136 1.00 26.42 210 ILE C N 1
ATOM 5789 C CA . ILE C 1 210 ? -33.568 27.824 54.034 1.00 30.85 210 ILE C CA 1
ATOM 5790 C C . ILE C 1 210 ? -34.848 28.152 53.272 1.00 31.38 210 ILE C C 1
ATOM 5791 O O . ILE C 1 210 ? -35.326 27.358 52.454 1.00 31.26 210 ILE C O 1
ATOM 5796 N N . SER C 1 211 ? -35.429 29.311 53.569 1.00 30.97 211 SER C N 1
ATOM 5797 C CA . SER C 1 211 ? -36.618 29.725 52.841 1.00 36.46 211 SER C CA 1
ATOM 5798 C C . SER C 1 211 ? -36.226 30.334 51.496 1.00 38.95 211 SER C C 1
ATOM 5799 O O . SER C 1 211 ? -35.057 30.625 51.231 1.00 36.70 211 SER C O 1
ATOM 5802 N N . LEU C 1 212 ? -37.225 30.515 50.629 1.00 41.36 212 LEU C N 1
ATOM 5803 C CA . LEU C 1 212 ? -36.973 31.192 49.363 1.00 43.80 212 LEU C CA 1
ATOM 5804 C C . LEU C 1 212 ? -36.422 32.589 49.599 1.00 43.75 212 LEU C C 1
ATOM 5805 O O . LEU C 1 212 ? -35.547 33.052 48.862 1.00 47.70 212 LEU C O 1
ATOM 5810 N N . ASP C 1 213 ? -36.855 33.259 50.650 1.00 48.46 213 ASP C N 1
ATOM 5811 C CA . ASP C 1 213 ? -36.383 34.585 50.983 1.00 49.14 213 ASP C CA 1
ATOM 5812 C C . ASP C 1 213 ? -34.951 34.559 51.526 1.00 50.73 213 ASP C C 1
ATOM 5813 O O . ASP C 1 213 ? -34.305 35.567 51.667 1.00 49.70 213 ASP C O 1
ATOM 5818 N N . GLY C 1 214 ? -34.462 33.395 51.847 1.00 43.08 214 GLY C N 1
ATOM 5819 C CA . GLY C 1 214 ? -33.098 33.287 52.313 1.00 46.09 214 GLY C CA 1
ATOM 5820 C C . GLY C 1 214 ? -32.899 33.302 53.818 1.00 46.99 214 GLY C C 1
ATOM 5821 O O . GLY C 1 214 ? -31.802 33.657 54.273 1.00 48.91 214 GLY C O 1
ATOM 5822 N N . GLN C 1 215 ? -33.902 32.914 54.599 1.00 43.48 215 GLN C N 1
ATOM 5823 C CA . GLN C 1 215 ? -33.832 33.062 56.055 1.00 44.44 215 GLN C CA 1
ATOM 5824 C C . GLN C 1 215 ? -33.792 31.723 56.795 1.00 44.38 215 GLN C C 1
ATOM 5825 O O . GLN C 1 215 ? -34.215 30.699 56.263 1.00 40.69 215 GLN C O 1
ATOM 5831 N N . GLU C 1 225 ? -25.942 20.197 64.234 1.00 23.24 225 GLU C N 1
ATOM 5832 C CA . GLU C 1 225 ? -24.632 20.208 63.604 1.00 30.13 225 GLU C CA 1
ATOM 5833 C C . GLU C 1 225 ? -24.754 20.027 62.084 1.00 26.53 225 GLU C C 1
ATOM 5834 O O . GLU C 1 225 ? -24.563 18.937 61.557 1.00 23.53 225 GLU C O 1
ATOM 5840 N N . ILE C 1 226 ? -25.050 21.143 61.428 1.00 26.64 226 ILE C N 1
ATOM 5841 C CA . ILE C 1 226 ? -25.392 21.277 60.012 1.00 27.10 226 ILE C CA 1
ATOM 5842 C C . ILE C 1 226 ? -24.123 21.427 59.187 1.00 24.10 226 ILE C C 1
ATOM 5843 O O . ILE C 1 226 ? -23.228 22.179 59.572 1.00 24.03 226 ILE C O 1
ATOM 5848 N N . ASP C 1 227 ? -24.054 20.766 58.021 1.00 22.71 227 ASP C N 1
ATOM 5849 C CA . ASP C 1 227 ? -22.959 21.052 57.091 1.00 21.52 227 ASP C CA 1
ATOM 5850 C C . ASP C 1 227 ? -23.307 22.182 56.124 1.00 19.85 227 ASP C C 1
ATOM 5851 O O . ASP C 1 227 ? -22.486 23.066 55.874 1.00 20.31 227 ASP C O 1
ATOM 5856 N N . VAL C 1 228 ? -24.509 22.148 55.552 1.00 19.47 228 VAL C N 1
ATOM 5857 C CA . VAL C 1 228 ? -24.932 23.088 54.522 1.00 21.41 228 VAL C CA 1
ATOM 5858 C C . VAL C 1 228 ? -26.436 23.282 54.667 1.00 21.71 228 VAL C C 1
ATOM 5859 O O . VAL C 1 228 ? -27.128 22.481 55.308 1.00 25.21 228 VAL C O 1
ATOM 5863 N N . VAL C 1 229 ? -26.947 24.367 54.072 1.00 21.30 229 VAL C N 1
ATOM 5864 C CA . VAL C 1 229 ? -28.382 24.556 53.932 1.00 21.19 229 VAL C CA 1
ATOM 5865 C C . VAL C 1 229 ? -28.730 24.573 52.449 1.00 22.92 229 VAL C C 1
ATOM 5866 O O . VAL C 1 229 ? -27.891 24.844 51.581 1.00 22.10 229 VAL C O 1
ATOM 5870 N N . ALA C 1 230 ? -29.990 24.266 52.167 1.00 22.29 230 ALA C N 1
ATOM 5871 C CA . ALA C 1 230 ? -30.493 24.225 50.802 1.00 22.37 230 ALA C CA 1
ATOM 5872 C C . ALA C 1 230 ? -31.976 24.564 50.831 1.00 25.17 230 ALA C C 1
ATOM 5873 O O . ALA C 1 230 ? -32.606 24.519 51.896 1.00 24.32 230 ALA C O 1
ATOM 5875 N N . PRO C 1 231 ? -32.567 24.935 49.674 1.00 26.01 231 PRO C N 1
ATOM 5876 C CA . PRO C 1 231 ? -33.990 25.317 49.639 1.00 25.84 231 PRO C CA 1
ATOM 5877 C C . PRO C 1 231 ? -34.921 24.294 50.277 1.00 28.24 231 PRO C C 1
ATOM 5878 O O . PRO C 1 231 ? -34.875 23.101 49.962 1.00 25.14 231 PRO C O 1
ATOM 5882 N N . GLY C 1 232 ? -35.810 24.773 51.144 1.00 24.52 232 GLY C N 1
ATOM 5883 C CA . GLY C 1 232 ? -36.741 23.893 51.824 1.00 28.51 232 GLY C CA 1
ATOM 5884 C C . GLY C 1 232 ? -38.186 24.347 51.791 1.00 26.60 232 GLY C C 1
ATOM 5885 O O . GLY C 1 232 ? -39.064 23.618 52.256 1.00 27.24 232 GLY C O 1
ATOM 5886 N N . GLU C 1 233 ? -38.455 25.535 51.248 1.00 24.07 233 GLU C N 1
ATOM 5887 C CA . GLU C 1 233 ? -39.787 26.131 51.310 1.00 26.39 233 GLU C CA 1
ATOM 5888 C C . GLU C 1 233 ? -40.477 26.072 49.952 1.00 28.83 233 GLU C C 1
ATOM 5889 O O . GLU C 1 233 ? -39.911 26.503 48.941 1.00 25.20 233 GLU C O 1
ATOM 5895 N N . LYS C 1 234 ? -41.712 25.574 49.945 1.00 24.54 234 LYS C N 1
ATOM 5896 C CA . LYS C 1 234 ? -42.555 25.537 48.752 1.00 26.27 234 LYS C CA 1
ATOM 5897 C C . LYS C 1 234 ? -41.807 24.905 47.575 1.00 29.15 234 LYS C C 1
ATOM 5898 O O . LYS C 1 234 ? -41.698 25.466 46.480 1.00 28.31 234 LYS C O 1
ATOM 5904 N N . ILE C 1 235 ? -41.288 23.709 47.826 1.00 23.31 235 ILE C N 1
ATOM 5905 C CA . ILE C 1 235 ? -40.521 22.985 46.820 1.00 24.94 235 ILE C CA 1
ATOM 5906 C C . ILE C 1 235 ? -41.494 22.278 45.881 1.00 24.90 235 ILE C C 1
ATOM 5907 O O . ILE C 1 235 ? -42.272 21.422 46.316 1.00 21.36 235 ILE C O 1
ATOM 5912 N N . LEU C 1 236 ? -41.427 22.608 44.588 1.00 22.64 236 LEU C N 1
ATOM 5913 C CA . LEU C 1 236 ? -42.274 21.984 43.576 1.00 25.89 236 LEU C CA 1
ATOM 5914 C C . LEU C 1 236 ? -41.549 20.786 42.975 1.00 23.46 236 LEU C C 1
ATOM 5915 O O . LEU C 1 236 ? -40.387 20.902 42.571 1.00 25.20 236 LEU C O 1
ATOM 5920 N N . SER C 1 237 ? -42.224 19.642 42.911 1.00 25.30 237 SER C N 1
ATOM 5921 C CA . SER C 1 237 ? -41.595 18.443 42.352 1.00 22.68 237 SER C CA 1
ATOM 5922 C C . SER C 1 237 ? -42.671 17.436 41.936 1.00 24.40 237 SER C C 1
ATOM 5923 O O . SER C 1 237 ? -43.877 17.698 42.023 1.00 21.66 237 SER C O 1
ATOM 5926 N N . THR C 1 238 ? -42.221 16.263 41.505 1.00 26.36 238 THR C N 1
ATOM 5927 C CA . THR C 1 238 ? -43.082 15.214 40.963 1.00 23.23 238 THR C CA 1
ATOM 5928 C C . THR C 1 238 ? -43.812 14.440 42.064 1.00 23.37 238 THR C C 1
ATOM 5929 O O . THR C 1 238 ? -43.277 14.232 43.152 1.00 22.22 238 THR C O 1
ATOM 5933 N N . ILE C 1 239 ? -45.017 13.973 41.755 1.00 18.21 239 ILE C N 1
ATOM 5934 C CA . ILE C 1 239 ? -45.738 13.044 42.634 1.00 22.30 239 ILE C CA 1
ATOM 5935 C C . ILE C 1 239 ? -46.393 11.957 41.790 1.00 24.33 239 ILE C C 1
ATOM 5936 O O . ILE C 1 239 ? -46.556 12.108 40.571 1.00 27.32 239 ILE C O 1
ATOM 5941 N N . PRO C 1 240 ? -46.793 10.841 42.424 1.00 26.11 240 PRO C N 1
ATOM 5942 C CA . PRO C 1 240 ? -47.373 9.726 41.662 1.00 28.65 240 PRO C CA 1
ATOM 5943 C C . PRO C 1 240 ? -48.564 10.149 40.814 1.00 30.20 240 PRO C C 1
ATOM 5944 O O . PRO C 1 240 ? -49.291 11.083 41.146 1.00 29.56 240 PRO C O 1
ATOM 5948 N N . GLY C 1 241 ? -48.759 9.436 39.707 1.00 32.80 241 GLY C N 1
ATOM 5949 C CA . GLY C 1 241 ? -49.812 9.764 38.764 1.00 33.24 241 GLY C CA 1
ATOM 5950 C C . GLY C 1 241 ? -49.414 10.721 37.661 1.00 32.88 241 GLY C C 1
ATOM 5951 O O . GLY C 1 241 ? -50.290 11.206 36.939 1.00 34.22 241 GLY C O 1
ATOM 5952 N N . GLY C 1 242 ? -48.123 10.993 37.488 1.00 33.11 242 GLY C N 1
ATOM 5953 C CA . GLY C 1 242 ? -47.703 11.988 36.516 1.00 33.28 242 GLY C CA 1
ATOM 5954 C C . GLY C 1 242 ? -48.057 13.411 36.882 1.00 34.31 242 GLY C C 1
ATOM 5955 O O . GLY C 1 242 ? -48.142 14.270 35.999 1.00 31.96 242 GLY C O 1
ATOM 5956 N N . LYS C 1 243 ? -48.246 13.691 38.163 1.00 27.11 243 LYS C N 1
ATOM 5957 C CA . LYS C 1 243 ? -48.641 15.006 38.629 1.00 26.59 243 LYS C CA 1
ATOM 5958 C C . LYS C 1 243 ? -47.482 15.671 39.364 1.00 26.93 243 LYS C C 1
ATOM 5959 O O . LYS C 1 243 ? -46.358 15.154 39.416 1.00 26.07 243 LYS C O 1
ATOM 5965 N N . PHE C 1 244 ? -47.774 16.833 39.947 1.00 25.35 244 PHE C N 1
ATOM 5966 C CA . PHE C 1 244 ? -46.765 17.658 40.594 1.00 28.40 244 PHE C CA 1
ATOM 5967 C C . PHE C 1 244 ? -47.360 18.268 41.857 1.00 26.74 244 PHE C C 1
ATOM 5968 O O . PHE C 1 244 ? -48.579 18.420 41.979 1.00 25.13 244 PHE C O 1
ATOM 5976 N N . ALA C 1 245 ? -46.490 18.626 42.802 1.00 26.45 245 ALA C N 1
ATOM 5977 C CA . ALA C 1 245 ? -46.982 19.073 44.096 1.00 24.17 245 ALA C CA 1
ATOM 5978 C C . ALA C 1 245 ? -45.938 19.926 44.800 1.00 23.79 245 ALA C C 1
ATOM 5979 O O . ALA C 1 245 ? -44.737 19.839 44.530 1.00 21.05 245 ALA C O 1
ATOM 5981 N N . VAL C 1 246 ? -46.419 20.732 45.740 1.00 22.43 246 VAL C N 1
ATOM 5982 C CA . VAL C 1 246 ? -45.600 21.686 46.474 1.00 25.11 246 VAL C CA 1
ATOM 5983 C C . VAL C 1 246 ? -45.618 21.287 47.940 1.00 28.48 246 VAL C C 1
ATOM 5984 O O . VAL C 1 246 ? -46.691 21.036 48.511 1.00 27.76 246 VAL C O 1
ATOM 5988 N N . PHE C 1 247 ? -44.433 21.216 48.542 1.00 24.29 247 PHE C N 1
ATOM 5989 C CA . PHE C 1 247 ? -44.312 20.864 49.947 1.00 30.28 247 PHE C CA 1
ATOM 5990 C C . PHE C 1 247 ? -43.140 21.638 50.536 1.00 30.86 247 PHE C C 1
ATOM 5991 O O . PHE C 1 247 ? -42.217 22.017 49.815 1.00 26.32 247 PHE C O 1
ATOM 5999 N N . SER C 1 248 ? -43.188 21.877 51.850 1.00 30.50 248 SER C N 1
ATOM 6000 C CA . SER C 1 248 ? -42.116 22.557 52.566 1.00 30.85 248 SER C CA 1
ATOM 6001 C C . SER C 1 248 ? -41.645 21.699 53.731 1.00 32.25 248 SER C C 1
ATOM 6002 O O . SER C 1 248 ? -42.427 20.972 54.350 1.00 38.66 248 SER C O 1
ATOM 6005 N N . GLY C 1 249 ? -40.364 21.807 54.029 1.00 33.99 249 GLY C N 1
ATOM 6006 C CA . GLY C 1 249 ? -39.795 21.176 55.202 1.00 36.55 249 GLY C CA 1
ATOM 6007 C C . GLY C 1 249 ? -38.326 20.881 54.993 1.00 32.55 249 GLY C C 1
ATOM 6008 O O . GLY C 1 249 ? -37.794 20.934 53.884 1.00 32.75 249 GLY C O 1
ATOM 6009 N N . THR C 1 250 ? -37.665 20.544 56.101 1.00 33.75 250 THR C N 1
ATOM 6010 C CA . THR C 1 250 ? -36.238 20.257 56.045 1.00 28.81 250 THR C CA 1
ATOM 6011 C C . THR C 1 250 ? -35.944 19.011 55.219 1.00 33.42 250 THR C C 1
ATOM 6012 O O . THR C 1 250 ? -34.866 18.903 54.617 1.00 35.93 250 THR C O 1
ATOM 6016 N N . SER C 1 251 ? -36.895 18.076 55.144 1.00 27.22 251 SER C N 1
ATOM 6017 C CA . SER C 1 251 ? -36.696 16.894 54.314 1.00 31.49 251 SER C CA 1
ATOM 6018 C C . SER C 1 251 ? -36.615 17.238 52.829 1.00 32.53 251 SER C C 1
ATOM 6019 O O . SER C 1 251 ? -36.151 16.406 52.038 1.00 27.23 251 SER C O 1
ATOM 6022 N N . MET C 1 252 ? -37.056 18.442 52.433 1.00 28.79 252 MET C N 1
ATOM 6023 C CA . MET C 1 252 ? -36.956 18.884 51.045 1.00 28.59 252 MET C CA 1
ATOM 6024 C C . MET C 1 252 ? -35.601 19.490 50.697 1.00 25.80 252 MET C C 1
ATOM 6025 O O . MET C 1 252 ? -35.240 19.519 49.513 1.00 24.11 252 MET C O 1
ATOM 6030 N N . ALA C 1 253 ? -34.850 19.984 51.686 1.00 26.94 253 ALA C N 1
ATOM 6031 C CA . ALA C 1 253 ? -33.527 20.536 51.402 1.00 24.21 253 ALA C CA 1
ATOM 6032 C C . ALA C 1 253 ? -32.548 19.444 50.993 1.00 24.70 253 ALA C C 1
ATOM 6033 O O . ALA C 1 253 ? -31.745 19.635 50.068 1.00 21.64 253 ALA C O 1
ATOM 6035 N N . THR C 1 254 ? -32.619 18.288 51.655 1.00 24.14 254 THR C N 1
ATOM 6036 C CA . THR C 1 254 ? -31.715 17.167 51.389 1.00 23.16 254 THR C CA 1
ATOM 6037 C C . THR C 1 254 ? -31.606 16.781 49.916 1.00 22.41 254 THR C C 1
ATOM 6038 O O . THR C 1 254 ? -30.470 16.676 49.418 1.00 21.84 254 THR C O 1
ATOM 6042 N N . PRO C 1 255 ? -32.704 16.556 49.177 1.00 21.25 255 PRO C N 1
ATOM 6043 C CA . PRO C 1 255 ? -32.564 16.129 47.775 1.00 23.50 255 PRO C CA 1
ATOM 6044 C C . PRO C 1 255 ? -31.818 17.120 46.913 1.00 22.52 255 PRO C C 1
ATOM 6045 O O . PRO C 1 255 ? -31.181 16.698 45.938 1.00 19.29 255 PRO C O 1
ATOM 6049 N N . HIS C 1 256 ? -31.902 18.425 47.210 1.00 20.94 256 HIS C N 1
ATOM 6050 C CA . HIS C 1 256 ? -31.095 19.381 46.454 1.00 23.30 256 HIS C CA 1
ATOM 6051 C C . HIS C 1 256 ? -29.611 19.093 46.637 1.00 21.76 256 HIS C C 1
ATOM 6052 O O . HIS C 1 256 ? -28.830 19.187 45.686 1.00 21.94 256 HIS C O 1
ATOM 6059 N N . VAL C 1 257 ? -29.202 18.755 47.863 1.00 20.32 257 VAL C N 1
ATOM 6060 C CA . VAL C 1 257 ? -27.789 18.525 48.136 1.00 17.24 257 VAL C CA 1
ATOM 6061 C C . VAL C 1 257 ? -27.313 17.231 47.487 1.00 19.99 257 VAL C C 1
ATOM 6062 O O . VAL C 1 257 ? -26.209 17.169 46.924 1.00 19.65 257 VAL C O 1
ATOM 6066 N N . SER C 1 258 ? -28.126 16.174 47.572 1.00 20.96 258 SER C N 1
ATOM 6067 C CA . SER C 1 258 ? -27.783 14.916 46.913 1.00 21.48 258 SER C CA 1
ATOM 6068 C C . SER C 1 258 ? -27.654 15.102 45.408 1.00 21.59 258 SER C C 1
ATOM 6069 O O . SER C 1 258 ? -26.684 14.634 44.796 1.00 22.60 258 SER C O 1
ATOM 6072 N N . GLY C 1 259 ? -28.633 15.772 44.788 1.00 20.36 259 GLY C N 1
ATOM 6073 C CA . GLY C 1 259 ? -28.488 16.112 43.378 1.00 21.36 259 GLY C CA 1
ATOM 6074 C C . GLY C 1 259 ? -27.244 16.939 43.103 1.00 23.38 259 GLY C C 1
ATOM 6075 O O . GLY C 1 259 ? -26.509 16.681 42.146 1.00 22.17 259 GLY C O 1
ATOM 6076 N N . ALA C 1 260 ? -26.987 17.944 43.949 1.00 20.52 260 ALA C N 1
ATOM 6077 C CA . ALA C 1 260 ? -25.792 18.764 43.780 1.00 19.39 260 ALA C CA 1
ATOM 6078 C C . ALA C 1 260 ? -24.530 17.918 43.813 1.00 21.46 260 ALA C C 1
ATOM 6079 O O . ALA C 1 260 ? -23.609 18.126 43.012 1.00 22.11 260 ALA C O 1
ATOM 6081 N N . LEU C 1 261 ? -24.450 16.983 44.761 1.00 20.11 261 LEU C N 1
ATOM 6082 C CA . LEU C 1 261 ? -23.260 16.153 44.860 1.00 21.84 261 LEU C CA 1
ATOM 6083 C C . LEU C 1 261 ? -23.072 15.302 43.612 1.00 20.70 261 LEU C C 1
ATOM 6084 O O . LEU C 1 261 ? -21.932 15.006 43.239 1.00 22.73 261 LEU C O 1
ATOM 6089 N N . ALA C 1 262 ? -24.169 14.910 42.953 1.00 18.26 262 ALA C N 1
ATOM 6090 C CA . ALA C 1 262 ? -24.055 14.200 41.682 1.00 22.58 262 ALA C CA 1
ATOM 6091 C C . ALA C 1 262 ? -23.421 15.090 40.617 1.00 24.32 262 ALA C C 1
ATOM 6092 O O . ALA C 1 262 ? -22.503 14.663 39.905 1.00 23.11 262 ALA C O 1
ATOM 6094 N N . LEU C 1 263 ? -23.881 16.345 40.498 1.00 21.89 263 LEU C N 1
ATOM 6095 C CA . LEU C 1 263 ? -23.205 17.262 39.580 1.00 23.58 263 LEU C CA 1
ATOM 6096 C C . LEU C 1 263 ? -21.739 17.417 39.954 1.00 25.51 263 LEU C C 1
ATOM 6097 O O . LEU C 1 263 ? -20.858 17.412 39.084 1.00 21.97 263 LEU C O 1
ATOM 6102 N N . ILE C 1 264 ? -21.460 17.529 41.252 1.00 23.04 264 ILE C N 1
ATOM 6103 C CA . ILE C 1 264 ? -20.102 17.781 41.717 1.00 22.60 264 ILE C CA 1
ATOM 6104 C C . ILE C 1 264 ? -19.187 16.602 41.406 1.00 24.46 264 ILE C C 1
ATOM 6105 O O . ILE C 1 264 ? -18.039 16.782 40.978 1.00 21.86 264 ILE C O 1
ATOM 6110 N N . LYS C 1 265 ? -19.672 15.379 41.613 1.00 20.58 265 LYS C N 1
ATOM 6111 C CA . LYS C 1 265 ? -18.794 14.234 41.414 1.00 21.01 265 LYS C CA 1
ATOM 6112 C C . LYS C 1 265 ? -18.413 14.083 39.946 1.00 25.18 265 LYS C C 1
ATOM 6113 O O . LYS C 1 265 ? -17.252 13.787 39.631 1.00 25.28 265 LYS C O 1
ATOM 6119 N N . GLN C 1 266 ? -19.376 14.296 39.040 1.00 23.82 266 GLN C N 1
ATOM 6120 C CA . GLN C 1 266 ? -19.084 14.285 37.604 1.00 26.42 266 GLN C CA 1
ATOM 6121 C C . GLN C 1 266 ? -18.128 15.413 37.221 1.00 26.05 266 GLN C C 1
ATOM 6122 O O . GLN C 1 266 ? -17.162 15.204 36.476 1.00 24.88 266 GLN C O 1
ATOM 6128 N N . LEU C 1 267 ? -18.397 16.625 37.704 1.00 24.20 267 LEU C N 1
ATOM 6129 C CA . LEU C 1 267 ? -17.530 17.758 37.399 1.00 25.11 267 LEU C CA 1
ATOM 6130 C C . LEU C 1 267 ? -16.111 17.520 37.898 1.00 28.50 267 LEU C C 1
ATOM 6131 O O . LEU C 1 267 ? -15.134 17.669 37.153 1.00 25.61 267 LEU C O 1
ATOM 6136 N N . SER C 1 268 ? -15.973 17.160 39.166 1.00 21.88 268 SER C N 1
ATOM 6137 C CA . SER C 1 268 ? -14.648 17.171 39.761 1.00 26.73 268 SER C CA 1
ATOM 6138 C C . SER C 1 268 ? -13.809 15.981 39.312 1.00 29.41 268 SER C C 1
ATOM 6139 O O . SER C 1 268 ? -12.584 16.107 39.175 1.00 29.95 268 SER C O 1
ATOM 6142 N N . GLU C 1 269 ? -14.431 14.840 39.023 1.00 31.35 269 GLU C N 1
ATOM 6143 C CA . GLU C 1 269 ? -13.629 13.738 38.510 1.00 32.55 269 GLU C CA 1
ATOM 6144 C C . GLU C 1 269 ? -13.204 14.010 37.070 1.00 35.42 269 GLU C C 1
ATOM 6145 O O . GLU C 1 269 ? -12.140 13.548 36.638 1.00 39.33 269 GLU C O 1
ATOM 6151 N N . LYS C 1 270 ? -13.953 14.834 36.364 1.00 31.50 270 LYS C N 1
ATOM 6152 C CA . LYS C 1 270 ? -13.562 15.286 35.060 1.00 33.59 270 LYS C CA 1
ATOM 6153 C C . LYS C 1 270 ? -12.392 16.268 35.186 1.00 32.76 270 LYS C C 1
ATOM 6154 O O . LYS C 1 270 ? -11.402 16.064 34.573 1.00 33.90 270 LYS C O 1
ATOM 6160 N N . GLU C 1 271 ? -12.506 17.302 36.012 1.00 29.34 271 GLU C N 1
ATOM 6161 C CA . GLU C 1 271 ? -11.477 18.340 36.095 1.00 30.73 271 GLU C CA 1
ATOM 6162 C C . GLU C 1 271 ? -10.214 17.841 36.794 1.00 28.49 271 GLU C C 1
ATOM 6163 O O . GLU C 1 271 ? -9.102 18.234 36.416 1.00 26.52 271 GLU C O 1
ATOM 6169 N N . PHE C 1 272 ? -10.354 16.987 37.808 1.00 27.53 272 PHE C N 1
ATOM 6170 C CA . PHE C 1 272 ? -9.183 16.419 38.469 1.00 30.84 272 PHE C CA 1
ATOM 6171 C C . PHE C 1 272 ? -8.591 15.234 37.714 1.00 34.38 272 PHE C C 1
ATOM 6172 O O . PHE C 1 272 ? -7.488 14.794 38.062 1.00 29.62 272 PHE C O 1
ATOM 6180 N N . GLU C 1 273 ? -9.308 14.692 36.723 1.00 30.17 273 GLU C N 1
ATOM 6181 C CA . GLU C 1 273 ? -8.813 13.586 35.885 1.00 31.78 273 GLU C CA 1
ATOM 6182 C C . GLU C 1 273 ? -8.539 12.320 36.690 1.00 33.15 273 GLU C C 1
ATOM 6183 O O . GLU C 1 273 ? -7.587 11.590 36.411 1.00 32.72 273 GLU C O 1
ATOM 6189 N N . ARG C 1 274 ? -9.383 12.045 37.684 1.00 31.98 274 ARG C N 1
ATOM 6190 C CA . ARG C 1 274 ? -9.264 10.838 38.490 1.00 29.02 274 ARG C CA 1
ATOM 6191 C C . ARG C 1 274 ? -10.504 10.725 39.370 1.00 33.91 274 ARG C C 1
ATOM 6192 O O . ARG C 1 274 ? -11.202 11.715 39.604 1.00 31.15 274 ARG C O 1
ATOM 6200 N N . ASN C 1 275 ? -10.782 9.503 39.835 1.00 34.87 275 ASN C N 1
ATOM 6201 C CA . ASN C 1 275 ? -11.827 9.295 40.837 1.00 34.47 275 ASN C CA 1
ATOM 6202 C C . ASN C 1 275 ? -11.415 9.922 42.158 1.00 33.52 275 ASN C C 1
ATOM 6203 O O . ASN C 1 275 ? -10.289 9.724 42.625 1.00 34.17 275 ASN C O 1
ATOM 6208 N N . LEU C 1 276 ? -12.324 10.665 42.769 1.00 30.02 276 LEU C N 1
ATOM 6209 C CA . LEU C 1 276 ? -12.042 11.300 44.043 1.00 30.86 276 LEU C CA 1
ATOM 6210 C C . LEU C 1 276 ? -12.649 10.483 45.176 1.00 30.94 276 LEU C C 1
ATOM 6211 O O . LEU C 1 276 ? -13.665 9.807 45.006 1.00 26.33 276 LEU C O 1
ATOM 6216 N N . THR C 1 277 ? -11.987 10.529 46.327 1.00 26.77 277 THR C N 1
ATOM 6217 C CA . THR C 1 277 ? -12.504 9.888 47.523 1.00 26.15 277 THR C CA 1
ATOM 6218 C C . THR C 1 277 ? -13.640 10.717 48.112 1.00 25.12 277 THR C C 1
ATOM 6219 O O . THR C 1 277 ? -13.827 11.898 47.781 1.00 22.50 277 THR C O 1
ATOM 6223 N N . GLU C 1 278 ? -14.404 10.072 48.997 1.00 21.33 278 GLU C N 1
ATOM 6224 C CA . GLU C 1 278 ? -15.536 10.742 49.635 1.00 22.49 278 GLU C CA 1
ATOM 6225 C C . GLU C 1 278 ? -15.136 11.989 50.419 1.00 22.39 278 GLU C C 1
ATOM 6226 O O . GLU C 1 278 ? -15.861 12.994 50.322 1.00 19.93 278 GLU C O 1
ATOM 6232 N N . PRO C 1 279 ? -14.031 12.017 51.184 1.00 22.55 279 PRO C N 1
ATOM 6233 C CA . PRO C 1 279 ? -13.657 13.276 51.845 1.00 21.87 279 PRO C CA 1
ATOM 6234 C C . PRO C 1 279 ? -13.311 14.393 50.874 1.00 22.78 279 PRO C C 1
ATOM 6235 O O . PRO C 1 279 ? -13.598 15.558 51.168 1.00 19.77 279 PRO C O 1
ATOM 6239 N N . GLU C 1 280 ? -12.676 14.077 49.738 1.00 20.61 280 GLU C N 1
ATOM 6240 C CA . GLU C 1 280 ? -12.452 15.102 48.717 1.00 24.67 280 GLU C CA 1
ATOM 6241 C C . GLU C 1 280 ? -13.773 15.595 48.128 1.00 19.50 280 GLU C C 1
ATOM 6242 O O . GLU C 1 280 ? -13.949 16.798 47.909 1.00 19.35 280 GLU C O 1
ATOM 6248 N N . LEU C 1 281 ? -14.718 14.685 47.868 1.00 19.23 281 LEU C N 1
ATOM 6249 C CA . LEU C 1 281 ? -15.987 15.113 47.282 1.00 20.15 281 LEU C CA 1
ATOM 6250 C C . LEU C 1 281 ? -16.786 15.938 48.281 1.00 22.03 281 LEU C C 1
ATOM 6251 O O . LEU C 1 281 ? -17.490 16.885 47.900 1.00 22.17 281 LEU C O 1
ATOM 6256 N N . TYR C 1 282 ? -16.682 15.600 49.567 1.00 21.51 282 TYR C N 1
ATOM 6257 C CA . TYR C 1 282 ? -17.278 16.453 50.590 1.00 20.51 282 TYR C CA 1
ATOM 6258 C C . TYR C 1 282 ? -16.659 17.849 50.556 1.00 19.83 282 TYR C C 1
ATOM 6259 O O . TYR C 1 282 ? -17.373 18.855 50.559 1.00 21.92 282 TYR C O 1
ATOM 6268 N N . ALA C 1 283 ? -15.324 17.929 50.469 1.00 22.08 283 ALA C N 1
ATOM 6269 C CA . ALA C 1 283 ? -14.661 19.226 50.348 1.00 21.54 283 ALA C CA 1
ATOM 6270 C C . ALA C 1 283 ? -15.138 19.997 49.116 1.00 21.47 283 ALA C C 1
ATOM 6271 O O . ALA C 1 283 ? -15.287 21.234 49.156 1.00 19.72 283 ALA C O 1
ATOM 6273 N N . GLN C 1 284 ? -15.384 19.287 48.006 1.00 21.86 284 GLN C N 1
ATOM 6274 C CA . GLN C 1 284 ? -15.876 19.959 46.804 1.00 20.17 284 GLN C CA 1
ATOM 6275 C C . GLN C 1 284 ? -17.248 20.582 47.034 1.00 22.90 284 GLN C C 1
ATOM 6276 O O . GLN C 1 284 ? -17.565 21.627 46.444 1.00 21.31 284 GLN C O 1
ATOM 6282 N N . LEU C 1 285 ? -18.069 19.971 47.895 1.00 22.54 285 LEU C N 1
ATOM 6283 C CA . LEU C 1 285 ? -19.364 20.558 48.236 1.00 21.72 285 LEU C CA 1
ATOM 6284 C C . LEU C 1 285 ? -19.189 21.822 49.074 1.00 21.04 285 LEU C C 1
ATOM 6285 O O . LEU C 1 285 ? -19.829 22.854 48.823 1.00 20.56 285 LEU C O 1
ATOM 6290 N N . ILE C 1 286 ? -18.305 21.760 50.069 1.00 20.28 286 ILE C N 1
ATOM 6291 C CA . ILE C 1 286 ? -18.108 22.897 50.958 1.00 20.07 286 ILE C CA 1
ATOM 6292 C C . ILE C 1 286 ? -17.467 24.069 50.210 1.00 18.66 286 ILE C C 1
ATOM 6293 O O . ILE C 1 286 ? -17.774 25.238 50.479 1.00 22.44 286 ILE C O 1
ATOM 6298 N N . LYS C 1 287 ? -16.586 23.774 49.254 1.00 20.60 287 LYS C N 1
ATOM 6299 C CA . LYS C 1 287 ? -16.073 24.809 48.356 1.00 21.14 287 LYS C CA 1
ATOM 6300 C C . LYS C 1 287 ? -17.209 25.522 47.635 1.00 23.22 287 LYS C C 1
ATOM 6301 O O . LYS C 1 287 ? -17.148 26.736 47.395 1.00 22.16 287 LYS C O 1
ATOM 6307 N N . ARG C 1 288 ? -18.254 24.791 47.288 1.00 19.23 288 ARG C N 1
ATOM 6308 C CA . ARG C 1 288 ? -19.372 25.358 46.540 1.00 22.86 288 ARG C CA 1
ATOM 6309 C C . ARG C 1 288 ? -20.518 25.722 47.483 1.00 24.87 288 ARG C C 1
ATOM 6310 O O . ARG C 1 288 ? -21.655 25.280 47.329 1.00 22.91 288 ARG C O 1
ATOM 6318 N N . THR C 1 289 ? -20.197 26.539 48.493 1.00 26.42 289 THR C N 1
ATOM 6319 C CA . THR C 1 289 ? -21.217 27.097 49.370 1.00 21.67 289 THR C CA 1
ATOM 6320 C C . THR C 1 289 ? -21.049 28.601 49.476 1.00 25.32 289 THR C C 1
ATOM 6321 O O . THR C 1 289 ? -19.948 29.136 49.318 1.00 25.23 289 THR C O 1
ATOM 6325 N N . MET C 1 290 ? -22.168 29.263 49.756 1.00 23.10 290 MET C N 1
ATOM 6326 C CA . MET C 1 290 ? -22.256 30.717 49.865 1.00 23.79 290 MET C CA 1
ATOM 6327 C C . MET C 1 290 ? -22.602 31.087 51.296 1.00 24.07 290 MET C C 1
ATOM 6328 O O . MET C 1 290 ? -23.705 30.740 51.768 1.00 23.49 290 MET C O 1
ATOM 6333 N N . PRO C 1 291 ? -21.728 31.770 52.028 1.00 24.35 291 PRO C N 1
ATOM 6334 C CA . PRO C 1 291 ? -22.094 32.180 53.386 1.00 27.30 291 PRO C CA 1
ATOM 6335 C C . PRO C 1 291 ? -23.217 33.201 53.328 1.00 28.36 291 PRO C C 1
ATOM 6336 O O . PRO C 1 291 ? -23.300 34.010 52.403 1.00 28.75 291 PRO C O 1
ATOM 6340 N N . LEU C 1 292 ? -24.107 33.127 54.310 1.00 24.28 292 LEU C N 1
ATOM 6341 C CA . LEU C 1 292 ? -25.303 33.956 54.345 1.00 29.67 292 LEU C CA 1
ATOM 6342 C C . LEU C 1 292 ? -25.315 34.961 55.489 1.00 33.23 292 LEU C C 1
ATOM 6343 O O . LEU C 1 292 ? -26.317 35.662 55.661 1.00 32.16 292 LEU C O 1
ATOM 6348 N N . GLY C 1 293 ? -24.243 35.051 56.273 1.00 34.64 293 GLY C N 1
ATOM 6349 C CA . GLY C 1 293 ? -24.187 36.008 57.360 1.00 33.37 293 GLY C CA 1
ATOM 6350 C C . GLY C 1 293 ? -24.817 35.543 58.646 1.00 34.65 293 GLY C C 1
ATOM 6351 O O . GLY C 1 293 ? -24.827 36.302 59.626 1.00 35.14 293 GLY C O 1
ATOM 6352 N N . PHE C 1 294 ? -25.365 34.337 58.678 1.00 32.00 294 PHE C N 1
ATOM 6353 C CA . PHE C 1 294 ? -25.884 33.786 59.916 1.00 30.44 294 PHE C CA 1
ATOM 6354 C C . PHE C 1 294 ? -24.762 33.091 60.676 1.00 32.90 294 PHE C C 1
ATOM 6355 O O . PHE C 1 294 ? -23.715 32.780 60.103 1.00 32.78 294 PHE C O 1
ATOM 6363 N N . PRO C 1 295 ? -24.940 32.835 61.973 1.00 34.78 295 PRO C N 1
ATOM 6364 C CA . PRO C 1 295 ? -23.943 32.033 62.694 1.00 33.73 295 PRO C CA 1
ATOM 6365 C C . PRO C 1 295 ? -23.767 30.668 62.042 1.00 36.73 295 PRO C C 1
ATOM 6366 O O . PRO C 1 295 ? -24.723 30.073 61.533 1.00 31.66 295 PRO C O 1
ATOM 6370 N N . LYS C 1 296 ? -22.522 30.175 62.057 1.00 35.80 296 LYS C N 1
ATOM 6371 C CA . LYS C 1 296 ? -22.261 28.840 61.531 1.00 37.68 296 LYS C CA 1
ATOM 6372 C C . LYS C 1 296 ? -23.070 27.780 62.261 1.00 37.02 296 LYS C C 1
ATOM 6373 O O . LYS C 1 296 ? -23.350 26.728 61.683 1.00 37.12 296 LYS C O 1
ATOM 6379 N N . ALA C 1 297 ? -23.482 28.048 63.506 1.00 39.95 297 ALA C N 1
ATOM 6380 C CA . ALA C 1 297 ? -24.336 27.111 64.231 1.00 38.97 297 ALA C CA 1
ATOM 6381 C C . ALA C 1 297 ? -25.714 26.972 63.607 1.00 37.91 297 ALA C C 1
ATOM 6382 O O . ALA C 1 297 ? -26.392 25.970 63.854 1.00 44.77 297 ALA C O 1
ATOM 6384 N N . LEU C 1 298 ? -26.149 27.949 62.817 1.00 37.95 298 LEU C N 1
ATOM 6385 C CA . LEU C 1 298 ? -27.415 27.881 62.102 1.00 39.50 298 LEU C CA 1
ATOM 6386 C C . LEU C 1 298 ? -27.258 27.477 60.641 1.00 36.62 298 LEU C C 1
ATOM 6387 O O . LEU C 1 298 ? -28.030 26.648 60.146 1.00 38.02 298 LEU C O 1
ATOM 6392 N N . GLU C 1 299 ? -26.282 28.038 59.928 1.00 33.97 299 GLU C N 1
ATOM 6393 C CA . GLU C 1 299 ? -26.175 27.818 58.492 1.00 30.61 299 GLU C CA 1
ATOM 6394 C C . GLU C 1 299 ? -25.088 26.831 58.110 1.00 26.94 299 GLU C C 1
ATOM 6395 O O . GLU C 1 299 ? -24.935 26.539 56.918 1.00 25.70 299 GLU C O 1
ATOM 6401 N N . GLY C 1 300 ? -24.351 26.300 59.080 1.00 24.99 300 GLY C N 1
ATOM 6402 C CA . GLY C 1 300 ? -23.205 25.468 58.737 1.00 25.87 300 GLY C CA 1
ATOM 6403 C C . GLY C 1 300 ? -22.252 26.257 57.856 1.00 25.74 300 GLY C C 1
ATOM 6404 O O . GLY C 1 300 ? -21.849 27.376 58.189 1.00 28.19 300 GLY C O 1
ATOM 6405 N N . ASN C 1 301 ? -21.910 25.687 56.702 1.00 25.36 301 ASN C N 1
ATOM 6406 C CA . ASN C 1 301 ? -21.034 26.353 55.745 1.00 25.97 301 ASN C CA 1
ATOM 6407 C C . ASN C 1 301 ? -21.775 27.290 54.802 1.00 26.37 301 ASN C C 1
ATOM 6408 O O . ASN C 1 301 ? -21.129 27.989 54.007 1.00 24.56 301 ASN C O 1
ATOM 6413 N N . GLY C 1 302 ? -23.093 27.321 54.865 1.00 20.95 302 GLY C N 1
ATOM 6414 C CA . GLY C 1 302 ? -23.868 28.205 54.019 1.00 25.46 302 GLY C CA 1
ATOM 6415 C C . GLY C 1 302 ? -24.706 27.442 53.007 1.00 22.31 302 GLY C C 1
ATOM 6416 O O . GLY C 1 302 ? -24.842 26.217 53.049 1.00 22.21 302 GLY C O 1
ATOM 6417 N N . LEU C 1 303 ? -25.282 28.207 52.089 1.00 21.73 303 LEU C N 1
ATOM 6418 C CA . LEU C 1 303 ? -26.186 27.671 51.084 1.00 22.54 303 LEU C CA 1
ATOM 6419 C C . LEU C 1 303 ? -25.390 27.016 49.958 1.00 24.24 303 LEU C C 1
ATOM 6420 O O . LEU C 1 303 ? -24.396 27.579 49.486 1.00 23.85 303 LEU C O 1
ATOM 6425 N N . VAL C 1 304 ? -25.812 25.816 49.544 1.00 21.50 304 VAL C N 1
ATOM 6426 C CA . VAL C 1 304 ? -25.182 25.160 48.402 1.00 22.18 304 VAL C CA 1
ATOM 6427 C C . VAL C 1 304 ? -25.279 26.093 47.208 1.00 25.46 304 VAL C C 1
ATOM 6428 O O . VAL C 1 304 ? -26.376 26.487 46.799 1.00 24.43 304 VAL C O 1
ATOM 6432 N N . TYR C 1 305 ? -24.125 26.456 46.642 1.00 23.12 305 TYR C N 1
ATOM 6433 C CA . TYR C 1 305 ? -24.064 27.480 45.599 1.00 26.86 305 TYR C CA 1
ATOM 6434 C C . TYR C 1 305 ? -23.010 27.022 44.596 1.00 23.59 305 TYR C C 1
ATOM 6435 O O . TYR C 1 305 ? -21.817 27.272 44.783 1.00 24.56 305 TYR C O 1
ATOM 6444 N N . LEU C 1 306 ? -23.459 26.376 43.527 1.00 24.38 306 LEU C N 1
ATOM 6445 C CA . LEU C 1 306 ? -22.553 25.529 42.760 1.00 24.79 306 LEU C CA 1
ATOM 6446 C C . LEU C 1 306 ? -21.510 26.319 41.974 1.00 26.17 306 LEU C C 1
ATOM 6447 O O . LEU C 1 306 ? -20.501 25.732 41.556 1.00 21.62 306 LEU C O 1
ATOM 6452 N N . THR C 1 307 ? -21.719 27.622 41.772 1.00 24.68 307 THR C N 1
ATOM 6453 C CA . THR C 1 307 ? -20.813 28.440 40.970 1.00 26.78 307 THR C CA 1
ATOM 6454 C C . THR C 1 307 ? -19.783 29.196 41.800 1.00 29.21 307 THR C C 1
ATOM 6455 O O . THR C 1 307 ? -18.985 29.948 41.228 1.00 28.39 307 THR C O 1
ATOM 6459 N N . ALA C 1 308 ? -19.783 29.024 43.123 1.00 27.84 308 ALA C N 1
ATOM 6460 C CA . ALA C 1 308 ? -18.916 29.819 43.995 1.00 27.51 308 ALA C CA 1
ATOM 6461 C C . ALA C 1 308 ? -17.454 29.865 43.553 1.00 29.40 308 ALA C C 1
ATOM 6462 O O . ALA C 1 308 ? -16.908 30.976 43.445 1.00 30.25 308 ALA C O 1
ATOM 6464 N N . PRO C 1 309 ? -16.762 28.748 43.282 1.00 32.26 309 PRO C N 1
ATOM 6465 C CA . PRO C 1 309 ? -15.355 28.886 42.880 1.00 28.38 309 PRO C CA 1
ATOM 6466 C C . PRO C 1 309 ? -15.196 29.628 41.566 1.00 35.07 309 PRO C C 1
ATOM 6467 O O . PRO C 1 309 ? -14.169 30.292 41.364 1.00 30.10 309 PRO C O 1
ATOM 6471 N N . ASN C 1 310 ? -16.204 29.557 40.684 1.00 31.79 310 ASN C N 1
ATOM 6472 C CA . ASN C 1 310 ? -16.159 30.296 39.425 1.00 36.77 310 ASN C CA 1
ATOM 6473 C C . ASN C 1 310 ? -16.170 31.799 39.666 1.00 40.52 310 ASN C C 1
ATOM 6474 O O . ASN C 1 310 ? -15.426 32.547 39.016 1.00 37.83 310 ASN C O 1
ATOM 6479 N N . LEU C 1 311 ? -17.021 32.264 40.582 1.00 36.40 311 LEU C N 1
ATOM 6480 C CA . LEU C 1 311 ? -17.055 33.689 40.885 1.00 38.08 311 LEU C CA 1
ATOM 6481 C C . LEU C 1 311 ? -15.751 34.158 41.519 1.00 41.85 311 LEU C C 1
ATOM 6482 O O . LEU C 1 311 ? -15.345 35.308 41.317 1.00 42.94 311 LEU C O 1
ATOM 6487 N N . LEU C 1 312 ? -15.076 33.282 42.271 1.00 39.52 312 LEU C N 1
ATOM 6488 C CA . LEU C 1 312 ? -13.835 33.664 42.940 1.00 35.97 312 LEU C CA 1
ATOM 6489 C C . LEU C 1 312 ? -12.742 34.012 41.940 1.00 40.00 312 LEU C C 1
ATOM 6490 O O . LEU C 1 312 ? -12.062 35.031 42.095 1.00 44.22 312 LEU C O 1
ATOM 6495 N N . SER C 1 313 ? -12.537 33.161 40.931 1.00 42.34 313 SER C N 1
ATOM 6496 C CA . SER C 1 313 ? -11.531 33.389 39.888 1.00 49.45 313 SER C CA 1
ATOM 6497 C C . SER C 1 313 ? -11.630 34.795 39.293 1.00 48.65 313 SER C C 1
ATOM 6498 O O . SER C 1 313 ? -12.737 35.307 39.057 1.00 53.25 313 SER C O 1
ATOM 6501 N N . THR D 1 4 ? -24.506 -33.752 31.899 1.00 41.29 4 THR D N 1
ATOM 6502 C CA . THR D 1 4 ? -25.102 -32.483 31.481 1.00 39.91 4 THR D CA 1
ATOM 6503 C C . THR D 1 4 ? -24.249 -31.307 31.950 1.00 37.10 4 THR D C 1
ATOM 6504 O O . THR D 1 4 ? -23.818 -31.248 33.110 1.00 35.26 4 THR D O 1
ATOM 6508 N N . ILE D 1 5 ? -24.010 -30.378 31.028 1.00 32.99 5 ILE D N 1
ATOM 6509 C CA . ILE D 1 5 ? -23.202 -29.191 31.269 1.00 30.13 5 ILE D CA 1
ATOM 6510 C C . ILE D 1 5 ? -24.132 -27.989 31.369 1.00 29.81 5 ILE D C 1
ATOM 6511 O O . ILE D 1 5 ? -25.150 -27.925 30.670 1.00 26.63 5 ILE D O 1
ATOM 6516 N N . ARG D 1 6 ? -23.791 -27.041 32.247 1.00 28.72 6 ARG D N 1
ATOM 6517 C CA . ARG D 1 6 ? -24.665 -25.915 32.555 1.00 27.19 6 ARG D CA 1
ATOM 6518 C C . ARG D 1 6 ? -23.881 -24.608 32.517 1.00 26.40 6 ARG D C 1
ATOM 6519 O O . ARG D 1 6 ? -22.694 -24.575 32.873 1.00 24.55 6 ARG D O 1
ATOM 6527 N N . LEU D 1 7 ? -24.595 -23.537 32.203 1.00 27.78 7 LEU D N 1
ATOM 6528 C CA . LEU D 1 7 ? -24.074 -22.183 32.178 1.00 27.30 7 LEU D CA 1
ATOM 6529 C C . LEU D 1 7 ? -23.741 -21.790 33.622 1.00 30.37 7 LEU D C 1
ATOM 6530 O O . LEU D 1 7 ? -24.537 -22.058 34.521 1.00 29.71 7 LEU D O 1
ATOM 6535 N N . ILE D 1 8 ? -22.595 -21.150 33.865 1.00 29.12 8 ILE D N 1
ATOM 6536 C CA . ILE D 1 8 ? -22.284 -20.735 35.240 1.00 30.13 8 ILE D CA 1
ATOM 6537 C C . ILE D 1 8 ? -23.272 -19.610 35.550 1.00 31.26 8 ILE D C 1
ATOM 6538 O O . ILE D 1 8 ? -23.425 -18.679 34.735 1.00 31.39 8 ILE D O 1
ATOM 6543 N N . PRO D 1 9 ? -23.963 -19.646 36.688 1.00 32.77 9 PRO D N 1
ATOM 6544 C CA . PRO D 1 9 ? -25.044 -18.677 36.926 1.00 32.88 9 PRO D CA 1
ATOM 6545 C C . PRO D 1 9 ? -24.565 -17.230 36.917 1.00 31.71 9 PRO D C 1
ATOM 6546 O O . PRO D 1 9 ? -23.440 -16.904 37.305 1.00 30.28 9 PRO D O 1
ATOM 6550 N N . PHE D 1 10 ? -25.436 -16.349 36.446 1.00 31.67 10 PHE D N 1
ATOM 6551 C CA . PHE D 1 10 ? -25.144 -14.922 36.445 1.00 31.87 10 PHE D CA 1
ATOM 6552 C C . PHE D 1 10 ? -26.428 -14.176 36.785 1.00 33.65 10 PHE D C 1
ATOM 6553 O O . PHE D 1 10 ? -27.527 -14.712 36.629 1.00 30.01 10 PHE D O 1
ATOM 6561 N N . LYS D 1 11 ? -26.295 -12.941 37.272 1.00 29.05 11 LYS D N 1
ATOM 6562 C CA . LYS D 1 11 ? -27.457 -12.135 37.642 1.00 33.18 11 LYS D CA 1
ATOM 6563 C C . LYS D 1 11 ? -27.578 -10.950 36.700 1.00 32.01 11 LYS D C 1
ATOM 6564 O O . LYS D 1 11 ? -26.572 -10.343 36.313 1.00 27.95 11 LYS D O 1
ATOM 6570 N N . ILE D 1 12 ? -28.811 -10.652 36.304 1.00 32.00 12 ILE D N 1
ATOM 6571 C CA . ILE D 1 12 ? -29.089 -9.527 35.416 1.00 29.33 12 ILE D CA 1
ATOM 6572 C C . ILE D 1 12 ? -29.389 -8.306 36.277 1.00 36.54 12 ILE D C 1
ATOM 6573 O O . ILE D 1 12 ? -30.373 -8.293 37.026 1.00 34.75 12 ILE D O 1
ATOM 6578 N N . GLU D 1 13 ? -28.538 -7.283 36.176 1.00 33.58 13 GLU D N 1
ATOM 6579 C CA . GLU D 1 13 ? -28.669 -6.077 36.993 1.00 40.27 13 GLU D CA 1
ATOM 6580 C C . GLU D 1 13 ? -29.628 -5.058 36.379 1.00 36.70 13 GLU D C 1
ATOM 6581 O O . GLU D 1 13 ? -30.558 -4.595 37.046 1.00 33.48 13 GLU D O 1
ATOM 6587 N N . GLU D 1 14 ? -29.395 -4.665 35.128 1.00 39.05 14 GLU D N 1
ATOM 6588 C CA . GLU D 1 14 ? -30.278 -3.700 34.485 1.00 36.13 14 GLU D CA 1
ATOM 6589 C C . GLU D 1 14 ? -30.232 -3.888 32.978 1.00 36.93 14 GLU D C 1
ATOM 6590 O O . GLU D 1 14 ? -29.287 -4.459 32.431 1.00 35.53 14 GLU D O 1
ATOM 6596 N N . LYS D 1 15 ? -31.278 -3.407 32.311 1.00 32.39 15 LYS D N 1
ATOM 6597 C CA . LYS D 1 15 ? -31.410 -3.524 30.867 1.00 37.98 15 LYS D CA 1
ATOM 6598 C C . LYS D 1 15 ? -31.549 -2.132 30.268 1.00 41.76 15 LYS D C 1
ATOM 6599 O O . LYS D 1 15 ? -32.264 -1.285 30.813 1.00 38.31 15 LYS D O 1
ATOM 6605 N N . LEU D 1 16 ? -30.854 -1.894 29.154 1.00 36.71 16 LEU D N 1
ATOM 6606 C CA . LEU D 1 16 ? -30.746 -0.563 28.570 1.00 34.37 16 LEU D CA 1
ATOM 6607 C C . LEU D 1 16 ? -31.034 -0.614 27.073 1.00 40.12 16 LEU D C 1
ATOM 6608 O O . LEU D 1 16 ? -30.575 -1.523 26.370 1.00 37.00 16 LEU D O 1
ATOM 6613 N N . GLU D 1 17 ? -31.793 0.373 26.584 1.00 38.89 17 GLU D N 1
ATOM 6614 C CA . GLU D 1 17 ? -32.085 0.432 25.153 1.00 40.95 17 GLU D CA 1
ATOM 6615 C C . GLU D 1 17 ? -30.865 0.881 24.365 1.00 35.91 17 GLU D C 1
ATOM 6616 O O . GLU D 1 17 ? -30.573 0.347 23.287 1.00 40.84 17 GLU D O 1
ATOM 6622 N N . SER D 1 18 ? -30.142 1.866 24.885 1.00 34.97 18 SER D N 1
ATOM 6623 C CA . SER D 1 18 ? -28.999 2.421 24.188 1.00 37.04 18 SER D CA 1
ATOM 6624 C C . SER D 1 18 ? -27.974 2.868 25.213 1.00 38.08 18 SER D C 1
ATOM 6625 O O . SER D 1 18 ? -28.318 3.250 26.335 1.00 37.12 18 SER D O 1
ATOM 6628 N N . VAL D 1 19 ? -26.707 2.817 24.809 1.00 37.45 19 VAL D N 1
ATOM 6629 C CA . VAL D 1 19 ? -25.586 3.180 25.661 1.00 33.94 19 VAL D CA 1
ATOM 6630 C C . VAL D 1 19 ? -24.472 3.662 24.747 1.00 36.72 19 VAL D C 1
ATOM 6631 O O . VAL D 1 19 ? -24.487 3.426 23.538 1.00 36.35 19 VAL D O 1
ATOM 6635 N N . LYS D 1 20 ? -23.515 4.380 25.332 1.00 37.04 20 LYS D N 1
ATOM 6636 C CA . LYS D 1 20 ? -22.351 4.837 24.580 1.00 37.19 20 LYS D CA 1
ATOM 6637 C C . LYS D 1 20 ? -21.227 5.014 25.605 1.00 42.10 20 LYS D C 1
ATOM 6638 O O . LYS D 1 20 ? -21.141 6.047 26.268 1.00 39.56 20 LYS D O 1
ATOM 6644 N N . GLU D 1 21 ? -20.398 3.986 25.737 1.00 39.35 21 GLU D N 1
ATOM 6645 C CA . GLU D 1 21 ? -19.254 4.076 26.630 1.00 40.31 21 GLU D CA 1
ATOM 6646 C C . GLU D 1 21 ? -18.349 2.876 26.418 1.00 40.49 21 GLU D C 1
ATOM 6647 O O . GLU D 1 21 ? -18.715 1.889 25.767 1.00 33.39 21 GLU D O 1
ATOM 6653 N N . ILE D 1 22 ? -17.149 2.989 26.973 1.00 37.66 22 ILE D N 1
ATOM 6654 C CA . ILE D 1 22 ? -16.235 1.870 27.117 1.00 34.52 22 ILE D CA 1
ATOM 6655 C C . ILE D 1 22 ? -16.484 1.239 28.489 1.00 34.40 22 ILE D C 1
ATOM 6656 O O . ILE D 1 22 ? -16.257 1.911 29.506 1.00 32.65 22 ILE D O 1
ATOM 6661 N N . PRO D 1 23 ? -16.971 -0.001 28.560 1.00 29.06 23 PRO D N 1
ATOM 6662 C CA . PRO D 1 23 ? -17.304 -0.597 29.864 1.00 29.17 23 PRO D CA 1
ATOM 6663 C C . PRO D 1 23 ? -16.105 -0.631 30.803 1.00 28.79 23 PRO D C 1
ATOM 6664 O O . PRO D 1 23 ? -14.954 -0.738 30.380 1.00 27.18 23 PRO D O 1
ATOM 6668 N N . GLU D 1 24 ? -16.394 -0.528 32.102 1.00 30.97 24 GLU D N 1
ATOM 6669 C CA . GLU D 1 24 ? -15.329 -0.336 33.077 1.00 31.88 24 GLU D CA 1
ATOM 6670 C C . GLU D 1 24 ? -14.428 -1.562 33.196 1.00 30.68 24 GLU D C 1
ATOM 6671 O O . GLU D 1 24 ? -13.225 -1.419 33.436 1.00 32.12 24 GLU D O 1
ATOM 6677 N N . GLY D 1 25 ? -14.977 -2.764 33.027 1.00 29.08 25 GLY D N 1
ATOM 6678 C CA . GLY D 1 25 ? -14.128 -3.949 33.029 1.00 28.45 25 GLY D CA 1
ATOM 6679 C C . GLY D 1 25 ? -13.074 -3.921 31.934 1.00 25.90 25 GLY D C 1
ATOM 6680 O O . GLY D 1 25 ? -11.932 -4.348 32.146 1.00 27.54 25 GLY D O 1
ATOM 6681 N N . VAL D 1 26 ? -13.442 -3.422 30.746 1.00 26.95 26 VAL D N 1
ATOM 6682 C CA . VAL D 1 26 ? -12.479 -3.270 29.655 1.00 25.19 26 VAL D CA 1
ATOM 6683 C C . VAL D 1 26 ? -11.358 -2.327 30.080 1.00 27.90 26 VAL D C 1
ATOM 6684 O O . VAL D 1 26 ? -10.168 -2.607 29.873 1.00 28.48 26 VAL D O 1
ATOM 6688 N N . ASN D 1 27 ? -11.727 -1.201 30.702 1.00 26.54 27 ASN D N 1
ATOM 6689 C CA . ASN D 1 27 ? -10.737 -0.258 31.224 1.00 29.17 27 ASN D CA 1
ATOM 6690 C C . ASN D 1 27 ? -9.844 -0.900 32.275 1.00 27.44 27 ASN D C 1
ATOM 6691 O O . ASN D 1 27 ? -8.634 -0.645 32.309 1.00 29.58 27 ASN D O 1
ATOM 6696 N N . MET D 1 28 ? -10.428 -1.712 33.161 1.00 27.56 28 MET D N 1
ATOM 6697 C CA . MET D 1 28 ? -9.690 -2.189 34.327 1.00 25.53 28 MET D CA 1
ATOM 6698 C C . MET D 1 28 ? -8.527 -3.071 33.930 1.00 27.16 28 MET D C 1
ATOM 6699 O O . MET D 1 28 ? -7.480 -3.032 34.585 1.00 27.88 28 MET D O 1
ATOM 6704 N N . VAL D 1 29 ? -8.686 -3.883 32.878 1.00 26.63 29 VAL D N 1
ATOM 6705 C CA . VAL D 1 29 ? -7.574 -4.720 32.421 1.00 22.68 29 VAL D CA 1
ATOM 6706 C C . VAL D 1 29 ? -6.583 -3.964 31.546 1.00 27.71 29 VAL D C 1
ATOM 6707 O O . VAL D 1 29 ? -5.610 -4.573 31.077 1.00 27.45 29 VAL D O 1
ATOM 6711 N N . GLN D 1 30 ? -6.788 -2.656 31.327 1.00 24.54 30 GLN D N 1
ATOM 6712 C CA . GLN D 1 30 ? -5.864 -1.776 30.587 1.00 24.79 30 GLN D CA 1
ATOM 6713 C C . GLN D 1 30 ? -5.896 -2.005 29.071 1.00 26.61 30 GLN D C 1
ATOM 6714 O O . GLN D 1 30 ? -4.929 -1.688 28.369 1.00 27.01 30 GLN D O 1
ATOM 6720 N N . ALA D 1 31 ? -7.009 -2.519 28.541 1.00 26.99 31 ALA D N 1
ATOM 6721 C CA . ALA D 1 31 ? -7.161 -2.635 27.089 1.00 27.43 31 ALA D CA 1
ATOM 6722 C C . ALA D 1 31 ? -6.936 -1.320 26.344 1.00 27.37 31 ALA D C 1
ATOM 6723 O O . ALA D 1 31 ? -6.217 -1.331 25.332 1.00 26.40 31 ALA D O 1
ATOM 6725 N N . PRO D 1 32 ? -7.521 -0.182 26.740 1.00 29.69 32 PRO D N 1
ATOM 6726 C CA . PRO D 1 32 ? -7.265 1.050 25.969 1.00 26.75 32 PRO D CA 1
ATOM 6727 C C . PRO D 1 32 ? -5.790 1.416 25.873 1.00 28.42 32 PRO D C 1
ATOM 6728 O O . PRO D 1 32 ? -5.368 1.952 24.839 1.00 29.13 32 PRO D O 1
ATOM 6732 N N . GLU D 1 33 ? -4.989 1.121 26.904 1.00 26.43 33 GLU D N 1
ATOM 6733 C CA . GLU D 1 33 ? -3.552 1.378 26.834 1.00 31.12 33 GLU D CA 1
ATOM 6734 C C . GLU D 1 33 ? -2.874 0.543 25.757 1.00 31.23 33 GLU D C 1
ATOM 6735 O O . GLU D 1 33 ? -1.844 0.954 25.212 1.00 30.06 33 GLU D O 1
ATOM 6741 N N . ILE D 1 34 ? -3.418 -0.635 25.455 1.00 26.86 34 ILE D N 1
ATOM 6742 C CA . ILE D 1 34 ? -2.870 -1.462 24.388 1.00 23.88 34 ILE D CA 1
ATOM 6743 C C . ILE D 1 34 ? -3.374 -0.986 23.024 1.00 27.92 34 ILE D C 1
ATOM 6744 O O . ILE D 1 34 ? -2.622 -0.981 22.039 1.00 27.18 34 ILE D O 1
ATOM 6749 N N . TRP D 1 35 ? -4.645 -0.574 22.940 1.00 23.09 35 TRP D N 1
ATOM 6750 C CA . TRP D 1 35 ? -5.148 -0.009 21.689 1.00 27.96 35 TRP D CA 1
ATOM 6751 C C . TRP D 1 35 ? -4.321 1.184 21.255 1.00 30.25 35 TRP D C 1
ATOM 6752 O O . TRP D 1 35 ? -4.143 1.413 20.053 1.00 31.40 35 TRP D O 1
ATOM 6763 N N . LYS D 1 36 ? -3.831 1.964 22.216 1.00 28.79 36 LYS D N 1
ATOM 6764 C CA . LYS D 1 36 ? -3.023 3.123 21.864 1.00 35.82 36 LYS D CA 1
ATOM 6765 C C . LYS D 1 36 ? -1.839 2.742 20.995 1.00 35.54 36 LYS D C 1
ATOM 6766 O O . LYS D 1 36 ? -1.393 3.541 20.159 1.00 36.40 36 LYS D O 1
ATOM 6772 N N . GLU D 1 37 ? -1.302 1.545 21.196 1.00 32.05 37 GLU D N 1
ATOM 6773 C CA . GLU D 1 37 ? -0.166 1.075 20.427 1.00 32.01 37 GLU D CA 1
ATOM 6774 C C . GLU D 1 37 ? -0.575 0.409 19.123 1.00 31.02 37 GLU D C 1
ATOM 6775 O O . GLU D 1 37 ? 0.284 -0.159 18.441 1.00 33.71 37 GLU D O 1
ATOM 6781 N N . GLY D 1 38 ? -1.854 0.484 18.752 1.00 31.75 38 GLY D N 1
ATOM 6782 C CA . GLY D 1 38 ? -2.306 -0.098 17.500 1.00 33.86 38 GLY D CA 1
ATOM 6783 C C . GLY D 1 38 ? -2.641 -1.572 17.551 1.00 29.56 38 GLY D C 1
ATOM 6784 O O . GLY D 1 38 ? -2.764 -2.202 16.495 1.00 30.40 38 GLY D O 1
ATOM 6785 N N . ILE D 1 39 ? -2.798 -2.135 18.746 1.00 28.05 39 ILE D N 1
ATOM 6786 C CA . ILE D 1 39 ? -3.111 -3.546 18.957 1.00 27.67 39 ILE D CA 1
ATOM 6787 C C . ILE D 1 39 ? -4.565 -3.631 19.405 1.00 26.40 39 ILE D C 1
ATOM 6788 O O . ILE D 1 39 ? -4.894 -3.225 20.525 1.00 26.39 39 ILE D O 1
ATOM 6793 N N . ARG D 1 40 ? -5.445 -4.130 18.525 1.00 28.58 40 ARG D N 1
ATOM 6794 C CA . ARG D 1 40 ? -6.866 -4.274 18.833 1.00 28.35 40 ARG D CA 1
ATOM 6795 C C . ARG D 1 40 ? -7.395 -5.674 18.556 1.00 25.67 40 ARG D C 1
ATOM 6796 O O . ARG D 1 40 ? -8.618 -5.879 18.606 1.00 27.18 40 ARG D O 1
ATOM 6804 N N . GLY D 1 41 ? -6.524 -6.634 18.268 1.00 26.12 41 GLY D N 1
ATOM 6805 C CA . GLY D 1 41 ? -6.940 -7.999 18.024 1.00 26.09 41 GLY D CA 1
ATOM 6806 C C . GLY D 1 41 ? -7.114 -8.385 16.571 1.00 27.39 41 GLY D C 1
ATOM 6807 O O . GLY D 1 41 ? -7.636 -9.471 16.304 1.00 24.68 41 GLY D O 1
ATOM 6808 N N . LYS D 1 42 ? -6.672 -7.548 15.627 1.00 27.42 42 LYS D N 1
ATOM 6809 C CA . LYS D 1 42 ? -6.872 -7.843 14.212 1.00 28.27 42 LYS D CA 1
ATOM 6810 C C . LYS D 1 42 ? -6.306 -9.212 13.840 1.00 30.46 42 LYS D C 1
ATOM 6811 O O . LYS D 1 42 ? -5.200 -9.582 14.247 1.00 29.20 42 LYS D O 1
ATOM 6817 N N . AS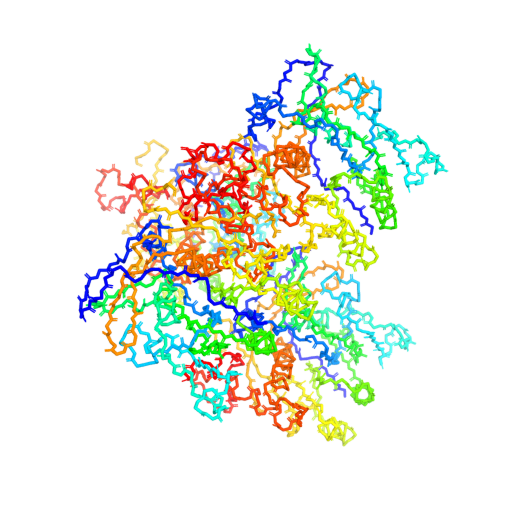P D 1 43 ? -7.091 -9.967 13.068 1.00 32.24 43 ASP D N 1
ATOM 6818 C CA . ASP D 1 43 ? -6.790 -11.305 12.558 1.00 29.47 43 ASP D CA 1
ATOM 6819 C C . ASP D 1 43 ? -6.770 -12.384 13.632 1.00 34.65 43 ASP D C 1
ATOM 6820 O O . ASP D 1 43 ? -6.347 -13.511 13.349 1.00 31.17 43 ASP D O 1
ATOM 6825 N N . ILE D 1 44 ? -7.210 -12.092 14.850 1.00 26.96 44 ILE D N 1
ATOM 6826 C CA . ILE D 1 44 ? -7.373 -13.131 15.860 1.00 30.54 44 ILE D CA 1
ATOM 6827 C C . ILE D 1 44 ? -8.817 -13.622 15.823 1.00 25.05 44 ILE D C 1
ATOM 6828 O O . ILE D 1 44 ? -9.751 -12.822 15.676 1.00 26.87 44 ILE D O 1
ATOM 6833 N N . VAL D 1 45 ? -9.003 -14.939 15.936 1.00 23.58 45 VAL D N 1
ATOM 6834 C CA . VAL D 1 45 ? -10.324 -15.558 15.968 1.00 26.10 45 VAL D CA 1
ATOM 6835 C C . VAL D 1 45 ? -10.533 -16.215 17.330 1.00 25.21 45 VAL D C 1
ATOM 6836 O O . VAL D 1 45 ? -9.707 -17.026 17.766 1.00 23.33 45 VAL D O 1
ATOM 6840 N N . ILE D 1 46 ? -11.651 -15.889 17.981 1.00 23.90 46 ILE D N 1
ATOM 6841 C CA . ILE D 1 46 ? -12.043 -16.496 19.253 1.00 24.49 46 ILE D CA 1
ATOM 6842 C C . ILE D 1 46 ? -13.307 -17.310 19.020 1.00 21.73 46 ILE D C 1
ATOM 6843 O O . ILE D 1 46 ? -14.330 -16.761 18.597 1.00 22.29 46 ILE D O 1
ATOM 6848 N N . ALA D 1 47 ? -13.258 -18.606 19.325 1.00 21.25 47 ALA D N 1
ATOM 6849 C CA . ALA D 1 47 ? -14.476 -19.405 19.316 1.00 21.05 47 ALA D CA 1
ATOM 6850 C C . ALA D 1 47 ? -15.207 -19.224 20.647 1.00 23.72 47 ALA D C 1
ATOM 6851 O O . ALA D 1 47 ? -14.649 -19.504 21.720 1.00 22.33 47 ALA D O 1
ATOM 6853 N N . VAL D 1 48 ? -16.453 -18.762 20.565 1.00 22.06 48 VAL D N 1
ATOM 6854 C CA . VAL D 1 48 ? -17.301 -18.497 21.727 1.00 23.47 48 VAL D CA 1
ATOM 6855 C C . VAL D 1 48 ? -18.313 -19.629 21.854 1.00 20.77 48 VAL D C 1
ATOM 6856 O O . VAL D 1 48 ? -19.283 -19.700 21.086 1.00 22.45 48 VAL D O 1
ATOM 6860 N N . ILE D 1 49 ? -18.097 -20.495 22.841 1.00 22.71 49 ILE D N 1
ATOM 6861 C CA . ILE D 1 49 ? -18.848 -21.736 23.009 1.00 21.97 49 ILE D CA 1
ATOM 6862 C C . ILE D 1 49 ? -19.833 -21.502 24.150 1.00 22.85 49 ILE D C 1
ATOM 6863 O O . ILE D 1 49 ? -19.468 -21.572 25.332 1.00 22.83 49 ILE D O 1
ATOM 6868 N N . ASP D 1 50 ? -21.092 -21.243 23.797 1.00 23.25 50 ASP D N 1
ATOM 6869 C CA . ASP D 1 50 ? -22.020 -20.607 24.725 1.00 24.59 50 ASP D CA 1
ATOM 6870 C C . ASP D 1 50 ? -23.467 -20.759 24.249 1.00 27.10 50 ASP D C 1
ATOM 6871 O O . ASP D 1 50 ? -23.823 -21.798 23.687 1.00 25.38 50 ASP D O 1
ATOM 6876 N N . THR D 1 51 ? -24.316 -19.747 24.456 1.00 27.12 51 THR D N 1
ATOM 6877 C CA . THR D 1 51 ? -25.726 -19.862 24.088 1.00 24.69 51 THR D CA 1
ATOM 6878 C C . THR D 1 51 ? -26.020 -19.378 22.670 1.00 25.74 51 THR D C 1
ATOM 6879 O O . THR D 1 51 ? -27.190 -19.229 22.308 1.00 26.80 51 THR D O 1
ATOM 6883 N N . GLY D 1 52 ? -25.006 -19.143 21.856 1.00 25.76 52 GLY D N 1
ATOM 6884 C CA . GLY D 1 52 ? -25.235 -18.505 20.572 1.00 26.08 52 GLY D CA 1
ATOM 6885 C C . GLY D 1 52 ? -25.034 -17.007 20.667 1.00 25.76 52 GLY D C 1
ATOM 6886 O O . GLY D 1 52 ? -24.478 -16.490 21.634 1.00 25.45 52 GLY D O 1
ATOM 6887 N N . CYS D 1 53 ? -25.503 -16.291 19.648 1.00 24.32 53 CYS D N 1
ATOM 6888 C CA . CYS D 1 53 ? -25.278 -14.858 19.647 1.00 26.15 53 CYS D CA 1
ATOM 6889 C C . CYS D 1 53 ? -26.262 -14.219 18.683 1.00 28.95 53 CYS D C 1
ATOM 6890 O O . CYS D 1 53 ? -26.658 -14.822 17.683 1.00 28.93 53 CYS D O 1
ATOM 6893 N N . ASP D 1 54 ? -26.636 -12.989 18.986 1.00 29.28 54 ASP D N 1
ATOM 6894 C CA . ASP D 1 54 ? -27.470 -12.215 18.076 1.00 28.59 54 ASP D CA 1
ATOM 6895 C C . ASP D 1 54 ? -26.561 -11.704 16.970 1.00 26.77 54 ASP D C 1
ATOM 6896 O O . ASP D 1 54 ? -25.847 -10.721 17.150 1.00 26.87 54 ASP D O 1
ATOM 6901 N N . ARG D 1 55 ? -26.594 -12.354 15.810 1.00 28.55 55 ARG D N 1
ATOM 6902 C CA . ARG D 1 55 ? -25.654 -11.982 14.761 1.00 31.86 55 ARG D CA 1
ATOM 6903 C C . ARG D 1 55 ? -25.987 -10.647 14.118 1.00 35.23 55 ARG D C 1
ATOM 6904 O O . ARG D 1 55 ? -25.203 -10.172 13.290 1.00 32.29 55 ARG D O 1
ATOM 6912 N N . ASP D 1 56 ? -27.121 -10.042 14.466 1.00 28.56 56 ASP D N 1
ATOM 6913 C CA . ASP D 1 56 ? -27.540 -8.772 13.882 1.00 33.49 56 ASP D CA 1
ATOM 6914 C C . ASP D 1 56 ? -27.288 -7.577 14.793 1.00 33.11 56 ASP D C 1
ATOM 6915 O O . ASP D 1 56 ? -27.591 -6.448 14.400 1.00 32.50 56 ASP D O 1
ATOM 6920 N N . HIS D 1 57 ? -26.751 -7.788 15.990 1.00 30.30 57 HIS D N 1
ATOM 6921 C CA . HIS D 1 57 ? -26.432 -6.661 16.850 1.00 29.99 57 HIS D CA 1
ATOM 6922 C C . HIS D 1 57 ? -25.400 -5.773 16.155 1.00 27.53 57 HIS D C 1
ATOM 6923 O O . HIS D 1 57 ? -24.377 -6.284 15.672 1.00 28.90 57 HIS D O 1
ATOM 6930 N N . PRO D 1 58 ? -25.636 -4.457 16.055 1.00 28.53 58 PRO D N 1
ATOM 6931 C CA . PRO D 1 58 ? -24.696 -3.598 15.306 1.00 31.94 58 PRO D CA 1
ATOM 6932 C C . PRO D 1 58 ? -23.285 -3.595 15.869 1.00 29.71 58 PRO D C 1
ATOM 6933 O O . PRO D 1 58 ? -22.331 -3.334 15.126 1.00 30.23 58 PRO D O 1
ATOM 6937 N N . ASP D 1 59 ? -23.125 -3.874 17.162 1.00 30.34 59 ASP D N 1
ATOM 6938 C CA . ASP D 1 59 ? -21.810 -3.955 17.791 1.00 31.97 59 ASP D CA 1
ATOM 6939 C C . ASP D 1 59 ? -21.090 -5.270 17.508 1.00 27.64 59 ASP D C 1
ATOM 6940 O O . ASP D 1 59 ? -19.899 -5.388 17.817 1.00 26.71 59 ASP D O 1
ATOM 6945 N N . LEU D 1 60 ? -21.780 -6.265 16.949 1.00 25.25 60 LEU D N 1
ATOM 6946 C CA . LEU D 1 60 ? -21.191 -7.582 16.759 1.00 26.62 60 LEU D CA 1
ATOM 6947 C C . LEU D 1 60 ? -21.180 -8.064 15.315 1.00 28.72 60 LEU D C 1
ATOM 6948 O O . LEU D 1 60 ? -20.382 -8.951 14.991 1.00 25.20 60 LEU D O 1
ATOM 6953 N N . LYS D 1 61 ? -22.015 -7.497 14.437 1.00 27.72 61 LYS D N 1
ATOM 6954 C CA . LYS D 1 61 ? -22.205 -8.098 13.121 1.00 31.99 61 LYS D CA 1
ATOM 6955 C C . LYS D 1 61 ? -20.946 -8.025 12.261 1.00 30.37 61 LYS D C 1
ATOM 6956 O O . LYS D 1 61 ? -20.732 -8.896 11.411 1.00 30.23 61 LYS D O 1
ATOM 6962 N N . ASP D 1 62 ? -20.090 -7.024 12.469 1.00 30.74 62 ASP D N 1
ATOM 6963 C CA . ASP D 1 62 ? -18.826 -6.981 11.735 1.00 33.06 62 ASP D CA 1
ATOM 6964 C C . ASP D 1 62 ? -17.742 -7.862 12.345 1.00 32.54 62 ASP D C 1
ATOM 6965 O O . ASP D 1 62 ? -16.670 -7.992 11.750 1.00 30.69 62 ASP D O 1
ATOM 6970 N N . ARG D 1 63 ? -17.980 -8.460 13.511 1.00 28.83 63 ARG D N 1
ATOM 6971 C CA . ARG D 1 63 ? -16.966 -9.282 14.162 1.00 27.65 63 ARG D CA 1
ATOM 6972 C C . ARG D 1 63 ? -17.180 -10.779 13.981 1.00 30.40 63 ARG D C 1
ATOM 6973 O O . ARG D 1 63 ? -16.265 -11.559 14.254 1.00 28.36 63 ARG D O 1
ATOM 6981 N N . ILE D 1 64 ? -18.356 -11.205 13.547 1.00 27.14 64 ILE D N 1
ATOM 6982 C CA . ILE D 1 64 ? -18.694 -12.622 13.524 1.00 25.52 64 ILE D CA 1
ATOM 6983 C C . ILE D 1 64 ? -18.301 -13.201 12.170 1.00 30.08 64 ILE D C 1
ATOM 6984 O O . ILE D 1 64 ? -18.828 -12.775 11.136 1.00 30.65 64 ILE D O 1
ATOM 6989 N N . ILE D 1 65 ? -17.383 -14.176 12.171 1.00 26.46 65 ILE D N 1
ATOM 6990 C CA . ILE D 1 65 ? -17.026 -14.836 10.913 1.00 29.17 65 ILE D CA 1
ATOM 6991 C C . ILE D 1 65 ? -18.025 -15.907 10.536 1.00 28.47 65 ILE D C 1
ATOM 6992 O O . ILE D 1 65 ? -18.129 -16.268 9.361 1.00 30.47 65 ILE D O 1
ATOM 6997 N N . GLY D 1 66 ? -18.754 -16.427 11.503 1.00 29.16 66 GLY D N 1
ATOM 6998 C CA . GLY D 1 66 ? -19.719 -17.471 11.253 1.00 28.91 66 GLY D CA 1
ATOM 6999 C C . GLY D 1 66 ? -20.085 -18.116 12.568 1.00 27.14 66 GLY D C 1
ATOM 7000 O O . GLY D 1 66 ? -19.633 -17.706 13.636 1.00 25.92 66 GLY D O 1
ATOM 7001 N N . GLY D 1 67 ? -20.908 -19.147 12.461 1.00 23.36 67 GLY D N 1
ATOM 7002 C CA . GLY D 1 67 ? -21.357 -19.843 13.647 1.00 26.99 67 GLY D CA 1
ATOM 7003 C C . GLY D 1 67 ? -22.003 -21.153 13.272 1.00 31.25 67 GLY D C 1
ATOM 7004 O O . GLY D 1 67 ? -22.273 -21.424 12.099 1.00 33.02 67 GLY D O 1
ATOM 7005 N N . ARG D 1 68 ? -22.278 -21.943 14.283 1.00 27.72 68 ARG D N 1
ATOM 7006 C CA . ARG D 1 68 ? -22.955 -23.245 14.158 1.00 30.73 68 ARG D CA 1
ATOM 7007 C C . ARG D 1 68 ? -23.703 -23.560 15.408 1.00 29.12 68 ARG D C 1
ATOM 7008 O O . ARG D 1 68 ? -23.285 -23.201 16.463 1.00 29.38 68 ARG D O 1
ATOM 7016 N N . ASN D 1 69 ? -24.808 -24.239 15.255 1.00 28.68 69 ASN D N 1
ATOM 7017 C CA . ASN D 1 69 ? -25.650 -24.657 16.368 1.00 27.49 69 ASN D CA 1
ATOM 7018 C C . ASN D 1 69 ? -25.512 -26.160 16.571 1.00 32.83 69 ASN D C 1
ATOM 7019 O O . ASN D 1 69 ? -25.735 -26.938 15.638 1.00 30.09 69 ASN D O 1
ATOM 7024 N N . PHE D 1 70 ? -25.145 -26.561 17.788 1.00 28.58 70 PHE D N 1
ATOM 7025 C CA . PHE D 1 70 ? -24.993 -27.966 18.153 1.00 28.96 70 PHE D CA 1
ATOM 7026 C C . PHE D 1 70 ? -26.147 -28.488 19.006 1.00 32.71 70 PHE D C 1
ATOM 7027 O O . PHE D 1 70 ? -26.156 -29.676 19.361 1.00 30.14 70 PHE D O 1
ATOM 7035 N N . THR D 1 71 ? -27.122 -27.641 19.332 1.00 29.85 71 THR D N 1
ATOM 7036 C CA . THR D 1 71 ? -28.197 -27.993 20.244 1.00 27.86 71 THR D CA 1
ATOM 7037 C C . THR D 1 71 ? -29.413 -28.513 19.482 1.00 32.30 71 THR D C 1
ATOM 7038 O O . THR D 1 71 ? -29.449 -28.544 18.251 1.00 31.29 71 THR D O 1
ATOM 7042 N N . THR D 1 72 ? -30.448 -28.876 20.241 1.00 30.96 72 THR D N 1
ATOM 7043 C CA . THR D 1 72 ? -31.740 -29.235 19.673 1.00 34.14 72 THR D CA 1
ATOM 7044 C C . THR D 1 72 ? -32.602 -28.023 19.319 1.00 35.14 72 THR D C 1
ATOM 7045 O O . THR D 1 72 ? -33.650 -28.200 18.681 1.00 33.97 72 THR D O 1
ATOM 7049 N N . ASP D 1 73 ? -32.190 -26.812 19.710 1.00 30.66 73 ASP D N 1
ATOM 7050 C CA . ASP D 1 73 ? -32.950 -25.604 19.397 1.00 35.32 73 ASP D CA 1
ATOM 7051 C C . ASP D 1 73 ? -33.155 -25.454 17.897 1.00 34.46 73 ASP D C 1
ATOM 7052 O O . ASP D 1 73 ? -32.270 -25.771 17.095 1.00 34.34 73 ASP D O 1
ATOM 7057 N N . ASP D 1 74 ? -34.327 -24.938 17.525 1.00 39.25 74 ASP D N 1
ATOM 7058 C CA . ASP D 1 74 ? -34.680 -24.746 16.117 1.00 36.51 74 ASP D CA 1
ATOM 7059 C C . ASP D 1 74 ? -34.565 -26.059 15.347 1.00 34.75 74 ASP D C 1
ATOM 7060 O O . ASP D 1 74 ? -34.072 -26.103 14.218 1.00 37.88 74 ASP D O 1
ATOM 7065 N N . ASN D 1 75 ? -35.013 -27.142 15.991 1.00 39.01 75 ASN D N 1
ATOM 7066 C CA . ASN D 1 75 ? -34.987 -28.506 15.442 1.00 40.03 75 ASN D CA 1
ATOM 7067 C C . ASN D 1 75 ? -33.615 -28.895 14.892 1.00 39.69 75 ASN D C 1
ATOM 7068 O O . ASN D 1 75 ? -33.500 -29.581 13.875 1.00 40.37 75 ASN D O 1
ATOM 7073 N N . GLY D 1 76 ? -32.560 -28.477 15.587 1.00 38.42 76 GLY D N 1
ATOM 7074 C CA . GLY D 1 76 ? -31.220 -28.902 15.229 1.00 39.01 76 GLY D CA 1
ATOM 7075 C C . GLY D 1 76 ? -30.627 -28.240 14.007 1.00 37.08 76 GLY D C 1
ATOM 7076 O O . GLY D 1 76 ? -29.591 -28.702 13.519 1.00 38.31 76 GLY D O 1
ATOM 7077 N N . ASP D 1 77 ? -31.252 -27.179 13.498 1.00 35.46 77 ASP D N 1
ATOM 7078 C CA . ASP D 1 77 ? -30.737 -26.402 12.375 1.00 37.72 77 ASP D CA 1
ATOM 7079 C C . ASP D 1 77 ? -29.332 -25.882 12.681 1.00 38.45 77 ASP D C 1
ATOM 7080 O O . ASP D 1 77 ? -29.159 -24.998 13.526 1.00 35.26 77 ASP D O 1
ATOM 7085 N N . VAL D 1 78 ? -28.323 -26.424 11.992 1.00 36.15 78 VAL D N 1
ATOM 7086 C CA . VAL D 1 78 ? -26.934 -26.137 12.339 1.00 37.17 78 VAL D CA 1
ATOM 7087 C C . VAL D 1 78 ? -26.497 -24.732 11.944 1.00 36.63 78 VAL D C 1
ATOM 7088 O O . VAL D 1 78 ? -25.458 -24.262 12.424 1.00 34.37 78 VAL D O 1
ATOM 7092 N N . ASP D 1 79 ? -27.234 -24.050 11.070 1.00 35.80 79 ASP D N 1
ATOM 7093 C CA . ASP D 1 79 ? -26.871 -22.688 10.689 1.00 36.60 79 ASP D CA 1
ATOM 7094 C C . ASP D 1 79 ? -27.585 -21.630 11.523 1.00 34.44 79 ASP D C 1
ATOM 7095 O O . ASP D 1 79 ? -27.432 -20.434 11.254 1.00 34.88 79 ASP D O 1
ATOM 7100 N N . ASN D 1 80 ? -28.359 -22.030 12.518 1.00 29.86 80 ASN D N 1
ATOM 7101 C CA . ASN D 1 80 ? -29.138 -21.092 13.326 1.00 33.37 80 ASN D CA 1
ATOM 7102 C C . ASN D 1 80 ? -28.552 -21.065 14.734 1.00 31.27 80 ASN D C 1
ATOM 7103 O O . ASN D 1 80 ? -28.896 -21.897 15.577 1.00 32.93 80 ASN D O 1
ATOM 7108 N N . TYR D 1 81 ? -27.690 -20.089 14.994 1.00 30.28 81 TYR D N 1
ATOM 7109 C CA . TYR D 1 81 ? -27.086 -19.927 16.309 1.00 33.18 81 TYR D CA 1
ATOM 7110 C C . TYR D 1 81 ? -27.656 -18.716 17.048 1.00 30.09 81 TYR D C 1
ATOM 7111 O O . TYR D 1 81 ? -26.943 -18.040 17.797 1.00 29.83 81 TYR D O 1
ATOM 7120 N N . SER D 1 82 ? -28.944 -18.437 16.836 1.00 30.14 82 SER D N 1
ATOM 7121 C CA . SER D 1 82 ? -29.651 -17.413 17.599 1.00 28.13 82 SER D CA 1
ATOM 7122 C C . SER D 1 82 ? -29.449 -17.587 19.100 1.00 28.61 82 SER D C 1
ATOM 7123 O O . SER D 1 82 ? -29.369 -18.705 19.614 1.00 27.61 82 SER D O 1
ATOM 7126 N N . ASP D 1 83 ? -29.395 -16.465 19.804 1.00 24.85 83 ASP D N 1
ATOM 7127 C CA . ASP D 1 83 ? -29.222 -16.449 21.252 1.00 27.67 83 ASP D CA 1
ATOM 7128 C C . ASP D 1 83 ? -30.572 -16.133 21.888 1.00 28.25 83 ASP D C 1
ATOM 7129 O O . ASP D 1 83 ? -31.023 -14.985 21.854 1.00 28.50 83 ASP D O 1
ATOM 7134 N N . TYR D 1 84 ? -31.217 -17.149 22.464 1.00 27.13 84 TYR D N 1
ATOM 7135 C CA . TYR D 1 84 ? -32.464 -16.957 23.193 1.00 28.24 84 TYR D CA 1
ATOM 7136 C C . TYR D 1 84 ? -32.234 -16.718 24.675 1.00 27.92 84 TYR D C 1
ATOM 7137 O O . TYR D 1 84 ? -33.196 -16.502 25.410 1.00 25.98 84 TYR D O 1
ATOM 7146 N N . ASN D 1 85 ? -30.984 -16.757 25.131 1.00 27.14 85 ASN D N 1
ATOM 7147 C CA . ASN D 1 85 ? -30.664 -16.564 26.542 1.00 28.07 85 ASN D CA 1
ATOM 7148 C C . ASN D 1 85 ? -30.243 -15.129 26.840 1.00 31.16 85 ASN D C 1
ATOM 7149 O O . ASN D 1 85 ? -30.841 -14.456 27.686 1.00 27.24 85 ASN D O 1
ATOM 7154 N N . GLY D 1 86 ? -29.220 -14.643 26.135 1.00 24.15 86 GLY D N 1
ATOM 7155 C CA . GLY D 1 86 ? -28.618 -13.345 26.378 1.00 26.61 86 GLY D CA 1
ATOM 7156 C C . GLY D 1 86 ? -27.160 -13.438 26.784 1.00 24.98 86 GLY D C 1
ATOM 7157 O O . GLY D 1 86 ? -26.374 -12.535 26.479 1.00 24.90 86 GLY D O 1
ATOM 7158 N N . HIS D 1 87 ? -26.784 -14.522 27.462 1.00 25.14 87 HIS D N 1
ATOM 7159 C CA . HIS D 1 87 ? -25.415 -14.633 27.960 1.00 28.67 87 HIS D CA 1
ATOM 7160 C C . HIS D 1 87 ? -24.398 -14.660 26.824 1.00 23.33 87 HIS D C 1
ATOM 7161 O O . HIS D 1 87 ? -23.341 -14.023 26.916 1.00 24.89 87 HIS D O 1
ATOM 7168 N N . GLY D 1 88 ? -24.685 -15.416 25.761 1.00 22.72 88 GLY D N 1
ATOM 7169 C CA . GLY D 1 88 ? -23.731 -15.538 24.662 1.00 23.19 88 GLY D CA 1
ATOM 7170 C C . GLY D 1 88 ? -23.493 -14.230 23.930 1.00 26.33 88 GLY D C 1
ATOM 7171 O O . GLY D 1 88 ? -22.370 -13.941 23.509 1.00 23.19 88 GLY D O 1
ATOM 7172 N N . THR D 1 89 ? -24.550 -13.423 23.760 1.00 23.72 89 THR D N 1
ATOM 7173 C CA . THR D 1 89 ? -24.385 -12.116 23.133 1.00 24.64 89 THR D CA 1
ATOM 7174 C C . THR D 1 89 ? -23.635 -11.167 24.058 1.00 21.80 89 THR D C 1
ATOM 7175 O O . THR D 1 89 ? -22.812 -10.363 23.605 1.00 24.29 89 THR D O 1
ATOM 7179 N N . HIS D 1 90 ? -23.898 -11.258 25.359 1.00 22.23 90 HIS D N 1
ATOM 7180 C CA . HIS D 1 90 ? -23.179 -10.434 26.323 1.00 25.58 90 HIS D CA 1
ATOM 7181 C C . HIS D 1 90 ? -21.689 -10.735 26.282 1.00 24.14 90 HIS D C 1
ATOM 7182 O O . HIS D 1 90 ? -20.860 -9.825 26.156 1.00 23.60 90 HIS D O 1
ATOM 7189 N N . VAL D 1 91 ? -21.345 -12.022 26.359 1.00 23.46 91 VAL D N 1
ATOM 7190 C CA . VAL D 1 91 ? -19.956 -12.463 26.339 1.00 23.56 91 VAL D CA 1
ATOM 7191 C C . VAL D 1 91 ? -19.260 -11.999 25.061 1.00 21.65 91 VAL D C 1
ATOM 7192 O O . VAL D 1 91 ? -18.133 -11.488 25.092 1.00 23.89 91 VAL D O 1
ATOM 7196 N N . ALA D 1 92 ? -19.931 -12.147 23.920 1.00 23.76 92 ALA D N 1
ATOM 7197 C CA . ALA D 1 92 ? -19.349 -11.715 22.653 1.00 21.28 92 ALA D CA 1
ATOM 7198 C C . ALA D 1 92 ? -18.993 -10.234 22.687 1.00 25.57 92 ALA D C 1
ATOM 7199 O O . ALA D 1 92 ? -17.909 -9.836 22.241 1.00 26.97 92 ALA D O 1
ATOM 7201 N N . GLY D 1 93 ? -19.876 -9.403 23.243 1.00 25.25 93 GLY D N 1
ATOM 7202 C CA . GLY D 1 93 ? -19.607 -7.977 23.271 1.00 23.36 93 GLY D CA 1
ATOM 7203 C C . GLY D 1 93 ? -18.447 -7.601 24.177 1.00 23.62 93 GLY D C 1
ATOM 7204 O O . GLY D 1 93 ? -17.713 -6.649 23.894 1.00 23.12 93 GLY D O 1
ATOM 7205 N N . THR D 1 94 ? -18.287 -8.311 25.298 1.00 23.89 94 THR D N 1
ATOM 7206 C CA . THR D 1 94 ? -17.134 -8.035 26.143 1.00 25.32 94 THR D CA 1
ATOM 7207 C C . THR D 1 94 ? -15.843 -8.403 25.428 1.00 24.08 94 THR D C 1
ATOM 7208 O O . THR D 1 94 ? -14.841 -7.685 25.540 1.00 20.89 94 THR D O 1
ATOM 7212 N N . ILE D 1 95 ? -15.846 -9.518 24.689 1.00 22.29 95 ILE D N 1
ATOM 7213 C CA . ILE D 1 95 ? -14.638 -9.928 23.969 1.00 24.58 95 ILE D CA 1
ATOM 7214 C C . ILE D 1 95 ? -14.298 -8.925 22.875 1.00 22.58 95 ILE D C 1
ATOM 7215 O O . ILE D 1 95 ? -13.140 -8.520 22.720 1.00 24.23 95 ILE D O 1
ATOM 7220 N N . ALA D 1 96 ? -15.296 -8.498 22.099 1.00 22.84 96 ALA D N 1
ATOM 7221 C CA . ALA D 1 96 ? -14.943 -7.835 20.851 1.00 23.65 96 ALA D CA 1
ATOM 7222 C C . ALA D 1 96 ? -15.978 -6.879 20.262 1.00 24.09 96 ALA D C 1
ATOM 7223 O O . ALA D 1 96 ? -15.974 -6.691 19.047 1.00 27.10 96 ALA D O 1
ATOM 7225 N N . ALA D 1 97 ? -16.838 -6.248 21.066 1.00 25.52 97 ALA D N 1
ATOM 7226 C CA . ALA D 1 97 ? -17.736 -5.235 20.504 1.00 25.48 97 ALA D CA 1
ATOM 7227 C C . ALA D 1 97 ? -16.946 -4.203 19.702 1.00 28.35 97 ALA D C 1
ATOM 7228 O O . ALA D 1 97 ? -15.876 -3.752 20.125 1.00 27.09 97 ALA D O 1
ATOM 7230 N N . THR D 1 98 ? -17.490 -3.833 18.537 1.00 26.98 98 THR D N 1
ATOM 7231 C CA . THR D 1 98 ? -16.763 -3.024 17.563 1.00 27.75 98 THR D CA 1
ATOM 7232 C C . THR D 1 98 ? -16.654 -1.573 18.005 1.00 30.02 98 THR D C 1
ATOM 7233 O O . THR D 1 98 ? -17.585 -1.020 18.603 1.00 27.92 98 THR D O 1
ATOM 7237 N N . GLU D 1 99 ? -15.510 -0.949 17.706 1.00 25.48 99 GLU D N 1
ATOM 7238 C CA . GLU D 1 99 ? -15.403 0.500 17.873 1.00 32.60 99 GLU D CA 1
ATOM 7239 C C . GLU D 1 99 ? -16.062 1.159 16.671 1.00 33.96 99 GLU D C 1
ATOM 7240 O O . GLU D 1 99 ? -15.491 1.214 15.576 1.00 33.77 99 GLU D O 1
ATOM 7246 N N . ASN D 1 100 ? -17.281 1.647 16.875 1.00 33.54 100 ASN D N 1
ATOM 7247 C CA . ASN D 1 100 ? -18.057 2.246 15.799 1.00 36.13 100 ASN D CA 1
ATOM 7248 C C . ASN D 1 100 ? -18.802 3.479 16.290 1.00 31.43 100 ASN D C 1
ATOM 7249 O O . ASN D 1 100 ? -19.875 3.808 15.769 1.00 33.71 100 ASN D O 1
ATOM 7254 N N . ASP D 1 101 ? -18.284 4.125 17.333 1.00 34.71 101 ASP D N 1
ATOM 7255 C CA . ASP D 1 101 ? -18.868 5.340 17.895 1.00 39.62 101 ASP D CA 1
ATOM 7256 C C . ASP D 1 101 ? -20.298 5.127 18.400 1.00 40.61 101 ASP D C 1
ATOM 7257 O O . ASP D 1 101 ? -21.078 6.085 18.483 1.00 36.11 101 ASP D O 1
ATOM 7262 N N . GLN D 1 102 ? -20.669 3.888 18.734 1.00 34.38 102 GLN D N 1
ATOM 7263 C CA . GLN D 1 102 ? -21.968 3.634 19.344 1.00 34.97 102 GLN D CA 1
ATOM 7264 C C . GLN D 1 102 ? -21.872 2.414 20.257 1.00 34.89 102 GLN D C 1
ATOM 7265 O O . GLN D 1 102 ? -20.993 1.562 20.093 1.00 31.10 102 GLN D O 1
ATOM 7271 N N . GLY D 1 103 ? -22.779 2.346 21.232 1.00 34.47 103 GLY D N 1
ATOM 7272 C CA . GLY D 1 103 ? -22.864 1.156 22.065 1.00 31.37 103 GLY D CA 1
ATOM 7273 C C . GLY D 1 103 ? -21.626 0.991 22.924 1.00 28.75 103 GLY D C 1
ATOM 7274 O O . GLY D 1 103 ? -21.118 1.949 23.521 1.00 31.83 103 GLY D O 1
ATOM 7275 N N . VAL D 1 104 ? -21.115 -0.237 22.972 1.00 26.06 104 VAL D N 1
ATOM 7276 C CA . VAL D 1 104 ? -19.949 -0.546 23.787 1.00 26.36 104 VAL D CA 1
ATOM 7277 C C . VAL D 1 104 ? -18.749 -0.882 22.904 1.00 28.87 104 VAL D C 1
ATOM 7278 O O . VAL D 1 104 ? -18.839 -0.865 21.671 1.00 29.88 104 VAL D O 1
ATOM 7282 N N . VAL D 1 105 ? -17.613 -1.162 23.541 1.00 23.18 105 VAL D N 1
ATOM 7283 C CA . VAL D 1 105 ? -16.385 -1.602 22.887 1.00 27.63 105 VAL D CA 1
ATOM 7284 C C . VAL D 1 105 ? -15.830 -2.775 23.682 1.00 26.38 105 VAL D C 1
ATOM 7285 O O . VAL D 1 105 ? -15.717 -2.696 24.910 1.00 26.19 105 VAL D O 1
ATOM 7289 N N . GLY D 1 106 ? -15.469 -3.843 22.990 1.00 27.12 106 GLY D N 1
ATOM 7290 C CA . GLY D 1 106 ? -14.899 -4.998 23.655 1.00 26.50 106 GLY D CA 1
ATOM 7291 C C . GLY D 1 106 ? -13.403 -4.866 23.874 1.00 25.04 106 GLY D C 1
ATOM 7292 O O . GLY D 1 106 ? -12.747 -3.960 23.360 1.00 26.87 106 GLY D O 1
ATOM 7293 N N . VAL D 1 107 ? -12.868 -5.811 24.653 1.00 23.03 107 VAL D N 1
ATOM 7294 C CA . VAL D 1 107 ? -11.435 -5.841 24.944 1.00 21.09 107 VAL D CA 1
ATOM 7295 C C . VAL D 1 107 ? -10.612 -5.856 23.656 1.00 21.91 107 VAL D C 1
ATOM 7296 O O . VAL D 1 107 ? -9.560 -5.211 23.567 1.00 28.14 107 VAL D O 1
ATOM 7300 N N . ALA D 1 108 ? -11.085 -6.556 22.631 1.00 23.16 108 ALA D N 1
ATOM 7301 C CA . ALA D 1 108 ? -10.335 -6.728 21.381 1.00 23.18 108 ALA D CA 1
ATOM 7302 C C . ALA D 1 108 ? -11.248 -6.383 20.217 1.00 22.31 108 ALA D C 1
ATOM 7303 O O . ALA D 1 108 ? -11.706 -7.266 19.483 1.00 24.93 108 ALA D O 1
ATOM 7305 N N . PRO D 1 109 ? -11.503 -5.089 20.001 1.00 25.66 109 PRO D N 1
ATOM 7306 C CA . PRO D 1 109 ? -12.592 -4.681 19.098 1.00 27.08 109 PRO D CA 1
ATOM 7307 C C . PRO D 1 109 ? -12.328 -4.965 17.637 1.00 27.67 109 PRO D C 1
ATOM 7308 O O . PRO D 1 109 ? -13.243 -4.778 16.822 1.00 29.47 109 PRO D O 1
ATOM 7312 N N . GLU D 1 110 ? -11.129 -5.402 17.270 1.00 27.06 110 GLU D N 1
ATOM 7313 C CA . GLU D 1 110 ? -10.846 -5.785 15.896 1.00 29.41 110 GLU D CA 1
ATOM 7314 C C . GLU D 1 110 ? -10.715 -7.292 15.733 1.00 30.36 110 GLU D C 1
ATOM 7315 O O . GLU D 1 110 ? -10.526 -7.769 14.611 1.00 27.20 110 GLU D O 1
ATOM 7321 N N . ALA D 1 111 ? -10.864 -8.056 16.811 1.00 23.62 111 ALA D N 1
ATOM 7322 C CA . ALA D 1 111 ? -10.833 -9.504 16.704 1.00 24.04 111 ALA D CA 1
ATOM 7323 C C . ALA D 1 111 ? -12.130 -10.017 16.080 1.00 29.13 111 ALA D C 1
ATOM 7324 O O . ALA D 1 111 ? -13.112 -9.286 15.913 1.00 28.35 111 ALA D O 1
ATOM 7326 N N . LYS D 1 112 ? -12.128 -11.299 15.743 1.00 24.12 112 LYS D N 1
ATOM 7327 C CA . LYS D 1 112 ? -13.270 -11.929 15.106 1.00 29.00 112 LYS D CA 1
ATOM 7328 C C . LYS D 1 112 ? -13.753 -13.103 15.941 1.00 30.35 112 LYS D C 1
ATOM 7329 O O . LYS D 1 112 ? -12.961 -13.752 16.635 1.00 25.83 112 LYS D O 1
ATOM 7335 N N . LEU D 1 113 ? -15.052 -13.396 15.825 1.00 25.12 113 LEU D N 1
ATOM 7336 C CA . LEU D 1 113 ? -15.731 -14.389 16.652 1.00 27.38 113 LEU D CA 1
ATOM 7337 C C . LEU D 1 113 ? -16.314 -15.515 15.811 1.00 25.21 113 LEU D C 1
ATOM 7338 O O . LEU D 1 113 ? -16.911 -15.277 14.755 1.00 29.97 113 LEU D O 1
ATOM 7343 N N . LEU D 1 114 ? -16.174 -16.733 16.314 1.00 26.81 114 LEU D N 1
ATOM 7344 C CA . LEU D 1 114 ? -16.857 -17.908 15.789 1.00 24.70 114 LEU D CA 1
ATOM 7345 C C . LEU D 1 114 ? -17.857 -18.356 16.844 1.00 26.76 114 LEU D C 1
ATOM 7346 O O . LEU D 1 114 ? -17.461 -18.753 17.946 1.00 25.49 114 LEU D O 1
ATOM 7351 N N . ILE D 1 115 ? -19.145 -18.295 16.510 1.00 27.06 115 ILE D N 1
ATOM 7352 C CA . ILE D 1 115 ? -20.213 -18.457 17.490 1.00 25.22 115 ILE D CA 1
ATOM 7353 C C . ILE D 1 115 ? -20.679 -19.908 17.471 1.00 27.00 115 ILE D C 1
ATOM 7354 O O . ILE D 1 115 ? -21.363 -20.335 16.534 1.00 24.19 115 ILE D O 1
ATOM 7359 N N . LEU D 1 116 ? -20.348 -20.660 18.525 1.00 24.22 116 LEU D N 1
ATOM 7360 C CA . LEU D 1 116 ? -20.670 -22.084 18.622 1.00 25.50 116 LEU D CA 1
ATOM 7361 C C . LEU D 1 116 ? -21.697 -22.279 19.740 1.00 26.23 116 LEU D C 1
ATOM 7362 O O . LEU D 1 116 ? -21.356 -22.246 20.928 1.00 24.89 116 LEU D O 1
ATOM 7367 N N . LYS D 1 117 ? -22.963 -22.465 19.356 1.00 24.64 117 LYS D N 1
ATOM 7368 C CA . LYS D 1 117 ? -24.063 -22.569 20.312 1.00 24.67 117 LYS D CA 1
ATOM 7369 C C . LYS D 1 117 ? -24.135 -24.004 20.817 1.00 25.81 117 LYS D C 1
ATOM 7370 O O . LYS D 1 117 ? -24.415 -24.923 20.044 1.00 28.17 117 LYS D O 1
ATOM 7376 N N . VAL D 1 118 ? -23.868 -24.205 22.107 1.00 25.98 118 VAL D N 1
ATOM 7377 C CA . VAL D 1 118 ? -23.925 -25.526 22.720 1.00 25.57 118 VAL D CA 1
ATOM 7378 C C . VAL D 1 118 ? -24.892 -25.586 23.890 1.00 25.54 118 VAL D C 1
ATOM 7379 O O . VAL D 1 118 ? -25.055 -26.655 24.478 1.00 28.38 118 VAL D O 1
ATOM 7383 N N . LEU D 1 119 ? -25.560 -24.480 24.230 1.00 25.20 119 LEU D N 1
ATOM 7384 C CA . LEU D 1 119 ? -26.408 -24.408 25.415 1.00 24.62 119 LEU D CA 1
ATOM 7385 C C . LEU D 1 119 ? -27.809 -23.943 25.045 1.00 29.12 119 LEU D C 1
ATOM 7386 O O . LEU D 1 119 ? -27.975 -22.937 24.350 1.00 27.40 119 LEU D O 1
ATOM 7391 N N . ALA D 1 120 ? -28.815 -24.679 25.513 1.00 28.92 120 ALA D N 1
ATOM 7392 C CA . ALA D 1 120 ? -30.210 -24.315 25.320 1.00 31.03 120 ALA D CA 1
ATOM 7393 C C . ALA D 1 120 ? -30.804 -23.867 26.652 1.00 29.45 120 ALA D C 1
ATOM 7394 O O . ALA D 1 120 ? -30.493 -24.439 27.700 1.00 27.26 120 ALA D O 1
ATOM 7396 N N . ASN D 1 121 ? -31.652 -22.839 26.604 1.00 36.65 121 ASN D N 1
ATOM 7397 C CA . ASN D 1 121 ? -32.244 -22.278 27.819 1.00 33.29 121 ASN D CA 1
ATOM 7398 C C . ASN D 1 121 ? -32.811 -23.379 28.704 1.00 28.79 121 ASN D C 1
ATOM 7399 O O . ASN D 1 121 ? -33.441 -24.318 28.220 1.00 24.58 121 ASN D O 1
ATOM 7404 N N . ASP D 1 122 ? -32.526 -23.285 29.998 1.00 30.09 122 ASP D N 1
ATOM 7405 C CA . ASP D 1 122 ? -33.159 -24.158 30.976 1.00 31.48 122 ASP D CA 1
ATOM 7406 C C . ASP D 1 122 ? -34.561 -23.635 31.261 1.00 29.70 122 ASP D C 1
ATOM 7407 O O . ASP D 1 122 ? -34.700 -22.524 31.783 1.00 31.38 122 ASP D O 1
ATOM 7412 N N . PRO D 1 123 ? -35.618 -24.385 30.942 1.00 29.56 123 PRO D N 1
ATOM 7413 C CA . PRO D 1 123 ? -36.967 -23.845 31.173 1.00 27.29 123 PRO D CA 1
ATOM 7414 C C . PRO D 1 123 ? -37.309 -23.716 32.646 1.00 29.25 123 PRO D C 1
ATOM 7415 O O . PRO D 1 123 ? -38.171 -22.901 33.001 1.00 31.03 123 PRO D O 1
ATOM 7419 N N . ASN D 1 124 ? -36.662 -24.491 33.517 1.00 30.50 124 ASN D N 1
ATOM 7420 C CA . ASN D 1 124 ? -36.948 -24.470 34.947 1.00 31.24 124 ASN D CA 1
ATOM 7421 C C . ASN D 1 124 ? -36.089 -23.486 35.724 1.00 32.39 124 ASN D C 1
ATOM 7422 O O . ASN D 1 124 ? -36.268 -23.357 36.939 1.00 29.33 124 ASN D O 1
ATOM 7427 N N . ASN D 1 125 ? -35.156 -22.796 35.073 1.00 28.86 125 ASN D N 1
ATOM 7428 C CA . ASN D 1 125 ? -34.202 -21.951 35.784 1.00 26.81 125 ASN D CA 1
ATOM 7429 C C . ASN D 1 125 ? -33.915 -20.718 34.940 1.00 30.50 125 ASN D C 1
ATOM 7430 O O . ASN D 1 125 ? -33.065 -20.749 34.042 1.00 32.57 125 ASN D O 1
ATOM 7435 N N . PRO D 1 126 ? -34.619 -19.614 35.199 1.00 30.98 126 PRO D N 1
ATOM 7436 C CA . PRO D 1 126 ? -34.473 -18.423 34.353 1.00 29.52 126 PRO D CA 1
ATOM 7437 C C . PRO D 1 126 ? -33.027 -17.961 34.286 1.00 30.34 126 PRO D C 1
ATOM 7438 O O . PRO D 1 126 ? -32.306 -17.973 35.283 1.00 29.26 126 PRO D O 1
ATOM 7442 N N . GLY D 1 127 ? -32.610 -17.562 33.089 1.00 31.92 127 GLY D N 1
ATOM 7443 C CA . GLY D 1 127 ? -31.252 -17.144 32.842 1.00 34.04 127 GLY D CA 1
ATOM 7444 C C . GLY D 1 127 ? -30.256 -18.264 32.654 1.00 32.37 127 GLY D C 1
ATOM 7445 O O . GLY D 1 127 ? -29.149 -18.014 32.163 1.00 35.60 127 GLY D O 1
ATOM 7446 N N . SER D 1 128 ? -30.591 -19.488 33.034 1.00 33.16 128 SER D N 1
ATOM 7447 C CA . SER D 1 128 ? -29.630 -20.567 32.882 1.00 28.95 128 SER D CA 1
ATOM 7448 C C . SER D 1 128 ? -29.821 -21.263 31.535 1.00 31.40 128 SER D C 1
ATOM 7449 O O . SER D 1 128 ? -30.804 -21.040 30.821 1.00 28.94 128 SER D O 1
ATOM 7452 N N . ALA D 1 129 ? -28.859 -22.119 31.189 1.00 30.46 129 ALA D N 1
ATOM 7453 C CA . ALA D 1 129 ? -28.896 -22.875 29.947 1.00 26.58 129 ALA D CA 1
ATOM 7454 C C . ALA D 1 129 ? -28.065 -24.132 30.142 1.00 31.54 129 ALA D C 1
ATOM 7455 O O . ALA D 1 129 ? -27.141 -24.161 30.960 1.00 32.87 129 ALA D O 1
ATOM 7457 N N . THR D 1 130 ? -28.417 -25.180 29.395 1.00 27.83 130 THR D N 1
ATOM 7458 C CA . THR D 1 130 ? -27.814 -26.491 29.575 1.00 29.11 130 THR D CA 1
ATOM 7459 C C . THR D 1 130 ? -27.457 -27.086 28.220 1.00 24.76 130 THR D C 1
ATOM 7460 O O . THR D 1 130 ? -27.989 -26.699 27.176 1.00 26.06 130 THR D O 1
ATOM 7464 N N . GLY D 1 131 ? -26.593 -28.088 28.259 1.00 29.51 131 GLY D N 1
ATOM 7465 C CA . GLY D 1 131 ? -26.233 -28.781 27.041 1.00 30.83 131 GLY D CA 1
ATOM 7466 C C . GLY D 1 131 ? -25.605 -30.108 27.370 1.00 30.88 131 GLY D C 1
ATOM 7467 O O . GLY D 1 131 ? -25.152 -30.348 28.495 1.00 32.09 131 GLY D O 1
ATOM 7468 N N . LYS D 1 132 ? -25.580 -30.968 26.364 1.00 31.77 132 LYS D N 1
ATOM 7469 C CA . LYS D 1 132 ? -24.986 -32.285 26.513 1.00 31.95 132 LYS D CA 1
ATOM 7470 C C . LYS D 1 132 ? -23.473 -32.199 26.368 1.00 29.50 132 LYS D C 1
ATOM 7471 O O . LYS D 1 132 ? -22.947 -31.356 25.630 1.00 28.79 132 LYS D O 1
ATOM 7477 N N . TYR D 1 133 ? -22.769 -33.071 27.103 1.00 27.31 133 TYR D N 1
ATOM 7478 C CA . TYR D 1 133 ? -21.319 -33.160 26.940 1.00 32.15 133 TYR D CA 1
ATOM 7479 C C . TYR D 1 133 ? -20.944 -33.322 25.475 1.00 27.04 133 TYR D C 1
ATOM 7480 O O . TYR D 1 133 ? -20.026 -32.659 24.980 1.00 28.68 133 TYR D O 1
ATOM 7489 N N . GLU D 1 134 ? -21.660 -34.196 24.765 1.00 30.29 134 GLU D N 1
ATOM 7490 C CA . GLU D 1 134 ? -21.383 -34.431 23.351 1.00 29.38 134 GLU D CA 1
ATOM 7491 C C . GLU D 1 134 ? -21.410 -33.136 22.545 1.00 28.70 134 GLU D C 1
ATOM 7492 O O . GLU D 1 134 ? -20.662 -32.988 21.571 1.00 28.87 134 GLU D O 1
ATOM 7498 N N . TRP D 1 135 ? -22.264 -32.181 22.937 1.00 30.67 135 TRP D N 1
ATOM 7499 C CA . TRP D 1 135 ? -22.357 -30.929 22.187 1.00 30.48 135 TRP D CA 1
ATOM 7500 C C . TRP D 1 135 ? -21.122 -30.067 22.408 1.00 29.16 135 TRP D C 1
ATOM 7501 O O . TRP D 1 135 ? -20.568 -29.495 21.454 1.00 29.69 135 TRP D O 1
ATOM 7512 N N . ILE D 1 136 ? -20.676 -29.961 23.661 1.00 23.96 136 ILE D N 1
ATOM 7513 C CA . ILE D 1 136 ? -19.465 -29.194 23.957 1.00 25.06 136 ILE D CA 1
ATOM 7514 C C . ILE D 1 136 ? -18.256 -29.834 23.287 1.00 24.54 136 ILE D C 1
ATOM 7515 O O . ILE D 1 136 ? -17.381 -29.139 22.754 1.00 24.27 136 ILE D O 1
ATOM 7520 N N . VAL D 1 137 ? -18.193 -31.165 23.292 1.00 27.98 137 VAL D N 1
ATOM 7521 C CA . VAL D 1 137 ? -17.066 -31.864 22.677 1.00 29.02 137 VAL D CA 1
ATOM 7522 C C . VAL D 1 137 ? -17.014 -31.580 21.180 1.00 26.51 137 VAL D C 1
ATOM 7523 O O . VAL D 1 137 ? -15.952 -31.264 20.630 1.00 28.06 137 VAL D O 1
ATOM 7527 N N . ASN D 1 138 ? -18.164 -31.688 20.504 1.00 26.98 138 ASN D N 1
ATOM 7528 C CA . ASN D 1 138 ? -18.230 -31.411 19.068 1.00 26.30 138 ASN D CA 1
ATOM 7529 C C . ASN D 1 138 ? -17.850 -29.969 18.761 1.00 29.65 138 ASN D C 1
ATOM 7530 O O . ASN D 1 138 ? -17.196 -29.693 17.749 1.00 27.41 138 ASN D O 1
ATOM 7535 N N . ALA D 1 139 ? -18.284 -29.034 19.607 1.00 24.85 139 ALA D N 1
ATOM 7536 C CA . ALA D 1 139 ? -17.962 -27.629 19.395 1.00 23.18 139 ALA D CA 1
ATOM 7537 C C . ALA D 1 139 ? -16.465 -27.384 19.496 1.00 26.36 139 ALA D C 1
ATOM 7538 O O . ALA D 1 139 ? -15.886 -26.663 18.671 1.00 23.87 139 ALA D O 1
ATOM 7540 N N . ILE D 1 140 ? -15.825 -27.949 20.528 1.00 22.34 140 ILE D N 1
ATOM 7541 C CA . ILE D 1 140 ? -14.388 -27.737 20.708 1.00 27.50 140 ILE D CA 1
ATOM 7542 C C . ILE D 1 140 ? -13.619 -28.308 19.521 1.00 24.85 140 ILE D C 1
ATOM 7543 O O . ILE D 1 140 ? -12.710 -27.669 18.976 1.00 23.73 140 ILE D O 1
ATOM 7548 N N . ASN D 1 141 ? -13.986 -29.515 19.090 1.00 25.36 141 ASN D N 1
ATOM 7549 C CA . ASN D 1 141 ? -13.303 -30.128 17.957 1.00 25.80 141 ASN D CA 1
ATOM 7550 C C . ASN D 1 141 ? -13.571 -29.364 16.672 1.00 25.44 141 ASN D C 1
ATOM 7551 O O . ASN D 1 141 ? -12.697 -29.279 15.800 1.00 28.23 141 ASN D O 1
ATOM 7556 N N . TYR D 1 142 ? -14.777 -28.811 16.526 1.00 23.84 142 TYR D N 1
ATOM 7557 C CA . TYR D 1 142 ? -15.040 -27.965 15.370 1.00 25.98 142 TYR D CA 1
ATOM 7558 C C . TYR D 1 142 ? -14.162 -26.719 15.408 1.00 27.31 142 TYR D C 1
ATOM 7559 O O . TYR D 1 142 ? -13.587 -26.323 14.387 1.00 24.10 142 TYR D O 1
ATOM 7568 N N . ALA D 1 143 ? -14.010 -26.119 16.593 1.00 25.07 143 ALA D N 1
ATOM 7569 C CA . ALA D 1 143 ? -13.183 -24.924 16.725 1.00 24.26 143 ALA D CA 1
ATOM 7570 C C . ALA D 1 143 ? -11.728 -25.220 16.381 1.00 21.33 143 ALA D C 1
ATOM 7571 O O . ALA D 1 143 ? -11.052 -24.401 15.749 1.00 25.33 143 ALA D O 1
ATOM 7573 N N . ILE D 1 144 ? -11.234 -26.396 16.778 1.00 24.35 144 ILE D N 1
ATOM 7574 C CA . ILE D 1 144 ? -9.863 -26.775 16.450 1.00 25.88 144 ILE D CA 1
ATOM 7575 C C . ILE D 1 144 ? -9.691 -26.932 14.941 1.00 26.61 144 ILE D C 1
ATOM 7576 O O . ILE D 1 144 ? -8.689 -26.482 14.368 1.00 25.32 144 ILE D O 1
ATOM 7581 N N . ASP D 1 145 ? -10.662 -27.567 14.270 1.00 27.66 145 ASP D N 1
ATOM 7582 C CA . ASP D 1 145 ? -10.632 -27.651 12.807 1.00 25.45 145 ASP D CA 1
ATOM 7583 C C . ASP D 1 145 ? -10.566 -26.267 12.164 1.00 29.81 145 ASP D C 1
ATOM 7584 O O . ASP D 1 145 ? -9.924 -26.086 11.117 1.00 26.51 145 ASP D O 1
ATOM 7589 N N . GLN D 1 146 ? -11.250 -25.277 12.756 1.00 24.67 146 GLN D N 1
ATOM 7590 C CA . GLN D 1 146 ? -11.246 -23.934 12.179 1.00 27.69 146 GLN D CA 1
ATOM 7591 C C . GLN D 1 146 ? -9.943 -23.198 12.435 1.00 27.70 146 GLN D C 1
ATOM 7592 O O . GLN D 1 146 ? -9.769 -22.075 11.935 1.00 26.34 146 GLN D O 1
ATOM 7598 N N . LYS D 1 147 ? -9.041 -23.795 13.211 1.00 27.39 147 LYS D N 1
ATOM 7599 C CA . LYS D 1 147 ? -7.775 -23.169 13.571 1.00 26.47 147 LYS D CA 1
ATOM 7600 C C . LYS D 1 147 ? -8.010 -21.812 14.227 1.00 25.25 147 LYS D C 1
ATOM 7601 O O . LYS D 1 147 ? -7.310 -20.839 13.957 1.00 22.70 147 LYS D O 1
ATOM 7607 N N . VAL D 1 148 ? -9.006 -21.733 15.110 1.00 26.55 148 VAL D N 1
ATOM 7608 C CA . VAL D 1 148 ? -9.168 -20.504 15.881 1.00 24.42 148 VAL D CA 1
ATOM 7609 C C . VAL D 1 148 ? -7.950 -20.341 16.787 1.00 24.58 148 VAL D C 1
ATOM 7610 O O . VAL D 1 148 ? -7.145 -21.271 16.949 1.00 24.18 148 VAL D O 1
ATOM 7614 N N . ASP D 1 149 ? -7.787 -19.148 17.358 1.00 23.27 149 ASP D N 1
ATOM 7615 C CA . ASP D 1 149 ? -6.664 -18.893 18.255 1.00 25.39 149 ASP D CA 1
ATOM 7616 C C . ASP D 1 149 ? -7.001 -19.181 19.710 1.00 23.83 149 ASP D C 1
ATOM 7617 O O . ASP D 1 149 ? -6.133 -19.641 20.470 1.00 23.19 149 ASP D O 1
ATOM 7622 N N . ILE D 1 150 ? -8.244 -18.897 20.098 1.00 20.33 150 ILE D N 1
ATOM 7623 C CA . ILE D 1 150 ? -8.717 -18.967 21.481 1.00 22.40 150 ILE D CA 1
ATOM 7624 C C . ILE D 1 150 ? -10.113 -19.574 21.489 1.00 24.03 150 ILE D C 1
ATOM 7625 O O . ILE D 1 150 ? -10.963 -19.212 20.666 1.00 23.43 150 ILE D O 1
ATOM 7630 N N . ILE D 1 151 ? -10.362 -20.466 22.445 1.00 22.26 151 ILE D N 1
ATOM 7631 C CA . ILE D 1 151 ? -11.693 -21.004 22.710 1.00 18.33 151 ILE D CA 1
ATOM 7632 C C . ILE D 1 151 ? -12.152 -20.488 24.069 1.00 23.68 151 ILE D C 1
ATOM 7633 O O . ILE D 1 151 ? -11.432 -20.622 25.064 1.00 23.57 151 ILE D O 1
ATOM 7638 N N . SER D 1 152 ? -13.342 -19.896 24.118 1.00 22.28 152 SER D N 1
ATOM 7639 C CA . SER D 1 152 ? -13.841 -19.275 25.342 1.00 22.39 152 SER D CA 1
ATOM 7640 C C . SER D 1 152 ? -15.128 -19.955 25.782 1.00 20.16 152 SER D C 1
ATOM 7641 O O . SER D 1 152 ? -16.059 -20.074 24.988 1.00 21.73 152 SER D O 1
ATOM 7644 N N . MET D 1 153 ? -15.191 -20.368 27.052 1.00 23.04 153 MET D N 1
ATOM 7645 C CA . MET D 1 153 ? -16.377 -21.017 27.610 1.00 22.24 153 MET D CA 1
ATOM 7646 C C . MET D 1 153 ? -16.686 -20.455 28.993 1.00 22.57 153 MET D C 1
ATOM 7647 O O . MET D 1 153 ? -15.782 -20.055 29.732 1.00 22.53 153 MET D O 1
ATOM 7652 N N . SER D 1 154 ? -17.962 -20.490 29.365 1.00 23.53 154 SER D N 1
ATOM 7653 C CA . SER D 1 154 ? -18.396 -20.131 30.719 1.00 27.52 154 SER D CA 1
ATOM 7654 C C . SER D 1 154 ? -19.376 -21.163 31.247 1.00 27.02 154 SER D C 1
ATOM 7655 O O . SER D 1 154 ? -20.493 -20.843 31.655 1.00 26.29 154 SER D O 1
ATOM 7658 N N . LEU D 1 155 ? -18.969 -22.431 31.248 1.00 26.67 155 LEU D N 1
ATOM 7659 C CA . LEU D 1 155 ? -19.879 -23.531 31.550 1.00 24.12 155 LEU D CA 1
ATOM 7660 C C . LEU D 1 155 ? -19.145 -24.594 32.358 1.00 23.29 155 LEU D C 1
ATOM 7661 O O . LEU D 1 155 ? -17.920 -24.552 32.519 1.00 24.81 155 LEU D O 1
ATOM 7666 N N . GLY D 1 156 ? -19.905 -25.557 32.870 1.00 21.55 156 GLY D N 1
ATOM 7667 C CA . GLY D 1 156 ? -19.305 -26.647 33.613 1.00 26.38 156 GLY D CA 1
ATOM 7668 C C . GLY D 1 156 ? -20.198 -27.856 33.818 1.00 29.46 156 GLY D C 1
ATOM 7669 O O . GLY D 1 156 ? -21.426 -27.726 33.865 1.00 27.70 156 GLY D O 1
ATOM 7670 N N . GLY D 1 157 ? -19.587 -29.039 33.945 1.00 28.88 157 GLY D N 1
ATOM 7671 C CA . GLY D 1 157 ? -20.292 -30.246 34.330 1.00 27.40 157 GLY D CA 1
ATOM 7672 C C . GLY D 1 157 ? -19.537 -30.961 35.437 1.00 29.09 157 GLY D C 1
ATOM 7673 O O . GLY D 1 157 ? -18.341 -30.735 35.627 1.00 31.66 157 GLY D O 1
ATOM 7674 N N . PRO D 1 158 ? -20.209 -31.846 36.186 1.00 31.76 158 PRO D N 1
ATOM 7675 C CA . PRO D 1 158 ? -19.549 -32.479 37.338 1.00 31.22 158 PRO D CA 1
ATOM 7676 C C . PRO D 1 158 ? -18.616 -33.626 36.995 1.00 33.48 158 PRO D C 1
ATOM 7677 O O . PRO D 1 158 ? -17.815 -34.014 37.855 1.00 35.43 158 PRO D O 1
ATOM 7681 N N . SER D 1 159 ? -18.696 -34.193 35.795 1.00 33.45 159 SER D N 1
ATOM 7682 C CA . SER D 1 159 ? -18.046 -35.461 35.490 1.00 33.75 159 SER D CA 1
ATOM 7683 C C . SER D 1 159 ? -16.813 -35.255 34.619 1.00 33.33 159 SER D C 1
ATOM 7684 O O . SER D 1 159 ? -16.795 -34.388 33.738 1.00 31.36 159 SER D O 1
ATOM 7687 N N . ASP D 1 160 ? -15.779 -36.046 34.894 1.00 34.91 160 ASP D N 1
ATOM 7688 C CA . ASP D 1 160 ? -14.557 -36.097 34.090 1.00 35.85 160 ASP D CA 1
ATOM 7689 C C . ASP D 1 160 ? -14.812 -37.095 32.966 1.00 31.29 160 ASP D C 1
ATOM 7690 O O . ASP D 1 160 ? -14.722 -38.305 33.159 1.00 33.10 160 ASP D O 1
ATOM 7695 N N . VAL D 1 161 ? -15.155 -36.592 31.790 1.00 30.91 161 VAL D N 1
ATOM 7696 C CA . VAL D 1 161 ? -15.476 -37.429 30.640 1.00 30.75 161 VAL D CA 1
ATOM 7697 C C . VAL D 1 161 ? -14.275 -37.405 29.702 1.00 30.25 161 VAL D C 1
ATOM 7698 O O . VAL D 1 161 ? -13.887 -36.318 29.245 1.00 29.73 161 VAL D O 1
ATOM 7702 N N . PRO D 1 162 ? -13.659 -38.555 29.402 1.00 34.10 162 PRO D N 1
ATOM 7703 C CA . PRO D 1 162 ? -12.387 -38.542 28.655 1.00 30.37 162 PRO D CA 1
ATOM 7704 C C . PRO D 1 162 ? -12.467 -37.851 27.304 1.00 26.60 162 PRO D C 1
ATOM 7705 O O . PRO D 1 162 ? -11.508 -37.189 26.897 1.00 29.24 162 PRO D O 1
ATOM 7709 N N . GLU D 1 163 ? -13.577 -37.991 26.583 1.00 31.42 163 GLU D N 1
ATOM 7710 C CA . GLU D 1 163 ? -13.681 -37.333 25.284 1.00 30.57 163 GLU D CA 1
ATOM 7711 C C . GLU D 1 163 ? -13.666 -35.812 25.408 1.00 27.17 163 GLU D C 1
ATOM 7712 O O . GLU D 1 163 ? -13.213 -35.129 24.483 1.00 26.47 163 GLU D O 1
ATOM 7718 N N . LEU D 1 164 ? -14.123 -35.268 26.545 1.00 28.63 164 LEU D N 1
ATOM 7719 C CA . LEU D 1 164 ? -13.989 -33.833 26.799 1.00 27.45 164 LEU D CA 1
ATOM 7720 C C . LEU D 1 164 ? -12.550 -33.465 27.133 1.00 25.61 164 LEU D C 1
ATOM 7721 O O . LEU D 1 164 ? -12.018 -32.479 26.609 1.00 25.86 164 LEU D O 1
ATOM 7726 N N . HIS D 1 165 ? -11.911 -34.222 28.031 1.00 25.66 165 HIS D N 1
ATOM 7727 C CA . HIS D 1 165 ? -10.494 -33.991 28.296 1.00 27.07 165 HIS D CA 1
ATOM 7728 C C . HIS D 1 165 ? -9.651 -34.153 27.027 1.00 28.88 165 HIS D C 1
ATOM 7729 O O . HIS D 1 165 ? -8.692 -33.398 26.808 1.00 27.77 165 HIS D O 1
ATOM 7736 N N . GLN D 1 166 ? -9.983 -35.133 26.177 1.00 26.25 166 GLN D N 1
ATOM 7737 C CA . GLN D 1 166 ? -9.225 -35.294 24.937 1.00 32.45 166 GLN D CA 1
ATOM 7738 C C . GLN D 1 166 ? -9.380 -34.073 24.041 1.00 29.82 166 GLN D C 1
ATOM 7739 O O . GLN D 1 166 ? -8.427 -33.661 23.371 1.00 27.91 166 GLN D O 1
ATOM 7745 N N . ALA D 1 167 ? -10.580 -33.493 23.996 1.00 27.33 167 ALA D N 1
ATOM 7746 C CA . ALA D 1 167 ? -10.783 -32.322 23.150 1.00 25.62 167 ALA D CA 1
ATOM 7747 C C . ALA D 1 167 ? -9.943 -31.142 23.622 1.00 26.59 167 ALA D C 1
ATOM 7748 O O . ALA D 1 167 ? -9.377 -30.413 22.799 1.00 23.99 167 ALA D O 1
ATOM 7750 N N . VAL D 1 168 ? -9.847 -30.926 24.941 1.00 26.86 168 VAL D N 1
ATOM 7751 C CA . VAL D 1 168 ? -9.066 -29.774 25.380 1.00 26.52 168 VAL D CA 1
ATOM 7752 C C . VAL D 1 168 ? -7.572 -30.046 25.211 1.00 29.29 168 VAL D C 1
ATOM 7753 O O . VAL D 1 168 ? -6.799 -29.121 24.932 1.00 24.93 168 VAL D O 1
ATOM 7757 N N . LYS D 1 169 ? -7.149 -31.311 25.320 1.00 25.93 169 LYS D N 1
ATOM 7758 C CA . LYS D 1 169 ? -5.757 -31.661 25.041 1.00 23.32 169 LYS D CA 1
ATOM 7759 C C . LYS D 1 169 ? -5.402 -31.388 23.581 1.00 27.92 169 LYS D C 1
ATOM 7760 O O . LYS D 1 169 ? -4.359 -30.792 23.288 1.00 24.06 169 LYS D O 1
ATOM 7766 N N . ARG D 1 170 ? -6.270 -31.819 22.651 1.00 26.95 170 ARG D N 1
ATOM 7767 C CA . ARG D 1 170 ? -6.058 -31.553 21.229 1.00 25.17 170 ARG D CA 1
ATOM 7768 C C . ARG D 1 170 ? -5.914 -30.068 20.967 1.00 27.38 170 ARG D C 1
ATOM 7769 O O . ARG D 1 170 ? -5.069 -29.648 20.166 1.00 24.04 170 ARG D O 1
ATOM 7777 N N . ALA D 1 171 ? -6.737 -29.252 21.632 1.00 22.81 171 ALA D N 1
ATOM 7778 C CA . ALA D 1 171 ? -6.681 -27.812 21.407 1.00 23.94 171 ALA D CA 1
ATOM 7779 C C . ALA D 1 171 ? -5.303 -27.262 21.744 1.00 23.95 171 ALA D C 1
ATOM 7780 O O . ALA D 1 171 ? -4.686 -26.554 20.939 1.00 22.88 171 ALA D O 1
ATOM 7782 N N . VAL D 1 172 ? -4.805 -27.590 22.935 1.00 22.87 172 VAL D N 1
ATOM 7783 C CA . VAL D 1 172 ? -3.517 -27.071 23.370 1.00 25.51 172 VAL D CA 1
ATOM 7784 C C . VAL D 1 172 ? -2.386 -27.670 22.543 1.00 24.89 172 VAL D C 1
ATOM 7785 O O . VAL D 1 172 ? -1.405 -26.978 22.237 1.00 23.53 172 VAL D O 1
ATOM 7789 N N . GLU D 1 173 ? -2.511 -28.936 22.126 1.00 24.50 173 GLU D N 1
ATOM 7790 C CA . GLU D 1 173 ? -1.498 -29.510 21.234 1.00 28.10 173 GLU D CA 1
ATOM 7791 C C . GLU D 1 173 ? -1.471 -28.815 19.881 1.00 30.69 173 GLU D C 1
ATOM 7792 O O . GLU D 1 173 ? -0.436 -28.813 19.198 1.00 29.03 173 GLU D O 1
ATOM 7798 N N . ASN D 1 174 ? -2.590 -28.224 19.475 1.00 24.17 174 ASN D N 1
ATOM 7799 C CA . ASN D 1 174 ? -2.654 -27.409 18.274 1.00 24.37 174 ASN D CA 1
ATOM 7800 C C . ASN D 1 174 ? -2.426 -25.932 18.568 1.00 24.67 174 ASN D C 1
ATOM 7801 O O . ASN D 1 174 ? -2.747 -25.079 17.728 1.00 28.14 174 ASN D O 1
ATOM 7806 N N . ASN D 1 175 ? -1.850 -25.623 19.726 1.00 22.28 175 ASN D N 1
ATOM 7807 C CA . ASN D 1 175 ? -1.460 -24.264 20.105 1.00 20.67 175 ASN D CA 1
ATOM 7808 C C . ASN D 1 175 ? -2.661 -23.334 20.197 1.00 23.15 175 ASN D C 1
ATOM 7809 O O . ASN D 1 175 ? -2.557 -22.135 19.944 1.00 21.75 175 ASN D O 1
ATOM 7814 N N . ILE D 1 176 ? -3.798 -23.883 20.615 1.00 21.42 176 ILE D N 1
ATOM 7815 C CA . ILE D 1 176 ? -5.020 -23.111 20.814 1.00 23.61 176 ILE D CA 1
ATOM 7816 C C . ILE D 1 176 ? -5.209 -22.930 22.312 1.00 20.73 176 ILE D C 1
ATOM 7817 O O . ILE D 1 176 ? -5.060 -23.884 23.084 1.00 20.72 176 ILE D O 1
ATOM 7822 N N . LEU D 1 177 ? -5.489 -21.698 22.727 1.00 25.38 177 LEU D N 1
ATOM 7823 C CA . LEU D 1 177 ? -5.707 -21.399 24.134 1.00 22.52 177 LEU D CA 1
ATOM 7824 C C . LEU D 1 177 ? -7.152 -21.707 24.499 1.00 20.46 177 LEU D C 1
ATOM 7825 O O . LEU D 1 177 ? -8.076 -21.348 23.761 1.00 25.91 177 LEU D O 1
ATOM 7830 N N . VAL D 1 178 ? -7.353 -22.362 25.638 1.00 19.19 178 VAL D N 1
ATOM 7831 C CA . VAL D 1 178 ? -8.680 -22.767 26.089 1.00 17.83 178 VAL D CA 1
ATOM 7832 C C . VAL D 1 178 ? -8.949 -22.094 27.426 1.00 24.43 178 VAL D C 1
ATOM 7833 O O . VAL D 1 178 ? -8.209 -22.314 28.394 1.00 23.64 178 VAL D O 1
ATOM 7837 N N . VAL D 1 179 ? -10.003 -21.279 27.478 1.00 22.46 179 VAL D N 1
ATOM 7838 C CA . VAL D 1 179 ? -10.337 -20.467 28.644 1.00 22.40 179 VAL D CA 1
ATOM 7839 C C . VAL D 1 179 ? -11.720 -20.871 29.146 1.00 21.44 179 VAL D C 1
ATOM 7840 O O . VAL D 1 179 ? -12.668 -20.959 28.355 1.00 21.09 179 VAL D O 1
ATOM 7844 N N . CYS D 1 180 ? -11.856 -21.066 30.459 1.00 22.27 180 CYS D N 1
ATOM 7845 C CA . CYS D 1 180 ? -13.162 -21.390 31.007 1.00 21.40 180 CYS D CA 1
ATOM 7846 C C . CYS D 1 180 ? -13.344 -20.753 32.376 1.00 22.58 180 CYS D C 1
ATOM 7847 O O . CYS D 1 180 ? -12.405 -20.679 33.177 1.00 22.24 180 CYS D O 1
ATOM 7850 N N . ALA D 1 181 ? -14.571 -20.337 32.654 1.00 25.44 181 ALA D N 1
ATOM 7851 C CA . ALA D 1 181 ? -14.885 -19.832 33.984 1.00 25.86 181 ALA D CA 1
ATOM 7852 C C . ALA D 1 181 ? -14.887 -20.958 35.008 1.00 24.88 181 ALA D C 1
ATOM 7853 O O . ALA D 1 181 ? -15.348 -22.075 34.736 1.00 26.04 181 ALA D O 1
ATOM 7855 N N . ALA D 1 182 ? -14.401 -20.644 36.205 1.00 26.52 182 ALA D N 1
ATOM 7856 C CA . ALA D 1 182 ? -14.446 -21.558 37.346 1.00 31.61 182 ALA D CA 1
ATOM 7857 C C . ALA D 1 182 ? -15.590 -21.132 38.260 1.00 35.97 182 ALA D C 1
ATOM 7858 O O . ALA D 1 182 ? -15.426 -20.281 39.135 1.00 41.32 182 ALA D O 1
ATOM 7860 N N . GLY D 1 183 ? -16.747 -21.746 38.081 1.00 33.60 183 GLY D N 1
ATOM 7861 C CA . GLY D 1 183 ? -17.902 -21.378 38.885 1.00 36.02 183 GLY D CA 1
ATOM 7862 C C . GLY D 1 183 ? -17.980 -22.077 40.233 1.00 46.90 183 GLY D C 1
ATOM 7863 O O . GLY D 1 183 ? -18.837 -21.757 41.067 1.00 56.27 183 GLY D O 1
ATOM 7864 N N . SER D 1 196 ? -17.536 -27.798 37.153 1.00 30.47 196 SER D N 1
ATOM 7865 C CA . SER D 1 196 ? -16.152 -28.106 37.530 1.00 32.56 196 SER D CA 1
ATOM 7866 C C . SER D 1 196 ? -15.302 -28.393 36.288 1.00 25.79 196 SER D C 1
ATOM 7867 O O . SER D 1 196 ? -14.187 -27.886 36.160 1.00 27.30 196 SER D O 1
ATOM 7870 N N . TYR D 1 197 ? -15.835 -29.193 35.357 1.00 27.89 197 TYR D N 1
ATOM 7871 C CA . TYR D 1 197 ? -15.170 -29.482 34.085 1.00 26.15 197 TYR D CA 1
ATOM 7872 C C . TYR D 1 197 ? -15.836 -28.716 32.949 1.00 27.96 197 TYR D C 1
ATOM 7873 O O . TYR D 1 197 ? -17.068 -28.592 32.921 1.00 28.18 197 TYR D O 1
ATOM 7882 N N . PRO D 1 198 ? -15.071 -28.200 31.969 1.00 24.70 198 PRO D N 1
ATOM 7883 C CA . PRO D 1 198 ? -13.638 -28.448 31.759 1.00 25.58 198 PRO D CA 1
ATOM 7884 C C . PRO D 1 198 ? -12.665 -27.545 32.514 1.00 25.37 198 PRO D C 1
ATOM 7885 O O . PRO D 1 198 ? -11.473 -27.793 32.412 1.00 27.26 198 PRO D O 1
ATOM 7889 N N . ALA D 1 199 ? -13.133 -26.522 33.233 1.00 23.69 199 ALA D N 1
ATOM 7890 C CA . ALA D 1 199 ? -12.199 -25.583 33.857 1.00 26.27 199 ALA D CA 1
ATOM 7891 C C . ALA D 1 199 ? -11.161 -26.280 34.734 1.00 26.35 199 ALA D C 1
ATOM 7892 O O . ALA D 1 199 ? -10.032 -25.789 34.867 1.00 21.66 199 ALA D O 1
ATOM 7894 N N . ALA D 1 200 ? -11.518 -27.419 35.335 1.00 23.73 200 ALA D N 1
ATOM 7895 C CA . ALA D 1 200 ? -10.632 -28.082 36.286 1.00 27.55 200 ALA D CA 1
ATOM 7896 C C . ALA D 1 200 ? -9.481 -28.814 35.612 1.00 24.91 200 ALA D C 1
ATOM 7897 O O . ALA D 1 200 ? -8.531 -29.206 36.295 1.00 26.69 200 ALA D O 1
ATOM 7899 N N . TYR D 1 201 ? -9.544 -29.031 34.305 1.00 24.11 201 TYR D N 1
ATOM 7900 C CA . TYR D 1 201 ? -8.445 -29.709 33.633 1.00 25.87 201 TYR D CA 1
ATOM 7901 C C . TYR D 1 201 ? -7.183 -28.851 33.677 1.00 24.17 201 TYR D C 1
ATOM 7902 O O . TYR D 1 201 ? -7.245 -27.629 33.521 1.00 22.31 201 TYR D O 1
ATOM 7911 N N . ASN D 1 202 ? -6.027 -29.505 33.875 1.00 24.51 202 ASN D N 1
ATOM 7912 C CA . ASN D 1 202 ? -4.748 -28.793 33.920 1.00 28.35 202 ASN D CA 1
ATOM 7913 C C . ASN D 1 202 ? -4.553 -27.909 32.693 1.00 27.74 202 ASN D C 1
ATOM 7914 O O . ASN D 1 202 ? -4.002 -26.802 32.789 1.00 28.78 202 ASN D O 1
ATOM 7919 N N . GLU D 1 203 ? -4.996 -28.381 31.527 1.00 25.05 203 GLU D N 1
ATOM 7920 C CA . GLU D 1 203 ? -4.712 -27.678 30.276 1.00 26.64 203 GLU D CA 1
ATOM 7921 C C . GLU D 1 203 ? -5.486 -26.368 30.142 1.00 23.91 203 GLU D C 1
ATOM 7922 O O . GLU D 1 203 ? -5.090 -25.506 29.353 1.00 23.81 203 GLU D O 1
ATOM 7928 N N . VAL D 1 204 ? -6.567 -26.203 30.882 1.00 25.44 204 VAL D N 1
ATOM 7929 C CA . VAL D 1 204 ? -7.486 -25.091 30.680 1.00 23.50 204 VAL D CA 1
ATOM 7930 C C . VAL D 1 204 ? -7.066 -23.896 31.527 1.00 23.40 204 VAL D C 1
ATOM 7931 O O . VAL D 1 204 ? -6.640 -24.044 32.676 1.00 25.63 204 VAL D O 1
ATOM 7935 N N . ILE D 1 205 ? -7.182 -22.701 30.947 1.00 23.72 205 ILE D N 1
ATOM 7936 C CA . ILE D 1 205 ? -6.975 -21.440 31.659 1.00 23.74 205 ILE D CA 1
ATOM 7937 C C . ILE D 1 205 ? -8.261 -21.117 32.422 1.00 21.87 205 ILE D C 1
ATOM 7938 O O . ILE D 1 205 ? -9.263 -20.685 31.845 1.00 22.28 205 ILE D O 1
ATOM 7943 N N . SER D 1 206 ? -8.242 -21.347 33.729 1.00 24.19 206 SER D N 1
ATOM 7944 C CA . SER D 1 206 ? -9.434 -21.234 34.565 1.00 20.94 206 SER D CA 1
ATOM 7945 C C . SER D 1 206 ? -9.501 -19.838 35.192 1.00 23.16 206 SER D C 1
ATOM 7946 O O . SER D 1 206 ? -8.506 -19.343 35.741 1.00 23.85 206 SER D O 1
ATOM 7949 N N . VAL D 1 207 ? -10.676 -19.208 35.123 1.00 22.99 207 VAL D N 1
ATOM 7950 C CA . VAL D 1 207 ? -10.811 -17.780 35.393 1.00 23.01 207 VAL D CA 1
ATOM 7951 C C . VAL D 1 207 ? -11.772 -17.554 36.556 1.00 20.15 207 VAL D C 1
ATOM 7952 O O . VAL D 1 207 ? -12.887 -18.086 36.555 1.00 23.65 207 VAL D O 1
ATOM 7956 N N . GLY D 1 208 ? -11.337 -16.753 37.528 1.00 22.95 208 GLY D N 1
ATOM 7957 C CA . GLY D 1 208 ? -12.184 -16.236 38.580 1.00 24.41 208 GLY D CA 1
ATOM 7958 C C . GLY D 1 208 ? -12.479 -14.760 38.360 1.00 26.49 208 GLY D C 1
ATOM 7959 O O . GLY D 1 208 ? -12.001 -14.133 37.420 1.00 23.29 208 GLY D O 1
ATOM 7960 N N . ALA D 1 209 ? -13.281 -14.210 39.270 1.00 29.50 209 ALA D N 1
ATOM 7961 C CA . ALA D 1 209 ? -13.869 -12.894 39.095 1.00 24.44 209 ALA D CA 1
ATOM 7962 C C . ALA D 1 209 ? -13.523 -11.979 40.260 1.00 25.59 209 ALA D C 1
ATOM 7963 O O . ALA D 1 209 ? -13.360 -12.423 41.401 1.00 27.64 209 ALA D O 1
ATOM 7965 N N . ILE D 1 210 ? -13.407 -10.686 39.961 1.00 27.33 210 ILE D N 1
ATOM 7966 C CA . ILE D 1 210 ? -13.273 -9.674 40.995 1.00 29.99 210 ILE D CA 1
ATOM 7967 C C . ILE D 1 210 ? -14.361 -8.633 40.801 1.00 29.81 210 ILE D C 1
ATOM 7968 O O . ILE D 1 210 ? -14.934 -8.478 39.719 1.00 29.73 210 ILE D O 1
ATOM 7973 N N . SER D 1 211 ? -14.638 -7.909 41.872 1.00 30.43 211 SER D N 1
ATOM 7974 C CA . SER D 1 211 ? -15.575 -6.806 41.791 1.00 31.07 211 SER D CA 1
ATOM 7975 C C . SER D 1 211 ? -14.903 -5.600 41.140 1.00 33.03 211 SER D C 1
ATOM 7976 O O . SER D 1 211 ? -13.689 -5.570 40.918 1.00 32.18 211 SER D O 1
ATOM 7979 N N . LEU D 1 212 ? -15.711 -4.585 40.833 1.00 33.09 212 LEU D N 1
ATOM 7980 C CA . LEU D 1 212 ? -15.151 -3.354 40.293 1.00 38.41 212 LEU D CA 1
ATOM 7981 C C . LEU D 1 212 ? -14.174 -2.706 41.262 1.00 34.76 212 LEU D C 1
ATOM 7982 O O . LEU D 1 212 ? -13.357 -1.886 40.840 1.00 37.05 212 LEU D O 1
ATOM 7987 N N . ASP D 1 213 ? -14.224 -3.073 42.541 1.00 38.31 213 ASP D N 1
ATOM 7988 C CA . ASP D 1 213 ? -13.319 -2.556 43.558 1.00 42.33 213 ASP D CA 1
ATOM 7989 C C . ASP D 1 213 ? -12.105 -3.444 43.768 1.00 40.89 213 ASP D C 1
ATOM 7990 O O . ASP D 1 213 ? -11.377 -3.253 44.747 1.00 36.73 213 ASP D O 1
ATOM 7995 N N . GLY D 1 214 ? -11.886 -4.421 42.890 1.00 36.34 214 GLY D N 1
ATOM 7996 C CA . GLY D 1 214 ? -10.746 -5.316 43.017 1.00 36.23 214 GLY D CA 1
ATOM 7997 C C . GLY D 1 214 ? -10.828 -6.305 44.161 1.00 36.03 214 GLY D C 1
ATOM 7998 O O . GLY D 1 214 ? -9.796 -6.663 44.739 1.00 33.96 214 GLY D O 1
ATOM 7999 N N . GLN D 1 215 ? -12.025 -6.766 44.498 1.00 34.22 215 GLN D N 1
ATOM 8000 C CA . GLN D 1 215 ? -12.195 -7.650 45.648 1.00 36.02 215 GLN D CA 1
ATOM 8001 C C . GLN D 1 215 ? -12.472 -9.083 45.214 1.00 34.63 215 GLN D C 1
ATOM 8002 O O . GLN D 1 215 ? -13.348 -9.318 44.377 1.00 34.58 215 GLN D O 1
ATOM 8008 N N . GLU D 1 225 ? -8.999 -24.221 41.349 1.00 33.64 225 GLU D N 1
ATOM 8009 C CA . GLU D 1 225 ? -7.623 -23.968 40.915 1.00 37.41 225 GLU D CA 1
ATOM 8010 C C . GLU D 1 225 ? -7.579 -22.914 39.800 1.00 33.63 225 GLU D C 1
ATOM 8011 O O . GLU D 1 225 ? -7.584 -23.239 38.617 1.00 33.56 225 GLU D O 1
ATOM 8017 N N . ILE D 1 226 ? -7.504 -21.654 40.239 1.00 28.14 226 ILE D N 1
ATOM 8018 C CA . ILE D 1 226 ? -7.655 -20.444 39.430 1.00 29.15 226 ILE D CA 1
ATOM 8019 C C . ILE D 1 226 ? -6.325 -20.079 38.784 1.00 27.82 226 ILE D C 1
ATOM 8020 O O . ILE D 1 226 ? -5.278 -20.138 39.432 1.00 28.18 226 ILE D O 1
ATOM 8025 N N . ASP D 1 227 ? -6.356 -19.685 37.506 1.00 28.57 227 ASP D N 1
ATOM 8026 C CA . ASP D 1 227 ? -5.155 -19.158 36.859 1.00 25.39 227 ASP D CA 1
ATOM 8027 C C . ASP D 1 227 ? -5.057 -17.641 36.985 1.00 23.32 227 ASP D C 1
ATOM 8028 O O . ASP D 1 227 ? -3.982 -17.118 37.285 1.00 24.67 227 ASP D O 1
ATOM 8033 N N . VAL D 1 228 ? -6.157 -16.918 36.726 1.00 21.26 228 VAL D N 1
ATOM 8034 C CA . VAL D 1 228 ? -6.192 -15.455 36.751 1.00 22.69 228 VAL D CA 1
ATOM 8035 C C . VAL D 1 228 ? -7.595 -15.024 37.153 1.00 22.18 228 VAL D C 1
ATOM 8036 O O . VAL D 1 228 ? -8.542 -15.813 37.112 1.00 24.15 228 VAL D O 1
ATOM 8040 N N . VAL D 1 229 ? -7.745 -13.741 37.487 1.00 25.31 229 VAL D N 1
ATOM 8041 C CA . VAL D 1 229 ? -9.065 -13.163 37.706 1.00 23.02 229 VAL D CA 1
ATOM 8042 C C . VAL D 1 229 ? -9.272 -11.973 36.780 1.00 26.17 229 VAL D C 1
ATOM 8043 O O . VAL D 1 229 ? -8.325 -11.378 36.263 1.00 24.86 229 VAL D O 1
ATOM 8047 N N . ALA D 1 230 ? -10.541 -11.613 36.602 1.00 25.01 230 ALA D N 1
ATOM 8048 C CA . ALA D 1 230 ? -10.938 -10.521 35.729 1.00 25.51 230 ALA D CA 1
ATOM 8049 C C . ALA D 1 230 ? -12.257 -9.968 36.240 1.00 23.80 230 ALA D C 1
ATOM 8050 O O . ALA D 1 230 ? -12.938 -10.624 37.040 1.00 26.51 230 ALA D O 1
ATOM 8052 N N . PRO D 1 231 ? -12.631 -8.753 35.834 1.00 28.23 231 PRO D N 1
ATOM 8053 C CA . PRO D 1 231 ? -13.859 -8.143 36.365 1.00 29.99 231 PRO D CA 1
ATOM 8054 C C . PRO D 1 231 ? -15.094 -8.953 36.003 1.00 28.10 231 PRO D C 1
ATOM 8055 O O . PRO D 1 231 ? -15.281 -9.356 34.852 1.00 23.68 231 PRO D O 1
ATOM 8059 N N . GLY D 1 232 ? -15.941 -9.188 37.004 1.00 25.66 232 GLY D N 1
ATOM 8060 C CA . GLY D 1 232 ? -17.162 -9.929 36.783 1.00 29.64 232 GLY D CA 1
ATOM 8061 C C . GLY D 1 232 ? -18.387 -9.296 37.413 1.00 27.72 232 GLY D C 1
ATOM 8062 O O . GLY D 1 232 ? -19.475 -9.872 37.344 1.00 29.09 232 GLY D O 1
ATOM 8063 N N . GLU D 1 233 ? -18.242 -8.115 38.011 1.00 27.63 233 GLU D N 1
ATOM 8064 C CA . GLU D 1 233 ? -19.354 -7.437 38.667 1.00 30.79 233 GLU D CA 1
ATOM 8065 C C . GLU D 1 233 ? -19.820 -6.250 37.836 1.00 27.19 233 GLU D C 1
ATOM 8066 O O . GLU D 1 233 ? -19.015 -5.380 37.483 1.00 27.54 233 GLU D O 1
ATOM 8072 N N . LYS D 1 234 ? -21.124 -6.211 37.551 1.00 27.79 234 LYS D N 1
ATOM 8073 C CA . LYS D 1 234 ? -21.759 -5.082 36.877 1.00 23.26 234 LYS D CA 1
ATOM 8074 C C . LYS D 1 234 ? -21.105 -4.795 35.525 1.00 26.55 234 LYS D C 1
ATOM 8075 O O . LYS D 1 234 ? -20.731 -3.663 35.217 1.00 26.66 234 LYS D O 1
ATOM 8081 N N . ILE D 1 235 ? -20.992 -5.838 34.711 1.00 27.70 235 ILE D N 1
ATOM 8082 C CA . ILE D 1 235 ? -20.382 -5.750 33.388 1.00 28.21 235 ILE D CA 1
ATOM 8083 C C . ILE D 1 235 ? -21.456 -5.373 32.375 1.00 25.57 235 ILE D C 1
ATOM 8084 O O . ILE D 1 235 ? -22.406 -6.134 32.150 1.00 25.57 235 ILE D O 1
ATOM 8089 N N . LEU D 1 236 ? -21.284 -4.214 31.745 1.00 25.21 236 LEU D N 1
ATOM 8090 C CA . LEU D 1 236 ? -22.171 -3.768 30.679 1.00 26.38 236 LEU D CA 1
ATOM 8091 C C . LEU D 1 236 ? -21.718 -4.372 29.355 1.00 23.82 236 LEU D C 1
ATOM 8092 O O . LEU D 1 236 ? -20.534 -4.305 29.018 1.00 25.96 236 LEU D O 1
ATOM 8097 N N . SER D 1 237 ? -22.652 -4.948 28.601 1.00 22.91 237 SER D N 1
ATOM 8098 C CA . SER D 1 237 ? -22.323 -5.472 27.284 1.00 25.31 237 SER D CA 1
ATOM 8099 C C . SER D 1 237 ? -23.612 -5.595 26.467 1.00 26.95 237 SER D C 1
ATOM 8100 O O . SER D 1 237 ? -24.683 -5.142 26.885 1.00 26.11 237 SER D O 1
ATOM 8103 N N . THR D 1 238 ? -23.495 -6.224 25.298 1.00 24.36 238 THR D N 1
ATOM 8104 C CA . THR D 1 238 ? -24.559 -6.370 24.308 1.00 24.39 238 THR D CA 1
ATOM 8105 C C . THR D 1 238 ? -25.527 -7.505 24.656 1.00 26.69 238 THR D C 1
ATOM 8106 O O . THR D 1 238 ? -25.125 -8.544 25.184 1.00 24.45 238 THR D O 1
ATOM 8110 N N . ILE D 1 239 ? -26.807 -7.325 24.316 1.00 22.46 239 ILE D N 1
ATOM 8111 C CA . ILE D 1 239 ? -27.783 -8.419 24.412 1.00 22.73 239 ILE D CA 1
ATOM 8112 C C . ILE D 1 239 ? -28.632 -8.473 23.141 1.00 29.05 239 ILE D C 1
ATOM 8113 O O . ILE D 1 239 ? -28.604 -7.522 22.347 1.00 30.67 239 ILE D O 1
ATOM 8118 N N . PRO D 1 240 ? -29.382 -9.554 22.885 1.00 25.17 240 PRO D N 1
ATOM 8119 C CA . PRO D 1 240 ? -30.107 -9.649 21.614 1.00 27.00 240 PRO D CA 1
ATOM 8120 C C . PRO D 1 240 ? -31.084 -8.499 21.410 1.00 31.58 240 PRO D C 1
ATOM 8121 O O . PRO D 1 240 ? -31.581 -7.893 22.365 1.00 28.61 240 PRO D O 1
ATOM 8125 N N . GLY D 1 241 ? -31.346 -8.205 20.140 1.00 29.53 241 GLY D N 1
ATOM 8126 C CA . GLY D 1 241 ? -32.269 -7.153 19.770 1.00 33.91 241 GLY D CA 1
ATOM 8127 C C . GLY D 1 241 ? -31.650 -5.781 19.711 1.00 36.58 241 GLY D C 1
ATOM 8128 O O . GLY D 1 241 ? -32.379 -4.784 19.762 1.00 37.48 241 GLY D O 1
ATOM 8129 N N . GLY D 1 242 ? -30.325 -5.699 19.615 1.00 30.72 242 GLY D N 1
ATOM 8130 C CA . GLY D 1 242 ? -29.639 -4.421 19.595 1.00 33.65 242 GLY D CA 1
ATOM 8131 C C . GLY D 1 242 ? -29.661 -3.679 20.913 1.00 36.83 242 GLY D C 1
ATOM 8132 O O . GLY D 1 242 ? -29.553 -2.447 20.923 1.00 36.95 242 GLY D O 1
ATOM 8133 N N . LYS D 1 243 ? -29.784 -4.398 22.030 1.00 29.99 243 LYS D N 1
ATOM 8134 C CA . LYS D 1 243 ? -29.909 -3.802 23.352 1.00 33.43 243 LYS D CA 1
ATOM 8135 C C . LYS D 1 243 ? -28.613 -3.981 24.142 1.00 32.13 243 LYS D C 1
ATOM 8136 O O . LYS D 1 243 ? -27.588 -4.442 23.615 1.00 27.93 243 LYS D O 1
ATOM 8142 N N . PHE D 1 244 ? -28.667 -3.624 25.428 1.00 27.26 244 PHE D N 1
ATOM 8143 C CA . PHE D 1 244 ? -27.519 -3.728 26.318 1.00 26.41 244 PHE D CA 1
ATOM 8144 C C . PHE D 1 244 ? -27.995 -4.102 27.710 1.00 30.20 244 PHE D C 1
ATOM 8145 O O . PHE D 1 244 ? -29.159 -3.896 28.068 1.00 27.17 244 PHE D O 1
ATOM 8153 N N . ALA D 1 245 ? -27.085 -4.671 28.498 1.00 29.65 245 ALA D N 1
ATOM 8154 C CA . ALA D 1 245 ? -27.485 -5.146 29.812 1.00 26.43 245 ALA D CA 1
ATOM 8155 C C . ALA D 1 245 ? -26.270 -5.223 30.718 1.00 30.50 245 ALA D C 1
ATOM 8156 O O . ALA D 1 245 ? -25.141 -5.424 30.262 1.00 26.74 245 ALA D O 1
ATOM 8158 N N . VAL D 1 246 ? -26.521 -5.074 32.010 1.00 29.05 246 VAL D N 1
ATOM 8159 C CA . VAL D 1 246 ? -25.475 -5.137 33.017 1.00 28.20 246 VAL D CA 1
ATOM 8160 C C . VAL D 1 246 ? -25.626 -6.469 33.738 1.00 27.42 246 VAL D C 1
ATOM 8161 O O . VAL D 1 246 ? -26.647 -6.721 34.390 1.00 31.85 246 VAL D O 1
ATOM 8165 N N . PHE D 1 247 ? -24.624 -7.337 33.590 1.00 29.10 247 PHE D N 1
ATOM 8166 C CA . PHE D 1 247 ? -24.603 -8.661 34.203 1.00 27.54 247 PHE D CA 1
ATOM 8167 C C . PHE D 1 247 ? -23.540 -8.728 35.296 1.00 25.94 247 PHE D C 1
ATOM 8168 O O . PHE D 1 247 ? -22.515 -8.044 35.237 1.00 27.79 247 PHE D O 1
ATOM 8176 N N . SER D 1 248 ? -23.780 -9.581 36.290 1.00 28.07 248 SER D N 1
ATOM 8177 C CA . SER D 1 248 ? -22.832 -9.803 37.375 1.00 31.10 248 SER D CA 1
ATOM 8178 C C . SER D 1 248 ? -22.700 -11.303 37.580 1.00 31.15 248 SER D C 1
ATOM 8179 O O . SER D 1 248 ? -23.713 -12.008 37.661 1.00 32.94 248 SER D O 1
ATOM 8182 N N . GLY D 1 249 ? -21.472 -11.791 37.650 1.00 29.19 249 GLY D N 1
ATOM 8183 C CA . GLY D 1 249 ? -21.287 -13.219 37.788 1.00 31.79 249 GLY D CA 1
ATOM 8184 C C . GLY D 1 249 ? -19.873 -13.641 37.476 1.00 29.93 249 GLY D C 1
ATOM 8185 O O . GLY D 1 249 ? -19.113 -12.949 36.787 1.00 31.02 249 GLY D O 1
ATOM 8186 N N . THR D 1 250 ? -19.515 -14.812 38.013 1.00 36.83 250 THR D N 1
ATOM 8187 C CA . THR D 1 250 ? -18.217 -15.412 37.715 1.00 35.04 250 THR D CA 1
ATOM 8188 C C . THR D 1 250 ? -17.985 -15.504 36.215 1.00 34.94 250 THR D C 1
ATOM 8189 O O . THR D 1 250 ? -16.890 -15.196 35.729 1.00 36.22 250 THR D O 1
ATOM 8193 N N . SER D 1 251 ? -18.999 -15.934 35.464 1.00 33.62 251 SER D N 1
ATOM 8194 C CA . SER D 1 251 ? -18.824 -16.133 34.030 1.00 35.63 251 SER D CA 1
ATOM 8195 C C . SER D 1 251 ? -18.526 -14.830 33.290 1.00 37.53 251 SER D C 1
ATOM 8196 O O . SER D 1 251 ? -17.952 -14.872 32.194 1.00 36.74 251 SER D O 1
ATOM 8199 N N . MET D 1 252 ? -18.864 -13.702 33.867 1.00 29.60 252 MET D N 1
ATOM 8200 C CA . MET D 1 252 ? -18.556 -12.454 33.270 1.00 30.71 252 MET D CA 1
ATOM 8201 C C . MET D 1 252 ? -17.028 -12.194 33.150 1.00 31.01 252 MET D C 1
ATOM 8202 O O . MET D 1 252 ? -16.609 -11.442 32.345 1.00 26.06 252 MET D O 1
ATOM 8207 N N . ALA D 1 253 ? -16.222 -12.816 33.999 1.00 28.52 253 ALA D N 1
ATOM 8208 C CA . ALA D 1 253 ? -14.786 -12.550 33.957 1.00 26.42 253 ALA D CA 1
ATOM 8209 C C . ALA D 1 253 ? -14.131 -13.184 32.734 1.00 27.46 253 ALA D C 1
ATOM 8210 O O . ALA D 1 253 ? -13.187 -12.618 32.165 1.00 22.90 253 ALA D O 1
ATOM 8212 N N . THR D 1 254 ? -14.623 -14.352 32.316 1.00 24.95 254 THR D N 1
ATOM 8213 C CA . THR D 1 254 ? -14.002 -15.101 31.224 1.00 26.12 254 THR D CA 1
ATOM 8214 C C . THR D 1 254 ? -13.845 -14.302 29.937 1.00 26.83 254 THR D C 1
ATOM 8215 O O . THR D 1 254 ? -12.743 -14.323 29.364 1.00 25.44 254 THR D O 1
ATOM 8219 N N . PRO D 1 255 ? -14.870 -13.605 29.423 1.00 29.41 255 PRO D N 1
ATOM 8220 C CA . PRO D 1 255 ? -14.679 -12.859 28.165 1.00 24.92 255 PRO D CA 1
ATOM 8221 C C . PRO D 1 255 ? -13.612 -11.784 28.252 1.00 23.50 255 PRO D C 1
ATOM 8222 O O . PRO D 1 255 ? -12.998 -11.463 27.226 1.00 21.11 255 PRO D O 1
ATOM 8226 N N . HIS D 1 256 ? -13.374 -11.197 29.430 1.00 22.25 256 HIS D N 1
ATOM 8227 C CA . HIS D 1 256 ? -12.264 -10.254 29.537 1.00 20.17 256 HIS D CA 1
ATOM 8228 C C . HIS D 1 256 ? -10.933 -10.965 29.288 1.00 25.70 256 HIS D C 1
ATOM 8229 O O . HIS D 1 256 ? -10.029 -10.408 28.651 1.00 21.25 256 HIS D O 1
ATOM 8236 N N . VAL D 1 257 ? -10.800 -12.204 29.775 1.00 23.88 257 VAL D N 1
ATOM 8237 C CA . VAL D 1 257 ? -9.545 -12.932 29.605 1.00 20.94 257 VAL D CA 1
ATOM 8238 C C . VAL D 1 257 ? -9.351 -13.342 28.147 1.00 24.84 257 VAL D C 1
ATOM 8239 O O . VAL D 1 257 ? -8.251 -13.211 27.596 1.00 20.31 257 VAL D O 1
ATOM 8243 N N . SER D 1 258 ? -10.405 -13.855 27.502 1.00 23.36 258 SER D N 1
ATOM 8244 C CA . SER D 1 258 ? -10.268 -14.262 26.101 1.00 21.86 258 SER D CA 1
ATOM 8245 C C . SER D 1 258 ? -9.978 -13.067 25.208 1.00 22.69 258 SER D C 1
ATOM 8246 O O . SER D 1 258 ? -9.196 -13.169 24.253 1.00 23.79 258 SER D O 1
ATOM 8249 N N . GLY D 1 259 ? -10.612 -11.927 25.486 1.00 20.59 259 GLY D N 1
ATOM 8250 C CA . GLY D 1 259 ? -10.262 -10.717 24.756 1.00 23.24 259 GLY D CA 1
ATOM 8251 C C . GLY D 1 259 ? -8.820 -10.299 24.984 1.00 25.58 259 GLY D C 1
ATOM 8252 O O . GLY D 1 259 ? -8.086 -9.988 24.038 1.00 21.38 259 GLY D O 1
ATOM 8253 N N . ALA D 1 260 ? -8.387 -10.294 26.249 1.00 21.89 260 ALA D N 1
ATOM 8254 C CA . ALA D 1 260 ? -7.018 -9.892 26.538 1.00 23.12 260 ALA D CA 1
ATOM 8255 C C . ALA D 1 260 ? -6.018 -10.801 25.834 1.00 21.83 260 ALA D C 1
ATOM 8256 O O . ALA D 1 260 ? -4.992 -10.329 25.338 1.00 21.34 260 ALA D O 1
ATOM 8258 N N . LEU D 1 261 ? -6.308 -12.104 25.765 1.00 23.13 261 LEU D N 1
ATOM 8259 C CA . LEU D 1 261 ? -5.410 -13.026 25.067 1.00 22.12 261 LEU D CA 1
ATOM 8260 C C . LEU D 1 261 ? -5.330 -12.711 23.578 1.00 21.85 261 LEU D C 1
ATOM 8261 O O . LEU D 1 261 ? -4.284 -12.922 22.952 1.00 22.44 261 LEU D O 1
ATOM 8266 N N . ALA D 1 262 ? -6.417 -12.212 22.994 1.00 21.38 262 ALA D N 1
ATOM 8267 C CA . ALA D 1 262 ? -6.370 -11.784 21.599 1.00 20.98 262 ALA D CA 1
ATOM 8268 C C . ALA D 1 262 ? -5.407 -10.617 21.429 1.00 23.37 262 ALA D C 1
ATOM 8269 O O . ALA D 1 262 ? -4.552 -10.631 20.536 1.00 22.44 262 ALA D O 1
ATOM 8271 N N . LEU D 1 263 ? -5.532 -9.593 22.285 1.00 21.12 263 LEU D N 1
ATOM 8272 C CA . LEU D 1 263 ? -4.541 -8.518 22.310 1.00 24.75 263 LEU D CA 1
ATOM 8273 C C . LEU D 1 263 ? -3.137 -9.078 22.480 1.00 24.78 263 LEU D C 1
ATOM 8274 O O . LEU D 1 263 ? -2.202 -8.694 21.760 1.00 21.01 263 LEU D O 1
ATOM 8279 N N . ILE D 1 264 ? -2.974 -9.989 23.441 1.00 20.97 264 ILE D N 1
ATOM 8280 C CA . ILE D 1 264 ? -1.643 -10.473 23.808 1.00 21.70 264 ILE D CA 1
ATOM 8281 C C . ILE D 1 264 ? -1.022 -11.271 22.671 1.00 26.10 264 ILE D C 1
ATOM 8282 O O . ILE D 1 264 ? 0.173 -11.128 22.373 1.00 23.82 264 ILE D O 1
ATOM 8287 N N . LYS D 1 265 ? -1.813 -12.129 22.019 1.00 26.07 265 LYS D N 1
ATOM 8288 C CA . LYS D 1 265 ? -1.268 -12.934 20.931 1.00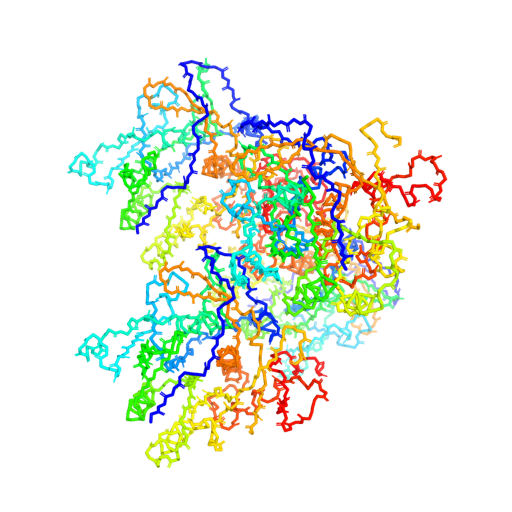 23.34 265 LYS D CA 1
ATOM 8289 C C . LYS D 1 265 ? -0.822 -12.055 19.766 1.00 26.40 265 LYS D C 1
ATOM 8290 O O . LYS D 1 265 ? 0.252 -12.273 19.192 1.00 24.31 265 LYS D O 1
ATOM 8296 N N . GLN D 1 266 ? -1.629 -11.054 19.398 1.00 24.42 266 GLN D N 1
ATOM 8297 C CA . GLN D 1 266 ? -1.241 -10.192 18.287 1.00 24.32 266 GLN D CA 1
ATOM 8298 C C . GLN D 1 266 ? 0.037 -9.435 18.616 1.00 27.31 266 GLN D C 1
ATOM 8299 O O . GLN D 1 266 ? 0.957 -9.351 17.796 1.00 27.04 266 GLN D O 1
ATOM 8305 N N . LEU D 1 267 ? 0.113 -8.887 19.827 1.00 26.85 267 LEU D N 1
ATOM 8306 C CA . LEU D 1 267 ? 1.259 -8.071 20.199 1.00 26.66 267 LEU D CA 1
ATOM 8307 C C . LEU D 1 267 ? 2.503 -8.928 20.387 1.00 29.33 267 LEU D C 1
ATOM 8308 O O . LEU D 1 267 ? 3.600 -8.549 19.957 1.00 27.25 267 LEU D O 1
ATOM 8313 N N . SER D 1 268 ? 2.344 -10.099 21.006 1.00 25.75 268 SER D N 1
ATOM 8314 C CA . SER D 1 268 ? 3.498 -10.933 21.322 1.00 24.70 268 SER D CA 1
ATOM 8315 C C . SER D 1 268 ? 4.087 -11.568 20.071 1.00 25.98 268 SER D C 1
ATOM 8316 O O . SER D 1 268 ? 5.313 -11.626 19.917 1.00 25.49 268 SER D O 1
ATOM 8319 N N . GLU D 1 269 ? 3.236 -12.060 19.169 1.00 25.01 269 GLU D N 1
ATOM 8320 C CA . GLU D 1 269 ? 3.774 -12.641 17.945 1.00 30.20 269 GLU D CA 1
ATOM 8321 C C . GLU D 1 269 ? 4.441 -11.579 17.075 1.00 29.65 269 GLU D C 1
ATOM 8322 O O . GLU D 1 269 ? 5.381 -11.885 16.332 1.00 28.79 269 GLU D O 1
ATOM 8328 N N . LYS D 1 270 ? 4.011 -10.323 17.185 1.00 29.61 270 LYS D N 1
ATOM 8329 C CA . LYS D 1 270 ? 4.719 -9.261 16.476 1.00 29.90 270 LYS D CA 1
ATOM 8330 C C . LYS D 1 270 ? 6.049 -8.929 17.148 1.00 30.49 270 LYS D C 1
ATOM 8331 O O . LYS D 1 270 ? 7.072 -8.807 16.470 1.00 32.04 270 LYS D O 1
ATOM 8337 N N . GLU D 1 271 ? 6.069 -8.805 18.481 1.00 27.95 271 GLU D N 1
ATOM 8338 C CA . GLU D 1 271 ? 7.314 -8.465 19.172 1.00 29.39 271 GLU D CA 1
ATOM 8339 C C . GLU D 1 271 ? 8.337 -9.595 19.071 1.00 27.94 271 GLU D C 1
ATOM 8340 O O . GLU D 1 271 ? 9.519 -9.349 18.805 1.00 31.29 271 GLU D O 1
ATOM 8346 N N . PHE D 1 272 ? 7.908 -10.839 19.277 1.00 27.22 272 PHE D N 1
ATOM 8347 C CA . PHE D 1 272 ? 8.810 -11.974 19.126 1.00 25.67 272 PHE D CA 1
ATOM 8348 C C . PHE D 1 272 ? 9.084 -12.323 17.668 1.00 33.27 272 PHE D C 1
ATOM 8349 O O . PHE D 1 272 ? 9.947 -13.166 17.406 1.00 32.20 272 PHE D O 1
ATOM 8357 N N . GLU D 1 273 ? 8.349 -11.722 16.731 1.00 33.49 273 GLU D N 1
ATOM 8358 C CA . GLU D 1 273 ? 8.595 -11.874 15.296 1.00 32.65 273 GLU D CA 1
ATOM 8359 C C . GLU D 1 273 ? 8.474 -13.330 14.849 1.00 33.09 273 GLU D C 1
ATOM 8360 O O . GLU D 1 273 ? 9.241 -13.801 14.004 1.00 33.04 273 GLU D O 1
ATOM 8366 N N . ARG D 1 274 ? 7.496 -14.048 15.402 1.00 30.31 274 ARG D N 1
ATOM 8367 C CA . ARG D 1 274 ? 7.226 -15.419 14.978 1.00 27.36 274 ARG D CA 1
ATOM 8368 C C . ARG D 1 274 ? 5.931 -15.890 15.629 1.00 31.34 274 ARG D C 1
ATOM 8369 O O . ARG D 1 274 ? 5.405 -15.252 16.546 1.00 31.27 274 ARG D O 1
ATOM 8377 N N . ASN D 1 275 ? 5.425 -17.023 15.142 1.00 32.41 275 ASN D N 1
ATOM 8378 C CA . ASN D 1 275 ? 4.299 -17.678 15.794 1.00 32.73 275 ASN D CA 1
ATOM 8379 C C . ASN D 1 275 ? 4.757 -18.257 17.128 1.00 27.47 275 ASN D C 1
ATOM 8380 O O . ASN D 1 275 ? 5.859 -18.800 17.243 1.00 31.36 275 ASN D O 1
ATOM 8385 N N . LEU D 1 276 ? 3.925 -18.108 18.148 1.00 27.15 276 LEU D N 1
ATOM 8386 C CA . LEU D 1 276 ? 4.232 -18.585 19.486 1.00 26.09 276 LEU D CA 1
ATOM 8387 C C . LEU D 1 276 ? 3.373 -19.800 19.806 1.00 25.33 276 LEU D C 1
ATOM 8388 O O . LEU D 1 276 ? 2.234 -19.904 19.351 1.00 26.57 276 LEU D O 1
ATOM 8393 N N . THR D 1 277 ? 3.941 -20.723 20.578 1.00 24.67 277 THR D N 1
ATOM 8394 C CA . THR D 1 277 ? 3.230 -21.906 21.024 1.00 24.83 277 THR D CA 1
ATOM 8395 C C . THR D 1 277 ? 2.268 -21.544 22.160 1.00 23.63 277 THR D C 1
ATOM 8396 O O . THR D 1 277 ? 2.343 -20.465 22.752 1.00 21.94 277 THR D O 1
ATOM 8400 N N . GLU D 1 278 ? 1.339 -22.456 22.448 1.00 23.06 278 GLU D N 1
ATOM 8401 C CA . GLU D 1 278 ? 0.360 -22.189 23.499 1.00 23.65 278 GLU D CA 1
ATOM 8402 C C . GLU D 1 278 ? 1.007 -22.001 24.866 1.00 24.45 278 GLU D C 1
ATOM 8403 O O . GLU D 1 278 ? 0.552 -21.113 25.611 1.00 24.51 278 GLU D O 1
ATOM 8409 N N . PRO D 1 279 ? 2.024 -22.779 25.271 1.00 21.81 279 PRO D N 1
ATOM 8410 C CA . PRO D 1 279 ? 2.669 -22.487 26.563 1.00 22.38 279 PRO D CA 1
ATOM 8411 C C . PRO D 1 279 ? 3.282 -21.099 26.627 1.00 19.81 279 PRO D C 1
ATOM 8412 O O . PRO D 1 279 ? 3.222 -20.444 27.678 1.00 21.42 279 PRO D O 1
ATOM 8416 N N . GLU D 1 280 ? 3.878 -20.631 25.525 1.00 20.45 280 GLU D N 1
ATOM 8417 C CA . GLU D 1 280 ? 4.458 -19.287 25.502 1.00 19.62 280 GLU D CA 1
ATOM 8418 C C . GLU D 1 280 ? 3.375 -18.211 25.614 1.00 19.56 280 GLU D C 1
ATOM 8419 O O . GLU D 1 280 ? 3.545 -17.218 26.328 1.00 19.42 280 GLU D O 1
ATOM 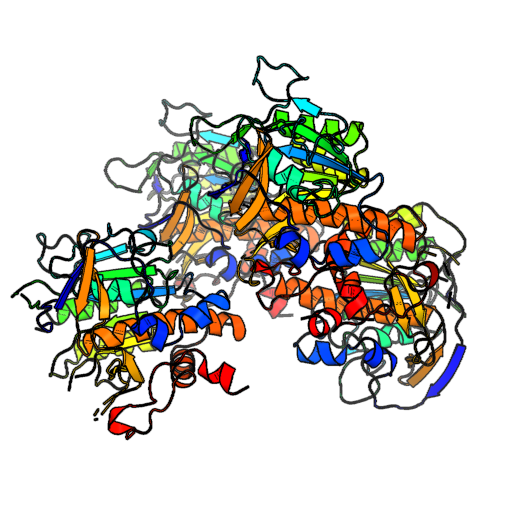8425 N N . LEU D 1 281 ? 2.275 -18.382 24.888 1.00 20.91 281 LEU D N 1
ATOM 8426 C CA . LEU D 1 281 ? 1.188 -17.416 24.941 1.00 21.10 281 LEU D CA 1
ATOM 8427 C C . LEU D 1 281 ? 0.564 -17.372 26.330 1.00 21.57 281 LEU D C 1
ATOM 8428 O O . LEU D 1 281 ? 0.234 -16.292 26.832 1.00 19.83 281 LEU D O 1
ATOM 8433 N N . TYR D 1 282 ? 0.398 -18.540 26.958 1.00 19.80 282 TYR D N 1
ATOM 8434 C CA . TYR D 1 282 ? -0.092 -18.600 28.332 1.00 22.67 282 TYR D CA 1
ATOM 8435 C C . TYR D 1 282 ? 0.835 -17.849 29.280 1.00 21.33 282 TYR D C 1
ATOM 8436 O O . TYR D 1 282 ? 0.372 -17.102 30.152 1.00 20.50 282 TYR D O 1
ATOM 8445 N N . ALA D 1 283 ? 2.153 -18.037 29.130 1.00 18.67 283 ALA D N 1
ATOM 8446 C CA . ALA D 1 283 ? 3.106 -17.280 29.936 1.00 20.25 283 ALA D CA 1
ATOM 8447 C C . ALA D 1 283 ? 2.996 -15.786 29.659 1.00 21.49 283 ALA D C 1
ATOM 8448 O O . ALA D 1 283 ? 3.175 -14.964 30.566 1.00 20.28 283 ALA D O 1
ATOM 8450 N N . GLN D 1 284 ? 2.701 -15.406 28.412 1.00 20.83 284 GLN D N 1
ATOM 8451 C CA . GLN D 1 284 ? 2.506 -13.984 28.138 1.00 20.37 284 GLN D CA 1
ATOM 8452 C C . GLN D 1 284 ? 1.293 -13.435 28.884 1.00 18.10 284 GLN D C 1
ATOM 8453 O O . GLN D 1 284 ? 1.279 -12.262 29.278 1.00 21.03 284 GLN D O 1
ATOM 8459 N N . LEU D 1 285 ? 0.273 -14.260 29.096 1.00 20.98 285 LEU D N 1
ATOM 8460 C CA . LEU D 1 285 ? -0.860 -13.804 29.895 1.00 19.55 285 LEU D CA 1
ATOM 8461 C C . LEU D 1 285 ? -0.458 -13.644 31.355 1.00 20.34 285 LEU D C 1
ATOM 8462 O O . LEU D 1 285 ? -0.789 -12.633 31.989 1.00 19.35 285 LEU D O 1
ATOM 8467 N N . ILE D 1 286 ? 0.296 -14.611 31.893 1.00 20.80 286 ILE D N 1
ATOM 8468 C CA . ILE D 1 286 ? 0.674 -14.565 33.304 1.00 18.89 286 ILE D CA 1
ATOM 8469 C C . ILE D 1 286 ? 1.653 -13.424 33.566 1.00 19.86 286 ILE D C 1
ATOM 8470 O O . ILE D 1 286 ? 1.606 -12.776 34.621 1.00 20.80 286 ILE D O 1
ATOM 8475 N N . LYS D 1 287 ? 2.552 -13.153 32.615 1.00 19.51 287 LYS D N 1
ATOM 8476 C CA . LYS D 1 287 ? 3.377 -11.954 32.708 1.00 21.78 287 LYS D CA 1
ATOM 8477 C C . LYS D 1 287 ? 2.516 -10.701 32.854 1.00 21.87 287 LYS D C 1
ATOM 8478 O O . LYS D 1 287 ? 2.910 -9.743 33.530 1.00 22.30 287 LYS D O 1
ATOM 8484 N N . ARG D 1 288 ? 1.331 -10.698 32.259 1.00 21.73 288 ARG D N 1
ATOM 8485 C CA . ARG D 1 288 ? 0.469 -9.517 32.286 1.00 23.17 288 ARG D CA 1
ATOM 8486 C C . ARG D 1 288 ? -0.663 -9.711 33.296 1.00 20.82 288 ARG D C 1
ATOM 8487 O O . ARG D 1 288 ? -1.844 -9.686 32.981 1.00 21.11 288 ARG D O 1
ATOM 8495 N N . THR D 1 289 ? -0.275 -9.913 34.550 1.00 24.08 289 THR D N 1
ATOM 8496 C CA . THR D 1 289 ? -1.235 -9.976 35.646 1.00 24.24 289 THR D CA 1
ATOM 8497 C C . THR D 1 289 ? -0.739 -9.085 36.773 1.00 22.91 289 THR D C 1
ATOM 8498 O O . THR D 1 289 ? 0.463 -8.845 36.913 1.00 24.10 289 THR D O 1
ATOM 8502 N N . MET D 1 290 ? -1.686 -8.602 37.576 1.00 25.74 290 MET D N 1
ATOM 8503 C CA . MET D 1 290 ? -1.396 -7.763 38.736 1.00 27.01 290 MET D CA 1
ATOM 8504 C C . MET D 1 290 ? -1.791 -8.506 40.007 1.00 26.77 290 MET D C 1
ATOM 8505 O O . MET D 1 290 ? -2.981 -8.830 40.183 1.00 23.97 290 MET D O 1
ATOM 8510 N N . PRO D 1 291 ? -0.855 -8.823 40.897 1.00 26.79 291 PRO D N 1
ATOM 8511 C CA . PRO D 1 291 ? -1.246 -9.431 42.172 1.00 26.46 291 PRO D CA 1
ATOM 8512 C C . PRO D 1 291 ? -2.077 -8.440 42.970 1.00 28.79 291 PRO D C 1
ATOM 8513 O O . PRO D 1 291 ? -1.894 -7.227 42.868 1.00 26.64 291 PRO D O 1
ATOM 8517 N N . LEU D 1 292 ? -3.012 -8.977 43.757 1.00 27.29 292 LEU D N 1
ATOM 8518 C CA . LEU D 1 292 ? -3.976 -8.170 44.491 1.00 27.14 292 LEU D CA 1
ATOM 8519 C C . LEU D 1 292 ? -3.933 -8.366 46.001 1.00 32.29 292 LEU D C 1
ATOM 8520 O O . LEU D 1 292 ? -4.694 -7.700 46.710 1.00 36.18 292 LEU D O 1
ATOM 8525 N N . GLY D 1 293 ? -3.103 -9.271 46.513 1.00 30.04 293 GLY D N 1
ATOM 8526 C CA . GLY D 1 293 ? -2.964 -9.463 47.940 1.00 32.27 293 GLY D CA 1
ATOM 8527 C C . GLY D 1 293 ? -3.713 -10.651 48.514 1.00 33.50 293 GLY D C 1
ATOM 8528 O O . GLY D 1 293 ? -3.471 -11.008 49.672 1.00 33.13 293 GLY D O 1
ATOM 8529 N N . PHE D 1 294 ? -4.604 -11.273 47.748 1.00 32.09 294 PHE D N 1
ATOM 8530 C CA . PHE D 1 294 ? -5.350 -12.425 48.222 1.00 29.80 294 PHE D CA 1
ATOM 8531 C C . PHE D 1 294 ? -4.527 -13.699 48.076 1.00 30.23 294 PHE D C 1
ATOM 8532 O O . PHE D 1 294 ? -3.553 -13.731 47.321 1.00 28.17 294 PHE D O 1
ATOM 8540 N N . PRO D 1 295 ? -4.887 -14.764 48.800 1.00 29.96 295 PRO D N 1
ATOM 8541 C CA . PRO D 1 295 ? -4.201 -16.050 48.601 1.00 30.62 295 PRO D CA 1
ATOM 8542 C C . PRO D 1 295 ? -4.275 -16.493 47.145 1.00 32.97 295 PRO D C 1
ATOM 8543 O O . PRO D 1 295 ? -5.312 -16.364 46.488 1.00 31.85 295 PRO D O 1
ATOM 8547 N N . LYS D 1 296 ? -3.148 -16.996 46.636 1.00 33.87 296 LYS D N 1
ATOM 8548 C CA . LYS D 1 296 ? -3.088 -17.411 45.237 1.00 31.57 296 LYS D CA 1
ATOM 8549 C C . LYS D 1 296 ? -3.982 -18.609 44.970 1.00 36.09 296 LYS D C 1
ATOM 8550 O O . LYS D 1 296 ? -4.407 -18.805 43.825 1.00 31.26 296 LYS D O 1
ATOM 8556 N N . ALA D 1 297 ? -4.315 -19.385 46.003 1.00 31.32 297 ALA D N 1
ATOM 8557 C CA . ALA D 1 297 ? -5.367 -20.376 45.843 1.00 34.86 297 ALA D CA 1
ATOM 8558 C C . ALA D 1 297 ? -6.693 -19.731 45.475 1.00 31.56 297 ALA D C 1
ATOM 8559 O O . ALA D 1 297 ? -7.578 -20.422 44.962 1.00 35.42 297 ALA D O 1
ATOM 8561 N N . LEU D 1 298 ? -6.840 -18.425 45.703 1.00 33.15 298 LEU D N 1
ATOM 8562 C CA . LEU D 1 298 ? -8.088 -17.717 45.451 1.00 32.29 298 LEU D CA 1
ATOM 8563 C C . LEU D 1 298 ? -8.025 -16.777 44.257 1.00 32.80 298 LEU D C 1
ATOM 8564 O O . LEU D 1 298 ? -8.967 -16.743 43.463 1.00 32.22 298 LEU D O 1
ATOM 8569 N N . GLU D 1 299 ? -6.956 -15.992 44.118 1.00 29.77 299 GLU D N 1
ATOM 8570 C CA . GLU D 1 299 ? -6.809 -15.071 42.998 1.00 28.81 299 GLU D CA 1
ATOM 8571 C C . GLU D 1 299 ? -5.920 -15.626 41.882 1.00 29.06 299 GLU D C 1
ATOM 8572 O O . GLU D 1 299 ? -5.782 -14.978 40.840 1.00 25.77 299 GLU D O 1
ATOM 8578 N N . GLY D 1 300 ? -5.344 -16.813 42.063 1.00 26.52 300 GLY D N 1
ATOM 8579 C CA . GLY D 1 300 ? -4.379 -17.314 41.097 1.00 29.16 300 GLY D CA 1
ATOM 8580 C C . GLY D 1 300 ? -3.224 -16.339 40.938 1.00 25.21 300 GLY D C 1
ATOM 8581 O O . GLY D 1 300 ? -2.628 -15.871 41.918 1.00 26.70 300 GLY D O 1
ATOM 8582 N N . ASN D 1 301 ? -2.910 -16.008 39.690 1.00 22.94 301 ASN D N 1
ATOM 8583 C CA . ASN D 1 301 ? -1.828 -15.075 39.398 1.00 23.35 301 ASN D CA 1
ATOM 8584 C C . ASN D 1 301 ? -2.233 -13.608 39.502 1.00 24.39 301 ASN D C 1
ATOM 8585 O O . ASN D 1 301 ? -1.368 -12.739 39.345 1.00 22.83 301 ASN D O 1
ATOM 8590 N N . GLY D 1 302 ? -3.498 -13.303 39.776 1.00 26.24 302 GLY D N 1
ATOM 8591 C CA . GLY D 1 302 ? -3.934 -11.928 39.928 1.00 22.02 302 GLY D CA 1
ATOM 8592 C C . GLY D 1 302 ? -4.808 -11.459 38.774 1.00 26.32 302 GLY D C 1
ATOM 8593 O O . GLY D 1 302 ? -5.306 -12.240 37.955 1.00 22.80 302 GLY D O 1
ATOM 8594 N N . LEU D 1 303 ? -4.991 -10.146 38.723 1.00 23.42 303 LEU D N 1
ATOM 8595 C CA . LEU D 1 303 ? -5.902 -9.525 37.770 1.00 25.73 303 LEU D CA 1
ATOM 8596 C C . LEU D 1 303 ? -5.216 -9.392 36.422 1.00 22.92 303 LEU D C 1
ATOM 8597 O O . LEU D 1 303 ? -4.073 -8.937 36.352 1.00 22.61 303 LEU D O 1
ATOM 8602 N N . VAL D 1 304 ? -5.899 -9.794 35.350 1.00 22.24 304 VAL D N 1
ATOM 8603 C CA . VAL D 1 304 ? -5.320 -9.563 34.028 1.00 24.44 304 VAL D CA 1
ATOM 8604 C C . VAL D 1 304 ? -5.085 -8.067 33.879 1.00 25.36 304 VAL D C 1
ATOM 8605 O O . VAL D 1 304 ? -6.002 -7.258 34.064 1.00 24.51 304 VAL D O 1
ATOM 8609 N N . TYR D 1 305 ? -3.839 -7.688 33.600 1.00 23.94 305 TYR D N 1
ATOM 8610 C CA . TYR D 1 305 ? -3.417 -6.287 33.643 1.00 26.42 305 TYR D CA 1
ATOM 8611 C C . TYR D 1 305 ? -2.390 -6.098 32.529 1.00 26.28 305 TYR D C 1
ATOM 8612 O O . TYR D 1 305 ? -1.198 -6.377 32.712 1.00 27.29 305 TYR D O 1
ATOM 8621 N N . LEU D 1 306 ? -2.854 -5.597 31.382 1.00 25.72 306 LEU D N 1
ATOM 8622 C CA . LEU D 1 306 ? -2.106 -5.753 30.139 1.00 26.78 306 LEU D CA 1
ATOM 8623 C C . LEU D 1 306 ? -0.808 -4.960 30.101 1.00 27.21 306 LEU D C 1
ATOM 8624 O O . LEU D 1 306 ? 0.097 -5.315 29.334 1.00 27.27 306 LEU D O 1
ATOM 8629 N N . THR D 1 307 ? -0.692 -3.898 30.886 1.00 20.77 307 THR D N 1
ATOM 8630 C CA . THR D 1 307 ? 0.505 -3.066 30.877 1.00 30.57 307 THR D CA 1
ATOM 8631 C C . THR D 1 307 ? 1.534 -3.458 31.933 1.00 28.33 307 THR D C 1
ATOM 8632 O O . THR D 1 307 ? 2.490 -2.703 32.139 1.00 29.22 307 THR D O 1
ATOM 8636 N N . ALA D 1 308 ? 1.365 -4.596 32.615 1.00 25.29 308 ALA D N 1
ATOM 8637 C CA . ALA D 1 308 ? 2.252 -4.924 33.737 1.00 28.79 308 ALA D CA 1
ATOM 8638 C C . ALA D 1 308 ? 3.742 -4.889 33.389 1.00 27.37 308 ALA D C 1
ATOM 8639 O O . ALA D 1 308 ? 4.512 -4.294 34.163 1.00 29.38 308 ALA D O 1
ATOM 8641 N N . PRO D 1 309 ? 4.219 -5.477 32.281 1.00 25.71 309 PRO D N 1
ATOM 8642 C CA . PRO D 1 309 ? 5.668 -5.411 32.016 1.00 29.88 309 PRO D CA 1
ATOM 8643 C C . PRO D 1 309 ? 6.160 -4.011 31.669 1.00 30.57 309 PRO D C 1
ATOM 8644 O O . PRO D 1 309 ? 7.335 -3.711 31.912 1.00 32.48 309 PRO D O 1
ATOM 8648 N N . ASN D 1 310 ? 5.307 -3.141 31.116 1.00 33.29 310 ASN D N 1
ATOM 8649 C CA . ASN D 1 310 ? 5.734 -1.768 30.847 1.00 33.22 310 ASN D CA 1
ATOM 8650 C C . ASN D 1 310 ? 5.965 -1.002 32.143 1.00 33.27 310 ASN D C 1
ATOM 8651 O O . ASN D 1 310 ? 6.931 -0.237 32.254 1.00 40.96 310 ASN D O 1
ATOM 8656 N N . LEU D 1 311 ? 5.070 -1.172 33.122 1.00 29.64 311 LEU D N 1
ATOM 8657 C CA . LEU D 1 311 ? 5.273 -0.576 34.441 1.00 33.14 311 LEU D CA 1
ATOM 8658 C C . LEU D 1 311 ? 6.602 -1.018 35.048 1.00 37.97 311 LEU D C 1
ATOM 8659 O O . LEU D 1 311 ? 7.354 -0.196 35.586 1.00 36.72 311 LEU D O 1
ATOM 8664 N N . LEU D 1 312 ? 6.918 -2.310 34.945 1.00 35.27 312 LEU D N 1
ATOM 8665 C CA . LEU D 1 312 ? 8.151 -2.838 35.526 1.00 33.46 312 LEU D CA 1
ATOM 8666 C C . LEU D 1 312 ? 9.385 -2.167 34.939 1.00 34.04 312 LEU D C 1
ATOM 8667 O O . LEU D 1 312 ? 10.315 -1.804 35.668 1.00 35.54 312 LEU D O 1
ATOM 8672 N N . SER D 1 313 ? 9.426 -2.022 33.622 1.00 35.05 313 SER D N 1
ATOM 8673 C CA . SER D 1 313 ? 10.615 -1.516 32.943 1.00 40.49 313 SER D CA 1
ATOM 8674 C C . SER D 1 313 ? 10.835 -0.012 33.157 1.00 41.51 313 SER D C 1
ATOM 8675 O O . SER D 1 313 ? 9.878 0.776 33.162 1.00 42.32 313 SER D O 1
#

Sequence (1151 aa):
TIRLIPFKIEEKLESVKEIPEGVNMVQAPEIWKEGIRGKDIVIAVIDTGCDRDHPDLKDRIIGGRNFTTDDNGDVDNYSDYNGHGTHVAGTIAATENDQGVVGVAPEAKLLILKVLANDPNNPGSATGKYEWIVNAINYAIDQKVDIISMSLGGPSDVPELHQAVKRAVENNILVVCAAGELSYPAAYNEVISVGAISLDGQIEIDVVAPGEKILSTIPGGKFAVFSGTSMATPHVSGALALIKQLSEKEFERNLTEPELYAQLIKRTMPLGFPKALEGNGLVYLTAPNLLSTIRLIPFKIEEKLESVKEIPEGVNMVQAPEIWKEGIRGKDIVIAVIDTGCDRDHPDLKDRIIGGRNFTTDDNGDVDNYSDYNGHGTHVAGTIAATENDQGVVGVAPEAKLLILKVLANSATGKYEWIVNAINYAIDQKVDIISMSLGGPSDVPELHQAVKRAVENNILVVCAAGLSYPAAYNEVISVGAISLDGQEIDVVAPGEKILSTIPGGKFAVFSGTSMATPHVSGALALIKQLSEKEFERNLTEPELYAQLIKRTMPLGFPKALEGNGLVYLTAPNLLSTIRLIPFKIEEKLESVKEIPEGVNMVQAPEIWKEGIRGKDIVIAVIDTGCDRDHPDLKDRIIGGRNFTTDDNGDVDNYSDYNGHGTHVAGTIAATENDQGVVGVAPEAKLLILKVLANDGSATGKYEWIVNAINYAIDQKVDIISMSLGGPSDVPELHQAVKRAVENNILVVCAAGLSYPAAYNEVISVGAISLDGQEIDVVAPGEKILSTIPGGKFAVFSGTSMATPHVSGALALIKQLSEKEFERNLTEPELYAQLIKRTMPLGFPKALEGNGLVYLTAPNLLSTIRLIPFKIEEKLESVKEIPEGVNMVQAPEIWKEGIRGKDIVIAVIDTGCDRDHPDLKDRIIGGRNFTTDDNGDVDNYSDYNGHGTHVAGTIAATENDQGVVGVAPEAKLLILKVLANDPNNPGSATGKYEWIVNAINYAIDQKVDIISMSLGGPSDVPELHQAVKRAVENNILVVCAAGSYPAAYNEVISVGAISLDGQEIDVVAPGEKILSTIPGGKFAVFSGTSMATPHVSGALALIKQLSEKEFERNLTEPELYAQLIKRTMPLGFPKALEGNGLVYLTAPNLLS